Protein AF-A0A8H5QGG9-F1 (afdb_monomer_lite)

Secondary structure (DSSP, 8-state):
-------BPEE-SS--S-TTS-EEEPTT-SEEEE-TTSSEEEEEEE-TTTTTTS-EEEEEEESS-PPPPPEE-SS-EEEEEEEES-EEEEETTEEEEE-TT-EEEE-TT--EEEE--SSS-EEEEEEEESTTTTHHHHHHSEE---SS--S-----HHHHHHHHHHHHHTTSS-EE-TTPPP-PPPPP-SGGGS--SS--TT-EEE-TT-S-EEEETTEEEEEEE-HHHHTTSEEEEEEEE-GGGGGTS--PEEEESS--EEEEEEESEEEEEETTEEEEEETT-EEEE-TT-EEEEEE-SSSEEEEEEEESSHHHHHHHHHSEEE--SSPPPHHHHTTGGGTHHHHHTTTS-S-TTSS--STTS-TTSEEEE---------TT---EEE--S-STTSHHHHHHHHHHHHHT----SHHHHHHHHHSTTHHHHHHHHHHHH----BS--S-SB-TTS-GGG---BSTT-EE-HHHHHH-EEETTEEEEEE-TTS-TTSEEEEEEEPPPTT---SS-----PEEEEHHHHHHHHHHHHHHHHHHT--TT-EEEEE--SSHHHHHHHHHHHHTTPEEEEE-TTS-HHHHHHHHHHH--SEEEEESEEEETTEEEE-HHHHHHHHHHHTTSTT---EEEEPSSSS--PPPHHHHHHHHH--SSS-SEEEHHHHHHGGG-HHHHSPPP-PEETT-EEEEEEE--SSSSPEEEEEEHHHHHHHHIIIIIIIS---TT-EEEE------------TT-----------TTSHHHHHHHGGGGGT-EEEEEES-TTSS-HHHHHHHHHHTT-SEEEE-HHHHHHHHHTT--HHHHS--TT--EEEE-SSPPPHHHHHHIIIIIS------SS-------EEEE-EEETTTTEEEEB--SSS-EESSSBSBPPTT--EEEE--------SS-PPPBP--BPPTTSEEEEEE-S--TTS-S-EET-TTSHHHHHHHTSSBTT-EEEEEEEEE-TTT--EEEEEESS--B-GGG--B-HHHHHHHHHHH-TTTEEEEEEEEE-SSTT-SS-EEEEEEEEPTT----HHHHHHHHHHHHHHS-TTTS-SEEEE-S---BBTTS-B-HHHHHHHHTTPPPS--TTBS-GGGHHHHHHHHHHHHS---SSS---

pLDDT: mean 80.74, std 18.73, range [22.52, 98.62]

Sequence (1141 aa):
MTTESEPTIQRLSAPPGNPNEPYVVPCFEGELWTIPASNSVMRMLVTGHETNKTFAVVGTGGLEDEPVPFHYHDVAHDIFLCLKGRVRVWAEDQARELGPGDFASVPPGTVHRYHMPYRYHTEVVGLIIPGDWEEYFRFISERYAGSLFPTNDRRDRAKILFPKLMAASDQFDMTIVPEKQAFEPQPWDGSENKLPGAMAKGGYFLRDGEGDRWELCGTVVRPMATLKETGDKFTVYDISSSIHFNKTSFKWAVQFKDTHHAVYALMGKWALIVGNKTSELAAGETGFVPAGCAFRLEPSAAYARAYVFANGGGYGQVLTSLGTLYDDILVPQLDQVKKWTQDIAGIQSLEKETDPSNLISTKTLNRASIRIMSPQLVIETDFSSSEELWRPSSMEATSMWRFMQNVNQKRHKAMKTYQDLYNWSVGPDSTQFWADLWDEARLIHEGTYTQVVDETERMDKIPRWFQGIKLNFAENILYSADPKDASRSITLGKEDDKIALIAAREPTVSEKTSQPIISGSIEVTWGHLRRRVALTAGALRARGCRRGDRVAAVASNSIDTLVLLLATTAIGSIFSSMSTDLGAPAILDRLGQIQPRLIFVDDIAIYNGKTMDLSQLSIQLLDGLTAQTEFEGVIIQSVSGDTSPLSQEMQAMNQRSTAKWSPFEVLRDFLSRGSNSETNSAPFERLDFCEPFLIVYSSGTTGKPKCITHSTGGVLLNAIKEGHLHQNYGPDTICLNFSSVGLKKKTLSSRIKIQVTNGVPKTSWIVYILTVVVLLHGSRIVLYDGSPLFPDCQSFIRLLERQRVTDFGTSPRWLASCQKQNVSPRAIADLSSLRTVTSTGMVLTDDQFKWFYNDAFPPHVQLCNVSVPPHVQLCNVSGGTDMAGALAMNNPLTPVFLGGFQCRPLGMAVNAYELSQGSNSEDLEAPEKRVPIVEGEPGELVVTKPFPNMPPFFWGDADGREYFRAYFNVFDSVWRHGDVIKINKATGRVFILSRSDGILNPDGIRFGPSDIYSVVESKFTSQIQDSVCVGARLSRESQSEIVILFVVTKPGHKLTHYLDAQLRKEILKAYSKRHVPGTIVEVPEIPITRNGKKAEVIVKQIVSGQTITSASGLANPESLEAFKKFAAQMTSGAQRKESKL

Structure (mmCIF, N/CA/C/O backbone):
data_AF-A0A8H5QGG9-F1
#
_entry.id   AF-A0A8H5QGG9-F1
#
loop_
_atom_site.group_PDB
_atom_site.id
_atom_site.type_symbol
_atom_site.label_atom_id
_atom_site.label_alt_id
_atom_site.label_comp_id
_atom_site.label_asym_id
_atom_site.label_entity_id
_atom_site.label_seq_id
_atom_site.pdbx_PDB_ins_code
_atom_site.Cartn_x
_atom_site.Cartn_y
_atom_site.Cartn_z
_atom_site.occupancy
_atom_site.B_iso_or_equiv
_atom_site.auth_seq_id
_atom_site.auth_comp_id
_atom_site.auth_asym_id
_atom_site.auth_atom_id
_atom_site.pdbx_PDB_model_num
ATOM 1 N N . MET A 1 1 ? 15.948 -26.191 16.187 1.00 30.28 1 MET A N 1
ATOM 2 C CA . MET A 1 1 ? 16.452 -25.238 17.193 1.00 30.28 1 MET A CA 1
ATOM 3 C C . MET A 1 1 ? 15.294 -24.342 17.563 1.00 30.28 1 MET A C 1
ATOM 5 O O . MET A 1 1 ? 14.645 -23.802 16.679 1.00 30.28 1 MET A O 1
ATOM 9 N N . THR A 1 2 ? 14.954 -24.352 18.841 1.00 22.88 2 THR A N 1
ATOM 10 C CA . THR A 1 2 ? 13.856 -23.630 19.483 1.00 22.88 2 THR A CA 1
ATOM 11 C C . THR A 1 2 ? 13.978 -22.133 19.213 1.00 22.88 2 THR A C 1
ATOM 13 O O . THR A 1 2 ? 14.965 -21.522 19.602 1.00 22.88 2 THR A O 1
ATOM 16 N N . THR A 1 3 ? 13.003 -21.563 18.504 1.00 33.25 3 THR A N 1
ATOM 17 C CA . THR A 1 3 ? 12.848 -20.116 18.337 1.00 33.25 3 THR A CA 1
ATOM 18 C C . THR A 1 3 ? 12.598 -19.509 19.710 1.00 33.25 3 THR A C 1
ATOM 20 O O . THR A 1 3 ? 11.536 -19.737 20.294 1.00 33.25 3 THR A O 1
ATOM 23 N N . GLU A 1 4 ? 13.575 -18.790 20.249 1.00 30.12 4 GLU A N 1
ATOM 24 C CA . GLU A 1 4 ? 13.361 -17.971 21.435 1.00 30.12 4 GLU A CA 1
ATOM 25 C C . GLU A 1 4 ? 12.426 -16.827 21.034 1.00 30.12 4 GLU A C 1
ATOM 27 O O . GLU A 1 4 ? 12.779 -15.951 20.248 1.00 30.12 4 GLU A O 1
ATOM 32 N N . SER A 1 5 ? 11.186 -16.898 21.519 1.00 34.94 5 SER A N 1
ATOM 33 C CA . SER A 1 5 ? 10.261 -15.769 21.561 1.00 34.94 5 SER A CA 1
ATOM 34 C C . SER A 1 5 ? 10.994 -14.544 22.096 1.00 34.94 5 SER A C 1
ATOM 36 O O . SER A 1 5 ? 11.713 -14.684 23.091 1.00 34.94 5 SER A O 1
ATOM 38 N N . GLU A 1 6 ? 10.768 -13.358 21.517 1.00 45.41 6 GLU A N 1
ATOM 39 C CA . GLU A 1 6 ? 11.120 -12.124 22.222 1.00 45.41 6 GLU A CA 1
ATOM 40 C C . GLU A 1 6 ? 10.589 -12.244 23.651 1.00 45.41 6 GLU A C 1
ATOM 42 O O . GLU A 1 6 ? 9.420 -12.603 23.845 1.00 45.41 6 GLU A O 1
ATOM 47 N N . PRO A 1 7 ? 11.450 -12.087 24.661 1.00 60.25 7 PRO A N 1
ATOM 48 C CA . PRO A 1 7 ? 11.071 -12.461 26.003 1.00 60.25 7 PRO A CA 1
ATOM 49 C C . PRO A 1 7 ? 9.989 -11.471 26.442 1.00 60.25 7 PRO A C 1
ATOM 51 O O . PRO A 1 7 ? 10.220 -10.277 26.501 1.00 60.25 7 PRO A O 1
ATOM 54 N N . THR A 1 8 ? 8.768 -11.934 26.688 1.00 78.75 8 THR A N 1
ATOM 55 C CA . THR A 1 8 ? 7.667 -11.083 27.167 1.00 78.75 8 THR A CA 1
ATOM 56 C C . THR A 1 8 ? 7.555 -11.186 28.681 1.00 78.75 8 THR A C 1
ATOM 58 O O . THR A 1 8 ? 7.876 -12.225 29.266 1.00 78.75 8 THR A O 1
ATOM 61 N N . ILE A 1 9 ? 7.066 -10.132 29.337 1.00 89.69 9 ILE A N 1
ATOM 62 C CA . ILE A 1 9 ? 6.646 -10.244 30.740 1.00 89.69 9 ILE A CA 1
ATOM 63 C C . ILE A 1 9 ? 5.441 -11.193 30.775 1.00 89.69 9 ILE A C 1
ATOM 65 O O . ILE A 1 9 ? 4.521 -11.047 29.966 1.00 89.69 9 ILE A O 1
ATOM 69 N N . GLN A 1 10 ? 5.456 -12.196 31.656 1.00 92.12 10 GLN A N 1
ATOM 70 C CA . GLN A 1 10 ? 4.378 -13.184 31.700 1.00 92.12 10 GLN A CA 1
ATOM 71 C C . GLN A 1 10 ? 3.059 -12.522 32.106 1.00 92.12 10 GLN A C 1
ATOM 73 O O . GLN A 1 10 ? 3.022 -11.704 33.023 1.00 92.12 10 GLN A O 1
ATOM 78 N N . ARG A 1 11 ? 1.969 -12.895 31.432 1.00 94.94 11 ARG A N 1
ATOM 79 C CA . ARG A 1 11 ? 0.613 -12.463 31.784 1.00 94.94 11 ARG A CA 1
ATOM 80 C C . ARG A 1 11 ? -0.091 -13.612 32.488 1.00 94.94 11 ARG A C 1
ATOM 82 O O . ARG A 1 11 ? -0.312 -14.651 31.870 1.00 94.94 11 ARG A O 1
ATOM 89 N N . LEU A 1 12 ? -0.407 -13.434 33.763 1.00 93.06 12 LEU A N 1
ATOM 90 C CA . LEU A 1 12 ? -0.884 -14.496 34.642 1.00 93.06 12 LEU A CA 1
ATOM 91 C C . LEU A 1 12 ? -2.275 -14.157 35.172 1.00 93.06 12 LEU A C 1
ATOM 93 O O . LEU A 1 12 ? -2.556 -13.009 35.507 1.00 93.06 12 LEU A O 1
ATOM 97 N N . SER A 1 13 ? -3.149 -15.160 35.268 1.00 90.06 13 SER A N 1
ATOM 98 C CA . SER A 1 13 ? -4.498 -14.988 35.822 1.00 90.06 13 SER A CA 1
ATOM 99 C C . SER A 1 13 ? -4.504 -14.797 37.343 1.00 90.06 13 SER A C 1
ATOM 101 O O . SER A 1 13 ? -5.531 -14.445 37.903 1.00 90.06 13 SER A O 1
ATOM 103 N N . ALA A 1 14 ? -3.382 -15.036 38.025 1.00 90.50 14 ALA A N 1
ATOM 104 C CA . ALA A 1 14 ? -3.185 -14.776 39.448 1.00 90.50 14 ALA A CA 1
ATOM 105 C C . ALA A 1 14 ? -1.689 -14.525 39.737 1.00 90.50 14 ALA A C 1
ATOM 107 O O . ALA A 1 14 ? -0.851 -14.948 38.932 1.00 90.50 14 ALA A O 1
ATOM 108 N N . PRO A 1 15 ? -1.343 -13.863 40.857 1.00 92.38 15 PRO A N 1
ATOM 109 C CA . PRO A 1 15 ? 0.044 -13.709 41.293 1.00 92.38 15 PRO A CA 1
ATOM 110 C C . PRO A 1 15 ? 0.765 -15.071 41.422 1.00 92.38 15 PRO A C 1
ATOM 112 O O . PRO A 1 15 ? 0.156 -16.036 41.892 1.00 92.38 15 PRO A O 1
ATOM 115 N N . PRO A 1 16 ? 2.028 -15.191 40.968 1.00 92.06 16 PRO A N 1
ATOM 116 C CA . PRO A 1 16 ? 2.726 -16.478 40.862 1.00 92.06 16 PRO A CA 1
ATOM 117 C C . PRO A 1 16 ? 3.272 -17.041 42.185 1.00 92.06 16 PRO A C 1
ATOM 119 O O . PRO A 1 16 ? 3.721 -18.185 42.211 1.00 92.06 16 PRO A O 1
ATOM 122 N N . GLY A 1 17 ? 3.305 -16.255 43.258 1.00 85.81 17 GLY A N 1
ATOM 123 C CA . GLY A 1 17 ? 3.934 -16.595 44.534 1.00 85.81 17 GLY A CA 1
ATOM 124 C C . GLY A 1 17 ? 5.465 -16.500 44.537 1.00 85.81 17 GLY A C 1
ATOM 125 O O . GLY A 1 17 ? 6.096 -17.054 45.434 1.00 85.81 17 GLY A O 1
ATOM 126 N N . ASN A 1 18 ? 6.085 -15.864 43.532 1.00 82.19 18 ASN A N 1
ATOM 127 C CA . ASN A 1 18 ? 7.546 -15.802 43.369 1.00 82.19 18 ASN A CA 1
ATOM 128 C C . ASN A 1 18 ? 8.059 -14.349 43.371 1.00 82.19 18 ASN A C 1
ATOM 130 O O . ASN A 1 18 ? 7.625 -13.562 42.527 1.00 82.19 18 ASN A O 1
ATOM 134 N N . PRO A 1 19 ? 9.031 -13.995 44.233 1.00 79.62 19 PRO A N 1
ATOM 135 C CA . PRO A 1 19 ? 9.512 -12.622 44.360 1.00 79.62 19 PRO A CA 1
ATOM 136 C C . PRO A 1 19 ? 10.469 -12.137 43.271 1.00 79.62 19 PRO A C 1
ATOM 138 O O . PRO A 1 19 ? 10.807 -10.956 43.254 1.00 79.62 19 PRO A O 1
ATOM 141 N N . ASN A 1 20 ? 10.927 -13.010 42.370 1.00 80.44 20 ASN A N 1
ATOM 142 C CA . ASN A 1 20 ? 12.048 -12.698 41.475 1.00 80.44 20 ASN A CA 1
ATOM 143 C C . ASN A 1 20 ? 11.659 -12.414 40.019 1.00 80.44 20 ASN A C 1
ATOM 145 O O . ASN A 1 20 ? 12.529 -12.055 39.225 1.00 80.44 20 ASN A O 1
ATOM 149 N N . GLU A 1 21 ? 10.390 -12.571 39.637 1.00 86.62 21 GLU A N 1
ATOM 150 C CA . GLU A 1 21 ? 9.973 -12.440 38.238 1.00 86.62 21 GLU A CA 1
ATOM 151 C C . GLU A 1 21 ? 8.910 -11.353 38.038 1.00 86.62 21 GLU A C 1
ATOM 153 O O . GLU A 1 21 ? 7.927 -11.309 38.780 1.00 86.62 21 GLU A O 1
ATOM 158 N N . PRO A 1 22 ? 9.066 -10.474 37.028 1.00 94.62 22 PRO A N 1
ATOM 159 C CA . PRO A 1 22 ? 8.015 -9.538 36.667 1.00 94.62 22 PRO A CA 1
ATOM 160 C C . PRO A 1 22 ? 6.848 -10.275 36.001 1.00 94.62 22 PRO A C 1
ATOM 162 O O . PRO A 1 22 ? 7.050 -11.188 35.194 1.00 94.62 22 PRO A O 1
ATOM 165 N N . TYR A 1 23 ? 5.627 -9.824 36.277 1.00 97.00 23 TYR A N 1
ATOM 166 C CA . TYR A 1 23 ? 4.402 -10.353 35.674 1.00 97.00 23 TYR A CA 1
ATOM 167 C C . TYR A 1 23 ? 3.352 -9.255 35.485 1.00 97.00 23 TYR A C 1
ATOM 169 O O . TYR A 1 23 ? 3.468 -8.150 36.016 1.00 97.00 23 TYR A O 1
ATOM 177 N N . VAL A 1 24 ? 2.314 -9.568 34.713 1.00 97.00 24 VAL A N 1
ATOM 178 C CA . VAL A 1 24 ? 1.132 -8.727 34.522 1.00 97.00 24 VAL A CA 1
ATOM 179 C C . VAL A 1 24 ? -0.122 -9.521 34.860 1.00 97.00 24 VAL A C 1
ATOM 181 O O . VAL A 1 24 ? -0.315 -10.616 34.335 1.00 97.00 24 VAL A O 1
ATOM 184 N N . VAL A 1 25 ? -0.997 -8.948 35.683 1.00 96.31 25 VAL A N 1
ATOM 185 C CA . VAL A 1 25 ? -2.343 -9.464 35.956 1.00 96.31 25 VAL A CA 1
ATOM 186 C C . VAL A 1 25 ? -3.342 -8.726 35.060 1.00 96.31 25 VAL A C 1
ATOM 188 O O . VAL A 1 25 ? -3.478 -7.502 35.188 1.00 96.31 25 VAL A O 1
ATOM 191 N N . PRO A 1 26 ? -4.031 -9.423 34.136 1.00 94.75 26 PRO A N 1
ATOM 192 C CA . PRO A 1 26 ? -5.028 -8.804 33.271 1.00 94.75 26 PRO A CA 1
ATOM 193 C C . PRO A 1 26 ? -6.233 -8.239 34.034 1.00 94.75 26 PRO A C 1
ATOM 195 O O . PRO A 1 26 ? -6.488 -8.533 35.204 1.00 94.75 26 PRO A O 1
ATOM 198 N N . CYS A 1 27 ? -7.019 -7.423 33.338 1.00 90.25 27 CYS A N 1
ATOM 199 C CA . CYS A 1 27 ? -8.224 -6.833 33.901 1.00 90.25 27 CYS A CA 1
ATOM 200 C C . CYS A 1 27 ? -9.230 -7.934 34.269 1.00 90.25 27 CYS A C 1
ATOM 202 O O . CYS A 1 27 ? -9.397 -8.893 33.522 1.00 90.25 27 CYS A O 1
ATOM 204 N N . PHE A 1 28 ? -9.898 -7.781 35.413 1.00 86.44 28 PHE A N 1
ATOM 205 C CA . PHE A 1 28 ? -10.809 -8.763 36.026 1.00 86.44 28 PHE A CA 1
ATOM 206 C C . PHE A 1 28 ? -10.181 -10.093 36.478 1.00 86.44 28 PHE A C 1
ATOM 208 O O . PHE A 1 28 ? -10.857 -10.854 37.162 1.00 86.44 28 PHE A O 1
ATOM 215 N N . GLU A 1 29 ? -8.901 -10.334 36.197 1.00 91.50 29 GLU A N 1
ATOM 216 C CA . GLU A 1 29 ? -8.141 -11.477 36.717 1.00 91.50 29 GLU A CA 1
ATOM 217 C C . GLU A 1 29 ? -7.521 -11.156 38.093 1.00 91.50 29 GLU A C 1
ATOM 219 O O . GLU A 1 29 ? -7.708 -10.071 38.651 1.00 91.50 29 GLU A O 1
ATOM 224 N N . GLY A 1 30 ? -6.765 -12.086 38.657 1.00 90.38 30 GLY A N 1
ATOM 225 C CA . GLY A 1 30 ? -6.177 -12.014 39.990 1.00 90.38 30 GLY A CA 1
ATOM 226 C C . GLY A 1 30 ? -6.672 -13.166 40.852 1.00 90.38 30 GLY A C 1
ATOM 227 O O . GLY A 1 30 ? -7.553 -13.934 40.463 1.00 90.38 30 GLY A O 1
ATOM 228 N N . GLU A 1 31 ? -6.126 -13.295 42.054 1.00 92.69 31 GLU A N 1
ATOM 229 C CA . GLU A 1 31 ? -6.652 -14.289 42.985 1.00 92.69 31 GLU A CA 1
ATOM 230 C C . GLU A 1 31 ? -7.984 -13.795 43.570 1.00 92.69 31 GLU A C 1
ATOM 232 O O . GLU A 1 31 ? -8.013 -12.800 44.296 1.00 92.69 31 GLU A O 1
ATOM 237 N N . LEU A 1 32 ? -9.085 -14.462 43.210 1.00 92.69 32 LEU A N 1
ATOM 238 C CA . LEU A 1 32 ? -10.446 -14.015 43.508 1.00 92.69 32 LEU A CA 1
ATOM 239 C C . LEU A 1 32 ? -10.996 -14.633 44.799 1.00 92.69 32 LEU A C 1
ATOM 241 O O . LEU A 1 32 ? -11.144 -15.855 44.915 1.00 92.69 32 LEU A O 1
ATOM 245 N N . TRP A 1 33 ? -11.400 -13.771 45.727 1.00 92.31 33 TRP A N 1
ATOM 246 C CA . TRP A 1 33 ? -11.995 -14.138 47.009 1.00 92.31 33 TRP A CA 1
ATOM 247 C C . TRP A 1 33 ? -13.264 -13.330 47.260 1.00 92.31 33 TRP A C 1
ATOM 249 O O . TRP A 1 33 ? -13.329 -12.150 46.932 1.00 92.31 33 TRP A O 1
ATOM 259 N N . THR A 1 34 ? -14.288 -13.943 47.841 1.00 90.25 34 THR A N 1
ATOM 260 C CA . THR A 1 34 ? -15.500 -13.238 48.271 1.00 90.25 34 THR A CA 1
ATOM 261 C C . THR A 1 34 ? -15.715 -13.451 49.758 1.00 90.25 34 THR A C 1
ATOM 263 O O . THR A 1 34 ? -15.638 -14.579 50.253 1.00 90.25 34 THR A O 1
ATOM 266 N N . ILE A 1 35 ? -15.979 -12.366 50.480 1.00 87.56 35 ILE A N 1
ATOM 267 C CA . ILE A 1 35 ? -16.405 -12.456 51.871 1.00 87.56 35 ILE A CA 1
ATOM 268 C C . ILE A 1 35 ? -17.897 -12.826 51.849 1.00 87.56 35 ILE A C 1
ATOM 270 O O . ILE A 1 35 ? -18.691 -12.128 51.215 1.00 87.56 35 ILE A O 1
ATOM 274 N N . PRO A 1 36 ? -18.324 -13.918 52.508 1.00 85.00 36 PRO A N 1
ATOM 275 C CA . PRO A 1 36 ? -19.732 -14.294 52.521 1.00 85.00 36 PRO A CA 1
ATOM 276 C C . PRO A 1 36 ? -20.639 -13.141 52.969 1.00 85.00 36 PRO A C 1
ATOM 278 O O . PRO A 1 36 ? -20.385 -12.509 53.994 1.00 85.00 36 PRO A O 1
ATOM 281 N N . ALA A 1 37 ? -21.704 -12.897 52.202 1.00 81.56 37 ALA A N 1
ATOM 282 C CA . ALA A 1 37 ? -22.679 -11.821 52.400 1.00 81.56 37 ALA A CA 1
ATOM 283 C C . ALA A 1 37 ? -22.155 -10.375 52.235 1.00 81.56 37 ALA A C 1
ATOM 285 O O . ALA A 1 37 ? -22.879 -9.435 52.562 1.00 81.56 37 ALA A O 1
ATOM 286 N N . SER A 1 38 ? -20.947 -10.161 51.696 1.00 83.00 38 SER A N 1
ATOM 287 C CA . SER A 1 38 ? -20.431 -8.805 51.435 1.00 83.00 38 SER A CA 1
ATOM 288 C C . SER A 1 38 ? -20.872 -8.210 50.094 1.00 83.00 38 SER A C 1
ATOM 290 O O . SER A 1 38 ? -20.657 -7.030 49.863 1.00 83.00 38 SER A O 1
ATOM 292 N N . ASN A 1 39 ? -21.449 -9.003 49.178 1.00 88.88 39 ASN A N 1
ATOM 293 C CA . ASN A 1 39 ? -21.718 -8.594 47.784 1.00 88.88 39 ASN A CA 1
ATOM 294 C C . ASN A 1 39 ? -20.495 -7.981 47.070 1.00 88.88 39 ASN A C 1
ATOM 296 O O . ASN A 1 39 ? -20.629 -7.145 46.172 1.00 88.88 39 ASN A O 1
ATOM 300 N N . SER A 1 40 ? -19.294 -8.401 47.473 1.00 90.44 40 SER A N 1
ATOM 301 C CA . SER A 1 40 ? -18.029 -7.901 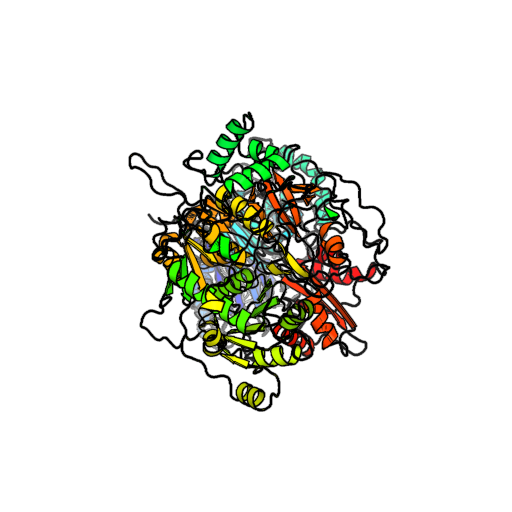46.949 1.00 90.44 40 SER A CA 1
ATOM 302 C C . SER A 1 40 ? -17.047 -9.039 46.676 1.00 90.44 40 SER A C 1
ATOM 304 O O . SER A 1 40 ? -17.137 -10.138 47.234 1.00 90.44 40 SER A O 1
ATOM 306 N N . VAL A 1 41 ? -16.125 -8.779 45.754 1.00 91.75 41 VAL A N 1
ATOM 307 C CA . VAL A 1 41 ? -15.013 -9.660 45.405 1.00 91.75 41 VAL A CA 1
ATOM 308 C C . VAL A 1 41 ? -13.722 -8.892 45.563 1.00 91.75 41 VAL A C 1
ATOM 310 O O . VAL A 1 41 ? -13.561 -7.791 45.037 1.00 91.75 41 VAL A O 1
ATOM 313 N N . MET A 1 42 ? -12.801 -9.524 46.265 1.00 91.31 42 MET A N 1
ATOM 314 C CA . MET A 1 42 ? -11.423 -9.117 46.412 1.00 91.31 42 MET A CA 1
ATOM 315 C C . MET A 1 42 ? -10.562 -9.827 45.374 1.00 91.31 42 MET A C 1
ATOM 317 O O . MET A 1 42 ? -10.738 -11.013 45.100 1.00 91.31 42 MET A O 1
ATOM 321 N N . ARG A 1 43 ? -9.629 -9.077 44.800 1.00 92.69 43 ARG A N 1
ATOM 322 C CA . ARG A 1 43 ? -8.680 -9.481 43.770 1.00 92.69 43 ARG A CA 1
ATOM 323 C C . ARG A 1 43 ? -7.286 -9.233 44.314 1.00 92.69 43 ARG A C 1
ATOM 325 O O . ARG A 1 43 ? -6.888 -8.075 44.442 1.00 92.69 43 ARG A O 1
ATOM 332 N N . MET A 1 44 ? -6.539 -10.292 44.601 1.00 94.19 44 MET A N 1
ATOM 333 C CA . MET A 1 44 ? -5.115 -10.142 44.901 1.00 94.19 44 MET A CA 1
ATOM 334 C C . MET A 1 44 ? -4.374 -9.898 43.586 1.00 94.19 44 MET A C 1
ATOM 336 O O . MET A 1 44 ? -4.418 -10.737 42.681 1.00 94.19 44 MET A O 1
ATOM 340 N N . LEU A 1 45 ? -3.756 -8.722 43.463 1.00 95.19 45 LEU A N 1
ATOM 341 C CA . LEU A 1 45 ? -3.039 -8.281 42.262 1.00 95.19 45 LEU A CA 1
ATOM 342 C C . LEU A 1 45 ? -1.522 -8.408 42.444 1.00 95.19 45 LEU A C 1
ATOM 344 O O . LEU A 1 45 ? -0.828 -8.706 41.479 1.00 95.19 45 LEU A O 1
ATOM 348 N N . VAL A 1 46 ? -1.045 -8.196 43.676 1.00 96.12 46 VAL A N 1
ATOM 349 C CA . VAL A 1 46 ? 0.318 -8.464 44.166 1.00 96.12 46 VAL A CA 1
ATOM 350 C C . VAL A 1 46 ? 0.200 -8.900 45.629 1.00 96.12 46 VAL A C 1
ATOM 352 O O . VAL A 1 46 ? -0.602 -8.321 46.357 1.00 96.12 46 VAL A O 1
ATOM 355 N N . THR A 1 47 ? 0.966 -9.892 46.070 1.00 94.94 47 THR A N 1
ATOM 356 C CA . THR A 1 47 ? 0.918 -10.459 47.429 1.00 94.94 47 THR A CA 1
ATOM 357 C C . THR A 1 47 ? 2.264 -10.310 48.145 1.00 94.94 47 THR A C 1
ATOM 359 O O . THR A 1 47 ? 3.290 -10.002 47.528 1.00 94.94 47 THR A O 1
ATOM 362 N N . GLY A 1 48 ? 2.285 -10.576 49.451 1.00 91.50 48 GLY A N 1
ATOM 363 C CA . GLY A 1 48 ? 3.497 -10.661 50.261 1.00 91.50 48 GLY A CA 1
ATOM 364 C C . GLY A 1 48 ? 4.489 -11.703 49.744 1.00 91.50 48 GLY A C 1
ATOM 365 O O . GLY A 1 48 ? 5.698 -11.523 49.894 1.00 91.50 48 GLY A O 1
ATOM 366 N N . HIS A 1 49 ? 4.028 -12.740 49.038 1.00 91.56 49 HIS A N 1
ATOM 367 C CA . HIS A 1 49 ? 4.925 -13.721 48.427 1.00 91.56 49 HIS A CA 1
ATOM 368 C C . HIS A 1 49 ? 5.820 -13.115 47.339 1.00 91.56 49 HIS A C 1
ATOM 370 O O . HIS A 1 49 ? 6.987 -13.491 47.240 1.00 91.56 49 HIS A O 1
ATOM 376 N N . GLU A 1 50 ? 5.325 -12.158 46.543 1.00 92.56 50 GLU A N 1
ATOM 377 C CA . GLU A 1 50 ? 6.138 -11.535 45.490 1.00 92.56 50 GLU A CA 1
ATOM 378 C C . GLU A 1 50 ? 6.993 -10.371 45.995 1.00 92.56 50 GLU A C 1
ATOM 380 O O . GLU A 1 50 ? 8.039 -10.051 45.433 1.00 92.56 50 GLU A O 1
ATOM 385 N N . THR A 1 51 ? 6.572 -9.725 47.073 1.00 92.31 51 THR A N 1
ATOM 386 C CA . THR A 1 51 ? 7.252 -8.537 47.602 1.00 92.31 51 THR A CA 1
ATOM 387 C C . THR A 1 51 ? 8.155 -8.848 48.790 1.00 92.31 51 THR A C 1
ATOM 389 O O . THR A 1 51 ? 8.609 -7.925 49.465 1.00 92.31 51 THR A O 1
ATOM 392 N N . ASN A 1 52 ? 8.395 -10.129 49.096 1.00 90.19 52 ASN A N 1
ATOM 393 C CA . ASN A 1 52 ? 9.094 -10.564 50.309 1.00 90.19 52 ASN A CA 1
ATOM 394 C C . ASN A 1 52 ? 8.485 -9.949 51.584 1.00 90.19 52 ASN A C 1
ATOM 396 O O . ASN A 1 52 ? 9.199 -9.444 52.452 1.00 90.19 52 ASN A O 1
ATOM 400 N N . LYS A 1 53 ? 7.153 -9.991 51.682 1.00 90.88 53 LYS A N 1
ATOM 401 C CA . LYS A 1 53 ? 6.337 -9.477 52.791 1.00 90.88 53 LYS A CA 1
ATOM 402 C C . LYS A 1 53 ? 6.398 -7.958 52.968 1.00 90.88 53 LYS A C 1
ATOM 404 O O . LYS A 1 53 ? 6.018 -7.444 54.015 1.00 90.88 53 LYS A O 1
ATOM 409 N N . THR A 1 54 ? 6.871 -7.206 51.972 1.00 90.38 54 THR A N 1
ATOM 410 C CA . THR A 1 54 ? 6.985 -5.743 52.109 1.00 90.38 54 THR A CA 1
ATOM 411 C C . THR A 1 54 ? 5.670 -5.017 51.822 1.00 90.38 54 THR A C 1
ATOM 413 O O . THR A 1 54 ? 5.372 -4.054 52.523 1.00 90.38 54 THR A O 1
ATOM 416 N N . PHE A 1 55 ? 4.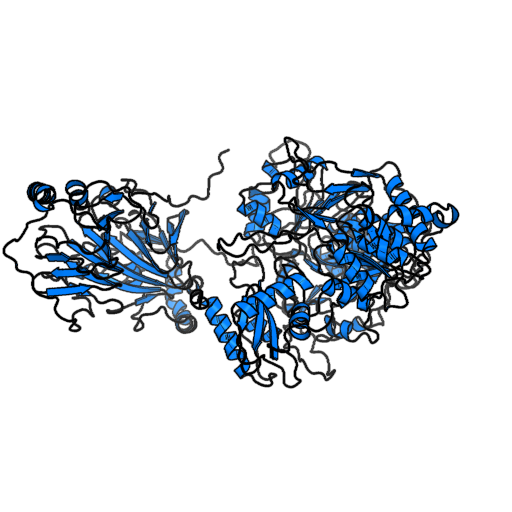859 -5.486 50.865 1.00 94.06 55 PHE A N 1
ATOM 417 C CA . PHE A 1 55 ? 3.489 -4.999 50.633 1.00 94.06 55 PHE A CA 1
ATOM 418 C C . PHE A 1 55 ? 2.619 -5.986 49.834 1.00 94.06 55 PHE A C 1
ATOM 420 O O . PHE A 1 55 ? 3.132 -6.868 49.149 1.00 94.06 55 PHE A O 1
ATOM 427 N N . ALA A 1 56 ? 1.304 -5.791 49.838 1.00 93.88 56 ALA A N 1
ATOM 428 C CA . ALA A 1 56 ? 0.373 -6.417 48.896 1.00 93.88 56 ALA A CA 1
ATOM 429 C C . ALA A 1 56 ? -0.545 -5.366 48.251 1.00 93.88 56 ALA A C 1
ATOM 431 O O . ALA A 1 56 ? -0.835 -4.335 48.852 1.00 93.88 56 ALA A O 1
ATOM 432 N N . VAL A 1 57 ? -0.995 -5.611 47.017 1.00 95.81 57 VAL A N 1
ATOM 433 C CA . VAL A 1 57 ? -1.949 -4.756 46.289 1.00 95.81 57 VAL A CA 1
ATOM 434 C C . VAL A 1 57 ? -3.226 -5.541 46.047 1.00 95.81 57 VAL A C 1
ATOM 436 O O . VAL A 1 57 ? -3.215 -6.573 45.366 1.00 95.81 57 VAL A O 1
ATOM 439 N N . VAL A 1 58 ? -4.335 -5.025 46.569 1.00 93.56 58 VAL A N 1
ATOM 440 C CA . VAL A 1 58 ? -5.626 -5.716 46.570 1.00 93.56 58 VAL A CA 1
ATOM 441 C C . VAL A 1 58 ? -6.703 -4.813 45.992 1.00 93.56 58 VAL A C 1
ATOM 443 O O . VAL A 1 58 ? -6.869 -3.676 46.417 1.00 93.56 58 VAL A O 1
ATOM 446 N N . GLY A 1 59 ? -7.435 -5.307 44.997 1.00 92.94 59 GLY A N 1
ATOM 447 C CA . GLY A 1 59 ? -8.603 -4.625 44.442 1.00 92.94 59 GLY A CA 1
ATOM 448 C C . GLY A 1 59 ? -9.898 -5.214 44.989 1.00 92.94 59 GLY A C 1
ATOM 449 O O . GLY A 1 59 ? -10.078 -6.422 44.920 1.00 92.94 59 GLY A O 1
ATOM 450 N N . THR A 1 60 ? -10.830 -4.392 45.452 1.00 91.69 60 THR A N 1
ATOM 451 C CA . THR A 1 60 ? -12.160 -4.819 45.908 1.00 91.69 60 THR A CA 1
ATOM 452 C C . THR A 1 60 ? -13.228 -4.200 45.015 1.00 91.69 60 THR A C 1
ATOM 454 O O . THR A 1 60 ? -13.284 -2.981 44.878 1.00 91.69 60 THR A O 1
ATOM 457 N N . GLY A 1 61 ? -14.077 -5.028 44.405 1.00 91.62 61 GLY A N 1
ATOM 458 C CA . GLY A 1 61 ? -15.218 -4.599 43.591 1.00 91.62 61 GLY A CA 1
ATOM 459 C C . GLY A 1 61 ? -16.524 -5.174 44.128 1.00 91.62 61 GLY A C 1
ATOM 460 O O . GLY A 1 61 ? -16.596 -6.375 44.383 1.00 91.62 61 GLY A O 1
ATOM 461 N N . GLY A 1 62 ? -17.551 -4.348 44.307 1.00 91.31 62 GLY A N 1
ATOM 462 C CA . GLY A 1 62 ? -18.806 -4.780 44.923 1.00 91.31 62 GLY A CA 1
ATOM 463 C C . GLY A 1 62 ? -19.974 -3.816 44.744 1.00 91.31 62 GLY A C 1
ATOM 464 O O . GLY A 1 62 ? -19.864 -2.783 44.077 1.00 91.31 62 GLY A O 1
ATOM 465 N N . LEU A 1 63 ? -21.109 -4.197 45.330 1.00 89.56 63 LEU A N 1
ATOM 466 C CA . LEU A 1 63 ? -22.289 -3.344 45.513 1.00 89.56 63 LEU A CA 1
ATOM 467 C C . LEU A 1 63 ? -22.418 -2.921 46.983 1.00 89.56 63 LEU A C 1
ATOM 469 O O . LEU A 1 63 ? -21.469 -3.024 47.751 1.00 89.56 63 LEU A O 1
ATOM 473 N N . GLU A 1 64 ? -23.619 -2.475 47.352 1.00 88.50 64 GLU A N 1
ATOM 474 C CA . GLU A 1 64 ? -24.032 -2.201 48.724 1.00 88.50 64 GLU A CA 1
ATOM 475 C C . GLU A 1 64 ? -23.678 -3.371 49.652 1.00 88.50 64 GLU A C 1
ATOM 477 O O . GLU A 1 64 ? -24.164 -4.499 49.462 1.00 88.50 64 GLU A O 1
ATOM 482 N N . ASP A 1 65 ? -22.845 -3.079 50.649 1.00 80.75 65 ASP A N 1
ATOM 483 C CA . ASP A 1 65 ? -22.385 -4.024 51.659 1.00 80.75 65 ASP A CA 1
ATOM 484 C C . ASP A 1 65 ? -22.775 -3.578 53.071 1.00 80.75 65 ASP A C 1
ATOM 486 O O . ASP A 1 65 ? -23.177 -2.444 53.310 1.00 80.75 65 ASP A O 1
ATOM 490 N N . GLU A 1 66 ? -22.717 -4.506 54.025 1.00 81.00 66 GLU A N 1
ATOM 491 C CA . GLU A 1 66 ? -22.751 -4.119 55.431 1.00 81.00 66 GLU A CA 1
ATOM 492 C C . GLU A 1 66 ? -21.343 -3.696 55.857 1.00 81.00 66 GLU A C 1
ATOM 494 O O . GLU A 1 66 ? -20.374 -4.405 55.561 1.00 81.00 66 GLU A O 1
ATOM 499 N N . PRO A 1 67 ? -21.201 -2.610 56.626 1.00 82.69 67 PRO A N 1
ATOM 500 C CA . PRO A 1 67 ? -19.892 -2.101 56.988 1.00 82.69 67 PRO A CA 1
ATOM 501 C C . PRO A 1 67 ? -19.076 -3.099 57.808 1.00 82.69 67 PRO A C 1
ATOM 503 O O . PRO A 1 67 ? -19.612 -3.884 58.602 1.00 82.69 67 PRO A O 1
ATOM 506 N N . VAL A 1 68 ? -17.755 -3.032 57.665 1.00 83.12 68 VAL A N 1
ATOM 507 C CA . VAL A 1 68 ? -16.853 -3.739 58.579 1.00 83.12 68 VAL A CA 1
ATOM 508 C C . VAL A 1 68 ? -16.893 -3.080 59.968 1.00 83.12 68 VAL A C 1
ATOM 510 O O . VAL A 1 68 ? -17.100 -1.862 60.064 1.00 83.12 68 VAL A O 1
ATOM 513 N N . PRO A 1 69 ? -16.743 -3.855 61.061 1.00 86.06 69 PRO A N 1
ATOM 514 C CA . PRO A 1 69 ? -16.601 -3.288 62.399 1.00 86.06 69 PRO A CA 1
ATOM 515 C C . PRO A 1 69 ? -15.453 -2.278 62.449 1.00 86.06 69 PRO A C 1
ATOM 517 O O . PRO A 1 69 ? -14.488 -2.394 61.692 1.00 86.06 69 PRO A O 1
ATOM 520 N N . PHE A 1 70 ? -15.539 -1.303 63.353 1.00 92.44 70 PHE A N 1
ATOM 521 C CA . PHE A 1 70 ? -14.380 -0.463 63.642 1.00 92.44 70 PHE A CA 1
ATOM 522 C C . PHE A 1 70 ? -13.245 -1.326 64.172 1.00 92.44 70 PHE A C 1
ATOM 524 O O . PHE A 1 70 ? -13.474 -2.202 65.006 1.00 92.44 70 PHE A O 1
ATOM 531 N N . HIS A 1 71 ? -12.041 -1.078 63.681 1.00 92.44 71 HIS A N 1
ATOM 532 C CA . HIS A 1 71 ? -10.852 -1.807 64.082 1.00 92.44 71 HIS A CA 1
ATOM 533 C C . HIS A 1 71 ? -9.606 -0.946 63.910 1.00 92.44 71 HIS A C 1
ATOM 535 O O . HIS A 1 71 ? -9.657 0.119 63.297 1.00 92.44 71 HIS A O 1
ATOM 541 N N . TYR A 1 72 ? -8.493 -1.405 64.463 1.00 92.50 72 TYR A N 1
ATOM 542 C CA . TYR A 1 72 ? -7.169 -0.868 64.177 1.00 92.50 72 TYR A CA 1
ATOM 543 C C . TYR A 1 72 ? -6.163 -2.012 64.015 1.00 92.50 72 TYR A C 1
ATOM 545 O O . TYR A 1 72 ? -6.428 -3.151 64.412 1.00 92.50 72 TYR A O 1
ATOM 553 N N . HIS A 1 73 ? -5.008 -1.675 63.452 1.00 91.19 73 HIS A N 1
ATOM 554 C CA . HIS A 1 73 ? -3.857 -2.560 63.294 1.00 91.19 73 HIS A CA 1
ATOM 555 C C . HIS A 1 73 ? -2.689 -2.004 64.105 1.00 91.19 73 HIS A C 1
ATOM 557 O O . HIS A 1 73 ? -2.450 -0.800 64.067 1.00 91.19 73 HIS A O 1
ATOM 563 N N . ASP A 1 74 ? -1.955 -2.839 64.830 1.00 87.00 74 ASP A N 1
ATOM 564 C CA . ASP A 1 74 ? -0.755 -2.429 65.563 1.00 87.00 74 ASP A CA 1
ATOM 565 C C . ASP A 1 74 ? 0.415 -2.130 64.613 1.00 87.00 74 ASP A C 1
ATOM 567 O O . ASP A 1 74 ? 1.265 -1.280 64.900 1.00 87.00 74 ASP A O 1
ATOM 571 N N . VAL A 1 75 ? 0.468 -2.820 63.469 1.00 86.75 75 VAL A N 1
ATOM 572 C CA . VAL A 1 75 ? 1.586 -2.767 62.519 1.00 86.75 75 VAL A CA 1
ATOM 573 C C . VAL A 1 75 ? 1.136 -2.375 61.117 1.00 86.75 75 VAL A C 1
ATOM 575 O O . VAL A 1 75 ? 1.889 -1.660 60.436 1.00 86.75 75 VAL A O 1
ATOM 578 N N . ALA A 1 76 ? -0.041 -2.840 60.686 1.00 88.56 76 ALA A N 1
ATOM 579 C CA . ALA A 1 76 ? -0.498 -2.646 59.319 1.00 88.56 76 ALA A CA 1
ATOM 580 C C . ALA A 1 76 ? -0.894 -1.188 59.018 1.00 88.56 76 ALA A C 1
ATOM 582 O O . ALA A 1 76 ? -1.506 -0.500 59.833 1.00 88.56 76 ALA A O 1
ATOM 583 N N . HIS A 1 77 ? -0.510 -0.710 57.835 1.00 92.56 77 HIS A N 1
ATOM 584 C CA . HIS A 1 77 ? -0.899 0.588 57.287 1.00 92.56 77 HIS A CA 1
ATOM 585 C C . HIS A 1 77 ? -1.777 0.341 56.067 1.00 92.56 77 HIS A C 1
ATOM 587 O O . HIS A 1 77 ? -1.298 -0.203 55.069 1.00 92.56 77 HIS A O 1
ATOM 593 N N . ASP A 1 78 ? -3.025 0.791 56.141 1.00 90.56 78 ASP A N 1
ATOM 594 C CA . ASP A 1 78 ? -4.008 0.611 55.083 1.00 90.56 78 ASP A CA 1
ATOM 595 C C . ASP A 1 78 ? -4.155 1.851 54.207 1.00 90.56 78 ASP A C 1
ATOM 597 O O . ASP A 1 78 ? -4.154 2.999 54.661 1.00 90.56 78 ASP A O 1
ATOM 601 N N . ILE A 1 79 ? -4.318 1.603 52.913 1.00 94.12 79 ILE A N 1
ATOM 602 C CA . ILE A 1 79 ? -4.602 2.621 51.911 1.00 94.12 79 ILE A CA 1
ATOM 603 C C . ILE A 1 79 ? -5.902 2.267 51.197 1.00 94.12 79 ILE A C 1
ATOM 605 O O . ILE A 1 79 ? -6.080 1.132 50.759 1.00 94.12 79 ILE A O 1
ATOM 609 N N . PHE A 1 80 ? -6.762 3.261 50.986 1.00 94.75 80 PHE A N 1
ATOM 610 C CA . PHE A 1 80 ? -7.975 3.127 50.184 1.00 94.75 80 PHE A CA 1
ATOM 611 C C . PHE A 1 80 ? -7.945 4.129 49.034 1.00 94.75 80 PHE A C 1
ATOM 613 O O . PHE A 1 80 ? -7.929 5.336 49.263 1.00 94.75 80 PHE A O 1
ATOM 620 N N . LEU A 1 81 ? -7.970 3.635 47.797 1.00 95.69 81 LEU A N 1
ATOM 621 C CA . LEU A 1 81 ? -8.027 4.451 46.588 1.00 95.69 81 LEU A CA 1
ATOM 622 C C . LEU A 1 81 ? -9.254 4.065 45.767 1.00 95.69 81 LEU A C 1
ATOM 624 O O . LEU A 1 81 ? -9.343 2.960 45.229 1.00 95.69 81 LEU A O 1
ATOM 628 N N . CYS A 1 82 ? -10.227 4.966 45.692 1.00 96.19 82 CYS A N 1
ATOM 629 C CA . CYS A 1 82 ? -11.478 4.696 44.997 1.00 96.19 82 CYS A CA 1
ATOM 630 C C . CYS A 1 82 ? -11.262 4.790 43.479 1.00 96.19 82 CYS A C 1
ATOM 632 O O . CYS A 1 82 ? -10.793 5.799 42.964 1.00 96.19 82 CYS A O 1
ATOM 634 N N . LEU A 1 83 ? -11.588 3.730 42.742 1.00 95.00 83 LEU A N 1
ATOM 635 C CA . LEU A 1 83 ? -11.418 3.646 41.287 1.00 95.00 83 LEU A CA 1
ATOM 636 C C . LEU A 1 83 ? -12.730 3.900 40.540 1.00 95.00 83 LEU A C 1
ATOM 638 O O . LEU A 1 83 ? -12.735 4.494 39.461 1.00 95.00 83 LEU A O 1
ATOM 642 N N . LYS A 1 84 ? -13.848 3.427 41.102 1.00 93.31 84 LYS A N 1
ATOM 643 C CA . LYS A 1 84 ? -15.208 3.597 40.573 1.00 93.31 84 LYS A CA 1
ATOM 644 C C . LYS A 1 84 ? -16.211 3.652 41.719 1.00 93.31 84 LYS A C 1
ATOM 646 O O . LYS A 1 84 ? -15.992 3.052 42.764 1.00 93.31 84 LYS A O 1
ATOM 651 N N . GLY A 1 85 ? -17.355 4.290 41.487 1.00 94.81 85 GLY A N 1
ATOM 652 C CA . GLY A 1 85 ? -18.429 4.354 42.477 1.00 94.81 85 GLY A CA 1
ATOM 653 C C . GLY A 1 85 ? -18.059 5.247 43.658 1.00 94.81 85 GLY A C 1
ATOM 654 O O . GLY A 1 85 ? -17.522 6.334 43.449 1.00 94.81 85 GLY A O 1
ATOM 655 N N . ARG A 1 86 ? -18.422 4.830 44.876 1.00 94.81 86 ARG A N 1
ATOM 656 C CA . ARG A 1 86 ? -18.155 5.572 46.115 1.00 94.81 86 ARG A CA 1
ATOM 657 C C . ARG A 1 86 ? -17.955 4.631 47.297 1.00 94.81 86 ARG A C 1
ATOM 659 O O . ARG A 1 86 ? -18.718 3.675 47.447 1.00 94.81 86 ARG A O 1
ATOM 666 N N . VAL A 1 87 ? -16.994 4.956 48.156 1.00 95.19 87 VAL A N 1
ATOM 667 C CA . VAL A 1 87 ? -16.724 4.257 49.420 1.00 95.19 87 VAL A CA 1
ATOM 668 C C . VAL A 1 87 ? -16.616 5.279 50.546 1.00 95.19 87 VAL A C 1
ATOM 670 O O . VAL A 1 87 ? -16.017 6.336 50.378 1.00 95.19 87 VAL A O 1
ATOM 673 N N . ARG A 1 88 ? -17.215 4.996 51.699 1.00 95.81 88 ARG A N 1
ATOM 674 C CA . ARG A 1 88 ? -17.028 5.805 52.907 1.00 95.81 88 ARG A CA 1
ATOM 675 C C . ARG A 1 88 ? -15.901 5.207 53.724 1.00 95.81 88 ARG A C 1
ATOM 677 O O . ARG A 1 88 ? -15.912 4.000 53.947 1.00 95.81 88 ARG A O 1
ATOM 684 N N . VAL A 1 89 ? -14.973 6.040 54.175 1.00 96.12 89 VAL A N 1
ATOM 685 C CA . VAL A 1 89 ? -13.852 5.637 55.029 1.00 96.12 89 VAL A CA 1
ATOM 686 C C . VAL A 1 89 ? -13.844 6.529 56.263 1.00 96.12 89 VAL A C 1
ATOM 688 O O . VAL A 1 89 ? -13.917 7.752 56.142 1.00 96.12 89 VAL A O 1
ATOM 691 N N . TRP A 1 90 ? -13.780 5.904 57.435 1.00 96.25 90 TRP A N 1
ATOM 692 C CA . TRP A 1 90 ? -13.602 6.557 58.731 1.00 96.25 90 TRP A CA 1
ATOM 693 C C . TRP A 1 90 ? -12.176 6.318 59.195 1.00 96.25 90 TRP A C 1
ATOM 695 O O . TRP A 1 90 ? -11.725 5.183 59.104 1.00 96.25 90 TRP A O 1
ATOM 705 N N . ALA A 1 91 ? -11.513 7.340 59.721 1.00 95.00 91 ALA A N 1
ATOM 706 C CA . ALA A 1 91 ? -10.195 7.263 60.337 1.00 95.00 91 ALA A CA 1
ATOM 707 C C . ALA A 1 91 ? -10.188 8.190 61.564 1.00 95.00 91 ALA A C 1
ATOM 709 O O . ALA A 1 91 ? -10.390 9.397 61.445 1.00 95.00 91 ALA A O 1
ATOM 710 N N . GLU A 1 92 ? -10.064 7.602 62.752 1.00 93.62 92 GLU A N 1
ATOM 711 C CA . GLU A 1 92 ? -10.262 8.245 64.053 1.00 93.62 92 GLU A CA 1
ATOM 712 C C . GLU A 1 92 ? -11.573 9.039 64.199 1.00 93.62 92 GLU A C 1
ATOM 714 O O . GLU A 1 92 ? -12.644 8.476 64.457 1.00 93.62 92 GLU A O 1
ATOM 719 N N . ASP A 1 93 ? -11.478 10.362 64.149 1.00 91.88 93 ASP A N 1
ATOM 720 C CA . ASP A 1 93 ? -12.536 11.352 64.317 1.00 91.88 93 ASP A CA 1
ATOM 721 C C . ASP A 1 93 ? -12.958 11.977 62.977 1.00 91.88 93 ASP A C 1
ATOM 723 O O . ASP A 1 93 ? -13.862 12.815 62.922 1.00 91.88 93 ASP A O 1
ATOM 727 N N . GLN A 1 94 ? -12.368 11.510 61.877 1.00 93.81 94 GLN A N 1
ATOM 728 C CA . GLN A 1 94 ? -12.653 11.953 60.523 1.00 93.81 94 GLN A CA 1
ATOM 729 C C . GLN A 1 94 ? -13.331 10.860 59.697 1.00 93.81 94 GLN A C 1
ATOM 731 O O . GLN A 1 94 ? -13.112 9.663 59.881 1.00 93.81 94 GLN A O 1
ATOM 736 N N . ALA A 1 95 ? -14.164 11.280 58.751 1.00 95.19 95 ALA A N 1
ATOM 737 C CA . ALA A 1 95 ? -14.767 10.413 57.759 1.00 95.19 95 ALA A CA 1
ATOM 738 C C . ALA A 1 95 ? -15.027 11.164 56.455 1.00 95.19 95 ALA A C 1
ATOM 740 O O . ALA A 1 95 ? -15.503 12.303 56.462 1.00 95.19 95 ALA A O 1
ATOM 741 N N . ARG A 1 96 ? -14.741 10.514 55.326 1.00 95.88 96 ARG A N 1
ATOM 742 C CA . ARG A 1 96 ? -14.993 11.047 53.981 1.00 95.88 96 ARG A CA 1
ATOM 743 C C . ARG A 1 96 ? -15.700 10.012 53.120 1.00 95.88 96 ARG A C 1
ATOM 745 O O . ARG A 1 96 ? -15.482 8.808 53.249 1.00 95.88 96 ARG A O 1
ATOM 752 N N . GLU A 1 97 ? -16.560 10.496 52.231 1.00 96.00 97 GLU A N 1
ATOM 753 C CA . GLU A 1 97 ? -17.081 9.702 51.122 1.00 96.00 97 GLU A CA 1
ATOM 754 C C . GLU A 1 97 ? -16.175 9.924 49.908 1.00 96.00 97 GLU A C 1
ATOM 756 O O . GLU A 1 97 ? -16.181 11.003 49.317 1.00 96.00 97 GLU A O 1
ATOM 761 N N . LEU A 1 98 ? -15.386 8.905 49.573 1.00 96.88 98 LEU A N 1
ATOM 762 C CA . LEU A 1 98 ? -14.400 8.913 48.499 1.00 96.88 98 LEU A CA 1
ATOM 763 C C . LEU A 1 98 ? -15.071 8.578 47.164 1.00 96.88 98 LEU A C 1
ATOM 765 O O . LEU A 1 98 ? -15.699 7.521 47.023 1.00 96.88 98 LEU A O 1
ATOM 769 N N . GLY A 1 99 ? -14.929 9.463 46.182 1.00 96.19 99 GLY A N 1
ATOM 770 C CA . GLY A 1 99 ? -15.242 9.225 44.775 1.00 96.19 99 GLY A CA 1
ATOM 771 C C . GLY A 1 99 ? -14.012 8.790 43.966 1.00 96.19 99 GLY A C 1
ATOM 772 O O . GLY A 1 99 ? -12.919 8.681 44.515 1.00 96.19 99 GLY A O 1
ATOM 773 N N . PRO A 1 100 ? -14.163 8.519 42.656 1.00 95.69 100 PRO A N 1
ATOM 774 C CA . PRO A 1 100 ? -13.060 8.054 41.818 1.00 95.69 100 PRO A CA 1
ATOM 775 C C . PRO A 1 100 ? -11.853 9.004 41.855 1.00 95.69 100 PRO A C 1
ATOM 777 O O . PRO A 1 100 ? -11.993 10.181 41.543 1.00 95.69 100 PRO A O 1
ATOM 780 N N . GLY A 1 101 ? -10.685 8.469 42.213 1.00 92.81 101 GLY A N 1
ATOM 781 C CA . GLY A 1 101 ? -9.414 9.178 42.365 1.00 92.81 101 GLY A CA 1
ATOM 782 C C . GLY A 1 101 ? -9.128 9.724 43.771 1.00 92.81 101 GLY A C 1
ATOM 783 O O . GLY A 1 101 ? -7.978 10.084 44.042 1.00 92.81 101 GLY A O 1
ATOM 784 N N . ASP A 1 102 ? -10.126 9.749 44.663 1.00 96.62 102 ASP A N 1
ATOM 785 C CA . ASP A 1 102 ? -9.948 10.132 46.066 1.00 96.62 102 ASP A CA 1
ATOM 786 C C . ASP A 1 102 ? -9.243 9.014 46.851 1.00 96.62 102 ASP A C 1
ATOM 788 O O . ASP A 1 102 ? -9.432 7.816 46.599 1.00 96.62 102 ASP A O 1
ATOM 792 N N . PHE A 1 103 ? -8.447 9.421 47.835 1.00 96.25 103 PHE A N 1
ATOM 793 C CA . PHE A 1 103 ? -7.517 8.570 48.566 1.00 96.25 103 PHE A CA 1
ATOM 794 C C . PHE A 1 103 ? -7.636 8.766 50.073 1.00 96.25 103 PHE A C 1
ATOM 796 O O . PHE A 1 103 ? -7.807 9.886 50.552 1.00 96.25 103 PHE A O 1
ATOM 803 N N . ALA A 1 104 ? -7.497 7.677 50.821 1.00 96.69 104 ALA A N 1
ATOM 804 C CA . ALA A 1 104 ? -7.324 7.692 52.263 1.00 96.69 104 ALA A CA 1
ATOM 805 C C . ALA A 1 104 ? -6.096 6.872 52.649 1.00 96.69 104 ALA A C 1
ATOM 807 O O . ALA A 1 104 ? -5.870 5.784 52.117 1.00 96.69 104 ALA A O 1
ATOM 808 N N . SER A 1 105 ? -5.340 7.386 53.611 1.00 95.38 105 SER A N 1
ATOM 809 C CA . SER A 1 105 ? -4.221 6.693 54.236 1.00 95.38 105 SER A CA 1
ATOM 810 C C . SER A 1 105 ? -4.494 6.543 55.722 1.00 95.38 105 SER A C 1
ATOM 812 O O . SER A 1 105 ? -4.716 7.538 56.411 1.00 95.38 105 SER A O 1
ATOM 814 N N . VAL A 1 106 ? -4.403 5.311 56.211 1.00 95.12 106 VAL A N 1
ATOM 815 C CA . VAL A 1 106 ? -4.720 4.902 57.577 1.00 95.12 106 VAL A CA 1
ATOM 816 C C . VAL A 1 106 ? -3.486 4.239 58.201 1.00 95.12 106 VAL A C 1
ATOM 818 O O . VAL A 1 106 ? -3.229 3.058 57.965 1.00 95.12 106 VAL A O 1
ATOM 821 N N . PRO A 1 107 ? -2.670 4.995 58.953 1.00 93.44 107 PRO A N 1
ATOM 822 C CA . PRO A 1 107 ? -1.480 4.462 59.602 1.00 93.44 107 PRO A CA 1
ATOM 823 C C . PRO A 1 107 ? -1.788 3.465 60.730 1.00 93.44 107 PRO A C 1
ATOM 825 O O . PRO A 1 107 ? -2.922 3.380 61.206 1.00 93.44 107 PRO A O 1
ATOM 828 N N . PRO A 1 108 ? -0.762 2.748 61.218 1.00 92.62 108 PRO A N 1
ATOM 829 C CA . PRO A 1 108 ? -0.921 1.836 62.344 1.00 92.62 108 PRO A CA 1
ATOM 830 C C . PRO A 1 108 ? -1.418 2.562 63.601 1.00 92.62 108 PRO A C 1
ATOM 832 O O . PRO A 1 108 ? -1.001 3.684 63.904 1.00 92.62 108 PRO A O 1
ATOM 835 N N . GLY A 1 109 ? -2.298 1.900 64.343 1.00 92.56 109 GLY A N 1
ATOM 836 C CA . GLY A 1 109 ? -2.957 2.398 65.548 1.00 92.56 109 GLY A CA 1
ATOM 837 C C . GLY A 1 109 ? -4.192 3.262 65.285 1.00 92.56 109 GLY A C 1
ATOM 838 O O . GLY A 1 109 ? -4.859 3.637 66.243 1.00 92.56 109 GLY A O 1
ATOM 839 N N . THR A 1 110 ? -4.514 3.571 64.024 1.00 94.56 110 THR A N 1
ATOM 840 C CA . THR A 1 110 ? -5.699 4.357 63.661 1.00 94.56 110 THR A CA 1
ATOM 841 C C . THR A 1 110 ? -6.962 3.489 63.672 1.00 94.56 110 THR A C 1
ATOM 843 O O . THR A 1 110 ? -7.086 2.532 62.901 1.00 94.56 110 THR A O 1
ATOM 846 N N . VAL A 1 111 ? -7.941 3.849 64.506 1.00 95.50 111 VAL A N 1
ATOM 847 C CA . VAL A 1 111 ? -9.272 3.230 64.510 1.00 95.50 111 VAL A CA 1
ATOM 848 C C . VAL A 1 111 ? -10.026 3.648 63.255 1.00 95.50 111 VAL A C 1
ATOM 850 O O . VAL A 1 111 ? -10.330 4.825 63.059 1.00 95.50 111 VAL A O 1
ATOM 853 N N . HIS A 1 112 ? -10.368 2.687 62.408 1.00 95.25 112 HIS A N 1
ATOM 854 C CA . HIS A 1 112 ? -10.945 2.947 61.099 1.00 95.25 112 HIS A CA 1
ATOM 855 C C . HIS A 1 112 ? -11.960 1.875 60.683 1.00 95.25 112 HIS A C 1
ATOM 857 O O . HIS A 1 112 ? -12.169 0.866 61.361 1.00 95.25 112 HIS A O 1
ATOM 863 N N . ARG A 1 113 ? -12.653 2.148 59.574 1.00 92.88 113 ARG A N 1
ATOM 864 C CA . ARG A 1 113 ? -13.496 1.200 58.825 1.00 92.88 113 ARG A CA 1
ATOM 865 C C . ARG A 1 113 ? -13.827 1.772 57.454 1.00 92.88 113 ARG A C 1
ATOM 867 O O . ARG A 1 113 ? -13.762 2.986 57.256 1.00 92.88 113 ARG A O 1
ATOM 874 N N . TYR A 1 114 ? -14.313 0.920 56.559 1.00 92.81 114 TYR A N 1
ATOM 875 C CA . TYR A 1 114 ? -14.915 1.348 55.301 1.00 92.81 114 TYR A CA 1
ATOM 876 C C . TYR A 1 114 ? -16.313 0.753 55.089 1.00 92.81 114 TYR A C 1
ATOM 878 O O . TYR A 1 114 ? -16.745 -0.156 55.802 1.00 92.81 114 TYR A O 1
ATOM 886 N N . HIS A 1 115 ? -17.053 1.327 54.144 1.00 92.00 115 HIS A N 1
ATOM 887 C CA . HIS A 1 115 ? -18.411 0.918 53.791 1.00 92.00 115 HIS A CA 1
ATOM 888 C C . HIS A 1 115 ? -18.724 1.318 52.347 1.00 92.00 115 HIS A C 1
ATOM 890 O O . HIS A 1 115 ? -18.410 2.444 51.950 1.00 92.00 115 HIS A O 1
ATOM 896 N N . MET A 1 116 ? -19.370 0.442 51.579 1.00 92.19 116 MET A N 1
ATOM 897 C CA . MET A 1 116 ? -19.920 0.728 50.253 1.00 92.19 116 MET A CA 1
ATOM 898 C C . MET A 1 116 ? -21.434 0.962 50.392 1.00 92.19 116 MET A C 1
ATOM 900 O O . MET A 1 116 ? -22.213 0.019 50.342 1.00 92.19 116 MET A O 1
ATOM 904 N N . PRO A 1 117 ? -21.902 2.210 50.570 1.00 87.69 117 PRO A N 1
ATOM 905 C CA . PRO A 1 117 ? -23.271 2.473 51.027 1.00 87.69 117 PRO A CA 1
ATOM 906 C C . PRO A 1 117 ? -24.330 2.456 49.910 1.00 87.69 117 PRO A C 1
ATOM 908 O O . PRO A 1 117 ? -25.480 2.812 50.158 1.00 87.69 117 PRO A O 1
ATOM 911 N N . TYR A 1 118 ? -23.967 2.129 48.665 1.00 89.06 118 TYR A N 1
ATOM 912 C CA . TYR A 1 118 ? -24.848 2.303 47.506 1.00 89.06 118 TYR A CA 1
ATOM 913 C C . TYR A 1 118 ? -24.902 1.067 46.609 1.00 89.06 118 TYR A C 1
ATOM 915 O O . TYR A 1 118 ? -23.935 0.332 46.460 1.00 89.06 118 TYR A O 1
ATOM 923 N N . ARG A 1 119 ? -26.034 0.882 45.918 1.00 84.81 119 ARG A N 1
ATOM 924 C CA . ARG A 1 119 ? -26.296 -0.266 45.023 1.00 84.81 119 ARG A CA 1
ATOM 925 C C . ARG A 1 119 ? -25.664 -0.184 43.636 1.00 84.81 119 ARG A C 1
ATOM 927 O O . ARG A 1 119 ? -25.986 -1.003 42.775 1.00 84.81 119 ARG A O 1
ATOM 934 N N . TYR A 1 120 ? -24.820 0.805 43.381 1.00 87.25 120 TYR A N 1
ATOM 935 C CA . TYR A 1 120 ? -24.041 0.858 42.150 1.00 87.25 120 TYR A CA 1
ATOM 936 C C . TYR A 1 120 ? -22.654 0.267 42.378 1.00 87.25 120 TYR A C 1
ATOM 938 O O . TYR A 1 120 ? -22.179 0.169 43.501 1.00 87.25 120 TYR A O 1
ATOM 946 N N . HIS A 1 121 ? -22.016 -0.134 41.284 1.00 91.31 121 HIS A N 1
ATOM 947 C CA . HIS A 1 121 ? -20.700 -0.750 41.313 1.00 91.31 121 HIS A CA 1
ATOM 948 C C . HIS A 1 121 ? -19.645 0.214 41.872 1.00 91.31 121 HIS A C 1
ATOM 950 O O . HIS A 1 121 ? -19.376 1.258 41.268 1.00 91.31 121 HIS A O 1
ATOM 956 N N . THR A 1 122 ? -19.043 -0.176 42.993 1.00 93.25 122 THR A N 1
ATOM 957 C CA . THR A 1 122 ? -17.885 0.482 43.597 1.00 93.25 122 THR A CA 1
ATOM 958 C C . THR A 1 122 ? -16.653 -0.405 43.430 1.00 93.25 122 THR A C 1
ATOM 960 O O . THR A 1 122 ? -16.712 -1.605 43.687 1.00 93.25 122 THR A O 1
ATOM 963 N N . GLU A 1 123 ? -15.540 0.192 42.999 1.00 93.62 123 GLU A N 1
ATOM 964 C CA . GLU A 1 123 ? -14.221 -0.445 42.944 1.00 93.62 123 GLU A CA 1
ATOM 965 C C . GLU A 1 123 ? -13.236 0.388 43.763 1.00 93.62 123 GLU A C 1
ATOM 967 O O . GLU A 1 123 ? -13.154 1.603 43.583 1.00 93.62 123 GLU A O 1
ATOM 972 N N . VAL A 1 124 ? -12.461 -0.268 44.617 1.00 93.94 124 VAL A N 1
ATOM 973 C CA . VAL A 1 124 ? -11.390 0.328 45.421 1.00 93.94 124 VAL A CA 1
ATOM 974 C C . VAL A 1 124 ? -10.129 -0.500 45.203 1.00 93.94 124 VAL A C 1
ATOM 976 O O . VAL A 1 124 ? -10.211 -1.723 45.118 1.00 93.94 124 VAL A O 1
ATOM 979 N N . VAL A 1 125 ? -8.966 0.134 45.109 1.00 94.00 125 VAL A N 1
ATOM 980 C CA . VAL A 1 125 ? -7.674 -0.552 45.217 1.00 94.00 125 VAL A CA 1
ATOM 981 C C . VAL A 1 125 ? -6.981 -0.096 46.489 1.00 94.00 125 VAL A C 1
ATOM 983 O O . VAL A 1 125 ? -7.011 1.083 46.833 1.00 94.00 125 VAL A O 1
ATOM 986 N N . GLY A 1 126 ? -6.397 -1.042 47.206 1.00 87.38 126 GLY A N 1
ATOM 987 C CA . GLY A 1 126 ? -5.659 -0.798 48.428 1.00 87.38 126 GLY A CA 1
ATOM 988 C C . GLY A 1 126 ? -4.249 -1.354 48.354 1.00 87.38 126 GLY A C 1
ATOM 989 O O . GLY A 1 126 ? -3.951 -2.270 47.581 1.00 87.38 126 GLY A O 1
ATOM 990 N N . LEU A 1 127 ? -3.393 -0.760 49.174 1.00 90.06 127 LEU A N 1
ATOM 991 C CA . LEU A 1 127 ? -2.043 -1.215 49.454 1.00 90.06 127 LEU A CA 1
ATOM 992 C C . LEU A 1 127 ? -2.019 -1.645 50.920 1.00 90.06 127 LEU A C 1
ATOM 994 O O . LEU A 1 127 ? -2.422 -0.866 51.779 1.00 90.06 127 LEU A O 1
ATOM 998 N N . ILE A 1 128 ? -1.572 -2.869 51.172 1.00 85.75 128 ILE A N 1
ATOM 999 C CA . ILE A 1 128 ? -1.496 -3.485 52.498 1.00 85.75 128 ILE A CA 1
ATOM 1000 C C . ILE A 1 128 ? -0.025 -3.598 52.875 1.00 85.75 128 ILE A C 1
ATOM 1002 O O . ILE A 1 128 ? 0.765 -4.138 52.093 1.00 85.75 128 ILE A O 1
ATOM 1006 N N . ILE A 1 129 ? 0.360 -3.070 54.038 1.00 87.62 129 ILE A N 1
ATOM 1007 C CA . ILE A 1 129 ? 1.765 -3.009 54.467 1.00 87.62 129 ILE A CA 1
ATOM 1008 C C . ILE A 1 129 ? 1.880 -3.326 55.952 1.00 87.62 129 ILE A C 1
ATOM 1010 O O . ILE A 1 129 ? 1.328 -2.566 56.739 1.00 87.62 129 ILE A O 1
ATOM 1014 N N . PRO A 1 130 ? 2.682 -4.320 56.371 1.00 87.31 130 PRO A N 1
ATOM 1015 C CA . PRO A 1 130 ? 3.499 -5.202 55.534 1.00 87.31 130 PRO A CA 1
ATOM 1016 C C . PRO A 1 130 ? 2.644 -6.172 54.701 1.00 87.31 130 PRO A C 1
ATOM 1018 O O . PRO A 1 130 ? 1.461 -6.364 54.969 1.00 87.31 130 PRO A O 1
ATOM 1021 N N . GLY A 1 131 ? 3.250 -6.784 53.683 1.00 83.50 131 GLY A N 1
ATOM 1022 C CA . GLY A 1 131 ? 2.639 -7.926 52.995 1.00 83.50 131 GLY A CA 1
ATOM 1023 C C . GLY A 1 131 ? 2.482 -9.127 53.939 1.00 83.50 131 GLY A C 1
ATOM 1024 O O . GLY A 1 131 ? 3.033 -9.125 55.038 1.00 83.50 131 GLY A O 1
ATOM 1025 N N . ASP A 1 132 ? 1.750 -10.146 53.492 1.00 84.31 132 ASP A N 1
ATOM 1026 C CA . ASP A 1 132 ? 1.194 -11.287 54.245 1.00 84.31 132 ASP A CA 1
ATOM 1027 C C . ASP A 1 132 ? -0.096 -10.979 55.004 1.00 84.31 132 ASP A C 1
ATOM 1029 O O . ASP A 1 132 ? -0.858 -11.903 55.290 1.00 84.31 132 ASP A O 1
ATOM 1033 N N . TRP A 1 133 ? -0.399 -9.716 55.318 1.00 83.94 133 TRP A N 1
ATOM 1034 C CA . TRP A 1 133 ? -1.675 -9.410 55.968 1.00 83.94 133 TRP A CA 1
ATOM 1035 C C . TRP A 1 133 ? -2.867 -9.738 55.055 1.00 83.94 133 TRP A C 1
ATOM 1037 O O . TRP A 1 133 ? -3.943 -10.060 55.542 1.00 83.94 133 TRP A O 1
ATOM 1047 N N . GLU A 1 134 ? -2.680 -9.812 53.735 1.00 87.75 134 GLU A N 1
ATOM 1048 C CA . GLU A 1 134 ? -3.715 -10.295 52.822 1.00 87.75 134 GLU A CA 1
ATOM 1049 C C . GLU A 1 134 ? -4.134 -11.768 53.039 1.00 87.75 134 GLU A C 1
ATOM 1051 O O . GLU A 1 134 ? -5.213 -12.163 52.587 1.00 87.75 134 GLU A O 1
ATOM 1056 N N . GLU A 1 135 ? -3.354 -12.570 53.779 1.00 88.56 135 GLU A N 1
ATOM 1057 C CA . GLU A 1 135 ? -3.752 -13.915 54.236 1.00 88.56 135 GLU A CA 1
ATOM 1058 C C . GLU A 1 135 ? -4.989 -13.882 55.138 1.00 88.56 135 GLU A C 1
ATOM 1060 O O . GLU A 1 135 ? -5.806 -14.807 55.108 1.00 88.56 135 GLU A O 1
ATOM 1065 N N . TYR A 1 136 ? -5.186 -12.785 55.878 1.00 85.62 136 TYR A N 1
ATOM 1066 C CA . TYR A 1 136 ? -6.411 -12.544 56.636 1.00 85.62 136 TYR A CA 1
ATOM 1067 C C . TYR A 1 136 ? -7.640 -12.681 55.732 1.00 85.62 136 TYR A C 1
ATOM 1069 O O . TYR A 1 136 ? -8.605 -13.374 56.066 1.00 85.62 136 TYR A O 1
ATOM 1077 N N . PHE A 1 137 ? -7.589 -12.090 54.536 1.00 86.00 137 PHE A N 1
ATOM 1078 C CA . PHE A 1 137 ? -8.694 -12.169 53.592 1.00 86.00 137 PHE A CA 1
ATOM 1079 C C . PHE A 1 137 ? -8.894 -13.580 53.057 1.00 86.00 137 PHE A C 1
ATOM 1081 O O . PHE A 1 137 ? -10.045 -13.993 52.930 1.00 86.00 137 PHE A O 1
ATOM 1088 N N . ARG A 1 138 ? -7.826 -14.349 52.808 1.00 88.88 138 ARG A N 1
ATOM 1089 C CA . ARG A 1 138 ? -7.949 -15.771 52.435 1.00 88.88 138 ARG A CA 1
ATOM 1090 C C . ARG A 1 138 ? -8.610 -16.589 53.548 1.00 88.88 138 ARG A C 1
ATOM 1092 O O . ARG A 1 138 ? -9.415 -17.472 53.260 1.00 88.88 138 ARG A O 1
ATOM 1099 N N . PHE A 1 139 ? -8.320 -16.261 54.807 1.00 89.00 139 PHE A N 1
ATOM 1100 C CA . PHE A 1 139 ? -8.881 -16.932 55.977 1.00 89.00 139 PHE A CA 1
ATOM 1101 C C . PHE A 1 139 ? -10.385 -16.665 56.153 1.00 89.00 139 PHE A C 1
ATOM 1103 O O . PHE A 1 139 ? -11.174 -17.597 56.349 1.00 89.00 139 PHE A O 1
ATOM 1110 N N . ILE A 1 140 ? -10.813 -15.400 56.064 1.00 86.88 140 ILE A N 1
ATOM 1111 C CA . ILE A 1 140 ? -12.221 -15.040 56.302 1.00 86.88 140 ILE A CA 1
ATOM 1112 C C . ILE A 1 140 ? -13.127 -15.261 55.077 1.00 86.88 140 ILE A C 1
ATOM 1114 O O . ILE A 1 140 ? -14.343 -15.427 55.228 1.00 86.88 140 ILE A O 1
ATOM 1118 N N . SER A 1 141 ? -12.550 -15.318 53.876 1.00 90.12 141 SER A N 1
ATOM 1119 C CA . SER A 1 141 ? -13.284 -15.389 52.606 1.00 90.12 141 SER A CA 1
ATOM 1120 C C . SER A 1 141 ? -13.474 -16.819 52.090 1.00 90.12 141 SER A C 1
ATOM 1122 O O . SER A 1 141 ? -13.072 -17.809 52.700 1.00 90.12 141 SER A O 1
ATOM 1124 N N . GLU A 1 142 ? -14.140 -16.929 50.944 1.00 90.50 142 GLU A N 1
ATOM 1125 C CA . GLU A 1 142 ? -14.259 -18.139 50.133 1.00 90.50 142 GLU A CA 1
ATOM 1126 C C . GLU A 1 142 ? -13.705 -17.858 48.731 1.00 90.50 142 GLU A C 1
ATOM 1128 O O . GLU A 1 142 ? -13.844 -16.743 48.217 1.00 90.50 142 GLU A O 1
ATOM 1133 N N . ARG A 1 143 ? -13.088 -18.860 48.092 1.00 90.56 143 ARG A N 1
ATOM 1134 C CA . ARG A 1 143 ? -12.644 -18.723 46.699 1.00 90.56 143 ARG A CA 1
ATOM 1135 C C . ARG A 1 143 ? -13.829 -18.412 45.799 1.00 90.56 143 ARG A C 1
ATOM 1137 O O . ARG A 1 143 ? -14.864 -19.076 45.869 1.00 90.56 143 ARG A O 1
ATOM 1144 N N . TYR A 1 144 ? -13.647 -17.440 44.917 1.00 89.25 144 TYR A N 1
ATOM 1145 C CA . TYR A 1 144 ? -14.692 -16.981 44.021 1.00 89.25 144 TYR A CA 1
ATOM 1146 C C . TYR A 1 144 ? -14.347 -17.299 42.564 1.00 89.25 144 TYR A C 1
ATOM 1148 O O . TYR A 1 144 ? -13.240 -17.040 42.113 1.00 89.25 144 TYR A O 1
ATOM 1156 N N . ALA A 1 145 ? -15.293 -17.870 41.819 1.00 83.94 145 ALA A N 1
ATOM 1157 C CA . ALA A 1 145 ? -15.097 -18.263 40.416 1.00 83.94 145 ALA A CA 1
ATOM 1158 C C . ALA A 1 145 ? -16.087 -17.583 39.452 1.00 83.94 145 ALA A C 1
ATOM 1160 O O . ALA A 1 145 ? -16.176 -17.953 38.282 1.00 83.94 145 ALA A O 1
ATOM 1161 N N . GLY A 1 146 ? -16.880 -16.625 39.941 1.00 80.31 146 GLY A N 1
ATOM 1162 C CA . GLY A 1 146 ? -17.820 -15.882 39.107 1.00 80.31 146 GLY A CA 1
ATOM 1163 C C . GLY A 1 146 ? -17.131 -14.789 38.292 1.00 80.31 146 GLY A C 1
ATOM 1164 O O . GLY A 1 146 ? -16.079 -14.279 38.661 1.00 80.31 146 GLY A O 1
ATOM 1165 N N . SER A 1 147 ? -17.751 -14.403 37.178 1.00 70.00 147 SER A N 1
ATOM 1166 C CA . SER A 1 147 ? -17.206 -13.391 36.260 1.00 70.00 147 SER A CA 1
ATOM 1167 C C . SER A 1 147 ? -17.395 -11.935 36.728 1.00 70.00 147 SER A C 1
ATOM 1169 O O . SER A 1 147 ? -16.880 -11.024 36.090 1.00 70.00 147 SER A O 1
ATOM 1171 N N . LEU A 1 148 ? -18.167 -11.706 37.796 1.00 75.69 148 LEU A N 1
ATOM 1172 C CA . LEU A 1 148 ? -18.467 -10.412 38.438 1.00 75.69 148 LEU A CA 1
ATOM 1173 C C . LEU A 1 148 ? -18.645 -10.643 39.943 1.00 75.69 148 LEU A C 1
ATOM 1175 O O . LEU A 1 148 ? -18.779 -11.785 40.340 1.00 75.69 148 LEU A O 1
ATOM 1179 N N . PHE A 1 149 ? -18.722 -9.613 40.783 1.00 83.62 149 PHE A N 1
ATOM 1180 C CA . PHE A 1 149 ? -19.032 -9.786 42.212 1.00 83.62 149 PHE A CA 1
ATOM 1181 C C . PHE A 1 149 ? -20.468 -10.291 42.469 1.00 83.62 149 PHE A C 1
ATOM 1183 O O . PHE A 1 149 ? -21.364 -10.050 41.651 1.00 83.62 149 PHE A O 1
ATOM 1190 N N . PRO A 1 150 ? -20.724 -10.984 43.601 1.00 84.31 150 PRO A N 1
ATOM 1191 C CA . PRO A 1 150 ? -22.072 -11.377 43.992 1.00 84.31 150 PRO A CA 1
ATOM 1192 C C . PRO A 1 150 ? -22.980 -10.152 44.110 1.00 84.31 150 PRO A C 1
ATOM 1194 O O . PRO A 1 150 ? -22.633 -9.178 44.764 1.00 84.31 150 PRO A O 1
ATOM 1197 N N . THR A 1 151 ? -24.164 -10.202 43.502 1.00 83.31 151 THR A N 1
ATOM 1198 C CA . THR A 1 151 ? -25.117 -9.078 43.527 1.00 83.31 151 THR A CA 1
ATOM 1199 C C . THR A 1 151 ? -26.260 -9.268 44.524 1.00 83.31 151 THR A C 1
ATOM 1201 O O . THR A 1 151 ? -27.069 -8.360 44.718 1.00 83.31 151 THR A O 1
ATOM 1204 N N . ASN A 1 152 ? -26.374 -10.455 45.127 1.00 81.38 152 ASN A N 1
ATOM 1205 C CA . ASN A 1 152 ? -27.469 -10.805 46.029 1.00 81.38 152 ASN A CA 1
ATOM 1206 C C . ASN A 1 152 ? -27.109 -11.976 46.963 1.00 81.38 152 ASN A C 1
ATOM 1208 O O . ASN A 1 152 ? -27.912 -12.892 47.146 1.00 81.38 152 ASN A O 1
ATOM 1212 N N . ASP A 1 153 ? -25.899 -11.986 47.526 1.00 84.44 153 ASP A N 1
ATOM 1213 C CA . ASP A 1 153 ? -25.545 -12.946 48.572 1.00 84.44 153 ASP A CA 1
ATOM 1214 C C . ASP A 1 153 ? -26.239 -12.539 49.882 1.00 84.44 153 ASP A C 1
ATOM 1216 O O . ASP A 1 153 ? -25.898 -11.539 50.509 1.00 84.44 153 ASP A O 1
ATOM 1220 N N . ARG A 1 154 ? -27.279 -13.292 50.255 1.00 81.94 154 ARG A N 1
ATOM 1221 C CA . ARG A 1 154 ? -28.134 -13.036 51.431 1.00 81.94 154 ARG A CA 1
ATOM 1222 C C . ARG A 1 154 ? -27.911 -14.043 52.553 1.00 81.94 154 ARG A C 1
ATOM 1224 O O . ARG A 1 154 ? -28.795 -14.238 53.386 1.00 81.94 154 ARG A O 1
ATOM 1231 N N . ARG A 1 155 ? -26.775 -14.741 52.548 1.00 86.69 155 ARG A N 1
ATOM 1232 C CA . ARG A 1 155 ? -26.432 -15.659 53.633 1.00 86.69 155 ARG A CA 1
ATOM 1233 C C . ARG A 1 155 ? -26.351 -14.898 54.963 1.00 86.69 155 ARG A C 1
ATOM 1235 O O . ARG A 1 155 ? -26.002 -13.724 55.001 1.00 86.69 155 ARG A O 1
ATOM 1242 N N . ASP A 1 156 ? -26.695 -15.576 56.055 1.00 82.31 156 ASP A N 1
ATOM 1243 C CA . ASP A 1 156 ? -26.696 -14.997 57.402 1.00 82.31 156 ASP A CA 1
ATOM 1244 C C . ASP A 1 156 ? -25.255 -14.688 57.844 1.00 82.31 156 ASP A C 1
ATOM 1246 O O . ASP A 1 156 ? -24.513 -15.570 58.293 1.00 82.31 156 ASP A O 1
ATOM 1250 N N . ARG A 1 157 ? -24.855 -13.420 57.682 1.00 76.75 157 ARG A N 1
ATOM 1251 C CA . ARG A 1 157 ? -23.511 -12.923 58.001 1.00 76.75 157 ARG A CA 1
ATOM 1252 C C . ARG A 1 157 ? -23.141 -13.203 59.454 1.00 76.75 157 ARG A C 1
ATOM 1254 O O . ARG A 1 157 ? -21.988 -13.531 59.728 1.00 76.75 157 ARG A O 1
ATOM 1261 N N . ALA A 1 158 ? -24.105 -13.150 60.375 1.00 75.00 158 ALA A N 1
ATOM 1262 C CA . ALA A 1 158 ? -23.825 -13.361 61.785 1.00 75.00 158 ALA A CA 1
ATOM 1263 C C . ALA A 1 158 ? -23.418 -14.809 62.095 1.00 75.00 158 ALA A C 1
ATOM 1265 O O . ALA A 1 158 ? -22.580 -15.046 62.960 1.00 75.00 158 ALA A O 1
ATOM 1266 N N . LYS A 1 159 ? -23.962 -15.781 61.354 1.00 81.25 159 LYS A N 1
ATOM 1267 C CA . LYS A 1 159 ? -23.613 -17.201 61.517 1.00 81.25 159 LYS A CA 1
ATOM 1268 C C . LYS A 1 159 ? -22.327 -17.604 60.808 1.00 81.25 159 LYS A C 1
ATOM 1270 O O . LYS A 1 159 ? -21.664 -18.529 61.263 1.00 81.25 159 LYS A O 1
ATOM 1275 N N . ILE A 1 160 ? -22.002 -16.960 59.687 1.00 82.25 160 ILE A N 1
ATOM 1276 C CA . ILE A 1 160 ? -20.885 -17.379 58.827 1.00 82.25 160 ILE A CA 1
ATOM 1277 C C . ILE A 1 160 ? -19.631 -16.541 59.079 1.00 82.25 160 ILE A C 1
ATOM 1279 O O . ILE A 1 160 ? -18.539 -17.096 59.184 1.00 82.25 160 ILE A O 1
ATOM 1283 N N . LEU A 1 161 ? -19.772 -15.217 59.172 1.00 79.12 161 LEU A N 1
ATOM 1284 C CA . LEU A 1 161 ? -18.639 -14.297 59.196 1.00 79.12 161 LEU A CA 1
ATOM 1285 C C . LEU A 1 161 ? -1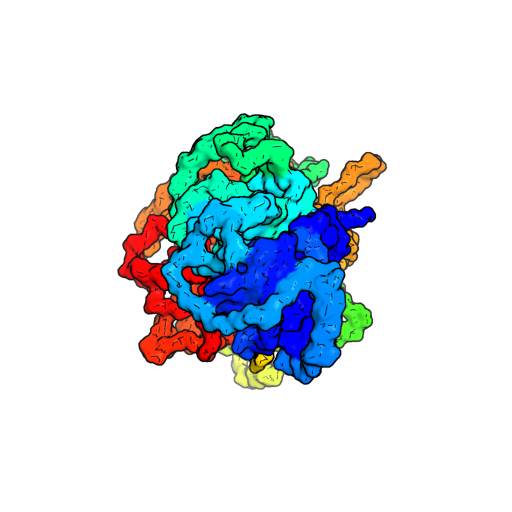8.154 -13.991 60.618 1.00 79.12 161 LEU A C 1
ATOM 1287 O O . LEU A 1 161 ? -16.947 -13.988 60.832 1.00 79.12 161 LEU A O 1
ATOM 1291 N N . PHE A 1 162 ? -19.044 -13.795 61.604 1.00 77.19 162 PHE A N 1
ATOM 1292 C CA . PHE A 1 162 ? -18.602 -13.484 62.978 1.00 77.19 162 PHE A CA 1
ATOM 1293 C C . PHE A 1 162 ? -17.675 -14.545 63.596 1.00 77.19 162 PHE A C 1
ATOM 1295 O O . PHE A 1 162 ? -16.658 -14.142 64.159 1.00 77.19 162 PHE A O 1
ATOM 1302 N N . PRO A 1 163 ? -17.925 -15.867 63.466 1.00 81.25 163 PRO A N 1
ATOM 1303 C CA . PRO A 1 163 ? -16.995 -16.870 63.991 1.00 81.25 163 PRO A CA 1
ATOM 1304 C C . PRO A 1 163 ? -15.608 -16.788 63.345 1.00 81.25 163 PRO A C 1
ATOM 1306 O O . PRO A 1 163 ? -14.600 -16.932 64.032 1.00 81.25 163 PRO A O 1
ATOM 1309 N N . LYS A 1 164 ? -15.549 -16.512 62.033 1.00 82.25 164 LYS A N 1
ATOM 1310 C CA . LYS A 1 164 ? -14.284 -16.335 61.310 1.00 82.25 164 LYS A CA 1
ATOM 1311 C C . LYS A 1 164 ? -13.561 -15.054 61.726 1.00 82.25 164 LYS A C 1
ATOM 1313 O O . LYS A 1 164 ? -12.354 -15.097 61.902 1.00 82.25 164 LYS A O 1
ATOM 1318 N N . LEU A 1 165 ? -14.284 -13.946 61.919 1.00 76.62 165 LEU A N 1
ATOM 1319 C CA . LEU A 1 165 ? -13.714 -12.676 62.387 1.00 76.62 165 LEU A CA 1
ATOM 1320 C C . LEU A 1 165 ? -13.119 -12.803 63.795 1.00 76.62 165 LEU A C 1
ATOM 1322 O O . LEU A 1 165 ? -12.021 -12.310 64.019 1.00 76.62 165 LEU A O 1
ATOM 1326 N N . MET A 1 166 ? -13.800 -13.500 64.713 1.00 75.56 166 MET A N 1
ATOM 1327 C CA . MET A 1 166 ? -13.272 -13.752 66.062 1.00 75.56 166 MET A CA 1
ATOM 1328 C C . MET A 1 166 ? -12.045 -14.669 66.045 1.00 75.56 166 MET A C 1
ATOM 1330 O O . MET A 1 166 ? -11.065 -14.398 66.724 1.00 75.56 166 MET A O 1
ATOM 1334 N N . ALA A 1 167 ? -12.059 -15.734 65.236 1.00 80.44 167 ALA A N 1
ATOM 1335 C CA . ALA A 1 167 ? -10.888 -16.600 65.092 1.00 80.44 167 ALA A CA 1
ATOM 1336 C C . ALA A 1 167 ? -9.700 -15.876 64.431 1.00 80.44 167 ALA A C 1
ATOM 1338 O O . ALA A 1 167 ? -8.547 -16.190 64.717 1.00 80.44 167 ALA A O 1
ATOM 1339 N N . ALA A 1 168 ? -9.983 -14.918 63.544 1.00 78.62 168 ALA A N 1
ATOM 1340 C CA . ALA A 1 168 ? -8.970 -14.133 62.860 1.00 78.62 168 ALA A CA 1
ATOM 1341 C C . ALA A 1 168 ? -8.361 -13.038 63.750 1.00 78.62 168 ALA A C 1
ATOM 1343 O O . ALA A 1 168 ? -7.164 -12.803 63.637 1.00 78.62 168 ALA A O 1
ATOM 1344 N N . SER A 1 169 ? -9.126 -12.416 64.659 1.00 71.06 169 SER A N 1
ATOM 1345 C CA . SER A 1 169 ? -8.582 -11.420 65.602 1.00 71.06 169 SER A CA 1
ATOM 1346 C C . SER A 1 169 ? -7.538 -11.996 66.567 1.00 71.06 169 SER A C 1
ATOM 1348 O O . SER A 1 169 ? -6.721 -11.249 67.087 1.00 71.06 169 SER A O 1
ATOM 1350 N N . ASP A 1 170 ? -7.530 -13.318 66.775 1.00 75.56 170 ASP A N 1
ATOM 1351 C CA . ASP A 1 170 ? -6.506 -14.006 67.577 1.00 75.56 170 ASP A CA 1
ATOM 1352 C C . ASP A 1 170 ? -5.232 -14.347 66.771 1.00 75.56 170 ASP A C 1
ATOM 1354 O O . ASP A 1 170 ? -4.203 -14.689 67.354 1.00 75.56 170 ASP A O 1
ATOM 1358 N N . GLN A 1 171 ? -5.296 -14.312 65.433 1.00 80.94 171 GLN A N 1
ATOM 1359 C CA . GLN A 1 171 ? -4.238 -14.806 64.532 1.00 80.94 171 GLN A CA 1
ATOM 1360 C C . GLN A 1 171 ? -3.604 -13.719 63.660 1.00 80.94 171 GLN A C 1
ATOM 1362 O O . GLN A 1 171 ? -2.465 -13.877 63.220 1.00 80.94 171 GLN A O 1
ATOM 1367 N N . PHE A 1 172 ? -4.331 -12.638 63.393 1.00 84.19 172 PHE A N 1
ATOM 1368 C CA . PHE A 1 172 ? -3.931 -11.565 62.492 1.00 84.19 172 PHE A CA 1
ATOM 1369 C C . PHE A 1 172 ? -3.938 -10.226 63.226 1.00 84.19 172 PHE A C 1
ATOM 1371 O O . PHE A 1 172 ? -4.678 -10.034 64.187 1.00 84.19 172 PHE A O 1
ATOM 1378 N N . ASP A 1 173 ? -3.115 -9.293 62.749 1.00 82.88 173 ASP A N 1
ATOM 1379 C CA . ASP A 1 173 ? -3.011 -7.933 63.278 1.00 82.88 173 ASP A CA 1
ATOM 1380 C C . ASP A 1 173 ? -4.312 -7.165 63.010 1.00 82.88 173 ASP A C 1
ATOM 1382 O O . ASP A 1 173 ? -4.428 -6.516 61.978 1.00 82.88 173 ASP A O 1
ATOM 1386 N N . MET A 1 174 ? -5.337 -7.322 63.851 1.00 85.50 174 MET A N 1
ATOM 1387 C CA . MET A 1 174 ? -6.605 -6.592 63.770 1.00 85.50 174 MET A CA 1
ATOM 1388 C C . MET A 1 174 ? -7.345 -6.655 65.110 1.00 85.50 174 MET A C 1
ATOM 1390 O O . MET A 1 174 ? -7.873 -7.699 65.497 1.00 85.50 174 MET A O 1
ATOM 1394 N N . THR A 1 175 ? -7.478 -5.508 65.771 1.00 87.38 175 THR A N 1
ATOM 1395 C CA . THR A 1 175 ? -8.246 -5.386 67.016 1.00 87.38 175 THR A CA 1
ATOM 1396 C C . THR A 1 175 ? -9.563 -4.665 66.757 1.00 87.38 175 THR A C 1
ATOM 1398 O O . THR A 1 175 ? -9.572 -3.513 66.329 1.00 87.38 175 THR A O 1
ATOM 1401 N N . ILE A 1 176 ? -10.688 -5.335 67.019 1.00 87.62 176 ILE A N 1
ATOM 1402 C CA . ILE A 1 176 ? -12.035 -4.768 66.851 1.00 87.62 176 ILE A CA 1
ATOM 1403 C C . ILE A 1 176 ? -12.353 -3.821 68.018 1.00 87.62 176 ILE A C 1
ATOM 1405 O O . ILE A 1 176 ? -12.127 -4.160 69.175 1.00 87.62 176 ILE A O 1
ATOM 1409 N N . VAL A 1 177 ? -12.941 -2.660 67.714 1.00 90.44 177 VAL A N 1
ATOM 1410 C CA . VAL A 1 177 ? -13.339 -1.618 68.676 1.00 90.44 177 VAL A CA 1
ATOM 1411 C C . VAL A 1 177 ? -14.865 -1.441 68.642 1.00 90.44 177 VAL A C 1
ATOM 1413 O O . VAL A 1 177 ? -15.377 -0.531 67.982 1.00 90.44 177 VAL A O 1
ATOM 1416 N N . PRO A 1 178 ? -15.633 -2.319 69.311 1.00 82.06 178 PRO A N 1
ATOM 1417 C CA . PRO A 1 178 ? -17.093 -2.344 69.200 1.00 82.06 178 PRO A CA 1
ATOM 1418 C C . PRO A 1 178 ? -17.776 -1.106 69.805 1.00 82.06 178 PRO A C 1
ATOM 1420 O O . PRO A 1 178 ? -18.870 -0.742 69.379 1.00 82.06 178 PRO A O 1
ATOM 1423 N N . GLU A 1 179 ? -17.126 -0.429 70.755 1.00 88.31 179 GLU A N 1
ATOM 1424 C CA . GLU A 1 179 ? -17.638 0.791 71.399 1.00 88.31 179 GLU A CA 1
ATOM 1425 C C . GLU A 1 179 ? -17.597 2.039 70.498 1.00 88.31 179 GLU A C 1
ATOM 1427 O O . GLU A 1 179 ? -18.295 3.020 70.776 1.00 88.31 179 GLU A O 1
ATOM 1432 N N . LYS A 1 180 ? -16.801 2.041 69.419 1.00 88.88 180 LYS A N 1
ATOM 1433 C CA . LYS A 1 180 ? -16.692 3.200 68.522 1.00 88.88 180 LYS A CA 1
ATOM 1434 C C . LYS A 1 180 ? -17.961 3.315 67.671 1.00 88.88 180 LYS A C 1
ATOM 1436 O O . LYS A 1 180 ? -18.268 2.449 66.855 1.00 88.88 180 LYS A O 1
ATOM 1441 N N . GLN A 1 181 ? -18.698 4.413 67.837 1.00 87.81 181 GLN A N 1
ATOM 1442 C CA . GLN A 1 181 ? -19.888 4.698 67.032 1.00 87.81 181 GLN A CA 1
ATOM 1443 C C . GLN A 1 181 ? -19.522 5.383 65.713 1.00 87.81 181 GLN A C 1
ATOM 1445 O O . GLN A 1 181 ? -18.639 6.240 65.662 1.00 87.81 181 GLN A O 1
ATOM 1450 N N . ALA A 1 182 ? -20.227 5.014 64.641 1.00 84.19 182 ALA A N 1
ATOM 1451 C CA . ALA A 1 182 ? -20.093 5.687 63.356 1.00 84.19 182 ALA A CA 1
ATOM 1452 C C . ALA A 1 182 ? -20.787 7.053 63.393 1.00 84.19 182 ALA A C 1
ATOM 1454 O O . ALA A 1 182 ? -21.836 7.214 64.014 1.00 84.19 182 ALA A O 1
ATOM 1455 N N . PHE A 1 183 ? -20.212 8.014 62.682 1.00 94.00 183 PHE A N 1
ATOM 1456 C CA . PHE A 1 183 ? -20.775 9.341 62.439 1.00 94.00 183 PHE A CA 1
ATOM 1457 C C . PHE A 1 183 ? -20.846 9.592 60.928 1.00 94.00 183 PHE A C 1
ATOM 1459 O O . PHE A 1 183 ? -20.171 8.910 60.157 1.00 94.00 183 PHE A O 1
ATOM 1466 N N . GLU A 1 184 ? -21.677 10.529 60.474 1.00 94.19 184 GLU A N 1
ATOM 1467 C CA . GLU A 1 184 ? -21.757 10.827 59.038 1.00 94.19 184 GLU A CA 1
ATOM 1468 C C . GLU A 1 184 ? -20.445 11.444 58.520 1.00 94.19 184 GLU A C 1
ATOM 1470 O O . GLU A 1 184 ? -19.829 12.235 59.242 1.00 94.19 184 GLU A O 1
ATOM 1475 N N . PRO A 1 185 ? -20.018 11.119 57.282 1.00 94.19 185 PRO A N 1
ATOM 1476 C CA . PRO A 1 185 ? -18.858 11.750 56.663 1.00 94.19 185 PRO A CA 1
ATOM 1477 C C . PRO A 1 185 ? -18.956 13.274 56.699 1.00 94.19 185 PRO A C 1
ATOM 1479 O O . PRO A 1 185 ? -19.953 13.847 56.250 1.00 94.19 185 PRO A O 1
ATOM 1482 N N . GLN A 1 186 ? -17.924 13.935 57.224 1.00 94.75 186 GLN A N 1
ATOM 1483 C CA . GLN A 1 186 ? -17.874 15.393 57.210 1.00 94.75 186 GLN A CA 1
ATOM 1484 C C . GLN A 1 186 ? -17.635 15.898 55.774 1.00 94.75 186 GLN A C 1
ATOM 1486 O O . GLN A 1 186 ? -17.046 15.182 54.955 1.00 94.75 186 GLN A O 1
ATOM 1491 N N . PRO A 1 187 ? -18.097 17.116 55.433 1.00 91.50 187 PRO A N 1
ATOM 1492 C CA . PRO A 1 187 ? -17.795 17.716 54.140 1.00 91.50 187 PRO A CA 1
ATOM 1493 C C . PRO A 1 187 ? -16.287 17.944 53.972 1.00 91.50 187 PRO A C 1
ATOM 1495 O O . PRO A 1 187 ? -15.570 18.156 54.946 1.00 91.50 187 PRO A O 1
ATOM 1498 N N . TRP A 1 188 ? -15.835 17.944 52.719 1.00 92.75 188 TRP A N 1
ATOM 1499 C CA . TRP A 1 188 ? -14.475 18.334 52.345 1.00 92.75 188 TRP A CA 1
ATOM 1500 C C . TRP A 1 188 ? -14.248 19.811 52.691 1.00 92.75 188 TRP A C 1
ATOM 1502 O O . TRP A 1 188 ? -15.011 20.665 52.228 1.00 92.75 188 TRP A O 1
ATOM 1512 N N . ASP A 1 189 ? -13.229 20.107 53.497 1.00 89.69 189 ASP A N 1
ATOM 1513 C CA . ASP A 1 189 ? -12.962 21.452 54.035 1.00 89.69 189 ASP A CA 1
ATOM 1514 C C . ASP A 1 189 ? -11.684 22.102 53.471 1.00 89.69 189 ASP A C 1
ATOM 1516 O O . ASP A 1 189 ? -11.380 23.256 53.780 1.00 89.69 189 ASP A O 1
ATOM 1520 N N . GLY A 1 190 ? -10.973 21.389 52.591 1.00 87.19 190 GLY A N 1
ATOM 1521 C CA . GLY A 1 190 ? -9.769 21.857 51.909 1.00 87.19 190 GLY A CA 1
ATOM 1522 C C . GLY A 1 190 ? -8.474 21.423 52.593 1.00 87.19 190 GLY A C 1
ATOM 1523 O O . GLY A 1 190 ? -7.406 21.563 51.992 1.00 87.19 190 GLY A O 1
ATOM 1524 N N . SER A 1 191 ? -8.543 20.844 53.799 1.00 86.19 191 SER A N 1
ATOM 1525 C CA . SER A 1 191 ? -7.392 20.174 54.420 1.00 86.19 191 SER A CA 1
ATOM 1526 C C . SER A 1 191 ? -6.892 18.989 53.583 1.00 86.19 191 SER A C 1
ATOM 1528 O O . SER A 1 191 ? -5.711 18.654 53.626 1.00 86.19 191 SER A O 1
ATOM 1530 N N . GLU A 1 192 ? -7.759 18.420 52.745 1.00 92.06 192 GLU A N 1
ATOM 1531 C CA . GLU A 1 192 ? -7.503 17.256 51.895 1.00 92.06 192 GLU A CA 1
ATOM 1532 C C . GLU A 1 192 ? -6.912 17.613 50.524 1.00 92.06 192 GLU A C 1
ATOM 1534 O O . GLU A 1 192 ? -6.791 16.750 49.652 1.00 92.06 192 GLU A O 1
ATOM 1539 N N . ASN A 1 193 ? -6.560 18.883 50.303 1.00 92.00 193 ASN A N 1
ATOM 1540 C CA . ASN A 1 193 ? -5.951 19.333 49.053 1.00 92.00 193 ASN A CA 1
ATOM 1541 C C . ASN A 1 193 ? -4.416 19.327 49.100 1.00 92.00 193 ASN A C 1
ATOM 1543 O O . ASN A 1 193 ? -3.773 19.730 48.132 1.00 92.00 193 ASN A O 1
ATOM 1547 N N . LYS A 1 194 ? -3.808 18.924 50.223 1.00 89.94 194 LYS A N 1
ATOM 1548 C CA . LYS A 1 194 ? -2.351 18.868 50.410 1.00 89.94 194 LYS A CA 1
ATOM 1549 C C . LYS A 1 194 ? -1.963 17.684 51.286 1.00 89.94 194 LYS A C 1
ATOM 1551 O O . LYS A 1 194 ? -2.724 17.261 52.147 1.00 89.94 194 LYS A O 1
ATOM 1556 N N . LEU A 1 195 ? -0.746 17.183 51.092 1.00 92.62 195 LEU A N 1
ATOM 1557 C CA . LEU A 1 195 ? -0.181 16.165 51.975 1.00 92.62 195 LEU A CA 1
ATOM 1558 C C . LEU A 1 195 ? 0.158 16.760 53.352 1.00 92.62 195 LEU A C 1
ATOM 1560 O O . LEU A 1 195 ? 0.607 17.907 53.421 1.00 92.62 195 LEU A O 1
ATOM 1564 N N . PRO A 1 196 ? 0.015 15.985 54.444 1.00 91.25 196 PRO A N 1
ATOM 1565 C CA . PRO A 1 196 ? 0.288 16.472 55.796 1.00 91.25 196 PRO A CA 1
ATOM 1566 C C . PRO A 1 196 ? 1.777 16.747 56.068 1.00 91.25 196 PRO A C 1
ATOM 1568 O O . PRO A 1 196 ? 2.104 17.407 57.053 1.00 91.25 196 PRO A O 1
ATOM 1571 N N . GLY A 1 197 ? 2.699 16.261 55.228 1.00 87.75 197 GLY A N 1
ATOM 1572 C CA . GLY A 1 197 ? 4.140 16.496 55.365 1.00 87.75 197 GLY A CA 1
ATOM 1573 C C . GLY A 1 197 ? 4.823 15.649 56.446 1.00 87.75 197 GLY A C 1
ATOM 1574 O O . GLY A 1 197 ? 6.031 15.788 56.653 1.00 87.75 197 GLY A O 1
ATOM 1575 N N . ALA A 1 198 ? 4.061 14.799 57.137 1.00 90.44 198 ALA A N 1
ATOM 1576 C CA . ALA A 1 198 ? 4.485 13.867 58.175 1.00 90.44 198 ALA A CA 1
ATOM 1577 C C . ALA A 1 198 ? 3.432 12.755 58.337 1.00 90.44 198 ALA A C 1
ATOM 1579 O O . ALA A 1 198 ? 2.288 12.905 57.908 1.00 90.44 198 ALA A O 1
ATOM 1580 N N . MET A 1 199 ? 3.794 11.649 58.990 1.00 88.62 199 MET A N 1
ATOM 1581 C CA . MET A 1 199 ? 2.865 10.553 59.279 1.00 88.62 199 MET A CA 1
ATOM 1582 C C . MET A 1 199 ? 1.778 11.000 60.270 1.00 88.62 199 MET A C 1
ATOM 1584 O O . MET A 1 199 ? 2.031 11.179 61.465 1.00 88.62 199 MET A O 1
ATOM 1588 N N . ALA A 1 200 ? 0.559 11.195 59.767 1.00 86.88 200 ALA A N 1
ATOM 1589 C CA . ALA A 1 200 ? -0.583 11.667 60.545 1.00 86.88 200 ALA A CA 1
ATOM 1590 C C . ALA A 1 200 ? -1.216 10.522 61.352 1.00 86.88 200 ALA A C 1
ATOM 1592 O O . ALA A 1 200 ? -1.819 9.624 60.780 1.00 86.88 200 ALA A O 1
ATOM 1593 N N . LYS A 1 201 ? -1.128 10.563 62.688 1.00 77.44 201 LYS A N 1
ATOM 1594 C CA . LYS A 1 201 ? -1.617 9.479 63.571 1.00 77.44 201 LYS A CA 1
ATOM 1595 C C . LYS A 1 201 ? -3.106 9.125 63.424 1.00 77.44 201 LYS A C 1
ATOM 1597 O O . LYS A 1 201 ? -3.479 8.017 63.781 1.00 77.44 201 LYS A O 1
ATOM 1602 N N . GLY A 1 202 ? -3.941 10.051 62.950 1.00 84.94 202 GLY A N 1
ATOM 1603 C CA . GLY A 1 202 ? -5.371 9.822 62.703 1.00 84.94 202 GLY A CA 1
ATOM 1604 C C . GLY A 1 202 ? -5.707 9.433 61.262 1.00 84.94 202 GLY A C 1
ATOM 1605 O O . GLY A 1 202 ? -6.877 9.380 60.903 1.00 84.94 202 GLY A O 1
ATOM 1606 N N . GLY A 1 203 ? -4.692 9.207 60.427 1.00 91.88 203 GLY A N 1
ATOM 1607 C CA . GLY A 1 203 ? -4.851 9.118 58.984 1.00 91.88 203 GLY A CA 1
ATOM 1608 C C . GLY A 1 203 ? -5.046 10.473 58.314 1.00 91.88 203 GLY A C 1
ATOM 1609 O O . GLY A 1 203 ? -5.029 11.526 58.952 1.00 91.88 203 GLY A O 1
ATOM 1610 N N . TYR A 1 204 ? -5.154 10.443 56.990 1.00 95.38 204 TYR A N 1
ATOM 1611 C CA . TYR A 1 204 ? -5.487 11.613 56.184 1.00 95.38 204 TYR A CA 1
ATOM 1612 C C . TYR A 1 204 ? -6.214 11.202 54.908 1.00 95.38 204 TYR A C 1
ATOM 1614 O O . TYR A 1 204 ? -6.152 10.050 54.468 1.00 95.38 204 TYR A O 1
ATOM 1622 N N . PHE A 1 205 ? -6.868 12.186 54.300 1.00 96.38 205 PHE A N 1
ATOM 1623 C CA . PHE A 1 205 ? -7.575 12.061 53.037 1.00 96.38 205 PHE A CA 1
ATOM 1624 C C . PHE A 1 205 ? -6.939 12.985 52.003 1.00 96.38 205 PHE A C 1
ATOM 1626 O O . PHE A 1 205 ? -6.434 14.053 52.350 1.00 96.38 205 PHE A O 1
ATOM 1633 N N . LEU A 1 206 ? -6.962 12.577 50.739 1.00 95.19 206 LEU A N 1
ATOM 1634 C CA . LEU A 1 206 ? -6.490 13.378 49.618 1.00 95.19 206 LEU A CA 1
ATOM 1635 C C . LEU A 1 206 ? -7.516 13.311 48.489 1.00 95.19 206 LEU A C 1
ATOM 1637 O O . LEU A 1 206 ? -7.901 12.224 48.052 1.00 95.19 206 LEU A O 1
ATOM 1641 N N . ARG A 1 207 ? -7.954 14.476 48.020 1.00 93.88 207 ARG A N 1
ATOM 1642 C CA . ARG A 1 207 ? -8.950 14.579 46.951 1.00 93.88 207 ARG A CA 1
ATOM 1643 C C . ARG A 1 207 ? -8.328 14.325 45.570 1.00 93.88 207 ARG A C 1
ATOM 1645 O O . ARG A 1 207 ? -7.153 14.637 45.337 1.00 93.88 207 ARG A O 1
ATOM 1652 N N . ASP A 1 208 ? -9.093 13.747 44.642 1.00 92.12 208 ASP A N 1
ATOM 1653 C CA . ASP A 1 208 ? -8.645 13.583 43.255 1.00 92.12 208 ASP A CA 1
ATOM 1654 C C . ASP A 1 208 ? -8.313 14.939 42.635 1.00 92.12 208 ASP A C 1
ATOM 1656 O O . ASP A 1 208 ? -9.029 15.921 42.825 1.00 92.12 208 ASP A O 1
ATOM 1660 N N . GLY A 1 209 ? -7.223 14.986 41.873 1.00 85.31 209 GLY A N 1
ATOM 1661 C CA . GLY A 1 209 ? -6.820 16.216 41.199 1.00 85.31 209 GLY A CA 1
ATOM 1662 C C . GLY A 1 209 ? -6.435 17.361 42.143 1.00 85.31 209 GLY A C 1
ATOM 1663 O O . GLY A 1 209 ? -6.349 18.493 41.682 1.00 85.31 209 GLY A O 1
ATOM 1664 N N . GLU A 1 210 ? -6.137 17.090 43.416 1.00 88.56 210 GLU A N 1
ATOM 1665 C CA . GLU A 1 210 ? -5.625 18.068 44.389 1.00 88.56 210 GLU A CA 1
ATOM 1666 C C . GLU A 1 210 ? -4.257 17.628 44.942 1.00 88.56 210 GLU A C 1
ATOM 1668 O O . GLU A 1 210 ? -3.910 16.443 44.894 1.00 88.56 210 GLU A O 1
ATOM 1673 N N . GLY A 1 211 ? -3.461 18.578 45.435 1.00 87.69 211 GLY A N 1
ATOM 1674 C CA . GLY A 1 211 ? -2.078 18.366 45.885 1.00 87.69 211 GLY A CA 1
ATOM 1675 C C . GLY A 1 211 ? -1.022 18.809 44.873 1.00 87.69 211 GLY A C 1
ATOM 1676 O O . GLY A 1 211 ? -1.306 18.974 43.685 1.00 87.69 211 GLY A O 1
ATOM 1677 N N . ASP A 1 212 ? 0.204 18.994 45.367 1.00 91.06 212 ASP A N 1
ATOM 1678 C CA . ASP A 1 212 ? 1.346 19.421 44.556 1.00 91.06 212 ASP A CA 1
ATOM 1679 C C . ASP A 1 212 ? 1.663 18.383 43.467 1.00 91.06 212 ASP A C 1
ATOM 1681 O O . ASP A 1 212 ? 1.572 17.169 43.687 1.00 91.06 212 ASP A O 1
ATOM 1685 N N . ARG A 1 213 ? 2.057 18.857 42.283 1.00 93.31 213 ARG A N 1
ATOM 1686 C CA . ARG A 1 213 ? 2.470 18.008 41.160 1.00 93.31 213 ARG A CA 1
ATOM 1687 C C . ARG A 1 213 ? 3.809 18.453 40.628 1.00 93.31 213 ARG A C 1
ATOM 1689 O O . ARG A 1 213 ? 4.173 19.622 40.715 1.00 93.31 213 ARG A O 1
ATOM 1696 N N . TRP A 1 214 ? 4.506 17.501 40.035 1.00 92.56 214 TRP A N 1
ATOM 1697 C CA . TRP A 1 214 ? 5.740 17.734 39.316 1.00 92.56 214 TRP A CA 1
ATOM 1698 C C . TRP A 1 214 ? 5.561 17.318 37.870 1.00 92.56 214 TRP A C 1
ATOM 1700 O O . TRP A 1 214 ? 4.920 16.308 37.589 1.00 92.56 214 TRP A O 1
ATOM 1710 N N . GLU A 1 215 ? 6.144 18.076 36.961 1.00 87.94 215 GLU A N 1
ATOM 1711 C CA . GLU A 1 215 ? 6.214 17.741 35.550 1.00 87.94 215 GLU A CA 1
ATOM 1712 C C . GLU A 1 215 ? 7.659 17.416 35.186 1.00 87.94 215 GLU A C 1
ATOM 1714 O O . GLU A 1 215 ? 8.607 18.085 35.605 1.00 87.94 215 GLU A O 1
ATOM 1719 N N . LEU A 1 216 ? 7.820 16.318 34.455 1.00 79.12 216 LEU A N 1
ATOM 1720 C CA . LEU A 1 216 ? 9.107 15.845 33.990 1.00 79.12 216 LEU A CA 1
ATOM 1721 C C . LEU A 1 216 ? 8.958 15.218 32.590 1.00 79.12 216 LEU A C 1
ATOM 1723 O O . LEU A 1 216 ? 8.469 14.096 32.431 1.00 79.12 216 LEU A O 1
ATOM 1727 N N . CYS A 1 217 ? 9.386 15.958 31.563 1.00 73.44 217 CYS A N 1
ATOM 1728 C CA . CYS A 1 217 ? 9.286 15.631 30.131 1.00 73.44 217 CYS A CA 1
ATOM 1729 C C . CYS A 1 217 ? 7.932 15.064 29.672 1.00 73.44 217 CYS A C 1
ATOM 1731 O O . CYS A 1 217 ? 7.842 13.997 29.055 1.00 73.44 217 CYS A O 1
ATOM 1733 N N . GLY A 1 218 ? 6.876 15.808 29.951 1.00 81.88 218 GLY A N 1
ATOM 1734 C CA . GLY A 1 218 ? 5.493 15.506 29.630 1.00 81.88 218 GLY A CA 1
ATOM 1735 C C . GLY A 1 218 ? 4.824 14.510 30.575 1.00 81.88 218 GLY A C 1
ATOM 1736 O O . GLY A 1 218 ? 3.651 14.191 30.387 1.00 81.88 218 GLY A O 1
ATOM 1737 N N . THR A 1 219 ? 5.538 14.014 31.589 1.00 88.94 219 THR A N 1
ATOM 1738 C CA . THR A 1 219 ? 4.957 13.158 32.626 1.00 88.94 219 THR A CA 1
ATOM 1739 C C . THR A 1 219 ? 4.649 13.996 33.853 1.00 88.94 219 THR A C 1
ATOM 1741 O O . THR A 1 219 ? 5.557 14.530 34.483 1.00 88.94 219 THR A O 1
ATOM 1744 N N . VAL A 1 220 ? 3.368 14.098 34.193 1.00 92.44 220 VAL A N 1
ATOM 1745 C CA . VAL A 1 220 ? 2.894 14.753 35.412 1.00 92.44 220 VAL A CA 1
ATOM 1746 C C . VAL A 1 220 ? 2.777 13.708 36.510 1.00 92.44 220 VAL A C 1
ATOM 1748 O O . VAL A 1 220 ? 2.162 12.658 36.321 1.00 92.44 220 VAL A O 1
ATOM 1751 N N . VAL A 1 221 ? 3.376 13.998 37.658 1.00 93.69 221 VAL A N 1
ATOM 1752 C CA . VAL A 1 221 ? 3.482 13.101 38.804 1.00 93.69 221 VAL A CA 1
ATOM 1753 C C . VAL A 1 221 ? 2.946 13.801 40.036 1.00 93.69 221 VAL A C 1
ATOM 1755 O O . VAL A 1 221 ? 3.432 14.861 40.426 1.00 93.69 221 VAL A O 1
ATOM 1758 N N . ARG A 1 222 ? 1.957 13.179 40.670 1.00 95.06 222 ARG A N 1
ATOM 1759 C CA . ARG A 1 222 ? 1.332 13.651 41.901 1.00 95.06 222 ARG A CA 1
ATOM 1760 C C . ARG A 1 222 ? 1.599 12.649 43.027 1.00 95.06 222 ARG A C 1
ATOM 1762 O O . ARG A 1 222 ? 1.154 11.502 42.928 1.00 95.06 222 ARG A O 1
ATOM 1769 N N . PRO A 1 223 ? 2.330 13.030 44.085 1.00 95.31 223 PRO A N 1
ATOM 1770 C CA . PRO A 1 223 ? 2.480 12.184 45.256 1.00 95.31 223 PRO A CA 1
ATOM 1771 C C . PRO A 1 223 ? 1.150 12.076 46.005 1.00 95.31 223 PRO A C 1
ATOM 1773 O O . PRO A 1 223 ? 0.499 13.080 46.285 1.00 95.31 223 PRO A O 1
ATOM 1776 N N . MET A 1 224 ? 0.765 10.848 46.338 1.00 95.06 224 MET A N 1
ATOM 1777 C CA . MET A 1 224 ? -0.401 10.553 47.176 1.00 95.06 224 MET A CA 1
ATOM 1778 C C . MET A 1 224 ? 0.013 10.119 48.581 1.00 95.06 224 MET A C 1
ATOM 1780 O O . MET A 1 224 ? -0.702 10.390 49.534 1.00 95.06 224 MET A O 1
ATOM 1784 N N . ALA A 1 225 ? 1.186 9.490 48.700 1.00 94.31 225 ALA A N 1
ATOM 1785 C CA . ALA A 1 225 ? 1.877 9.222 49.954 1.00 94.31 225 ALA A CA 1
ATOM 1786 C C . ALA A 1 225 ? 3.390 9.197 49.695 1.00 94.31 225 ALA A C 1
ATOM 1788 O O . ALA A 1 225 ? 3.855 8.437 48.838 1.00 94.31 225 ALA A O 1
ATOM 1789 N N . THR A 1 226 ? 4.165 10.013 50.414 1.00 94.44 226 THR A N 1
ATOM 1790 C CA . THR A 1 226 ? 5.634 9.967 50.367 1.00 94.44 226 THR A CA 1
ATOM 1791 C C . THR A 1 226 ? 6.194 9.271 51.605 1.00 94.44 226 THR A C 1
ATOM 1793 O O . THR A 1 226 ? 5.467 8.977 52.551 1.00 94.44 226 THR A O 1
ATOM 1796 N N . LEU A 1 227 ? 7.511 9.062 51.646 1.00 90.56 227 LEU A N 1
ATOM 1797 C CA . LEU A 1 227 ? 8.193 8.517 52.825 1.00 90.56 227 LEU A CA 1
ATOM 1798 C C . LEU A 1 227 ? 7.933 9.325 54.107 1.00 90.56 227 LEU A C 1
ATOM 1800 O O . LEU A 1 227 ? 7.913 8.757 55.196 1.00 90.56 227 LEU A O 1
ATOM 1804 N N . LYS A 1 228 ? 7.650 10.630 53.992 1.00 90.69 228 LYS A N 1
ATOM 1805 C CA . LYS A 1 228 ? 7.293 11.463 55.147 1.00 90.69 228 LYS A CA 1
ATOM 1806 C C . LYS A 1 228 ? 5.957 11.052 55.761 1.00 90.69 228 LYS A C 1
ATOM 1808 O O . LYS A 1 228 ? 5.846 10.982 56.982 1.00 90.69 228 LYS A O 1
ATOM 1813 N N . GLU A 1 229 ? 4.955 10.783 54.926 1.00 93.69 229 GLU A N 1
ATOM 1814 C CA . GLU A 1 229 ? 3.607 10.404 55.360 1.00 93.69 229 GLU A CA 1
ATOM 1815 C C . GLU A 1 229 ? 3.507 8.938 55.788 1.00 93.69 229 GLU A C 1
ATOM 1817 O O . GLU A 1 229 ? 2.589 8.583 56.524 1.00 93.69 229 GLU A O 1
ATOM 1822 N N . THR A 1 230 ? 4.438 8.089 55.349 1.00 91.88 230 THR A N 1
ATOM 1823 C CA . THR A 1 230 ? 4.396 6.637 55.590 1.00 91.88 230 THR A CA 1
ATOM 1824 C C . THR A 1 230 ? 5.413 6.148 56.620 1.00 91.88 230 THR A C 1
ATOM 1826 O O . THR A 1 230 ? 5.500 4.946 56.871 1.00 91.88 230 THR A O 1
ATOM 1829 N N . GLY A 1 231 ? 6.199 7.053 57.215 1.00 87.81 231 GLY A N 1
ATOM 1830 C CA . GLY A 1 231 ? 7.259 6.686 58.158 1.00 87.81 231 GLY A CA 1
ATOM 1831 C C . GLY A 1 231 ? 8.362 5.859 57.493 1.00 87.81 231 GLY A C 1
ATOM 1832 O O . GLY A 1 231 ? 8.759 4.824 58.021 1.00 87.81 231 GLY A O 1
ATOM 1833 N N . ASP A 1 232 ? 8.797 6.290 56.308 1.00 85.62 232 ASP A N 1
ATOM 1834 C CA . ASP A 1 232 ? 9.827 5.667 55.468 1.00 85.62 232 ASP A CA 1
ATOM 1835 C C . ASP A 1 232 ? 9.497 4.254 54.940 1.00 85.62 232 ASP A C 1
ATOM 1837 O O . ASP A 1 232 ? 10.372 3.566 54.410 1.00 85.62 232 ASP A O 1
ATOM 1841 N N . LYS A 1 233 ? 8.234 3.811 55.024 1.00 87.44 233 LYS A N 1
ATOM 1842 C CA . LYS A 1 233 ? 7.835 2.447 54.630 1.00 87.44 233 LYS A CA 1
ATOM 1843 C C . LYS A 1 233 ? 7.544 2.288 53.134 1.00 87.44 233 LYS A C 1
ATOM 1845 O O . LYS A 1 233 ? 7.969 1.307 52.525 1.00 87.44 233 LYS A O 1
ATOM 1850 N N . PHE A 1 234 ? 6.803 3.213 52.524 1.00 94.25 234 PHE A N 1
ATOM 1851 C CA . PHE A 1 234 ? 6.309 3.062 51.146 1.00 94.25 234 PHE A CA 1
ATOM 1852 C C . PHE A 1 234 ? 5.954 4.383 50.477 1.00 94.25 234 PHE A C 1
ATOM 1854 O O . PHE A 1 234 ? 5.908 5.434 51.119 1.00 94.25 234 PHE A O 1
ATOM 1861 N N . THR A 1 235 ? 5.667 4.316 49.181 1.00 95.31 235 THR A N 1
ATOM 1862 C CA . THR A 1 235 ? 5.148 5.446 48.416 1.00 95.31 235 THR A CA 1
ATOM 1863 C C . THR A 1 235 ? 4.000 5.053 47.494 1.00 95.31 235 THR A C 1
ATOM 1865 O O . THR A 1 235 ? 3.919 3.920 47.013 1.00 95.31 235 THR A O 1
ATOM 1868 N N . VAL A 1 236 ? 3.118 6.022 47.241 1.00 96.50 236 VAL A N 1
ATOM 1869 C CA . VAL A 1 236 ? 2.032 5.927 46.259 1.00 96.50 236 VAL A CA 1
ATOM 1870 C C . VAL A 1 236 ? 2.044 7.189 45.411 1.00 96.50 236 VAL A C 1
ATOM 1872 O O . VAL A 1 236 ? 1.970 8.300 45.941 1.00 96.50 236 VAL A O 1
ATOM 1875 N N . TYR A 1 237 ? 2.137 7.014 44.097 1.00 95.88 237 TYR A N 1
ATOM 1876 C CA . TYR A 1 237 ? 2.141 8.108 43.133 1.00 95.88 237 TYR A CA 1
ATOM 1877 C C . TYR A 1 237 ? 1.086 7.902 42.056 1.00 95.88 237 TYR A C 1
ATOM 1879 O O . TYR A 1 237 ? 0.885 6.795 41.564 1.00 95.88 237 TYR A O 1
ATOM 1887 N N . ASP A 1 238 ? 0.470 9.001 41.654 1.00 95.44 238 ASP A N 1
ATOM 1888 C CA . ASP A 1 238 ? -0.409 9.117 40.501 1.00 95.44 238 ASP A CA 1
ATOM 1889 C C . ASP A 1 238 ? 0.391 9.742 39.358 1.00 95.44 238 ASP A C 1
ATOM 1891 O O . ASP A 1 238 ? 0.839 10.887 39.452 1.00 95.44 238 ASP A O 1
ATOM 1895 N N . ILE A 1 239 ? 0.642 8.957 38.312 1.00 94.75 239 ILE A N 1
ATOM 1896 C CA . ILE A 1 239 ? 1.414 9.385 37.148 1.00 94.75 239 ILE A CA 1
ATOM 1897 C C . ILE A 1 239 ? 0.501 9.488 35.937 1.00 94.75 239 ILE A C 1
ATOM 1899 O O . ILE A 1 239 ? -0.306 8.597 35.668 1.00 94.75 239 ILE A O 1
ATOM 1903 N N . SER A 1 240 ? 0.659 10.553 35.162 1.00 94.44 240 SER A N 1
ATOM 1904 C CA . SER A 1 240 ? -0.011 10.706 33.879 1.00 94.44 240 SER A CA 1
ATOM 1905 C C . SER A 1 240 ? 0.949 11.210 32.816 1.00 94.44 240 SER A C 1
ATOM 1907 O O . SER A 1 240 ? 1.833 12.017 33.082 1.00 94.44 240 SER A O 1
ATOM 1909 N N . SER A 1 241 ? 0.821 10.678 31.608 1.00 91.88 241 SER A N 1
ATOM 1910 C CA . SER A 1 241 ? 1.674 11.027 30.478 1.00 91.88 241 SER A CA 1
ATOM 1911 C C . SER A 1 241 ? 0.924 10.814 29.163 1.00 91.88 241 SER A C 1
ATOM 1913 O O . SER A 1 241 ? -0.244 10.420 29.134 1.00 91.88 241 SER A O 1
ATOM 1915 N N . SER A 1 242 ? 1.588 11.084 28.049 1.00 86.00 242 SER A N 1
ATOM 1916 C CA . SER A 1 242 ? 1.052 10.911 26.703 1.00 86.00 242 SER A CA 1
ATOM 1917 C C . SER A 1 242 ? 2.105 10.287 25.807 1.00 86.00 242 SER A C 1
ATOM 1919 O O . SER A 1 242 ? 3.262 10.699 25.840 1.00 86.00 242 SER A O 1
ATOM 1921 N N . ILE A 1 243 ? 1.692 9.379 24.919 1.00 82.38 243 ILE A N 1
ATOM 1922 C CA . ILE A 1 243 ? 2.544 8.854 23.840 1.00 82.38 243 ILE A CA 1
ATOM 1923 C C . ILE A 1 243 ? 3.137 9.985 22.988 1.00 82.38 243 ILE A C 1
ATOM 1925 O O . ILE A 1 243 ? 4.184 9.829 22.362 1.00 82.38 243 ILE A O 1
ATOM 1929 N N . HIS A 1 244 ? 2.489 11.153 22.968 1.00 74.44 244 HIS A N 1
ATOM 1930 C CA . HIS A 1 244 ? 2.987 12.338 22.286 1.00 74.44 244 HIS A CA 1
ATOM 1931 C C . HIS A 1 244 ? 4.295 12.860 22.881 1.00 74.44 244 HIS A C 1
ATOM 1933 O O . HIS A 1 244 ? 5.107 13.423 22.142 1.00 74.44 244 HIS A O 1
ATOM 1939 N N . PHE A 1 245 ? 4.545 12.600 24.163 1.00 70.62 245 PHE A N 1
ATOM 1940 C CA . PHE A 1 245 ? 5.816 12.901 24.793 1.00 70.62 245 PHE A CA 1
ATOM 1941 C C . PHE A 1 245 ? 6.859 11.817 24.563 1.00 70.62 245 PHE A C 1
ATOM 1943 O O . PHE A 1 245 ? 7.994 12.105 24.869 1.00 70.62 245 PHE A O 1
ATOM 1950 N N . ASN A 1 246 ? 6.596 10.663 23.923 1.00 65.25 246 ASN A N 1
ATOM 1951 C CA . ASN A 1 246 ? 7.619 9.607 23.721 1.00 65.25 246 ASN A CA 1
ATOM 1952 C C . ASN A 1 246 ? 8.907 10.066 23.002 1.00 65.25 246 ASN A C 1
ATOM 1954 O O . ASN A 1 246 ? 9.919 9.360 22.985 1.00 65.25 246 ASN A O 1
ATOM 1958 N N . LYS A 1 247 ? 8.871 11.241 22.362 1.00 52.94 247 LYS A N 1
ATOM 1959 C CA . LYS A 1 247 ? 10.025 11.888 21.720 1.00 52.94 247 LYS A CA 1
ATOM 1960 C C . LYS A 1 247 ? 10.791 12.852 22.626 1.00 52.94 247 LYS A C 1
ATOM 1962 O O . LYS A 1 247 ? 11.953 13.115 22.352 1.00 52.94 247 LYS A O 1
ATOM 1967 N N . THR A 1 248 ? 10.138 13.399 23.644 1.00 47.75 248 THR A N 1
ATOM 1968 C CA . THR A 1 248 ? 10.707 14.318 24.641 1.00 47.75 248 THR A CA 1
ATOM 1969 C C . THR A 1 248 ? 10.893 13.640 25.999 1.00 47.75 248 THR A C 1
ATOM 1971 O O . THR A 1 248 ? 11.644 14.136 26.826 1.00 47.75 248 THR A O 1
ATOM 1974 N N . SER A 1 249 ? 10.223 12.510 26.225 1.00 47.28 249 SER A N 1
ATOM 1975 C CA . SER A 1 249 ? 10.152 11.757 27.466 1.00 47.28 249 SER A CA 1
ATOM 1976 C C . SER A 1 249 ? 11.454 11.031 27.735 1.00 47.28 249 SER A C 1
ATOM 1978 O O . SER A 1 249 ? 12.086 10.453 26.849 1.00 47.28 249 SER A O 1
ATOM 1980 N N . PHE A 1 250 ? 11.788 11.002 29.009 1.00 54.88 250 PHE A N 1
ATOM 1981 C CA . PHE A 1 250 ? 12.876 10.246 29.588 1.00 54.88 250 PHE A CA 1
ATOM 1982 C C . PHE A 1 250 ? 12.846 8.759 29.197 1.00 54.88 250 PHE A C 1
ATOM 1984 O O . PHE A 1 250 ? 11.915 8.039 29.544 1.00 54.88 250 PHE A O 1
ATOM 1991 N N . LYS A 1 251 ? 13.884 8.285 28.489 1.00 58.09 251 LYS A N 1
ATOM 1992 C CA . LYS A 1 251 ? 14.015 6.881 28.044 1.00 58.09 251 LYS A CA 1
ATOM 1993 C C . LYS A 1 251 ? 14.974 6.021 28.883 1.00 58.09 251 LYS A C 1
ATOM 1995 O O . LYS A 1 251 ? 15.234 4.883 28.498 1.00 58.09 251 LYS A O 1
ATOM 2000 N N . TRP A 1 252 ? 15.498 6.523 30.003 1.00 60.47 252 TRP A N 1
ATOM 2001 C CA . TRP A 1 252 ? 16.375 5.748 30.893 1.00 60.47 252 TRP A CA 1
ATOM 2002 C C . TRP A 1 252 ? 15.600 4.639 31.612 1.00 60.47 252 TRP A C 1
ATOM 2004 O O . TRP A 1 252 ? 14.431 4.804 31.962 1.00 60.47 252 TRP A O 1
ATOM 2014 N N . ALA A 1 253 ? 16.265 3.503 31.827 1.00 68.44 253 ALA A N 1
ATOM 2015 C CA . ALA A 1 253 ? 15.779 2.471 32.734 1.00 68.44 253 ALA A CA 1
ATOM 2016 C C . ALA A 1 253 ? 16.282 2.762 34.152 1.00 68.44 253 ALA A C 1
ATOM 2018 O O . ALA A 1 253 ? 17.439 3.153 34.348 1.00 68.44 253 ALA A O 1
ATOM 2019 N N . VAL A 1 254 ? 15.408 2.551 35.131 1.00 74.56 254 VAL A N 1
ATOM 2020 C CA . VAL A 1 254 ? 15.711 2.626 36.559 1.00 74.56 254 VAL A CA 1
ATOM 2021 C C . VAL A 1 254 ? 15.860 1.246 37.144 1.00 74.56 254 VAL A C 1
ATOM 2023 O O . VAL A 1 254 ? 15.015 0.384 36.927 1.00 74.56 254 VAL A O 1
ATOM 2026 N N . GLN A 1 255 ? 16.891 1.056 37.952 1.00 82.69 255 GLN A N 1
ATOM 2027 C CA . GLN A 1 255 ? 17.030 -0.128 38.784 1.00 82.69 255 GLN A CA 1
ATOM 2028 C C . GLN A 1 255 ? 17.083 0.298 40.247 1.00 82.69 255 GLN A C 1
ATOM 2030 O O . GLN A 1 255 ? 17.921 1.123 40.617 1.00 82.69 255 GLN A O 1
ATOM 2035 N N . PHE A 1 256 ? 16.212 -0.282 41.072 1.00 83.69 256 PHE A N 1
ATOM 2036 C CA . PHE A 1 256 ? 16.216 -0.099 42.522 1.00 83.69 256 PHE A CA 1
ATOM 2037 C C . PHE A 1 256 ? 16.651 -1.395 43.179 1.00 83.69 256 PHE A C 1
ATOM 2039 O O . PHE A 1 256 ? 16.049 -2.430 42.922 1.00 83.69 256 PHE A O 1
ATOM 2046 N N . LYS A 1 257 ? 17.682 -1.353 44.020 1.00 77.88 257 LYS A N 1
ATOM 2047 C CA . LYS A 1 257 ? 18.261 -2.560 44.619 1.00 77.88 257 LYS A CA 1
ATOM 2048 C C . LYS A 1 257 ? 17.269 -3.330 45.500 1.00 77.88 257 LYS A C 1
ATOM 2050 O O . LYS A 1 257 ? 17.168 -4.541 45.361 1.00 77.88 257 LYS A O 1
ATOM 2055 N N . ASP A 1 258 ? 16.528 -2.611 46.343 1.00 84.12 258 ASP A N 1
ATOM 2056 C CA . ASP A 1 258 ? 15.730 -3.188 47.437 1.00 84.12 258 ASP A CA 1
ATOM 2057 C C . ASP A 1 258 ? 14.239 -2.765 47.386 1.00 84.12 258 ASP A C 1
ATOM 2059 O O . ASP A 1 258 ? 13.490 -2.963 48.342 1.00 84.12 258 ASP A O 1
ATOM 2063 N N . THR A 1 259 ? 13.791 -2.168 46.274 1.00 89.94 259 THR A N 1
ATOM 2064 C CA . THR A 1 259 ? 12.417 -1.660 46.103 1.00 89.94 259 THR A CA 1
ATOM 2065 C C . THR A 1 259 ? 11.703 -2.380 44.965 1.00 89.94 259 THR A C 1
ATOM 2067 O O . THR A 1 259 ? 12.127 -2.285 43.816 1.00 89.94 259 THR A O 1
ATOM 2070 N N . HIS A 1 260 ? 10.612 -3.061 45.300 1.00 94.56 260 HIS A N 1
ATOM 2071 C CA . HIS A 1 260 ? 9.621 -3.616 44.388 1.00 94.56 260 HIS A CA 1
ATOM 2072 C C . HIS A 1 260 ? 8.607 -2.537 43.979 1.00 94.56 260 HIS A C 1
ATOM 2074 O O . HIS A 1 260 ? 8.328 -1.608 44.745 1.00 94.56 260 HIS A O 1
ATOM 2080 N N . HIS A 1 261 ? 8.005 -2.692 42.799 1.00 97.00 261 HIS A N 1
ATOM 2081 C CA . HIS A 1 261 ? 6.980 -1.785 42.283 1.00 97.00 261 HIS A CA 1
ATOM 2082 C C . HIS A 1 261 ? 5.757 -2.551 41.795 1.00 97.00 261 HIS A C 1
ATOM 2084 O O . HIS A 1 261 ? 5.870 -3.615 41.188 1.00 97.00 261 HIS A O 1
ATOM 2090 N N . ALA A 1 262 ? 4.584 -1.957 41.987 1.00 97.06 262 ALA A N 1
ATOM 2091 C CA . ALA A 1 262 ? 3.356 -2.364 41.320 1.00 97.06 262 ALA A CA 1
ATOM 2092 C C . ALA A 1 262 ? 2.768 -1.170 40.563 1.00 97.06 262 ALA A C 1
ATOM 2094 O O . ALA A 1 262 ? 2.700 -0.061 41.091 1.00 97.06 262 ALA A O 1
ATOM 2095 N N . VAL A 1 263 ? 2.355 -1.393 39.320 1.00 97.50 263 VAL A N 1
ATOM 2096 C CA . VAL A 1 263 ? 1.846 -0.361 38.413 1.00 97.50 263 VAL A CA 1
ATOM 2097 C C . VAL A 1 263 ? 0.429 -0.736 38.017 1.00 97.50 263 VAL A C 1
ATOM 2099 O O . VAL A 1 263 ? 0.230 -1.674 37.248 1.00 97.50 263 VAL A O 1
ATOM 2102 N N . TYR A 1 264 ? -0.551 -0.006 38.539 1.00 97.00 264 TYR A N 1
ATOM 2103 C CA . TYR A 1 264 ? -1.957 -0.168 38.190 1.00 97.00 264 TYR A CA 1
ATOM 2104 C C . TYR A 1 264 ? -2.327 0.837 37.099 1.00 97.00 264 TYR A C 1
ATOM 2106 O O . TYR A 1 264 ? -2.391 2.043 37.350 1.00 97.00 264 TYR A O 1
ATOM 2114 N N . ALA A 1 265 ? -2.566 0.365 35.877 1.00 96.31 265 ALA A N 1
ATOM 2115 C CA . ALA A 1 265 ? -2.967 1.238 34.779 1.00 96.31 265 ALA A CA 1
ATOM 2116 C C . ALA A 1 265 ? -4.429 1.676 34.966 1.00 96.31 265 ALA A C 1
ATOM 2118 O O . ALA A 1 265 ? -5.345 0.857 34.948 1.00 96.31 265 ALA A O 1
ATOM 2119 N N . LEU A 1 266 ? -4.662 2.978 35.133 1.00 92.50 266 LEU A N 1
ATOM 2120 C CA . LEU A 1 266 ? -5.990 3.545 35.381 1.00 92.50 266 LEU A CA 1
ATOM 2121 C C . LEU A 1 266 ? -6.699 3.927 34.077 1.00 92.50 266 LEU A C 1
ATOM 2123 O O . LEU A 1 266 ? -7.873 3.622 33.879 1.00 92.50 266 LEU A O 1
ATOM 2127 N N . MET A 1 267 ? -5.982 4.602 33.176 1.00 90.81 267 MET A N 1
ATOM 2128 C CA . MET A 1 267 ? -6.498 5.074 31.889 1.00 90.81 267 MET A CA 1
ATOM 2129 C C . MET A 1 267 ? -5.443 4.915 30.801 1.00 90.81 267 MET A C 1
ATOM 2131 O O . MET A 1 267 ? -4.246 5.021 31.060 1.00 90.81 267 MET A O 1
ATOM 2135 N N . GLY A 1 268 ? -5.899 4.709 29.566 1.00 92.12 268 GLY A N 1
ATOM 2136 C CA . GLY A 1 268 ? -5.010 4.537 28.423 1.00 92.12 268 GLY A CA 1
ATOM 2137 C C . GLY A 1 268 ? -4.222 3.235 28.492 1.00 92.12 268 GLY A C 1
ATOM 2138 O O . GLY A 1 268 ? -4.754 2.193 28.885 1.00 92.12 268 GLY A O 1
ATOM 2139 N N . LYS A 1 269 ? -2.967 3.305 28.052 1.00 91.56 269 LYS A N 1
ATOM 2140 C CA . LYS A 1 269 ? -2.035 2.186 28.047 1.00 91.56 269 LYS A CA 1
ATOM 2141 C C . LYS A 1 269 ? -0.630 2.647 28.407 1.00 91.56 269 LYS A C 1
ATOM 2143 O O . LYS A 1 269 ? -0.196 3.707 27.950 1.00 91.56 269 LYS A O 1
ATOM 2148 N N . TRP A 1 270 ? 0.066 1.816 29.167 1.00 93.75 270 TRP A N 1
ATOM 2149 C CA . TRP A 1 270 ? 1.483 1.960 29.481 1.00 93.75 270 TRP A CA 1
ATOM 2150 C C . TRP A 1 270 ? 2.241 0.748 28.948 1.00 93.75 270 TRP A C 1
ATOM 2152 O O . TRP A 1 270 ? 1.827 -0.380 29.183 1.00 93.75 270 TRP A O 1
ATOM 2162 N N . ALA A 1 271 ? 3.359 0.938 28.264 1.00 92.06 271 ALA A N 1
ATOM 2163 C CA . ALA A 1 271 ? 4.325 -0.122 28.037 1.00 92.06 271 ALA A CA 1
ATOM 2164 C C . ALA A 1 271 ? 5.209 -0.249 29.287 1.00 92.06 271 ALA A C 1
ATOM 2166 O O . ALA A 1 271 ? 5.962 0.670 29.618 1.00 92.06 271 ALA A O 1
ATOM 2167 N N . LEU A 1 272 ? 5.102 -1.382 29.985 1.00 94.00 272 LEU A N 1
ATOM 2168 C CA . LEU A 1 272 ? 6.026 -1.767 31.046 1.00 94.00 272 LEU A CA 1
ATOM 2169 C C . LEU A 1 272 ? 7.166 -2.572 30.427 1.00 94.00 272 LEU A C 1
ATOM 2171 O O . LEU A 1 272 ? 6.946 -3.631 29.834 1.00 94.00 272 LEU A O 1
ATOM 2175 N N . ILE A 1 273 ? 8.381 -2.055 30.573 1.00 90.75 273 ILE A N 1
ATOM 2176 C CA . ILE A 1 273 ? 9.587 -2.631 29.982 1.00 90.75 273 ILE A CA 1
ATOM 2177 C C . ILE A 1 273 ? 10.537 -2.965 31.124 1.00 90.75 273 ILE A C 1
ATOM 2179 O O . ILE A 1 273 ? 10.964 -2.058 31.830 1.00 90.75 273 ILE A O 1
ATOM 2183 N N . VAL A 1 274 ? 10.856 -4.246 31.308 1.00 87.12 274 VAL A N 1
ATOM 2184 C CA . VAL A 1 274 ? 11.749 -4.767 32.353 1.00 87.12 274 VAL A CA 1
ATOM 2185 C C . VAL A 1 274 ? 12.885 -5.538 31.679 1.00 87.12 274 VAL A C 1
ATOM 2187 O O . VAL A 1 274 ? 12.673 -6.614 31.118 1.00 87.12 274 VAL A O 1
ATOM 2190 N N . GLY A 1 275 ? 14.102 -4.993 31.697 1.00 78.94 275 GLY A N 1
ATOM 2191 C CA . GLY A 1 275 ? 15.217 -5.518 30.902 1.00 78.94 275 GLY A CA 1
ATOM 2192 C C . GLY A 1 275 ? 14.901 -5.498 29.400 1.00 78.94 275 GLY A C 1
ATOM 2193 O O . GLY A 1 275 ? 14.605 -4.445 28.844 1.00 78.94 275 GLY A O 1
ATOM 2194 N N . ASN A 1 276 ? 14.946 -6.663 28.748 1.00 74.31 276 ASN A N 1
ATOM 2195 C CA . ASN A 1 276 ? 14.518 -6.849 27.354 1.00 74.31 276 ASN A CA 1
ATOM 2196 C C . ASN A 1 276 ? 13.055 -7.306 27.222 1.00 74.31 276 ASN A C 1
ATOM 2198 O O . ASN A 1 276 ? 12.591 -7.529 26.105 1.00 74.31 276 ASN A O 1
ATOM 2202 N N . LYS A 1 277 ? 12.333 -7.451 28.344 1.00 83.81 277 LYS A N 1
ATOM 2203 C CA . LYS A 1 277 ? 10.944 -7.896 28.360 1.00 83.81 277 LYS A CA 1
ATOM 2204 C C . LYS A 1 277 ? 9.977 -6.737 28.315 1.00 83.81 277 LYS A C 1
ATOM 2206 O O . LYS A 1 277 ? 10.074 -5.827 29.129 1.00 83.81 277 LYS A O 1
ATOM 2211 N N . THR A 1 278 ? 8.997 -6.808 27.421 1.00 88.06 278 THR A N 1
ATOM 2212 C CA . THR A 1 278 ? 7.961 -5.775 27.290 1.00 88.06 278 THR A CA 1
ATOM 2213 C C . THR A 1 278 ? 6.571 -6.379 27.446 1.00 88.06 278 THR A C 1
ATOM 2215 O O . THR A 1 278 ? 6.305 -7.484 26.970 1.00 88.06 278 THR A O 1
ATOM 2218 N N . SER A 1 279 ? 5.673 -5.652 28.110 1.00 93.00 279 SER A N 1
ATOM 2219 C CA . SER A 1 279 ? 4.234 -5.916 28.086 1.00 93.00 279 SER A CA 1
ATOM 2220 C C . SER A 1 279 ? 3.453 -4.606 28.168 1.00 93.00 279 SER A C 1
ATOM 2222 O O . SER A 1 279 ? 3.786 -3.722 28.953 1.00 93.00 279 SER A O 1
ATOM 2224 N N . GLU A 1 280 ? 2.375 -4.490 27.395 1.00 93.06 280 GLU A N 1
ATOM 2225 C CA . GLU A 1 280 ? 1.416 -3.398 27.575 1.00 93.06 280 GLU A CA 1
ATOM 2226 C C . GLU A 1 280 ? 0.539 -3.653 28.811 1.00 93.06 280 GLU A C 1
ATOM 2228 O O . GLU A 1 280 ? 0.046 -4.765 29.015 1.00 93.06 280 GLU A O 1
ATOM 2233 N N . LEU A 1 281 ? 0.326 -2.612 29.607 1.00 94.12 281 LEU A N 1
ATOM 2234 C CA . LEU A 1 281 ? -0.651 -2.516 30.684 1.00 94.12 281 LEU A CA 1
ATOM 2235 C C . LEU A 1 281 ? -1.808 -1.646 30.186 1.00 94.12 281 LEU A C 1
ATOM 2237 O O . LEU A 1 281 ? -1.632 -0.446 29.957 1.00 94.12 281 LEU A O 1
ATOM 2241 N N . ALA A 1 282 ? -2.980 -2.241 29.982 1.00 93.44 282 ALA A N 1
ATOM 2242 C CA . ALA A 1 282 ? -4.212 -1.512 29.687 1.00 93.44 282 ALA A CA 1
ATOM 2243 C C . ALA A 1 282 ? -4.959 -1.130 30.976 1.00 93.44 282 ALA A C 1
ATOM 2245 O O . ALA A 1 282 ? -4.670 -1.644 32.052 1.00 93.44 282 ALA A O 1
ATOM 2246 N N . ALA A 1 283 ? -5.947 -0.239 30.872 1.00 92.25 283 ALA A N 1
ATOM 2247 C CA . ALA A 1 283 ? -6.772 0.158 32.014 1.00 92.25 283 ALA A CA 1
ATOM 2248 C C . ALA A 1 283 ? -7.357 -1.054 32.776 1.00 92.25 283 ALA A C 1
ATOM 2250 O O . ALA A 1 283 ? -8.011 -1.916 32.185 1.00 92.25 283 ALA A O 1
ATOM 2251 N N . GLY A 1 284 ? -7.148 -1.088 34.093 1.00 90.38 284 GLY A N 1
ATOM 2252 C CA . GLY A 1 284 ? -7.572 -2.156 34.996 1.00 90.38 284 GLY A CA 1
ATOM 2253 C C . GLY A 1 284 ? -6.595 -3.330 35.130 1.00 90.38 284 GLY A C 1
ATOM 2254 O O . GLY A 1 284 ? -6.929 -4.294 35.824 1.00 90.38 284 GLY A O 1
ATOM 2255 N N . GLU A 1 285 ? -5.433 -3.265 34.474 1.00 96.56 285 GLU A N 1
ATOM 2256 C CA . GLU A 1 285 ? -4.349 -4.249 34.572 1.00 96.56 285 GLU A CA 1
ATOM 2257 C C . GLU A 1 285 ? -3.252 -3.784 35.536 1.00 96.56 285 GLU A C 1
ATOM 2259 O O . GLU A 1 285 ? -2.968 -2.586 35.643 1.00 96.56 285 GLU A O 1
ATOM 2264 N N . THR A 1 286 ? -2.603 -4.748 36.192 1.00 97.31 286 THR A N 1
ATOM 2265 C CA . THR A 1 286 ? -1.512 -4.494 37.143 1.00 97.31 286 THR A CA 1
ATOM 2266 C C . THR A 1 286 ? -0.229 -5.146 36.655 1.00 97.31 286 THR A C 1
ATOM 2268 O O . THR A 1 286 ? -0.211 -6.349 36.412 1.00 97.31 286 THR A O 1
ATOM 2271 N N . GLY A 1 287 ? 0.850 -4.377 36.530 1.00 97.31 287 GLY A N 1
ATOM 2272 C CA . GLY A 1 287 ? 2.198 -4.902 36.310 1.00 97.31 287 GLY A CA 1
ATOM 2273 C C . GLY A 1 287 ? 3.007 -4.915 37.604 1.00 97.31 287 GLY A C 1
ATOM 2274 O O . GLY A 1 287 ? 3.001 -3.923 38.328 1.00 97.31 287 GLY A O 1
ATOM 2275 N N . PHE A 1 288 ? 3.722 -6.002 37.880 1.00 97.69 288 PHE A N 1
ATOM 2276 C CA . PHE A 1 288 ? 4.649 -6.118 39.006 1.00 97.69 288 PHE A CA 1
ATOM 2277 C C . PHE A 1 288 ? 6.102 -6.106 38.525 1.00 97.69 288 PHE A C 1
ATOM 2279 O O . PHE A 1 288 ? 6.448 -6.787 37.554 1.00 97.69 288 PHE A O 1
ATOM 2286 N N . VAL A 1 289 ? 6.956 -5.357 39.224 1.00 96.19 289 VAL A N 1
ATOM 2287 C CA . VAL A 1 289 ? 8.401 -5.301 38.991 1.00 96.19 289 VAL A CA 1
ATOM 2288 C C . VAL A 1 289 ? 9.145 -5.628 40.291 1.00 96.19 289 VAL A C 1
ATOM 2290 O O . VAL A 1 289 ? 9.028 -4.880 41.263 1.00 96.19 289 VAL A O 1
ATOM 2293 N N . PRO A 1 290 ? 9.934 -6.714 40.326 1.00 94.25 290 PRO A N 1
ATOM 2294 C CA . PRO A 1 290 ? 10.766 -7.046 41.475 1.00 94.25 290 PRO A CA 1
ATOM 2295 C C . PRO A 1 290 ? 11.860 -6.015 41.769 1.00 94.25 290 PRO A C 1
ATOM 2297 O O . PRO A 1 290 ? 12.426 -5.413 40.852 1.00 94.25 290 PRO A O 1
ATOM 2300 N N . ALA A 1 291 ? 12.249 -5.912 43.042 1.00 88.75 291 ALA A N 1
ATOM 2301 C CA . ALA A 1 291 ? 13.502 -5.282 43.432 1.00 88.75 291 ALA A CA 1
ATOM 2302 C C . ALA A 1 291 ? 14.686 -5.897 42.662 1.00 88.75 291 ALA A C 1
ATOM 2304 O O . ALA A 1 291 ? 14.710 -7.083 42.335 1.00 88.75 291 ALA A O 1
ATOM 2305 N N . GLY A 1 292 ? 15.662 -5.066 42.319 1.00 79.88 292 GLY A N 1
ATOM 2306 C CA . GLY A 1 292 ? 16.822 -5.438 41.518 1.00 79.88 292 GLY A CA 1
ATOM 2307 C C . GLY A 1 292 ? 16.563 -5.501 40.010 1.00 79.88 292 GLY A C 1
ATOM 2308 O O . GLY A 1 292 ? 17.525 -5.651 39.259 1.00 79.88 292 GLY A O 1
ATOM 2309 N N . CYS A 1 293 ? 15.330 -5.337 39.521 1.00 83.81 293 CYS A N 1
ATOM 2310 C CA . CYS A 1 293 ? 15.056 -5.282 38.083 1.00 83.81 293 CYS A CA 1
ATOM 2311 C C . CYS A 1 293 ? 15.192 -3.858 37.525 1.00 83.81 293 CYS A C 1
ATOM 2313 O O . CYS A 1 293 ? 14.697 -2.895 38.108 1.00 83.81 293 CYS A O 1
ATOM 2315 N N . ALA A 1 294 ? 15.849 -3.725 36.368 1.00 83.00 294 ALA A N 1
ATOM 2316 C CA . ALA A 1 294 ? 15.864 -2.473 35.619 1.00 83.00 294 ALA A CA 1
ATOM 2317 C C . ALA A 1 294 ? 14.575 -2.355 34.797 1.00 83.00 294 ALA A C 1
ATOM 2319 O O . ALA A 1 294 ? 14.292 -3.242 33.987 1.00 83.00 294 ALA A O 1
ATOM 2320 N N . PHE A 1 295 ? 13.808 -1.281 34.975 1.00 90.19 295 PHE A N 1
ATOM 2321 C CA . PHE A 1 295 ? 12.562 -1.074 34.242 1.00 90.19 295 PHE A CA 1
ATOM 2322 C C . PHE A 1 295 ? 12.323 0.379 33.838 1.00 90.19 295 PHE A C 1
ATOM 2324 O O . PHE A 1 295 ? 12.976 1.300 34.324 1.00 90.19 295 PHE A O 1
ATOM 2331 N N . ARG A 1 296 ? 11.371 0.585 32.931 1.00 87.25 296 ARG A N 1
ATOM 2332 C CA . ARG A 1 296 ? 10.827 1.900 32.578 1.00 87.25 296 ARG A CA 1
ATOM 2333 C C . ARG A 1 296 ? 9.355 1.780 32.193 1.00 87.25 296 ARG A C 1
ATOM 2335 O O . ARG A 1 296 ? 8.909 0.718 31.754 1.00 87.25 296 ARG A O 1
ATOM 2342 N N . LEU A 1 297 ? 8.620 2.875 32.370 1.00 89.06 297 LEU A N 1
ATOM 2343 C CA . LEU A 1 297 ? 7.211 3.006 32.013 1.00 89.06 297 LEU A CA 1
ATOM 2344 C C . LEU A 1 297 ? 7.073 4.037 30.900 1.00 89.06 297 LEU A C 1
ATOM 2346 O O . LEU A 1 297 ? 7.412 5.201 31.093 1.00 89.06 297 LEU A O 1
ATOM 2350 N N . GLU A 1 298 ? 6.562 3.618 29.747 1.00 88.81 298 GLU A N 1
ATOM 2351 C CA . GLU A 1 298 ? 6.296 4.524 28.628 1.00 88.81 298 GLU A CA 1
ATOM 2352 C C . GLU A 1 298 ? 4.795 4.590 28.349 1.00 88.81 298 GLU A C 1
ATOM 2354 O O . GLU A 1 298 ? 4.142 3.548 28.296 1.00 88.81 298 GLU A O 1
ATOM 2359 N N . PRO A 1 299 ? 4.203 5.770 28.132 1.00 87.44 299 PRO A N 1
ATOM 2360 C CA . PRO A 1 299 ? 2.826 5.830 27.665 1.00 87.44 299 PRO A CA 1
ATOM 2361 C C . PRO A 1 299 ? 2.740 5.277 26.229 1.00 87.44 299 PRO A C 1
ATOM 2363 O O . PRO A 1 299 ? 3.472 5.705 25.337 1.00 87.44 299 PRO A O 1
ATOM 2366 N N . SER A 1 300 ? 1.818 4.342 25.976 1.00 84.81 300 SER A N 1
ATOM 2367 C CA . SER A 1 300 ? 1.501 3.826 24.626 1.00 84.81 300 SER A CA 1
ATOM 2368 C C . SER A 1 300 ? 0.116 4.269 24.130 1.00 84.81 300 SER A C 1
ATOM 2370 O O . SER A 1 300 ? -0.402 3.778 23.127 1.00 84.81 300 SER A O 1
ATOM 2372 N N . ALA A 1 301 ? -0.487 5.250 24.811 1.00 81.00 301 ALA A N 1
ATOM 2373 C CA . ALA A 1 301 ? -1.743 5.896 24.436 1.00 81.00 301 ALA A CA 1
ATOM 2374 C C . ALA A 1 301 ? -1.631 7.431 24.468 1.00 81.00 301 ALA A C 1
ATOM 2376 O O . ALA A 1 301 ? -0.780 7.988 25.159 1.00 81.00 301 ALA A O 1
ATOM 2377 N N . ALA A 1 302 ? -2.524 8.126 23.753 1.00 82.44 302 ALA A N 1
ATOM 2378 C CA . ALA A 1 302 ? -2.588 9.597 23.696 1.00 82.44 302 ALA A CA 1
ATOM 2379 C C . ALA A 1 302 ? -2.749 10.269 25.071 1.00 82.44 302 ALA A C 1
ATOM 2381 O O . ALA A 1 302 ? -2.320 11.400 25.265 1.00 82.44 302 ALA A O 1
ATOM 2382 N N . TYR A 1 303 ? -3.321 9.560 26.034 1.00 90.12 303 TYR A N 1
ATOM 2383 C CA . TYR A 1 303 ? -3.257 9.888 27.447 1.00 90.12 303 TYR A CA 1
ATOM 2384 C C . TYR A 1 303 ? -3.207 8.570 28.203 1.00 90.12 303 TYR A C 1
ATOM 2386 O O . TYR A 1 303 ? -3.999 7.665 27.919 1.00 90.12 303 TYR A O 1
ATOM 2394 N N . ALA A 1 304 ? -2.265 8.452 29.124 1.00 92.06 304 ALA A N 1
ATOM 2395 C CA . ALA A 1 304 ? -2.104 7.302 29.985 1.00 92.06 304 ALA A CA 1
ATOM 2396 C C . ALA A 1 304 ? -1.992 7.800 31.426 1.00 92.06 304 ALA A C 1
ATOM 2398 O O . ALA A 1 304 ? -1.251 8.741 31.689 1.00 92.06 304 ALA A O 1
ATOM 2399 N N . ARG A 1 305 ? -2.733 7.187 32.351 1.00 94.62 305 ARG A N 1
ATOM 2400 C CA . ARG A 1 305 ? -2.678 7.477 33.793 1.00 94.62 305 ARG A CA 1
ATOM 2401 C C . ARG A 1 305 ? -2.531 6.166 34.551 1.00 94.62 305 ARG A C 1
ATOM 2403 O O . ARG A 1 305 ? -3.169 5.185 34.167 1.00 94.62 305 ARG A O 1
ATOM 2410 N N . ALA A 1 306 ? -1.666 6.111 35.551 1.00 96.25 306 ALA A N 1
ATOM 2411 C CA . ALA A 1 306 ? -1.427 4.925 36.364 1.00 96.25 306 ALA A CA 1
ATOM 2412 C C . ALA A 1 306 ? -1.123 5.303 37.813 1.00 96.25 306 ALA A C 1
ATOM 2414 O O . ALA A 1 306 ? -0.567 6.366 38.079 1.00 96.25 306 ALA A O 1
ATOM 2415 N N . TYR A 1 307 ? -1.438 4.393 38.728 1.00 96.88 307 TYR A N 1
ATOM 2416 C CA . TYR A 1 307 ? -0.941 4.446 40.096 1.00 96.88 307 TYR A CA 1
ATOM 2417 C C . TYR A 1 307 ? 0.295 3.562 40.222 1.00 96.88 307 TYR A C 1
ATOM 2419 O O . TYR A 1 307 ? 0.298 2.421 39.754 1.00 96.88 307 TYR A O 1
ATOM 2427 N N . VAL A 1 308 ? 1.345 4.093 40.840 1.00 96.62 308 VAL A N 1
ATOM 2428 C CA . VAL A 1 308 ? 2.598 3.382 41.096 1.00 96.62 308 VAL A CA 1
ATOM 2429 C C . VAL A 1 308 ? 2.784 3.243 42.600 1.00 96.62 308 VAL A C 1
ATOM 2431 O O . VAL A 1 308 ? 2.896 4.243 43.310 1.00 96.62 308 VAL A O 1
ATOM 2434 N N . PHE A 1 309 ? 2.836 1.997 43.061 1.00 96.75 309 PHE A N 1
ATOM 2435 C CA . PHE A 1 309 ? 3.086 1.607 44.445 1.00 96.75 309 PHE A CA 1
ATOM 2436 C C . PHE A 1 309 ? 4.517 1.083 44.575 1.00 96.75 309 PHE A C 1
ATOM 2438 O O . PHE A 1 309 ? 4.987 0.383 43.674 1.00 96.75 309 PHE A O 1
ATOM 2445 N N . ALA A 1 310 ? 5.205 1.393 45.674 1.00 95.19 310 ALA A N 1
ATOM 2446 C CA . ALA A 1 310 ? 6.550 0.880 45.936 1.00 95.19 310 ALA A CA 1
ATOM 2447 C C . ALA A 1 310 ? 6.864 0.775 47.438 1.00 95.19 310 ALA A C 1
ATOM 2449 O O . ALA A 1 310 ? 6.452 1.646 48.205 1.00 95.19 310 ALA A O 1
ATOM 2450 N N . ASN A 1 311 ? 7.646 -0.231 47.858 1.00 91.88 311 ASN A N 1
ATOM 2451 C CA . ASN A 1 311 ? 8.224 -0.269 49.210 1.00 91.88 311 ASN A CA 1
ATOM 2452 C C . ASN A 1 311 ? 9.470 0.631 49.274 1.00 91.88 311 ASN A C 1
ATOM 2454 O O . ASN A 1 311 ? 10.492 0.389 48.629 1.00 91.88 311 ASN A O 1
ATOM 2458 N N . GLY A 1 312 ? 9.386 1.708 50.043 1.00 86.94 312 GLY A N 1
ATOM 2459 C CA . GLY A 1 312 ? 10.325 2.821 49.979 1.00 86.94 312 GLY A CA 1
ATOM 2460 C C . GLY A 1 312 ? 10.017 3.816 48.848 1.00 86.94 312 GLY A C 1
ATOM 2461 O O . GLY A 1 312 ? 8.875 3.986 48.424 1.00 86.94 312 GLY A O 1
ATOM 2462 N N . GLY A 1 313 ? 11.050 4.536 48.406 1.00 78.44 313 GLY A N 1
ATOM 2463 C CA . GLY A 1 313 ? 10.937 5.738 47.571 1.00 78.44 313 GLY A CA 1
ATOM 2464 C C . GLY A 1 313 ? 10.437 5.535 46.138 1.00 78.44 313 GLY A C 1
ATOM 2465 O O . GLY A 1 313 ? 9.602 6.289 45.641 1.00 78.44 313 GLY A O 1
ATOM 2466 N N . GLY A 1 314 ? 10.935 4.493 45.475 1.00 87.94 314 GLY A N 1
ATOM 2467 C CA . GLY A 1 314 ? 10.448 4.033 44.176 1.00 87.94 314 GLY A CA 1
ATOM 2468 C C . GLY A 1 314 ? 10.500 5.039 43.013 1.00 87.94 314 GLY A C 1
ATOM 2469 O O . GLY A 1 314 ? 11.166 6.071 43.054 1.00 87.94 314 GLY A O 1
ATOM 2470 N N . TYR A 1 315 ? 9.805 4.693 41.922 1.00 88.00 315 TYR A N 1
ATOM 2471 C CA . TYR A 1 315 ? 9.866 5.409 40.638 1.00 88.00 315 TYR A CA 1
ATOM 2472 C C . TYR A 1 315 ? 9.338 6.845 40.727 1.00 88.00 315 TYR A C 1
ATOM 2474 O O . TYR A 1 315 ? 9.978 7.769 40.229 1.00 88.00 315 TYR A O 1
ATOM 2482 N N . GLY A 1 316 ? 8.213 7.053 41.417 1.00 87.00 316 GLY A N 1
ATOM 2483 C CA . GLY A 1 316 ? 7.604 8.377 41.550 1.00 87.00 316 GLY A CA 1
ATOM 2484 C C . GLY A 1 316 ? 8.454 9.376 42.342 1.00 87.00 316 GLY A C 1
ATOM 2485 O O . GLY A 1 316 ? 8.453 10.562 42.010 1.00 87.00 316 GLY A O 1
ATOM 2486 N N . GLN A 1 317 ? 9.257 8.923 43.317 1.00 86.00 317 GLN A N 1
ATOM 2487 C CA . GLN A 1 317 ? 10.187 9.812 44.025 1.00 86.00 317 GLN A CA 1
ATOM 2488 C C . GLN A 1 317 ? 11.304 10.311 43.107 1.00 86.00 317 GLN A C 1
ATOM 2490 O O . GLN A 1 317 ? 11.734 11.457 43.230 1.00 86.00 317 GLN A O 1
ATOM 2495 N N . VAL A 1 318 ? 11.768 9.484 42.165 1.00 81.44 318 VAL A N 1
ATOM 2496 C CA . VAL A 1 318 ? 12.782 9.932 41.205 1.00 81.44 318 VAL A CA 1
ATOM 2497 C C . VAL A 1 318 ? 12.191 10.981 40.266 1.00 81.44 318 VAL A C 1
ATOM 2499 O O . VAL A 1 318 ? 12.808 12.021 40.054 1.00 81.44 318 VAL A O 1
ATOM 2502 N N . LEU A 1 319 ? 10.968 10.760 39.772 1.00 84.88 319 LEU A N 1
ATOM 2503 C CA . LEU A 1 319 ? 10.302 11.729 38.902 1.00 84.88 319 LEU A CA 1
ATOM 2504 C C . LEU A 1 319 ? 10.037 13.069 39.609 1.00 84.88 319 LEU A C 1
ATOM 2506 O O . LEU A 1 319 ? 10.239 14.117 39.011 1.00 84.88 319 LEU A O 1
ATOM 2510 N N . THR A 1 320 ? 9.653 13.061 40.887 1.00 86.12 320 THR A N 1
ATOM 2511 C CA . THR A 1 320 ? 9.445 14.306 41.654 1.00 86.12 320 THR A CA 1
ATOM 2512 C C . THR A 1 320 ? 10.745 14.988 42.071 1.00 86.12 320 THR A C 1
ATOM 2514 O O . THR A 1 320 ? 10.784 16.208 42.179 1.00 86.12 320 THR A O 1
ATOM 2517 N N . SER A 1 321 ? 11.830 14.232 42.261 1.00 76.81 321 SER A N 1
ATOM 2518 C CA . SER A 1 321 ? 13.149 14.799 42.586 1.00 76.81 321 SER A CA 1
ATOM 2519 C C . SER A 1 321 ? 13.816 15.483 41.391 1.00 76.81 321 SER A C 1
ATOM 2521 O O . SER A 1 321 ? 14.617 16.394 41.584 1.00 76.81 321 SER A O 1
ATOM 2523 N N . LEU A 1 322 ? 13.521 15.015 40.175 1.00 75.12 322 LEU A N 1
ATOM 2524 C CA . LEU A 1 322 ? 14.066 15.558 38.928 1.00 75.12 322 LEU A CA 1
ATOM 2525 C C . LEU A 1 322 ? 13.117 16.552 38.241 1.00 75.12 322 LEU A C 1
ATOM 2527 O O . LEU A 1 322 ? 13.573 17.375 37.451 1.00 75.12 322 LEU A O 1
ATOM 2531 N N . GLY A 1 323 ? 11.814 16.444 38.500 1.00 75.62 323 GLY A N 1
ATOM 2532 C CA . GLY A 1 323 ? 10.776 17.288 37.915 1.00 75.62 323 GLY A CA 1
ATOM 2533 C C . GLY A 1 323 ? 10.685 18.670 38.544 1.00 75.62 323 GLY A C 1
ATOM 2534 O O . GLY A 1 323 ? 11.269 18.958 39.590 1.00 75.62 323 GLY A O 1
ATOM 2535 N N . THR A 1 324 ? 9.898 19.530 37.912 1.00 82.62 324 THR A N 1
ATOM 2536 C CA . THR A 1 324 ? 9.608 20.883 38.394 1.00 82.62 324 THR A CA 1
ATOM 2537 C C . THR A 1 324 ? 8.153 21.000 38.809 1.00 82.62 324 THR A C 1
ATOM 2539 O O . THR A 1 324 ? 7.303 20.282 38.292 1.00 82.62 324 THR A O 1
ATOM 2542 N N . LEU A 1 325 ? 7.866 21.870 39.782 1.00 87.62 325 LEU A N 1
ATOM 2543 C CA . LEU A 1 325 ? 6.497 22.092 40.249 1.00 87.62 325 LEU A CA 1
ATOM 2544 C C . LEU A 1 325 ? 5.589 22.495 39.083 1.00 87.62 325 LEU A C 1
ATOM 2546 O O . LEU A 1 325 ? 5.967 23.314 38.244 1.00 87.62 325 LEU A O 1
ATOM 2550 N N . TYR A 1 326 ? 4.400 21.904 39.055 1.00 88.06 326 TYR A N 1
ATOM 2551 C CA . TYR A 1 326 ? 3.464 22.003 37.950 1.00 88.06 326 TYR A CA 1
ATOM 2552 C C . TYR A 1 326 ? 2.044 22.259 38.452 1.00 88.06 326 TYR A C 1
ATOM 2554 O O . TYR A 1 326 ? 1.509 21.495 39.255 1.00 88.06 326 TYR A O 1
ATOM 2562 N N . ASP A 1 327 ? 1.436 23.336 37.956 1.00 81.75 327 ASP A N 1
ATOM 2563 C CA . ASP A 1 327 ? 0.183 23.868 38.503 1.00 81.75 327 ASP A CA 1
ATOM 2564 C C . ASP A 1 327 ? -1.083 23.307 37.829 1.00 81.75 327 ASP A C 1
ATOM 2566 O O . ASP A 1 327 ? -2.179 23.436 38.374 1.00 81.75 327 ASP A O 1
ATOM 2570 N N . ASP A 1 328 ? -0.970 22.673 36.656 1.00 82.62 328 ASP A N 1
ATOM 2571 C CA . ASP A 1 328 ? -2.124 22.092 35.953 1.00 82.62 328 ASP A CA 1
ATOM 2572 C C . ASP A 1 328 ? -2.418 20.656 36.441 1.00 82.62 328 ASP A C 1
ATOM 2574 O O . ASP A 1 328 ? -1.600 19.997 37.087 1.00 82.62 328 ASP A O 1
ATOM 2578 N N . ILE A 1 329 ? -3.625 20.167 36.163 1.00 75.00 329 ILE A N 1
ATOM 2579 C CA . ILE A 1 329 ? -4.078 18.804 36.483 1.00 75.00 329 ILE A CA 1
ATOM 2580 C C . ILE A 1 329 ? -3.815 17.863 35.300 1.00 75.00 329 ILE A C 1
ATOM 2582 O O . ILE A 1 329 ? -3.583 16.666 35.487 1.00 75.00 329 ILE A O 1
ATOM 2586 N N . LEU A 1 330 ? -3.863 18.388 34.074 1.00 82.75 330 LEU A N 1
ATOM 2587 C CA . LEU A 1 330 ? -3.640 17.613 32.856 1.00 82.75 330 LEU A CA 1
ATOM 2588 C C . LEU A 1 330 ? -2.163 17.603 32.468 1.00 82.75 330 LEU A C 1
ATOM 2590 O O . LEU A 1 330 ? -1.400 18.480 32.843 1.00 82.75 330 LEU A O 1
ATOM 2594 N N . VAL A 1 331 ? -1.759 16.615 31.671 1.00 85.38 331 VAL A N 1
ATOM 2595 C CA . VAL A 1 331 ? -0.416 16.610 31.078 1.00 85.38 331 VAL A CA 1
ATOM 2596 C C . VAL A 1 331 ? -0.210 17.852 30.195 1.00 85.38 331 VAL A C 1
ATOM 2598 O O . VAL A 1 331 ? -1.158 18.263 29.515 1.00 85.38 331 VAL A O 1
ATOM 2601 N N . PRO A 1 332 ? 0.997 18.448 30.170 1.00 80.94 332 PRO A N 1
ATOM 2602 C CA . PRO A 1 332 ? 1.250 19.709 29.469 1.00 80.94 332 PRO A CA 1
ATOM 2603 C C . PRO A 1 332 ? 0.969 19.604 27.971 1.00 80.94 332 PRO A C 1
ATOM 2605 O O . PRO A 1 332 ? 1.132 18.552 27.367 1.00 80.94 332 PRO A O 1
ATOM 2608 N N . GLN A 1 333 ? 0.593 20.696 27.311 1.00 75.56 333 GLN A N 1
ATOM 2609 C CA . GLN A 1 333 ? 0.463 20.663 25.850 1.00 75.56 333 GLN A CA 1
ATOM 2610 C C . GLN A 1 333 ? 1.848 20.529 25.181 1.00 75.56 333 GLN A C 1
ATOM 2612 O O . GLN A 1 333 ? 2.867 20.971 25.711 1.00 75.56 333 GLN A O 1
ATOM 2617 N N . LEU A 1 334 ? 1.913 19.904 23.998 1.00 65.06 334 LEU A N 1
ATOM 2618 C CA . LEU A 1 334 ? 3.176 19.626 23.285 1.00 65.06 334 LEU A CA 1
ATOM 2619 C C . LEU A 1 334 ? 4.051 20.871 23.040 1.00 65.06 334 LEU A C 1
ATOM 2621 O O . LEU A 1 334 ? 5.271 20.769 22.938 1.00 65.06 334 LEU A O 1
ATOM 2625 N N . ASP A 1 335 ? 3.440 22.040 22.898 1.00 62.25 335 ASP A N 1
ATOM 2626 C CA . ASP A 1 335 ? 4.081 23.346 22.746 1.00 62.25 335 ASP A CA 1
ATOM 2627 C C . ASP A 1 335 ? 4.575 23.941 24.077 1.00 62.25 335 ASP A C 1
ATOM 2629 O O . ASP A 1 335 ? 5.604 24.617 24.086 1.00 62.25 335 ASP A O 1
ATOM 2633 N N . GLN A 1 336 ? 3.923 23.626 25.200 1.00 55.19 336 GLN A N 1
ATOM 2634 C CA . GLN A 1 336 ? 4.382 23.991 26.547 1.00 55.19 336 GLN A CA 1
ATOM 2635 C C . GLN A 1 336 ? 5.670 23.239 26.930 1.00 55.19 336 GLN A C 1
ATOM 2637 O O . GLN A 1 336 ? 6.564 23.825 27.540 1.00 55.19 336 GLN A O 1
ATOM 2642 N N . VAL A 1 337 ? 5.826 21.990 26.471 1.00 53.66 337 VAL A N 1
ATOM 2643 C CA . VAL A 1 337 ? 7.042 21.175 26.681 1.00 53.66 337 VAL A CA 1
ATOM 2644 C C . VAL A 1 337 ? 8.234 21.684 25.846 1.00 53.66 337 VAL A C 1
ATOM 2646 O O . VAL A 1 337 ? 9.383 21.591 26.274 1.00 53.66 337 VAL A O 1
ATOM 2649 N N . LYS A 1 338 ? 7.998 22.317 24.683 1.00 45.44 338 LYS A N 1
ATOM 2650 C CA . LYS A 1 338 ? 9.072 22.841 23.805 1.00 45.44 338 LYS A CA 1
ATOM 2651 C C . LYS A 1 338 ? 9.904 23.972 24.423 1.00 45.44 338 LYS A C 1
ATOM 2653 O O . LYS A 1 338 ? 11.041 24.174 23.992 1.00 45.44 338 LYS A O 1
ATOM 2658 N N . LYS A 1 339 ? 9.387 24.690 25.428 1.00 45.34 339 LYS A N 1
ATOM 2659 C CA . LYS A 1 339 ? 10.161 25.708 26.165 1.00 45.34 339 LYS A CA 1
ATOM 2660 C C . LYS A 1 339 ? 11.316 25.105 26.976 1.00 45.34 339 LYS A C 1
ATOM 2662 O O . LYS A 1 339 ? 12.334 25.763 27.139 1.00 45.34 339 LYS A O 1
ATOM 2667 N N . TRP A 1 340 ? 11.201 23.846 27.393 1.00 45.56 340 TRP A N 1
ATOM 2668 C CA . TRP A 1 340 ? 12.177 23.161 28.249 1.00 45.56 340 TRP A CA 1
ATOM 2669 C C . TRP A 1 340 ? 13.309 22.487 27.466 1.00 45.56 340 TRP A C 1
ATOM 2671 O O . TRP A 1 340 ? 14.380 22.237 28.009 1.00 45.56 340 TRP A O 1
ATOM 2681 N N . THR A 1 341 ? 13.130 22.284 26.154 1.00 44.03 341 THR A N 1
ATOM 2682 C CA . THR A 1 341 ? 14.183 21.794 25.243 1.00 44.03 341 THR A CA 1
ATOM 2683 C C . THR A 1 341 ? 15.429 22.697 25.205 1.00 44.03 341 THR A C 1
ATOM 2685 O O . THR A 1 341 ? 16.473 22.260 24.731 1.00 44.03 341 THR A O 1
ATOM 2688 N N . GLN A 1 342 ? 15.340 23.941 25.697 1.00 39.12 342 GLN A N 1
ATOM 2689 C CA . GLN A 1 342 ? 16.465 24.882 25.798 1.00 39.12 342 GLN A CA 1
ATOM 2690 C C . GLN A 1 342 ? 17.301 24.704 27.082 1.00 39.12 342 GLN A C 1
ATOM 2692 O O . GLN A 1 342 ? 18.501 24.964 27.043 1.00 39.12 342 GLN A O 1
ATOM 2697 N N . ASP A 1 343 ? 16.729 24.156 28.161 1.00 38.81 343 ASP A N 1
ATOM 2698 C CA . ASP A 1 343 ? 17.451 23.813 29.404 1.00 38.81 343 ASP A CA 1
ATOM 2699 C C . ASP A 1 343 ? 18.051 22.396 29.379 1.00 38.81 343 ASP A C 1
ATOM 2701 O O . ASP A 1 343 ? 18.738 21.966 30.309 1.00 38.81 343 ASP A O 1
ATOM 2705 N N . ILE A 1 344 ? 17.891 21.686 28.255 1.00 40.81 344 ILE A N 1
ATOM 2706 C CA . ILE A 1 344 ? 18.538 20.396 27.995 1.00 40.81 344 ILE A CA 1
ATOM 2707 C C . ILE A 1 344 ? 20.069 20.503 28.065 1.00 40.81 344 ILE A C 1
ATOM 2709 O O . ILE A 1 344 ? 20.706 19.494 28.318 1.00 40.81 344 ILE A O 1
ATOM 2713 N N . ALA A 1 345 ? 20.685 21.686 27.965 1.00 36.12 345 ALA A N 1
ATOM 2714 C CA . ALA A 1 345 ? 22.124 21.841 28.202 1.00 36.12 345 ALA A CA 1
ATOM 2715 C C . ALA A 1 345 ? 22.549 21.447 29.635 1.00 36.12 345 ALA A C 1
ATOM 2717 O O . ALA A 1 345 ? 23.629 20.884 29.812 1.00 36.12 345 ALA A O 1
ATOM 2718 N N . GLY A 1 346 ? 21.689 21.671 30.638 1.00 36.84 346 GLY A N 1
ATOM 2719 C CA . GLY A 1 346 ? 21.921 21.242 32.023 1.00 36.84 346 GLY A CA 1
ATOM 2720 C C . GLY A 1 346 ? 21.702 19.741 32.239 1.00 36.84 346 GLY A C 1
ATOM 2721 O O . GLY A 1 346 ? 22.323 19.151 33.116 1.00 36.84 346 GLY A O 1
ATOM 2722 N N . ILE A 1 347 ? 20.873 19.102 31.405 1.00 38.19 347 ILE A N 1
ATOM 2723 C CA . ILE A 1 347 ? 20.602 17.653 31.441 1.00 38.19 347 ILE A CA 1
ATOM 2724 C C . ILE A 1 347 ? 21.596 16.874 30.553 1.00 38.19 347 ILE A C 1
ATOM 2726 O O . ILE A 1 347 ? 22.038 15.792 30.916 1.00 38.19 347 ILE A O 1
ATOM 2730 N N . GLN A 1 348 ? 22.062 17.454 29.447 1.00 37.34 348 GLN A N 1
ATOM 2731 C CA . GLN A 1 348 ? 23.138 16.938 28.591 1.00 37.34 348 GLN A CA 1
ATOM 2732 C C . GLN A 1 348 ? 24.519 17.072 29.243 1.00 37.34 348 GLN A C 1
ATOM 2734 O O . GLN A 1 348 ? 25.416 16.284 28.946 1.00 37.34 348 GLN A O 1
ATOM 2739 N N . SER A 1 349 ? 24.719 18.020 30.171 1.00 36.50 349 SER A N 1
ATOM 2740 C CA . SER A 1 349 ? 25.911 17.998 31.031 1.00 36.50 349 SER A CA 1
ATOM 2741 C C . SER A 1 349 ? 25.913 16.817 32.007 1.00 36.50 349 SER A C 1
ATOM 2743 O O . SER A 1 349 ? 26.993 16.368 32.382 1.00 36.50 349 SER A O 1
ATOM 2745 N N . LEU A 1 350 ? 24.740 16.267 32.351 1.00 37.16 350 LEU A N 1
ATOM 2746 C CA . LEU A 1 350 ? 24.596 15.066 33.188 1.00 37.16 350 LEU A CA 1
ATOM 2747 C C . LEU A 1 350 ? 24.841 13.762 32.399 1.00 37.16 350 LEU A C 1
ATOM 2749 O O . LEU A 1 350 ? 25.154 12.740 32.998 1.00 37.16 350 LEU A O 1
ATOM 2753 N N . GLU A 1 351 ? 24.765 13.789 31.060 1.00 36.06 351 GLU A N 1
ATOM 2754 C CA . GLU A 1 351 ? 25.081 12.647 30.175 1.00 36.06 351 GLU A CA 1
ATOM 2755 C C . GLU A 1 351 ? 26.593 12.400 30.000 1.00 36.06 351 GLU A C 1
ATOM 2757 O O . GLU A 1 351 ? 26.992 11.335 29.526 1.00 36.06 351 GLU A O 1
ATOM 2762 N N . LYS A 1 352 ? 27.447 13.369 30.366 1.00 34.81 352 LYS A N 1
ATOM 2763 C CA . LYS A 1 352 ? 28.913 13.278 30.222 1.00 34.81 352 LYS A CA 1
ATOM 2764 C C . LYS A 1 352 ? 29.652 12.830 31.485 1.00 34.81 352 LYS A C 1
ATOM 2766 O O . LYS A 1 352 ? 30.851 12.567 31.398 1.00 34.81 352 LYS A O 1
ATOM 2771 N N . GLU A 1 353 ? 28.987 12.722 32.635 1.00 35.34 353 GLU A N 1
ATOM 2772 C CA . GLU A 1 353 ? 29.608 12.151 33.833 1.00 35.34 353 GLU A CA 1
ATOM 2773 C C . GLU A 1 353 ? 29.577 10.619 33.773 1.00 35.34 353 GLU A C 1
ATOM 2775 O O . GLU A 1 353 ? 28.530 9.979 33.800 1.00 35.34 353 GLU A O 1
ATOM 2780 N N . THR A 1 354 ? 30.762 10.016 33.699 1.00 32.28 354 THR A N 1
ATOM 2781 C CA . THR A 1 354 ? 30.987 8.565 33.621 1.00 32.28 354 THR A CA 1
ATOM 2782 C C . THR A 1 354 ? 30.790 7.829 34.955 1.00 32.28 354 THR A C 1
ATOM 2784 O O . THR A 1 354 ? 31.056 6.629 35.029 1.00 32.28 354 THR A O 1
ATOM 2787 N N . ASP A 1 355 ? 30.310 8.516 35.996 1.00 36.12 355 ASP A N 1
ATOM 2788 C CA . ASP A 1 355 ? 30.030 7.959 37.320 1.00 36.12 355 ASP A CA 1
ATOM 2789 C C . ASP A 1 355 ? 28.564 8.235 37.732 1.00 36.12 355 ASP A C 1
ATOM 2791 O O . ASP A 1 355 ? 28.211 9.378 38.038 1.00 36.12 355 ASP A O 1
ATOM 2795 N N . PRO A 1 356 ? 27.694 7.205 37.784 1.00 36.34 356 PRO A N 1
ATOM 2796 C CA . PRO A 1 356 ? 26.291 7.344 38.182 1.00 36.34 356 PRO A CA 1
ATOM 2797 C C . PRO A 1 356 ? 26.072 7.901 39.601 1.00 36.34 356 PRO A C 1
ATOM 2799 O O . PRO A 1 356 ? 24.944 8.250 39.947 1.00 36.34 356 PRO A O 1
ATOM 2802 N N . SER A 1 357 ? 27.117 7.966 40.438 1.00 34.62 357 SER A N 1
ATOM 2803 C CA . SER A 1 357 ? 27.033 8.413 41.834 1.00 34.62 357 SER A CA 1
ATOM 2804 C C . SER A 1 357 ? 26.970 9.940 42.025 1.00 34.62 357 SER A C 1
ATOM 2806 O O . SER A 1 357 ? 26.580 10.395 43.107 1.00 34.62 357 SER A O 1
ATOM 2808 N N . ASN A 1 358 ? 27.269 10.733 40.985 1.00 35.53 358 ASN A N 1
ATOM 2809 C CA . ASN A 1 358 ? 27.229 12.204 41.030 1.00 35.53 358 ASN A CA 1
ATOM 2810 C C . ASN A 1 358 ? 25.865 12.820 40.657 1.00 35.53 358 ASN A C 1
ATOM 2812 O O . ASN A 1 358 ? 25.598 13.965 41.019 1.00 35.53 358 ASN A O 1
ATOM 2816 N N . LEU A 1 359 ? 24.959 12.048 40.043 1.00 40.66 359 LEU A N 1
ATOM 2817 C CA . LEU A 1 359 ? 23.645 12.496 39.540 1.00 40.66 359 LEU A CA 1
ATOM 2818 C C . LEU A 1 359 ? 22.645 12.960 40.627 1.00 40.66 359 LEU A C 1
ATOM 2820 O O . LEU A 1 359 ? 21.567 13.449 40.300 1.00 40.66 359 LEU A O 1
ATOM 2824 N N . ILE A 1 360 ? 22.965 12.804 41.920 1.00 40.91 360 ILE A N 1
ATOM 2825 C CA . ILE A 1 360 ? 22.059 13.088 43.045 1.00 40.91 360 ILE A CA 1
ATOM 2826 C C . ILE A 1 360 ? 22.795 13.922 44.113 1.00 40.91 360 ILE A C 1
ATOM 2828 O O . ILE A 1 360 ? 23.517 13.399 44.976 1.00 40.91 360 ILE A O 1
ATOM 2832 N N . SER A 1 361 ? 22.611 15.246 44.072 1.00 32.34 361 SER A N 1
ATOM 2833 C CA . SER A 1 361 ? 23.176 16.204 45.041 1.00 32.34 361 SER A CA 1
ATOM 2834 C C . SER A 1 361 ? 22.158 16.750 46.054 1.00 32.34 361 SER A C 1
ATOM 2836 O O . SER A 1 361 ? 22.362 17.829 46.613 1.00 32.34 361 SER A O 1
ATOM 2838 N N . THR A 1 362 ? 21.072 16.032 46.335 1.00 32.03 362 THR A N 1
ATOM 2839 C CA . THR A 1 362 ? 20.125 16.389 47.402 1.00 32.03 362 THR A CA 1
ATOM 2840 C C . THR A 1 362 ? 20.088 15.288 48.463 1.00 32.03 362 THR A C 1
ATOM 2842 O O . THR A 1 362 ? 20.104 14.098 48.163 1.00 32.03 362 THR A O 1
ATOM 2845 N N . LYS A 1 363 ? 20.119 15.705 49.735 1.00 30.20 363 LYS A N 1
ATOM 2846 C CA . LYS A 1 363 ? 20.363 14.924 50.969 1.00 30.20 363 LYS A CA 1
ATOM 2847 C C . LYS A 1 363 ? 19.373 13.773 51.274 1.00 30.20 363 LYS A C 1
ATOM 2849 O O . LYS A 1 363 ? 19.308 13.340 52.419 1.00 30.20 363 LYS A O 1
ATOM 2854 N N . THR A 1 364 ? 18.591 13.283 50.316 1.00 36.09 364 THR A N 1
ATOM 2855 C CA . THR A 1 364 ? 17.377 12.493 50.606 1.00 36.09 364 THR A CA 1
ATOM 2856 C C . THR A 1 364 ? 17.312 11.139 49.890 1.00 36.09 364 THR A C 1
ATOM 2858 O O . THR A 1 364 ? 16.463 10.322 50.222 1.00 36.09 364 THR A O 1
ATOM 2861 N N . LEU A 1 365 ? 18.223 10.849 48.957 1.00 38.88 365 LEU A N 1
ATOM 2862 C CA . LEU A 1 365 ? 18.275 9.571 48.237 1.00 38.88 365 LEU A CA 1
ATOM 2863 C C . LEU A 1 365 ? 19.594 8.858 48.564 1.00 38.88 365 LEU A C 1
ATOM 2865 O O . LEU A 1 365 ? 20.680 9.395 48.341 1.00 38.88 365 LEU A O 1
ATOM 2869 N N . ASN A 1 366 ? 19.509 7.657 49.139 1.00 37.00 366 ASN A N 1
ATOM 2870 C CA . ASN A 1 366 ? 20.678 6.873 49.528 1.00 37.00 366 ASN A CA 1
ATOM 2871 C C . ASN A 1 366 ? 21.459 6.455 48.264 1.00 37.00 366 ASN A C 1
ATOM 2873 O O . ASN A 1 366 ? 20.969 5.674 47.449 1.00 37.00 366 ASN A O 1
ATOM 2877 N N . ARG A 1 367 ? 22.668 7.005 48.078 1.00 34.75 367 ARG A N 1
ATOM 2878 C CA . ARG A 1 367 ? 23.467 6.909 46.836 1.00 34.75 367 ARG A CA 1
ATOM 2879 C C . ARG A 1 367 ? 23.841 5.479 46.412 1.00 34.75 367 ARG A C 1
ATOM 2881 O O . ARG A 1 367 ? 24.258 5.279 45.280 1.00 34.75 367 ARG A O 1
ATOM 2888 N N . ALA A 1 368 ? 23.701 4.490 47.295 1.00 33.53 368 ALA A N 1
ATOM 2889 C CA . ALA A 1 368 ? 24.114 3.105 47.054 1.00 33.53 368 ALA A CA 1
ATOM 2890 C C . ALA A 1 368 ? 23.038 2.207 46.399 1.00 33.53 368 ALA A C 1
ATOM 2892 O O . ALA A 1 368 ? 23.329 1.047 46.099 1.00 33.53 368 ALA A O 1
ATOM 2893 N N . SER A 1 369 ? 21.808 2.698 46.195 1.00 38.84 369 SER A N 1
ATOM 2894 C CA . SER A 1 369 ? 20.640 1.833 45.932 1.00 38.84 369 SER A CA 1
ATOM 2895 C C . SER A 1 369 ? 20.002 1.975 44.543 1.00 38.84 369 SER A C 1
ATOM 2897 O O . SER A 1 369 ? 19.107 1.191 44.223 1.00 38.84 369 SER A O 1
ATOM 2899 N N . ILE A 1 370 ? 20.407 2.964 43.732 1.00 39.91 370 ILE A N 1
ATOM 2900 C CA . ILE A 1 370 ? 19.738 3.327 42.468 1.00 39.91 370 ILE A CA 1
ATOM 2901 C C . ILE A 1 370 ? 20.762 3.419 41.334 1.00 39.91 370 ILE A C 1
ATOM 2903 O O . ILE A 1 370 ? 21.765 4.118 41.461 1.00 39.91 370 ILE A O 1
ATOM 2907 N N . ARG A 1 371 ? 20.494 2.747 40.206 1.00 40.62 371 ARG A N 1
ATOM 2908 C CA . ARG A 1 371 ? 21.305 2.835 38.979 1.00 40.62 371 ARG A CA 1
ATOM 2909 C C . ARG A 1 371 ? 20.460 3.403 37.836 1.00 40.62 371 ARG A C 1
ATOM 2911 O O . ARG A 1 371 ? 19.440 2.817 37.480 1.00 40.62 371 ARG A O 1
ATOM 2918 N N . ILE A 1 372 ? 20.894 4.531 37.269 1.00 42.72 372 ILE A N 1
ATOM 2919 C CA . ILE A 1 372 ? 20.311 5.147 36.066 1.00 42.72 372 ILE A CA 1
ATOM 2920 C C . ILE A 1 372 ? 21.113 4.656 34.862 1.00 42.72 372 ILE A C 1
ATOM 2922 O O . ILE A 1 372 ? 22.332 4.822 34.816 1.00 42.72 372 ILE A O 1
ATOM 2926 N N . MET A 1 373 ? 20.444 4.009 33.911 1.00 35.44 373 MET A N 1
ATOM 2927 C CA . MET A 1 373 ? 21.079 3.467 32.709 1.00 35.44 373 MET A CA 1
ATOM 2928 C C . MET A 1 373 ? 20.681 4.305 31.493 1.00 35.44 373 MET A C 1
ATOM 2930 O O . MET A 1 373 ? 19.490 4.494 31.234 1.00 35.44 373 MET A O 1
ATOM 2934 N N . SER A 1 374 ? 21.668 4.814 30.751 1.00 31.83 374 SER A N 1
ATOM 2935 C CA . SER A 1 374 ? 21.427 5.563 29.518 1.00 31.83 374 SER A CA 1
ATOM 2936 C C . SER A 1 374 ? 20.850 4.649 28.424 1.00 31.83 374 SER A C 1
ATOM 2938 O O . SER A 1 374 ? 21.217 3.473 28.330 1.00 31.83 374 SER A O 1
ATOM 2940 N N . PRO A 1 375 ? 19.915 5.153 27.603 1.00 30.45 375 PRO A N 1
ATOM 2941 C CA . PRO A 1 375 ? 19.248 4.343 26.597 1.00 30.45 375 PRO A CA 1
ATOM 2942 C C . PRO A 1 375 ? 20.188 4.012 25.433 1.00 30.45 375 PRO A C 1
ATOM 2944 O O . PRO A 1 375 ? 20.413 4.824 24.541 1.00 30.45 375 PRO A O 1
ATOM 2947 N N . GLN A 1 376 ? 20.647 2.763 25.373 1.00 26.16 376 GLN A N 1
ATOM 2948 C CA . GLN A 1 376 ? 20.902 2.100 24.095 1.00 26.16 376 GLN A CA 1
ATOM 2949 C C . GLN A 1 376 ? 19.564 1.604 23.534 1.00 26.16 376 GLN A C 1
ATOM 2951 O O . GLN A 1 376 ? 19.230 0.434 23.669 1.00 26.16 376 GLN A O 1
ATOM 2956 N N . LEU A 1 377 ? 18.768 2.505 22.950 1.00 25.50 377 LEU A N 1
ATOM 2957 C CA . LEU A 1 377 ? 17.756 2.149 21.947 1.00 25.50 377 LEU A CA 1
ATOM 2958 C C . LEU A 1 377 ? 17.295 3.405 21.197 1.00 25.50 377 LEU A C 1
ATOM 2960 O O . LEU A 1 377 ? 16.259 4.020 21.460 1.00 25.50 377 LEU A O 1
ATOM 2964 N N . VAL A 1 378 ? 18.138 3.782 20.242 1.00 22.52 378 VAL A N 1
ATOM 2965 C CA . VAL A 1 378 ? 17.800 4.638 19.111 1.00 22.52 378 VAL A CA 1
ATOM 2966 C C . VAL A 1 378 ? 16.966 3.792 18.143 1.00 22.52 378 VAL A C 1
ATOM 2968 O O . VAL A 1 378 ? 17.463 2.822 17.585 1.00 22.52 378 VAL A O 1
ATOM 2971 N N . ILE A 1 379 ? 15.702 4.159 17.927 1.00 24.47 379 ILE A N 1
ATOM 2972 C CA . ILE A 1 379 ? 15.121 4.080 16.581 1.00 24.47 379 ILE A CA 1
ATOM 2973 C C . ILE A 1 379 ? 14.753 5.515 16.205 1.00 24.47 379 ILE A C 1
ATOM 2975 O O . ILE A 1 379 ? 13.594 5.926 16.154 1.00 24.47 379 ILE A O 1
ATOM 2979 N N . GLU A 1 380 ? 15.792 6.317 15.979 1.00 23.56 380 GLU A N 1
ATOM 2980 C CA . GLU A 1 380 ? 15.812 7.077 14.738 1.00 23.56 380 GLU A CA 1
ATOM 2981 C C . GLU A 1 380 ? 15.551 6.050 13.624 1.00 23.56 380 GLU A C 1
ATOM 2983 O O . GLU A 1 380 ? 16.169 4.984 13.622 1.00 23.56 380 GLU A O 1
ATOM 2988 N N . THR A 1 381 ? 14.679 6.329 12.650 1.00 29.64 381 THR A N 1
ATOM 2989 C CA . THR A 1 381 ? 15.025 5.840 11.311 1.00 29.64 381 THR A CA 1
ATOM 2990 C C . THR A 1 381 ? 16.299 6.581 10.991 1.00 29.64 381 THR A C 1
ATOM 2992 O O . THR A 1 381 ? 16.270 7.722 10.519 1.00 29.64 381 THR A O 1
ATOM 2995 N N . ASP A 1 382 ? 17.403 5.972 11.390 1.00 32.00 382 ASP A N 1
ATOM 2996 C CA . ASP A 1 382 ? 18.704 6.391 10.994 1.00 32.00 382 ASP A CA 1
ATOM 2997 C C . ASP A 1 382 ? 18.680 6.234 9.477 1.00 32.00 382 ASP A C 1
ATOM 2999 O O . ASP A 1 382 ? 18.823 5.142 8.928 1.00 32.00 382 ASP A O 1
ATOM 3003 N N . PHE A 1 383 ? 18.402 7.325 8.761 1.00 40.19 383 PHE A N 1
ATOM 3004 C CA . PHE A 1 383 ? 18.543 7.336 7.310 1.00 40.19 383 PHE A CA 1
ATOM 3005 C C . PHE A 1 383 ? 20.014 7.093 6.930 1.00 40.19 383 PHE A C 1
ATOM 3007 O O . PHE A 1 383 ? 20.299 6.969 5.740 1.00 40.19 383 PHE A O 1
ATOM 3014 N N . SER A 1 384 ? 20.929 7.030 7.914 1.00 35.41 384 SER A N 1
ATOM 3015 C CA . SER A 1 384 ? 22.312 6.578 7.808 1.00 35.41 384 SER A CA 1
ATOM 3016 C C . SER A 1 384 ? 22.542 5.115 8.220 1.00 35.41 384 SER A C 1
ATOM 3018 O O . SER A 1 384 ? 23.683 4.666 8.110 1.00 35.41 384 SER A O 1
ATOM 3020 N N . SER A 1 385 ? 21.493 4.342 8.562 1.00 46.56 385 SER A N 1
ATOM 3021 C CA . SER A 1 385 ? 21.627 2.908 8.843 1.00 46.56 385 SER A CA 1
ATOM 3022 C C . SER A 1 385 ? 22.360 2.241 7.686 1.00 46.56 385 SER A C 1
ATOM 3024 O O . SER A 1 385 ? 21.889 2.202 6.542 1.00 46.56 385 SER A O 1
ATOM 3026 N N . SER A 1 386 ? 23.559 1.777 8.010 1.00 59.47 386 SER A N 1
ATOM 3027 C CA . SER A 1 386 ? 24.466 1.037 7.142 1.00 59.47 386 SER A CA 1
ATOM 3028 C C . SER A 1 386 ? 24.296 -0.469 7.338 1.00 59.47 386 SER A C 1
ATOM 3030 O O . SER A 1 386 ? 25.143 -1.238 6.891 1.00 59.47 386 SER A O 1
ATOM 3032 N N . GLU A 1 387 ? 23.195 -0.892 7.979 1.00 76.81 387 GLU A N 1
ATOM 3033 C CA . GLU A 1 387 ? 22.845 -2.298 8.156 1.00 76.81 387 GLU A CA 1
ATOM 3034 C C . GLU A 1 387 ? 22.595 -2.929 6.781 1.00 76.81 387 GLU A C 1
ATOM 3036 O O . GLU A 1 387 ? 21.553 -2.737 6.147 1.00 76.81 387 GLU A O 1
ATOM 3041 N N . GLU A 1 388 ? 23.612 -3.631 6.290 1.00 84.81 388 GLU A N 1
ATOM 3042 C CA . GLU A 1 388 ? 23.556 -4.441 5.083 1.00 84.81 388 GLU A CA 1
ATOM 3043 C C . GLU A 1 388 ? 22.774 -5.720 5.385 1.00 84.81 388 GLU A C 1
ATOM 3045 O O . GLU A 1 388 ? 23.157 -6.499 6.253 1.00 84.81 388 GLU A O 1
ATOM 3050 N N . LEU A 1 389 ? 21.677 -5.933 4.661 1.00 82.56 389 LEU A N 1
ATOM 3051 C CA . LEU A 1 389 ? 20.815 -7.104 4.823 1.00 82.56 389 LEU A CA 1
ATOM 3052 C C . LEU A 1 389 ? 21.149 -8.209 3.819 1.00 82.56 389 LEU A C 1
ATOM 3054 O O . LEU A 1 389 ? 20.910 -9.384 4.081 1.00 82.56 389 LEU A O 1
ATOM 3058 N N . TRP A 1 390 ? 21.660 -7.833 2.645 1.00 86.62 390 TRP A N 1
ATOM 3059 C CA . TRP A 1 390 ? 21.964 -8.761 1.561 1.00 86.62 390 TRP A CA 1
ATOM 3060 C C . TRP A 1 390 ? 22.973 -8.155 0.584 1.00 86.62 390 TRP A C 1
ATOM 3062 O O . TRP A 1 390 ? 22.987 -6.942 0.375 1.00 86.62 390 TRP A O 1
ATOM 3072 N N . ARG A 1 391 ? 23.770 -8.997 -0.079 1.00 84.94 391 ARG A N 1
ATOM 3073 C CA . ARG A 1 391 ? 24.718 -8.602 -1.131 1.00 84.94 391 ARG A CA 1
ATOM 3074 C C . ARG A 1 391 ? 24.701 -9.606 -2.287 1.00 84.94 391 ARG A C 1
ATOM 3076 O O . ARG A 1 391 ? 24.560 -10.802 -2.024 1.00 84.94 391 ARG A O 1
ATOM 3083 N N . PRO A 1 392 ? 24.890 -9.162 -3.546 1.00 81.81 392 PRO A N 1
ATOM 3084 C CA . PRO A 1 392 ? 25.023 -10.073 -4.678 1.00 81.81 392 PRO A CA 1
ATOM 3085 C C . PRO A 1 392 ? 26.231 -11.004 -4.517 1.00 81.81 392 PRO A C 1
ATOM 3087 O O . PRO A 1 392 ? 27.314 -10.572 -4.122 1.00 81.81 392 PRO A O 1
ATOM 3090 N N . SER A 1 393 ? 26.057 -12.280 -4.868 1.00 74.31 393 SER A N 1
ATOM 3091 C CA . SER A 1 393 ? 27.115 -13.299 -4.802 1.00 74.31 393 SER A CA 1
ATOM 3092 C C . SER A 1 393 ? 28.110 -13.230 -5.967 1.00 74.31 393 SER A C 1
ATOM 3094 O O . SER A 1 393 ? 29.276 -13.571 -5.794 1.00 74.31 393 SER A O 1
ATOM 3096 N N . SER A 1 394 ? 27.680 -12.759 -7.142 1.00 81.56 394 SER A N 1
ATOM 3097 C CA . SER A 1 394 ? 28.555 -12.400 -8.265 1.00 81.56 394 SER A CA 1
ATOM 3098 C C . SER A 1 394 ? 27.911 -11.291 -9.088 1.00 81.56 394 SER A C 1
ATOM 3100 O O . SER A 1 394 ? 26.840 -11.470 -9.666 1.00 81.56 394 SER A O 1
ATOM 3102 N N . MET A 1 395 ? 28.584 -10.144 -9.158 1.00 85.25 395 MET A N 1
ATOM 3103 C CA . MET A 1 395 ? 28.135 -9.012 -9.970 1.00 85.25 395 MET A CA 1
ATOM 3104 C C . MET A 1 395 ? 28.389 -9.283 -11.457 1.00 85.25 395 MET A C 1
ATOM 3106 O O . MET A 1 395 ? 27.575 -8.928 -12.306 1.00 85.25 395 MET A O 1
ATOM 3110 N N . GLU A 1 396 ? 29.486 -9.975 -11.770 1.00 88.69 396 GLU A N 1
ATOM 3111 C CA . GLU A 1 396 ? 29.967 -10.269 -13.120 1.00 88.69 396 GLU A CA 1
ATOM 3112 C C . GLU A 1 396 ? 29.026 -11.186 -13.905 1.00 88.69 396 GLU A C 1
ATOM 3114 O O . GLU A 1 396 ? 28.970 -11.135 -15.137 1.00 88.69 396 GLU A O 1
ATOM 3119 N N . ALA A 1 397 ? 28.259 -12.008 -13.188 1.00 86.12 397 ALA A N 1
ATOM 3120 C CA . ALA A 1 397 ? 27.262 -12.896 -13.763 1.00 86.12 397 ALA A CA 1
ATOM 3121 C C . ALA A 1 397 ? 25.992 -12.164 -14.236 1.00 86.12 397 ALA A C 1
ATOM 3123 O O . ALA A 1 397 ? 25.177 -12.779 -14.923 1.00 86.12 397 ALA A O 1
ATOM 3124 N N . THR A 1 398 ? 25.811 -10.883 -13.906 1.00 91.38 398 THR A N 1
ATOM 3125 C CA . THR A 1 398 ? 24.575 -10.134 -14.184 1.00 91.38 398 THR A CA 1
ATOM 3126 C C . THR A 1 398 ? 24.583 -9.501 -15.577 1.00 91.38 398 THR A C 1
ATOM 3128 O O . THR A 1 398 ? 25.623 -9.077 -16.091 1.00 91.38 398 THR A O 1
ATOM 3131 N N . SER A 1 399 ? 23.408 -9.380 -16.194 1.00 93.88 399 SER A N 1
ATOM 3132 C CA . SER A 1 399 ? 23.236 -8.687 -17.475 1.00 93.88 399 SER A CA 1
ATOM 3133 C C . SER A 1 399 ? 23.643 -7.212 -17.395 1.00 93.88 399 SER A C 1
ATOM 3135 O O . SER A 1 399 ? 24.295 -6.715 -18.311 1.00 93.88 399 SER A O 1
ATOM 3137 N N . MET A 1 400 ? 23.364 -6.527 -16.277 1.00 96.50 400 MET A N 1
ATOM 3138 C CA . MET A 1 400 ? 23.787 -5.135 -16.073 1.00 96.50 400 MET A CA 1
ATOM 3139 C C . MET A 1 400 ? 25.309 -4.971 -16.087 1.00 96.50 400 MET A C 1
ATOM 3141 O O . MET A 1 400 ? 25.817 -4.023 -16.687 1.00 96.50 400 MET A O 1
ATOM 3145 N N . TRP A 1 401 ? 26.049 -5.893 -15.463 1.00 96.44 401 TRP A N 1
ATOM 3146 C CA . TRP A 1 401 ? 27.508 -5.856 -15.503 1.00 96.44 401 TRP A CA 1
ATOM 3147 C C . TRP A 1 401 ? 28.035 -6.038 -16.924 1.00 96.44 401 TRP A C 1
ATOM 3149 O O . TRP A 1 401 ? 28.865 -5.248 -17.374 1.00 96.44 401 TRP A O 1
ATOM 3159 N N . ARG A 1 402 ? 27.531 -7.040 -17.658 1.00 96.75 402 ARG A N 1
ATOM 3160 C CA . ARG A 1 402 ? 27.937 -7.275 -19.054 1.00 96.75 402 ARG A CA 1
ATOM 3161 C C . ARG A 1 402 ? 27.638 -6.066 -19.936 1.00 96.75 402 ARG A C 1
ATOM 3163 O O . ARG A 1 402 ? 28.510 -5.650 -20.692 1.00 96.75 402 ARG A O 1
ATOM 3170 N N . PHE A 1 403 ? 26.462 -5.456 -19.779 1.00 97.62 403 PHE A N 1
ATOM 3171 C CA . PHE A 1 403 ? 26.104 -4.216 -20.466 1.00 97.62 403 PHE A CA 1
ATOM 3172 C C . PHE A 1 403 ? 27.105 -3.091 -20.162 1.00 97.62 403 PHE A C 1
ATOM 3174 O O . PHE A 1 403 ? 27.641 -2.481 -21.085 1.00 97.62 403 PHE A O 1
ATOM 3181 N N . MET A 1 404 ? 27.442 -2.867 -18.886 1.00 97.62 404 MET A N 1
ATOM 3182 C CA . MET A 1 404 ? 28.434 -1.862 -18.485 1.00 97.62 404 MET A CA 1
ATOM 3183 C C . MET A 1 404 ? 29.809 -2.110 -19.125 1.00 97.62 404 MET A C 1
ATOM 3185 O O . MET A 1 404 ? 30.434 -1.166 -19.608 1.00 97.62 404 MET A O 1
ATOM 3189 N N . GLN A 1 405 ? 30.276 -3.364 -19.172 1.00 97.56 405 GLN A N 1
ATOM 3190 C CA . GLN A 1 405 ? 31.559 -3.707 -19.799 1.00 97.56 405 GLN A CA 1
ATOM 3191 C C . GLN A 1 405 ? 31.534 -3.517 -21.321 1.00 97.56 405 GLN A C 1
ATOM 3193 O O . GLN A 1 405 ? 32.476 -2.954 -21.882 1.00 97.56 405 GLN A O 1
ATOM 3198 N N . ASN A 1 406 ? 30.442 -3.908 -21.982 1.00 97.12 406 ASN A N 1
ATOM 3199 C CA . ASN A 1 406 ? 30.260 -3.692 -23.417 1.00 97.12 406 ASN A CA 1
ATOM 3200 C C . ASN A 1 406 ? 30.272 -2.196 -23.756 1.00 97.12 406 ASN A C 1
ATOM 3202 O O . ASN A 1 406 ? 30.938 -1.785 -24.705 1.00 97.12 406 ASN A O 1
ATOM 3206 N N . VAL A 1 407 ? 29.595 -1.368 -22.954 1.00 97.25 407 VAL A N 1
ATOM 3207 C CA . VAL A 1 407 ? 29.616 0.093 -23.109 1.00 97.25 407 VAL A CA 1
ATOM 3208 C C . VAL A 1 407 ? 31.016 0.651 -22.859 1.00 97.25 407 VAL A C 1
ATOM 3210 O O . VAL A 1 407 ? 31.488 1.457 -23.657 1.00 97.25 407 VAL A O 1
ATOM 3213 N N . ASN A 1 408 ? 31.717 0.212 -21.807 1.00 97.56 408 ASN A N 1
ATOM 3214 C CA . ASN A 1 408 ? 33.101 0.626 -21.550 1.00 97.56 408 ASN A CA 1
ATOM 3215 C C . ASN A 1 408 ? 34.001 0.365 -22.763 1.00 97.56 408 ASN A C 1
ATOM 3217 O O . ASN A 1 408 ? 34.742 1.256 -23.182 1.00 97.56 408 ASN A O 1
ATOM 3221 N N . GLN A 1 409 ? 33.881 -0.819 -23.367 1.00 97.12 409 GLN A N 1
ATOM 3222 C CA . GLN A 1 409 ? 34.629 -1.188 -24.563 1.00 97.12 409 GLN A CA 1
ATOM 3223 C C . GLN A 1 409 ? 34.212 -0.360 -25.790 1.00 97.12 409 GLN A C 1
ATOM 3225 O O . GLN A 1 409 ? 35.073 0.206 -26.460 1.00 97.12 409 GLN A O 1
ATOM 3230 N N . LYS A 1 410 ? 32.906 -0.266 -26.078 1.00 96.81 410 LYS A N 1
ATOM 3231 C CA . LYS A 1 410 ? 32.348 0.406 -27.269 1.00 96.81 410 LYS A CA 1
ATOM 3232 C C . LYS A 1 410 ? 32.555 1.921 -27.247 1.00 96.81 410 LYS A C 1
ATOM 3234 O O . LYS A 1 410 ? 32.785 2.528 -28.288 1.00 96.81 410 LYS A O 1
ATOM 3239 N N . ARG A 1 411 ? 32.437 2.542 -26.072 1.00 95.44 411 ARG A N 1
ATOM 3240 C CA . ARG A 1 411 ? 32.434 4.003 -25.879 1.00 95.44 411 ARG A CA 1
ATOM 3241 C C . ARG A 1 411 ? 33.728 4.532 -25.252 1.00 95.44 411 ARG A C 1
ATOM 3243 O O . ARG A 1 411 ? 33.783 5.713 -24.916 1.00 95.44 411 ARG A O 1
ATOM 3250 N N . HIS A 1 412 ? 34.741 3.681 -25.063 1.00 94.81 412 HIS A N 1
ATOM 3251 C CA . HIS A 1 412 ? 35.998 4.012 -24.377 1.00 94.81 412 HIS A CA 1
ATOM 3252 C C . HIS A 1 412 ? 35.781 4.667 -22.996 1.00 94.81 412 HIS A C 1
ATOM 3254 O O . HIS A 1 412 ? 36.453 5.632 -22.629 1.00 94.81 412 HIS A O 1
ATOM 3260 N N . LYS A 1 413 ? 34.809 4.154 -22.231 1.00 94.38 413 LYS A N 1
ATOM 3261 C CA . LYS A 1 413 ? 34.529 4.575 -20.848 1.00 94.38 413 LYS A CA 1
ATOM 3262 C C . LYS A 1 413 ? 35.237 3.638 -19.857 1.00 94.38 413 LYS A C 1
ATOM 3264 O O . LYS A 1 413 ? 35.681 2.552 -20.217 1.00 94.38 413 LYS A O 1
ATOM 3269 N N . ALA A 1 414 ? 35.343 4.063 -18.599 1.00 95.12 414 ALA A N 1
ATOM 3270 C CA . ALA A 1 414 ? 35.979 3.300 -17.519 1.00 95.12 414 ALA A CA 1
ATOM 3271 C C . ALA A 1 414 ? 35.076 3.203 -16.275 1.00 95.12 414 ALA A C 1
ATOM 3273 O O . ALA A 1 414 ? 35.534 3.387 -15.148 1.00 95.12 414 ALA A O 1
ATOM 3274 N N . MET A 1 415 ? 33.779 2.964 -16.487 1.00 96.94 415 MET A N 1
ATOM 3275 C CA . MET A 1 415 ? 32.782 2.832 -15.421 1.00 96.94 415 MET A CA 1
ATOM 3276 C C . MET A 1 415 ? 33.031 1.553 -14.617 1.00 96.94 415 MET A C 1
ATOM 3278 O O . MET A 1 415 ? 33.262 0.492 -15.202 1.00 96.94 415 MET A O 1
ATOM 3282 N N . LYS A 1 416 ? 32.987 1.643 -13.284 1.00 94.75 416 LYS A N 1
ATOM 3283 C CA . LYS A 1 416 ? 33.264 0.510 -12.381 1.00 94.75 416 LYS A CA 1
ATOM 3284 C C . LYS A 1 416 ? 32.100 0.184 -11.457 1.00 94.75 416 LYS A C 1
ATOM 3286 O O . LYS A 1 416 ? 32.008 -0.937 -10.968 1.00 94.75 416 LYS A O 1
ATOM 3291 N N . THR A 1 417 ? 31.240 1.160 -11.193 1.00 93.69 417 THR A N 1
ATOM 3292 C CA . THR A 1 417 ? 30.158 1.057 -10.216 1.00 93.69 417 THR A CA 1
ATOM 3293 C C . THR A 1 417 ? 28.800 1.307 -10.860 1.00 93.69 417 THR A C 1
ATOM 3295 O O . THR A 1 417 ? 28.698 1.952 -11.906 1.00 93.69 417 THR A O 1
ATOM 3298 N N . TYR A 1 418 ? 27.731 0.869 -10.185 1.00 95.06 418 TYR A N 1
ATOM 3299 C CA . TYR A 1 418 ? 26.368 1.254 -10.556 1.00 95.06 418 TYR A CA 1
ATOM 3300 C C . TYR A 1 418 ? 26.213 2.779 -10.652 1.00 95.06 418 TYR A C 1
ATOM 3302 O O . TYR A 1 418 ? 25.547 3.274 -11.555 1.00 95.06 418 TYR A O 1
ATOM 3310 N N . GLN A 1 419 ? 26.852 3.532 -9.750 1.00 94.19 419 GLN A N 1
ATOM 3311 C CA . GLN A 1 419 ? 26.760 4.989 -9.739 1.00 94.19 419 GLN A CA 1
ATOM 3312 C C . GLN A 1 419 ? 27.411 5.617 -10.979 1.00 94.19 419 GLN A C 1
ATOM 3314 O O . GLN A 1 419 ? 26.853 6.569 -11.523 1.00 94.19 419 GLN A O 1
ATOM 3319 N N . ASP A 1 420 ? 28.533 5.072 -11.461 1.00 96.19 420 ASP A N 1
ATOM 3320 C CA . ASP A 1 420 ? 29.159 5.516 -12.714 1.00 96.19 420 ASP A CA 1
ATOM 3321 C C . ASP A 1 420 ? 28.215 5.290 -13.902 1.00 96.19 420 ASP A C 1
ATOM 3323 O O . ASP A 1 420 ? 27.988 6.202 -14.700 1.00 96.19 420 ASP A O 1
ATOM 3327 N N . LEU A 1 421 ? 27.618 4.093 -13.978 1.00 97.44 421 LEU A N 1
ATOM 3328 C CA . LEU A 1 421 ? 26.669 3.726 -15.029 1.00 97.44 421 LEU A CA 1
ATOM 3329 C C . LEU A 1 421 ? 25.401 4.590 -14.981 1.00 97.44 421 LEU A C 1
ATOM 3331 O O . LEU A 1 421 ? 24.956 5.089 -16.014 1.00 97.44 421 LEU A O 1
ATOM 3335 N N . TYR A 1 422 ? 24.844 4.815 -13.789 1.00 97.06 422 TYR A N 1
ATOM 3336 C CA . TYR A 1 422 ? 23.695 5.693 -13.588 1.00 97.06 422 TYR A CA 1
ATOM 3337 C C . TYR A 1 422 ? 24.017 7.123 -14.028 1.00 97.06 422 TYR A C 1
ATOM 3339 O O . TYR A 1 422 ? 23.293 7.674 -14.857 1.00 97.06 422 TYR A O 1
ATOM 3347 N N . ASN A 1 423 ? 25.126 7.695 -13.545 1.00 95.88 423 ASN A N 1
ATOM 3348 C CA . ASN A 1 423 ? 25.555 9.052 -13.890 1.00 95.88 423 ASN A CA 1
ATOM 3349 C C . ASN A 1 423 ? 25.761 9.224 -15.396 1.00 95.88 423 ASN A C 1
ATOM 3351 O O . ASN A 1 423 ? 25.398 10.263 -15.939 1.00 95.88 423 ASN A O 1
ATOM 3355 N N . TRP A 1 424 ? 26.305 8.214 -16.077 1.00 97.62 424 TRP A N 1
ATOM 3356 C CA . TRP A 1 424 ? 26.403 8.222 -17.533 1.00 97.62 424 TRP A CA 1
ATOM 3357 C C . TRP A 1 424 ? 25.020 8.163 -18.196 1.00 97.62 424 TRP A C 1
ATOM 3359 O O . TRP A 1 424 ? 24.727 8.987 -19.061 1.00 97.62 424 TRP A O 1
ATOM 3369 N N . SER A 1 425 ? 24.138 7.269 -17.733 1.00 97.75 425 SER A N 1
ATOM 3370 C CA . SER A 1 425 ? 22.799 7.074 -18.310 1.00 97.75 425 SER A CA 1
ATOM 3371 C C . SER A 1 425 ? 21.885 8.302 -18.224 1.00 97.75 425 SER A C 1
ATOM 3373 O O . SER A 1 425 ? 20.983 8.452 -19.044 1.00 97.75 425 SER A O 1
ATOM 3375 N N . VAL A 1 426 ? 22.121 9.198 -17.258 1.00 96.25 426 VAL A N 1
ATOM 3376 C CA . VAL A 1 426 ? 21.354 10.446 -17.075 1.00 96.25 426 VAL A CA 1
ATOM 3377 C C . VAL A 1 426 ? 22.186 11.705 -17.334 1.00 96.25 426 VAL A C 1
ATOM 3379 O O . VAL A 1 426 ? 21.667 12.820 -17.270 1.00 96.25 426 VAL A O 1
ATOM 3382 N N . GLY A 1 427 ? 23.478 11.555 -17.624 1.00 94.12 427 GLY A N 1
ATOM 3383 C CA . GLY A 1 427 ? 24.432 12.640 -17.847 1.00 94.12 427 GLY A CA 1
ATOM 3384 C C . GLY A 1 427 ? 24.308 13.269 -19.237 1.00 94.12 427 GLY A C 1
ATOM 3385 O O . GLY A 1 427 ? 23.341 13.003 -19.948 1.00 94.12 427 GLY A O 1
ATOM 3386 N N . PRO A 1 428 ? 25.252 14.134 -19.646 1.00 92.19 428 PRO A N 1
ATOM 3387 C CA . PRO A 1 428 ? 25.248 14.757 -20.975 1.00 92.19 428 PRO A CA 1
ATOM 3388 C C . PRO A 1 428 ? 25.188 13.749 -22.135 1.00 92.19 428 PRO A C 1
ATOM 3390 O O . PRO A 1 428 ? 24.596 14.042 -23.162 1.00 92.19 428 PRO A O 1
ATOM 3393 N N . ASP A 1 429 ? 25.724 12.541 -21.934 1.00 92.56 429 ASP A N 1
ATOM 3394 C CA . ASP A 1 429 ? 25.736 11.457 -22.923 1.00 92.56 429 ASP A CA 1
ATOM 3395 C C . ASP A 1 429 ? 24.488 10.541 -22.853 1.00 92.56 429 ASP A C 1
ATOM 3397 O O . ASP A 1 429 ? 24.508 9.441 -23.405 1.00 92.56 429 ASP A O 1
ATOM 3401 N N . SER A 1 430 ? 23.395 10.938 -22.182 1.00 94.62 430 SER A N 1
ATOM 3402 C CA . SER A 1 430 ? 22.219 10.071 -21.943 1.00 94.62 430 SER A CA 1
ATOM 3403 C C . SER A 1 430 ? 21.596 9.494 -23.220 1.00 94.62 430 SER A C 1
ATOM 3405 O O . SER A 1 430 ? 21.070 8.383 -23.224 1.00 94.62 430 SER A O 1
ATOM 3407 N N . THR A 1 431 ? 21.690 10.210 -24.336 1.00 95.62 431 THR A N 1
ATOM 3408 C CA . THR A 1 431 ? 21.209 9.746 -25.645 1.00 95.62 431 THR A CA 1
ATOM 3409 C C . THR A 1 431 ? 22.012 8.548 -26.162 1.00 95.62 431 THR A C 1
ATOM 3411 O O . THR A 1 431 ? 21.454 7.645 -26.786 1.00 95.62 431 THR A O 1
ATOM 3414 N N . GLN A 1 432 ? 23.307 8.470 -25.833 1.00 96.06 432 GLN A N 1
ATOM 3415 C CA . GLN A 1 432 ? 24.142 7.306 -26.145 1.00 96.06 432 GLN A CA 1
ATOM 3416 C C . GLN A 1 432 ? 23.741 6.082 -25.316 1.00 96.06 432 GLN A C 1
ATOM 3418 O O . GLN A 1 432 ? 23.761 4.975 -25.846 1.00 96.06 432 GLN A O 1
ATOM 3423 N N . PHE A 1 433 ? 23.327 6.274 -24.057 1.00 97.62 433 PHE A N 1
ATOM 3424 C CA . PHE A 1 433 ? 22.787 5.188 -23.233 1.00 97.62 433 PHE A CA 1
ATOM 3425 C C . PHE A 1 433 ? 21.558 4.553 -23.879 1.00 97.62 433 PHE A C 1
ATOM 3427 O O . PHE A 1 433 ? 21.507 3.334 -24.014 1.00 97.62 433 PHE A O 1
ATOM 3434 N N . TRP A 1 434 ? 20.603 5.364 -24.335 1.00 97.75 434 TRP A N 1
ATOM 3435 C CA . TRP A 1 434 ? 19.409 4.848 -25.004 1.00 97.75 434 TRP A CA 1
ATOM 3436 C C . TRP A 1 434 ? 19.725 4.182 -26.350 1.00 97.75 434 TRP A C 1
ATOM 3438 O O . TRP A 1 434 ? 19.101 3.175 -26.670 1.00 97.75 434 TRP A O 1
ATOM 3448 N N . ALA A 1 435 ? 20.723 4.674 -27.097 1.00 97.38 435 ALA A N 1
ATOM 3449 C CA . ALA A 1 435 ? 21.223 3.998 -28.298 1.00 97.38 435 ALA A CA 1
ATOM 3450 C C . ALA A 1 435 ? 21.805 2.609 -27.979 1.00 97.38 435 ALA A C 1
ATOM 3452 O O . ALA A 1 435 ? 21.475 1.626 -28.633 1.00 97.38 435 ALA A O 1
ATOM 3453 N N . ASP A 1 436 ? 22.662 2.521 -26.959 1.00 97.44 436 ASP A N 1
ATOM 3454 C CA . ASP A 1 436 ? 23.306 1.260 -26.584 1.00 97.44 436 ASP A CA 1
ATOM 3455 C C . ASP A 1 436 ? 22.303 0.272 -25.971 1.00 97.44 436 ASP A C 1
ATOM 3457 O O . ASP A 1 436 ? 22.406 -0.932 -26.200 1.00 97.44 436 ASP A O 1
ATOM 3461 N N . LEU A 1 437 ? 21.298 0.766 -25.241 1.00 97.69 437 LEU A N 1
ATOM 3462 C CA . LEU A 1 437 ? 20.195 -0.057 -24.751 1.00 97.69 437 LEU A CA 1
ATOM 3463 C C . LEU A 1 437 ? 19.307 -0.566 -25.895 1.00 97.69 437 LEU A C 1
ATOM 3465 O O . LEU A 1 437 ? 18.852 -1.703 -25.833 1.00 97.69 437 LEU A O 1
ATOM 3469 N N . TRP A 1 438 ? 19.058 0.247 -26.926 1.00 96.88 438 TRP A N 1
ATOM 3470 C CA . TRP A 1 438 ? 18.325 -0.181 -28.120 1.00 96.88 438 TRP A CA 1
ATOM 3471 C C . TRP A 1 438 ? 19.036 -1.340 -28.834 1.00 96.88 438 TRP A C 1
ATOM 3473 O O . TRP A 1 438 ? 18.400 -2.345 -29.155 1.00 96.88 438 TRP A O 1
ATOM 3483 N N . ASP A 1 439 ? 20.359 -1.246 -28.995 1.00 94.50 439 ASP A N 1
ATOM 3484 C CA . ASP A 1 439 ? 21.175 -2.323 -29.569 1.00 94.50 439 ASP A CA 1
ATOM 3485 C C . ASP A 1 439 ? 21.119 -3.610 -28.714 1.00 94.50 439 ASP A C 1
ATOM 3487 O O . ASP A 1 439 ? 21.036 -4.720 -29.247 1.00 94.50 439 ASP A O 1
ATOM 3491 N N . GLU A 1 440 ? 21.138 -3.473 -27.382 1.00 93.44 440 GLU A N 1
ATOM 3492 C CA . GLU A 1 440 ? 21.013 -4.593 -26.434 1.00 93.44 440 GLU A CA 1
ATOM 3493 C C . GLU A 1 440 ? 19.607 -5.221 -26.459 1.00 93.44 440 GLU A C 1
ATOM 3495 O O . GLU A 1 440 ? 19.471 -6.434 -26.311 1.00 93.44 440 GLU A O 1
ATOM 3500 N N . ALA A 1 441 ? 18.564 -4.413 -26.677 1.00 92.56 441 ALA A N 1
ATOM 3501 C CA . ALA A 1 441 ? 17.165 -4.827 -26.618 1.00 92.56 441 ALA A CA 1
ATOM 3502 C C . ALA A 1 441 ? 16.778 -5.850 -27.692 1.00 92.56 441 ALA A C 1
ATOM 3504 O O . ALA A 1 441 ? 15.884 -6.662 -27.451 1.00 92.56 441 ALA A O 1
ATOM 3505 N N . ARG A 1 442 ? 17.440 -5.812 -28.860 1.00 91.25 442 ARG A N 1
ATOM 3506 C CA . ARG A 1 442 ? 17.221 -6.738 -29.991 1.00 91.25 442 ARG A CA 1
ATOM 3507 C C . ARG A 1 442 ? 15.735 -6.976 -30.293 1.00 91.25 442 ARG A C 1
ATOM 3509 O O . ARG A 1 442 ? 15.291 -8.113 -30.464 1.00 91.25 442 ARG A O 1
ATOM 3516 N N . LEU A 1 443 ? 14.965 -5.891 -30.322 1.00 96.44 443 LEU A N 1
ATOM 3517 C CA . LEU A 1 443 ? 13.534 -5.932 -30.609 1.00 96.44 443 LEU A CA 1
ATOM 3518 C C . LEU A 1 443 ? 13.291 -6.245 -32.090 1.00 96.44 443 LEU A C 1
ATOM 3520 O O . LEU A 1 443 ? 14.082 -5.879 -32.955 1.00 96.44 443 LEU A O 1
ATOM 3524 N N . ILE A 1 444 ? 12.172 -6.899 -32.385 1.00 98.00 444 ILE A N 1
ATOM 3525 C CA . ILE A 1 444 ? 11.650 -7.044 -33.742 1.00 98.00 444 ILE A CA 1
ATOM 3526 C C . ILE A 1 444 ? 11.118 -5.685 -34.181 1.00 98.00 444 ILE A C 1
ATOM 3528 O O . ILE A 1 444 ? 10.208 -5.132 -33.549 1.00 98.00 444 ILE A O 1
ATOM 3532 N N . HIS A 1 445 ? 11.680 -5.151 -35.258 1.00 97.38 445 HIS A N 1
ATOM 3533 C CA . HIS A 1 445 ? 11.306 -3.849 -35.786 1.00 97.38 445 HIS A CA 1
ATOM 3534 C C . HIS A 1 445 ? 11.582 -3.746 -37.288 1.00 97.38 445 HIS A C 1
ATOM 3536 O O . HIS A 1 445 ? 12.372 -4.493 -37.858 1.00 97.38 445 HIS A O 1
ATOM 3542 N N . GLU A 1 446 ? 10.957 -2.767 -37.929 1.00 96.44 446 GLU A N 1
ATOM 3543 C CA . GLU A 1 446 ? 11.294 -2.332 -39.283 1.00 96.44 446 GLU A CA 1
ATOM 3544 C C . GLU A 1 446 ? 11.786 -0.884 -39.284 1.00 96.44 446 GLU A C 1
ATOM 3546 O O . GLU A 1 446 ? 11.530 -0.113 -38.354 1.00 96.44 446 GLU A O 1
ATOM 3551 N N . GLY A 1 447 ? 12.499 -0.526 -40.350 1.00 95.69 447 GLY A N 1
ATOM 3552 C CA . GLY A 1 447 ? 13.076 0.800 -40.516 1.00 95.69 447 GLY A CA 1
ATOM 3553 C C . GLY A 1 447 ? 14.355 1.021 -39.709 1.00 95.69 447 GLY A C 1
ATOM 3554 O O . GLY A 1 447 ? 14.912 0.116 -39.085 1.00 95.69 447 GLY A O 1
ATOM 3555 N N . THR A 1 448 ? 14.829 2.260 -39.760 1.00 95.00 448 THR A N 1
ATOM 3556 C CA . THR A 1 448 ? 16.037 2.751 -39.090 1.00 95.00 448 THR A CA 1
ATOM 3557 C C . THR A 1 448 ? 15.759 4.147 -38.552 1.00 95.00 448 THR A C 1
ATOM 3559 O O . THR A 1 448 ? 14.967 4.878 -39.148 1.00 95.00 448 THR A O 1
ATOM 3562 N N . TYR A 1 449 ? 16.450 4.554 -37.491 1.00 95.00 449 TYR A N 1
ATOM 3563 C CA . TYR A 1 449 ? 16.392 5.924 -36.984 1.00 95.00 449 TYR A CA 1
ATOM 3564 C C . TYR A 1 449 ? 17.676 6.692 -37.308 1.00 95.00 449 TYR A C 1
ATOM 3566 O O . TYR A 1 449 ? 18.764 6.122 -37.353 1.00 95.00 449 TYR A O 1
ATOM 3574 N N . THR A 1 450 ? 17.549 8.003 -37.507 1.00 87.88 450 THR A N 1
ATOM 3575 C CA . THR A 1 450 ? 18.691 8.928 -37.629 1.00 87.88 450 THR A CA 1
ATOM 3576 C C . THR A 1 450 ? 19.039 9.597 -36.300 1.00 87.88 450 THR A C 1
ATOM 3578 O O . THR A 1 450 ? 20.184 9.984 -36.090 1.00 87.88 450 THR A O 1
ATOM 3581 N N . GLN A 1 451 ? 18.065 9.699 -35.392 1.00 92.19 451 GLN A N 1
ATOM 3582 C CA . GLN A 1 451 ? 18.208 10.260 -34.052 1.00 92.19 451 GLN A CA 1
ATOM 3583 C C . GLN A 1 451 ? 17.456 9.403 -33.030 1.00 92.19 451 GLN A C 1
ATOM 3585 O O . GLN A 1 451 ? 16.373 8.888 -33.312 1.00 92.19 451 GLN A O 1
ATOM 3590 N N . VAL A 1 452 ? 18.044 9.242 -31.845 1.00 96.75 452 VAL A N 1
ATOM 3591 C CA . VAL A 1 452 ? 17.439 8.486 -30.736 1.00 96.75 452 VAL A CA 1
ATOM 3592 C C . VAL A 1 452 ? 16.319 9.285 -30.080 1.00 96.75 452 VAL A C 1
ATOM 3594 O O . VAL A 1 452 ? 15.267 8.728 -29.792 1.00 96.75 452 VAL A O 1
ATOM 3597 N N . VAL A 1 453 ? 16.535 10.582 -29.874 1.00 96.06 453 VAL A N 1
ATOM 3598 C CA . VAL A 1 453 ? 15.550 11.536 -29.365 1.00 96.06 453 VAL A CA 1
ATOM 3599 C C . VAL A 1 453 ? 15.786 12.886 -30.033 1.00 96.06 453 VAL A C 1
ATOM 3601 O O . VAL A 1 453 ? 16.929 13.216 -30.349 1.00 96.06 453 VAL A O 1
ATOM 3604 N N . ASP A 1 454 ? 14.725 13.655 -30.256 1.00 92.94 454 ASP A N 1
ATOM 3605 C CA . ASP A 1 454 ? 14.854 15.065 -30.623 1.00 92.94 454 ASP A CA 1
ATOM 3606 C C . ASP A 1 454 ? 15.290 15.888 -29.399 1.00 92.94 454 ASP A C 1
ATOM 3608 O O . ASP A 1 454 ? 14.481 16.222 -28.534 1.00 92.94 454 ASP A O 1
ATOM 3612 N N . GLU A 1 455 ? 16.587 16.183 -29.303 1.00 88.88 455 GLU A N 1
ATOM 3613 C CA . GLU A 1 455 ? 17.166 16.960 -28.196 1.00 88.88 455 GLU A CA 1
ATOM 3614 C C . GLU A 1 455 ? 16.851 18.464 -28.275 1.00 88.88 455 GLU A C 1
ATOM 3616 O O . GLU A 1 455 ? 17.118 19.193 -27.318 1.00 88.88 455 GLU A O 1
ATOM 3621 N N . THR A 1 456 ? 16.303 18.942 -29.400 1.00 90.00 456 THR A N 1
ATOM 3622 C CA . THR A 1 456 ? 15.899 20.348 -29.557 1.00 90.00 456 THR A CA 1
ATOM 3623 C C . THR A 1 456 ? 14.517 20.623 -28.970 1.00 90.00 456 THR A C 1
ATOM 3625 O O . THR A 1 456 ? 14.197 21.767 -28.641 1.00 90.00 456 THR A O 1
ATOM 3628 N N . GLU A 1 457 ? 13.718 19.570 -28.797 1.00 92.94 457 GLU A N 1
ATOM 3629 C CA . GLU A 1 457 ? 12.359 19.636 -28.284 1.00 92.94 457 GLU A CA 1
ATOM 3630 C C . GLU A 1 457 ? 12.338 19.600 -26.748 1.00 92.94 457 GLU A C 1
ATOM 3632 O O . GLU A 1 457 ? 13.120 18.912 -26.083 1.00 92.94 457 GLU A O 1
ATOM 3637 N N . ARG A 1 458 ? 11.413 20.357 -26.153 1.00 92.75 458 ARG A N 1
ATOM 3638 C CA . ARG A 1 458 ? 11.278 20.406 -24.693 1.00 92.75 458 ARG A CA 1
ATOM 3639 C C . ARG A 1 458 ? 10.556 19.171 -24.155 1.00 92.75 458 ARG A C 1
ATOM 3641 O O . ARG A 1 458 ? 9.710 18.576 -24.817 1.00 92.75 458 ARG A O 1
ATOM 3648 N N . MET A 1 459 ? 10.818 18.819 -22.894 1.00 93.12 459 MET A N 1
ATOM 3649 C CA . MET A 1 459 ? 10.196 17.648 -22.258 1.00 93.12 459 MET A CA 1
ATOM 3650 C C . MET A 1 459 ? 8.669 17.790 -22.140 1.00 93.12 459 MET A C 1
ATOM 3652 O O . MET A 1 459 ? 7.950 16.814 -22.335 1.00 93.12 459 MET A O 1
ATOM 3656 N N . ASP A 1 460 ? 8.167 19.000 -21.884 1.00 91.62 460 ASP A N 1
ATOM 3657 C CA . ASP A 1 460 ? 6.730 19.312 -21.816 1.00 91.62 460 ASP A CA 1
ATOM 3658 C C . ASP A 1 460 ? 6.027 19.296 -23.188 1.00 91.62 460 ASP A C 1
ATOM 3660 O O . ASP A 1 460 ? 4.800 19.386 -23.256 1.00 91.62 460 ASP A O 1
ATOM 3664 N N . LYS A 1 461 ? 6.792 19.146 -24.278 1.00 93.31 461 LYS A N 1
ATOM 3665 C CA . LYS A 1 461 ? 6.307 18.903 -25.644 1.00 93.31 461 LYS A CA 1
ATOM 3666 C C . LYS A 1 461 ? 6.458 17.454 -26.099 1.00 93.31 461 LYS A C 1
ATOM 3668 O O . LYS A 1 461 ? 6.019 17.134 -27.196 1.00 93.31 461 LYS A O 1
ATOM 3673 N N . ILE A 1 462 ? 6.976 16.584 -25.225 1.00 92.56 462 ILE A N 1
ATOM 3674 C CA . ILE A 1 462 ? 7.104 15.138 -25.437 1.00 92.56 462 ILE A CA 1
ATOM 3675 C C . ILE A 1 462 ? 7.980 14.855 -26.675 1.00 92.56 462 ILE A C 1
ATOM 3677 O O . ILE A 1 462 ? 7.461 14.601 -27.764 1.00 92.56 462 ILE A O 1
ATOM 3681 N N . PRO A 1 463 ? 9.319 14.906 -26.536 1.00 94.56 463 PRO A N 1
ATOM 3682 C CA . PRO A 1 463 ? 10.224 14.743 -27.669 1.00 94.56 463 PRO A CA 1
ATOM 3683 C C . PRO A 1 463 ? 10.041 13.376 -28.333 1.00 94.56 463 PRO A C 1
ATOM 3685 O O . PRO A 1 463 ? 9.777 12.369 -27.668 1.00 94.56 463 PRO A O 1
ATOM 3688 N N . ARG A 1 464 ? 10.195 13.328 -29.659 1.00 93.06 464 ARG A N 1
ATOM 3689 C CA . ARG A 1 464 ? 10.052 12.084 -30.427 1.00 93.06 464 ARG A CA 1
ATOM 3690 C C . ARG A 1 464 ? 11.254 11.180 -30.209 1.00 93.06 464 ARG A C 1
ATOM 3692 O O . ARG A 1 464 ? 12.389 11.631 -30.331 1.00 93.06 464 ARG A O 1
ATOM 3699 N N . TRP A 1 465 ? 10.988 9.899 -29.974 1.00 96.88 465 TRP A N 1
ATOM 3700 C CA . TRP A 1 465 ? 12.007 8.870 -29.786 1.00 96.88 465 TRP A CA 1
ATOM 3701 C C . TRP A 1 465 ? 12.066 7.928 -30.991 1.00 96.88 465 TRP A C 1
ATOM 3703 O O . TRP A 1 465 ? 11.027 7.544 -31.525 1.00 96.88 465 TRP A O 1
ATOM 3713 N N . PHE A 1 466 ? 13.282 7.564 -31.407 1.00 97.19 466 PHE A N 1
ATOM 3714 C CA . PHE A 1 466 ? 13.586 6.591 -32.465 1.00 97.19 466 PHE A CA 1
ATOM 3715 C C . PHE A 1 466 ? 12.746 6.777 -33.740 1.00 97.19 466 PHE A C 1
ATOM 3717 O O . PHE A 1 466 ? 12.174 5.832 -34.288 1.00 97.19 466 PHE A O 1
ATOM 3724 N N . GLN A 1 467 ? 12.649 8.019 -34.220 1.00 95.31 467 GLN A N 1
ATOM 3725 C CA . GLN A 1 467 ? 11.844 8.348 -35.395 1.00 95.31 467 GLN A CA 1
ATOM 3726 C C . GLN A 1 467 ? 12.300 7.542 -36.622 1.00 95.31 467 GLN A C 1
ATOM 3728 O O . GLN A 1 467 ? 13.475 7.566 -36.982 1.00 95.31 467 GLN A O 1
ATOM 3733 N N . GLY A 1 468 ? 11.352 6.868 -37.280 1.00 95.44 468 GLY A N 1
ATOM 3734 C CA . GLY A 1 468 ? 11.610 5.974 -38.416 1.00 95.44 468 GLY A CA 1
ATOM 3735 C C . GLY A 1 468 ? 11.579 4.486 -38.059 1.00 95.44 468 GLY A C 1
ATOM 3736 O O . GLY A 1 468 ? 11.555 3.654 -38.963 1.00 95.44 468 GLY A O 1
ATOM 3737 N N . ILE A 1 469 ? 11.523 4.149 -36.767 1.00 97.75 469 ILE A N 1
ATOM 3738 C CA . ILE A 1 469 ? 11.316 2.782 -36.290 1.00 97.75 469 ILE A CA 1
ATOM 3739 C C . ILE A 1 469 ? 9.831 2.479 -36.138 1.00 97.75 469 ILE A C 1
ATOM 3741 O O . ILE A 1 469 ? 9.088 3.243 -35.512 1.00 97.75 469 ILE A O 1
ATOM 3745 N N . LYS A 1 470 ? 9.438 1.303 -36.635 1.00 97.88 470 LYS A N 1
ATOM 3746 C CA . LYS A 1 470 ? 8.122 0.716 -36.387 1.00 97.88 470 LYS A CA 1
ATOM 3747 C C . LYS A 1 470 ? 8.234 -0.673 -35.786 1.00 97.88 470 LYS A C 1
ATOM 3749 O O . LYS A 1 470 ? 9.100 -1.458 -36.166 1.00 97.88 470 LYS A O 1
ATOM 3754 N N . LEU A 1 471 ? 7.339 -0.988 -34.861 1.00 97.50 471 LEU A N 1
ATOM 3755 C CA . LEU A 1 471 ? 7.339 -2.242 -34.119 1.00 97.50 471 LEU A CA 1
ATOM 3756 C C . LEU A 1 471 ? 5.927 -2.636 -33.678 1.00 97.50 471 LEU A C 1
ATOM 3758 O O . LEU A 1 471 ? 5.008 -1.822 -33.675 1.00 97.50 471 LEU A O 1
ATOM 3762 N N . ASN A 1 472 ? 5.751 -3.892 -33.278 1.00 98.38 472 ASN A N 1
ATOM 3763 C CA . ASN A 1 472 ? 4.492 -4.386 -32.731 1.00 98.38 472 ASN A CA 1
ATOM 3764 C C . ASN A 1 472 ? 4.706 -4.997 -31.336 1.00 98.38 472 ASN A C 1
ATOM 3766 O O . ASN A 1 472 ? 5.652 -5.761 -31.125 1.00 98.38 472 ASN A O 1
ATOM 3770 N N . PHE A 1 473 ? 3.823 -4.663 -30.385 1.00 98.50 473 PHE A N 1
ATOM 3771 C CA . PHE A 1 473 ? 3.897 -5.167 -29.010 1.00 98.50 473 PHE A CA 1
ATOM 3772 C C . PHE A 1 473 ? 3.770 -6.693 -28.962 1.00 98.50 473 PHE A C 1
ATOM 3774 O O . PHE A 1 473 ? 4.661 -7.374 -28.460 1.00 98.50 473 PHE A O 1
ATOM 3781 N N . ALA A 1 474 ? 2.689 -7.243 -29.522 1.00 98.38 474 ALA A N 1
ATOM 3782 C CA . ALA A 1 474 ? 2.425 -8.677 -29.497 1.00 98.38 474 ALA A CA 1
ATOM 3783 C C . ALA A 1 474 ? 3.492 -9.483 -30.237 1.00 98.38 474 ALA A C 1
ATOM 3785 O O . ALA A 1 474 ? 3.878 -10.547 -29.761 1.00 98.38 474 ALA A O 1
ATOM 3786 N N . GLU A 1 475 ? 3.993 -8.972 -31.363 1.00 98.25 475 GLU A N 1
ATOM 3787 C CA . GLU A 1 475 ? 5.072 -9.601 -32.124 1.00 98.25 475 GLU A CA 1
ATOM 3788 C C . GLU A 1 475 ? 6.320 -9.793 -31.254 1.00 98.25 475 GLU A C 1
ATOM 3790 O O . GLU A 1 475 ? 6.833 -10.905 -31.149 1.00 98.25 475 GLU A O 1
ATOM 3795 N N . ASN A 1 476 ? 6.750 -8.738 -30.555 1.00 98.12 476 ASN A N 1
ATOM 3796 C CA . ASN A 1 476 ? 7.908 -8.777 -29.661 1.00 98.12 476 ASN A CA 1
ATOM 3797 C C . ASN A 1 476 ? 7.683 -9.640 -28.414 1.00 98.12 476 ASN A C 1
ATOM 3799 O O . ASN A 1 476 ? 8.623 -10.235 -27.889 1.00 98.12 476 ASN A O 1
ATOM 3803 N N . ILE A 1 477 ? 6.442 -9.764 -27.939 1.00 98.12 477 ILE A N 1
ATOM 3804 C CA . ILE A 1 477 ? 6.120 -10.703 -26.863 1.00 98.12 477 ILE A CA 1
ATOM 3805 C C . ILE A 1 477 ? 6.174 -12.152 -27.367 1.00 98.12 477 ILE A C 1
ATOM 3807 O O . ILE A 1 477 ? 6.799 -12.988 -26.720 1.00 98.12 477 ILE A O 1
ATOM 3811 N N . LEU A 1 478 ? 5.577 -12.453 -28.523 1.00 97.88 478 LEU A N 1
ATOM 3812 C CA . LEU A 1 478 ? 5.374 -13.815 -29.040 1.00 97.88 478 LEU A CA 1
ATOM 3813 C C . LEU A 1 478 ? 6.574 -14.413 -29.781 1.00 97.88 478 LEU A C 1
ATOM 3815 O O . LEU A 1 478 ? 6.658 -15.639 -29.897 1.00 97.88 478 LEU A O 1
ATOM 3819 N N . TYR A 1 479 ? 7.467 -13.572 -30.293 1.00 97.75 479 TYR A N 1
ATOM 3820 C CA . TYR A 1 479 ? 8.610 -13.953 -31.119 1.00 97.75 479 TYR A CA 1
ATOM 3821 C C . TYR A 1 479 ? 9.882 -13.238 -30.649 1.00 97.75 479 TYR A C 1
ATOM 3823 O O . TYR A 1 479 ? 9.855 -12.409 -29.739 1.00 97.75 479 TYR A O 1
ATOM 3831 N N . SER A 1 480 ? 11.003 -13.593 -31.265 1.00 96.31 480 SER A N 1
ATOM 3832 C CA . SER A 1 480 ? 12.317 -12.974 -31.083 1.00 96.31 480 SER A CA 1
ATOM 3833 C C . SER A 1 480 ? 12.833 -12.479 -32.436 1.00 96.31 480 SER A C 1
ATOM 3835 O O . SER A 1 480 ? 12.470 -13.042 -33.470 1.00 96.31 480 SER A O 1
ATOM 3837 N N . ALA A 1 481 ? 13.671 -11.443 -32.450 1.00 95.88 481 ALA A N 1
ATOM 3838 C CA . ALA A 1 481 ? 14.284 -10.949 -33.682 1.00 95.88 481 ALA A CA 1
ATOM 3839 C C . ALA A 1 481 ? 15.286 -11.957 -34.260 1.00 95.88 481 ALA A C 1
ATOM 3841 O O . ALA A 1 481 ? 16.034 -12.597 -33.513 1.00 95.88 481 ALA A O 1
ATOM 3842 N N . ASP A 1 482 ? 15.323 -12.091 -35.589 1.00 94.81 482 ASP A N 1
ATOM 3843 C CA . ASP A 1 482 ? 16.414 -12.794 -36.263 1.00 94.81 482 ASP A CA 1
ATOM 3844 C C . ASP A 1 482 ? 17.720 -12.010 -36.034 1.00 94.81 482 ASP A C 1
ATOM 3846 O O . ASP A 1 482 ? 17.788 -10.826 -36.375 1.00 94.81 482 ASP A O 1
ATOM 3850 N N . PRO A 1 483 ? 18.784 -12.634 -35.490 1.00 90.50 483 PRO A N 1
ATOM 3851 C CA . PRO A 1 483 ? 20.064 -11.962 -35.266 1.00 90.50 483 PRO A CA 1
ATOM 3852 C C . PRO A 1 483 ? 20.692 -11.340 -36.521 1.00 90.50 483 PRO A C 1
ATOM 3854 O O . PRO A 1 483 ? 21.605 -10.526 -36.396 1.00 90.50 483 PRO A O 1
ATOM 3857 N N . LYS A 1 484 ? 20.261 -11.753 -37.720 1.00 93.50 484 LYS A N 1
ATOM 3858 C CA . LYS A 1 484 ? 20.741 -11.226 -39.003 1.00 93.50 484 LYS A CA 1
ATOM 3859 C C . LYS A 1 484 ? 19.821 -10.167 -39.610 1.00 93.50 484 LYS A C 1
ATOM 3861 O O . LYS A 1 484 ? 20.272 -9.433 -40.483 1.00 93.50 484 LYS A O 1
ATOM 3866 N N . ASP A 1 485 ? 18.558 -10.112 -39.195 1.00 93.94 485 ASP A N 1
ATOM 3867 C CA . ASP A 1 485 ? 17.543 -9.222 -39.761 1.00 93.94 485 ASP A CA 1
ATOM 3868 C C . ASP A 1 485 ? 16.416 -8.978 -38.746 1.00 93.94 485 ASP A C 1
ATOM 3870 O O . ASP A 1 485 ? 15.489 -9.777 -38.610 1.00 93.94 485 ASP A O 1
ATOM 3874 N N . ALA A 1 486 ? 16.468 -7.838 -38.055 1.00 92.19 486 ALA A N 1
ATOM 3875 C CA . ALA A 1 486 ? 15.497 -7.489 -37.019 1.00 92.19 486 ALA A CA 1
ATOM 3876 C C . ALA A 1 486 ? 14.050 -7.350 -37.534 1.00 92.19 486 ALA A C 1
ATOM 3878 O O . ALA A 1 486 ? 13.119 -7.360 -36.729 1.00 92.19 486 ALA A O 1
ATOM 3879 N N . SER A 1 487 ? 13.835 -7.279 -38.856 1.00 93.31 487 SER A N 1
ATOM 3880 C CA . SER A 1 487 ? 12.494 -7.257 -39.451 1.00 93.31 487 SER A CA 1
ATOM 3881 C C . SER A 1 487 ? 11.833 -8.635 -39.515 1.00 93.31 487 SER A C 1
ATOM 3883 O O . SER A 1 487 ? 10.628 -8.726 -39.777 1.00 93.31 487 SER A O 1
ATOM 3885 N N . ARG A 1 488 ? 12.592 -9.708 -39.260 1.00 94.38 488 ARG A N 1
ATOM 3886 C CA . ARG A 1 488 ? 12.120 -11.092 -39.306 1.00 94.38 488 ARG A CA 1
ATOM 3887 C C . ARG A 1 488 ? 11.913 -11.652 -37.905 1.00 94.38 488 ARG A C 1
ATOM 3889 O O . ARG A 1 488 ? 12.807 -11.635 -37.063 1.00 94.38 488 ARG A O 1
ATOM 3896 N N . SER A 1 489 ? 10.733 -12.217 -37.690 1.00 94.88 489 SER A N 1
ATOM 3897 C CA . SER A 1 489 ? 10.336 -12.865 -36.441 1.00 94.88 489 SER A CA 1
ATOM 3898 C C . SER A 1 489 ? 10.734 -14.349 -36.466 1.00 94.88 489 SER A C 1
ATOM 3900 O O . SER A 1 489 ? 10.390 -15.088 -37.391 1.00 94.88 489 SER A O 1
ATOM 3902 N N . ILE A 1 490 ? 11.441 -14.801 -35.431 1.00 95.88 490 ILE A N 1
ATOM 3903 C CA . ILE A 1 490 ? 11.806 -16.205 -35.185 1.00 95.88 490 ILE A CA 1
ATOM 3904 C C . ILE A 1 490 ? 11.358 -16.636 -33.782 1.00 95.88 490 ILE A C 1
ATOM 3906 O O . ILE A 1 490 ? 10.880 -15.829 -32.990 1.00 95.88 490 ILE A O 1
ATOM 3910 N N . THR A 1 491 ? 11.508 -17.914 -33.438 1.00 96.06 491 THR A N 1
ATOM 3911 C CA . THR A 1 491 ? 11.076 -18.462 -32.137 1.00 96.06 491 THR A CA 1
ATOM 3912 C C . THR A 1 491 ? 12.233 -18.753 -31.180 1.00 96.06 491 THR A C 1
ATOM 3914 O O . THR A 1 491 ? 12.061 -19.535 -30.251 1.00 96.06 491 THR A O 1
ATOM 3917 N N . LEU A 1 492 ? 13.419 -18.175 -31.396 1.00 93.69 492 LEU A N 1
ATOM 3918 C CA . LEU A 1 492 ? 14.585 -18.421 -30.539 1.00 93.69 492 LEU A CA 1
ATOM 3919 C C . LEU A 1 492 ? 14.284 -18.020 -29.086 1.00 93.69 492 LEU A C 1
ATOM 3921 O O . LEU A 1 492 ? 13.939 -16.868 -28.826 1.00 93.69 492 LEU A O 1
ATOM 3925 N N . GLY A 1 493 ? 14.402 -18.968 -28.152 1.00 90.75 493 GLY A N 1
ATOM 3926 C CA . GLY A 1 493 ? 14.052 -18.769 -26.740 1.00 90.75 493 GLY A CA 1
ATOM 3927 C C . GLY A 1 493 ? 12.546 -18.811 -26.440 1.00 90.75 493 GLY A C 1
ATOM 3928 O O . GLY A 1 493 ? 12.165 -18.740 -25.276 1.00 90.75 493 GLY A O 1
ATOM 3929 N N . LYS A 1 494 ? 11.699 -18.947 -27.469 1.00 96.19 494 LYS A N 1
ATOM 3930 C CA . LYS A 1 494 ? 10.225 -18.978 -27.416 1.00 96.19 494 LYS A CA 1
ATOM 3931 C C . LYS A 1 494 ? 9.670 -20.109 -28.293 1.00 96.19 494 LYS A C 1
ATOM 3933 O O . LYS A 1 494 ? 8.678 -19.929 -29.008 1.00 96.19 494 LYS A O 1
ATOM 3938 N N . GLU A 1 495 ? 10.359 -21.247 -28.314 1.00 96.81 495 GLU A N 1
ATOM 3939 C CA . GLU A 1 495 ? 10.049 -22.412 -29.147 1.00 96.81 495 GLU A CA 1
ATOM 3940 C C . GLU A 1 495 ? 8.651 -22.979 -28.834 1.00 96.81 495 GLU A C 1
ATOM 3942 O O . GLU A 1 495 ? 8.153 -22.846 -27.719 1.00 96.81 495 GLU A O 1
ATOM 3947 N N . ASP A 1 496 ? 7.985 -23.570 -29.834 1.00 96.75 496 ASP A N 1
ATOM 3948 C CA . ASP A 1 496 ? 6.556 -23.938 -29.779 1.00 96.75 496 ASP A CA 1
ATOM 3949 C C . ASP A 1 496 ? 6.169 -24.878 -28.626 1.00 96.75 496 ASP A C 1
ATOM 3951 O O . ASP A 1 496 ? 5.028 -24.824 -28.151 1.00 96.75 496 ASP A O 1
ATOM 3955 N N . ASP A 1 497 ? 7.095 -25.737 -28.207 1.00 96.38 497 ASP A N 1
ATOM 3956 C CA . ASP A 1 497 ? 6.944 -26.760 -27.174 1.00 96.38 497 ASP A CA 1
ATOM 3957 C C . ASP A 1 497 ? 7.229 -26.242 -25.756 1.00 96.38 497 ASP A C 1
ATOM 3959 O O . ASP A 1 497 ? 6.777 -26.841 -24.780 1.00 96.38 497 ASP A O 1
ATOM 3963 N N . LYS A 1 498 ? 7.912 -25.100 -25.619 1.00 95.81 498 LYS A N 1
ATOM 3964 C CA . LYS A 1 498 ? 8.190 -24.494 -24.313 1.00 95.81 498 LYS A CA 1
ATOM 3965 C C . LYS A 1 498 ? 6.942 -23.865 -23.702 1.00 95.81 498 LYS A C 1
ATOM 3967 O O . LYS A 1 498 ? 6.111 -23.280 -24.399 1.00 95.81 498 LYS A O 1
ATOM 3972 N N . ILE A 1 499 ? 6.841 -23.929 -22.376 1.00 95.94 499 ILE A N 1
ATOM 3973 C CA . ILE A 1 499 ? 5.753 -23.303 -21.616 1.00 95.94 499 ILE A CA 1
ATOM 3974 C C . ILE A 1 499 ? 5.939 -21.783 -21.594 1.00 95.94 499 ILE A C 1
ATOM 3976 O O . ILE A 1 499 ? 6.949 -21.292 -21.097 1.00 95.94 499 ILE A O 1
ATOM 3980 N N . ALA A 1 500 ? 4.941 -21.052 -22.088 1.00 95.06 500 ALA A N 1
ATOM 3981 C CA . ALA A 1 500 ? 4.893 -19.593 -22.035 1.00 95.06 500 ALA A CA 1
ATOM 3982 C C . ALA A 1 500 ? 4.235 -19.108 -20.740 1.00 95.06 500 ALA A C 1
ATOM 3984 O O . ALA A 1 500 ? 4.741 -18.215 -20.061 1.00 95.06 500 ALA A O 1
ATOM 3985 N N . LEU A 1 501 ? 3.105 -19.716 -20.367 1.00 94.44 501 LEU A N 1
ATOM 3986 C CA . LEU A 1 501 ? 2.408 -19.351 -19.142 1.00 94.44 501 LEU A CA 1
ATOM 3987 C C . LEU A 1 501 ? 1.715 -20.524 -18.462 1.00 94.44 501 LEU A C 1
ATOM 3989 O O . LEU A 1 501 ? 1.412 -21.548 -19.075 1.00 94.44 501 LEU A O 1
ATOM 3993 N N . ILE A 1 502 ? 1.429 -20.311 -17.185 1.00 91.56 502 ILE A N 1
ATOM 3994 C CA . ILE A 1 502 ? 0.658 -21.208 -16.336 1.00 91.56 502 ILE A CA 1
ATOM 3995 C C . ILE A 1 502 ? -0.471 -20.395 -15.720 1.00 91.56 502 ILE A C 1
ATOM 3997 O O . ILE A 1 502 ? -0.213 -19.368 -15.101 1.00 91.56 502 ILE A O 1
ATOM 4001 N N . ALA A 1 503 ? -1.713 -20.835 -15.884 1.00 88.62 503 ALA A N 1
ATOM 4002 C CA . ALA A 1 503 ? -2.859 -20.212 -15.235 1.00 88.62 503 ALA A CA 1
ATOM 4003 C C . ALA A 1 503 ? -3.310 -21.054 -14.044 1.00 88.62 503 ALA A C 1
ATOM 4005 O O . ALA A 1 503 ? -3.540 -22.252 -14.186 1.00 88.62 503 ALA A O 1
ATOM 4006 N N . ALA A 1 504 ? -3.443 -20.424 -12.883 1.00 87.06 504 ALA A N 1
ATOM 4007 C CA . ALA A 1 504 ? -3.929 -21.025 -11.651 1.00 87.06 504 ALA A CA 1
ATOM 4008 C C . ALA A 1 504 ? -5.070 -20.177 -11.079 1.00 87.06 504 ALA A C 1
ATOM 4010 O O . ALA A 1 504 ? -5.037 -18.949 -11.154 1.00 87.06 504 ALA A O 1
ATOM 4011 N N . ARG A 1 505 ? -6.061 -20.824 -10.466 1.00 83.50 505 ARG A N 1
ATOM 4012 C CA . ARG A 1 505 ? -7.207 -20.154 -9.844 1.00 83.50 505 ARG A CA 1
ATOM 4013 C C . ARG A 1 505 ? -7.438 -20.672 -8.429 1.00 83.50 505 ARG A C 1
ATOM 4015 O O . ARG A 1 505 ? -7.128 -21.823 -8.131 1.00 83.50 505 ARG A O 1
ATOM 4022 N N . GLU A 1 506 ? -7.960 -19.829 -7.543 1.00 79.00 506 GLU A N 1
ATOM 4023 C CA . GLU A 1 506 ? -8.446 -20.300 -6.242 1.00 79.00 506 GLU A CA 1
ATOM 4024 C C . GLU A 1 506 ? -9.586 -21.338 -6.381 1.00 79.00 506 GLU A C 1
ATOM 4026 O O . GLU A 1 506 ? -10.374 -21.258 -7.327 1.00 79.00 506 GLU A O 1
ATOM 4031 N N . PRO A 1 507 ? -9.713 -22.297 -5.443 1.00 72.06 507 PRO A N 1
ATOM 4032 C CA . PRO A 1 507 ? -10.819 -23.253 -5.461 1.00 72.06 507 PRO A CA 1
ATOM 4033 C C . PRO A 1 507 ? -12.156 -22.580 -5.110 1.00 72.06 507 PRO A C 1
ATOM 4035 O O . PRO A 1 507 ? -12.201 -21.607 -4.350 1.00 72.06 507 PRO A O 1
ATOM 4038 N N . THR A 1 508 ? -13.272 -23.127 -5.598 1.00 65.94 508 THR A N 1
ATOM 4039 C CA . THR A 1 508 ? -14.624 -22.689 -5.196 1.00 65.94 508 THR A CA 1
ATOM 4040 C C . THR A 1 508 ? -15.157 -23.496 -4.004 1.00 65.94 508 THR A C 1
ATOM 4042 O O . THR A 1 508 ? -14.789 -24.648 -3.797 1.00 65.94 508 THR A O 1
ATOM 4045 N N . VAL A 1 509 ? -16.075 -22.932 -3.201 1.00 59.69 509 VAL A N 1
ATOM 4046 C CA . VAL A 1 509 ? -16.686 -23.650 -2.051 1.00 59.69 509 VAL A CA 1
ATOM 4047 C C . VAL A 1 509 ? -17.466 -24.910 -2.479 1.00 59.69 509 VAL A C 1
ATOM 4049 O O . VAL A 1 509 ? -17.657 -25.827 -1.678 1.00 59.69 509 VAL A O 1
ATOM 4052 N N . SER A 1 510 ? -17.922 -24.969 -3.732 1.00 52.78 510 SER A N 1
ATOM 4053 C CA . SER A 1 510 ? -18.608 -26.123 -4.328 1.00 52.78 510 SER A CA 1
ATOM 4054 C C . SER A 1 510 ? -17.679 -27.290 -4.678 1.00 52.78 510 SER A C 1
ATOM 4056 O O . SER A 1 510 ? -18.148 -28.426 -4.731 1.00 52.78 510 SER A O 1
ATOM 4058 N N . GLU A 1 511 ? -16.379 -27.051 -4.857 1.00 56.91 511 GLU A N 1
ATOM 4059 C CA . GLU A 1 511 ? -15.365 -28.086 -5.092 1.00 56.91 511 GLU A CA 1
ATOM 4060 C C . GLU A 1 511 ? -14.995 -28.767 -3.762 1.00 56.91 511 GLU A C 1
ATOM 4062 O O . GLU A 1 511 ? -13.938 -28.549 -3.173 1.00 56.91 511 GLU A O 1
ATOM 4067 N N . LYS A 1 512 ? -15.910 -29.584 -3.227 1.00 42.66 512 LYS A N 1
ATOM 4068 C CA . LYS A 1 512 ? -15.666 -30.400 -2.028 1.00 42.66 512 LYS A CA 1
ATOM 4069 C C . LYS A 1 512 ? -14.753 -31.588 -2.353 1.00 42.66 512 LYS A C 1
ATOM 4071 O O . LYS A 1 512 ? -15.224 -32.716 -2.475 1.00 42.66 512 LYS A O 1
ATOM 4076 N N . THR A 1 513 ? -13.448 -31.360 -2.439 1.00 46.62 513 THR A N 1
ATOM 4077 C CA . THR A 1 513 ? -12.442 -32.422 -2.277 1.00 46.62 513 THR A CA 1
ATOM 4078 C C . THR A 1 513 ? -11.828 -32.358 -0.882 1.00 46.62 513 THR A C 1
ATOM 4080 O O . THR A 1 513 ? -11.758 -31.298 -0.265 1.00 46.62 513 THR A O 1
ATOM 4083 N N . SER A 1 514 ? -11.367 -33.501 -0.366 1.00 41.88 514 SER A N 1
ATOM 4084 C CA . SER A 1 514 ? -10.852 -33.678 1.008 1.00 41.88 514 SER A CA 1
ATOM 4085 C C . SER A 1 514 ? -9.602 -32.846 1.351 1.00 41.88 514 SER A C 1
ATOM 4087 O O . SER A 1 514 ? -9.125 -32.885 2.482 1.00 41.88 514 SER A O 1
ATOM 4089 N N . GLN A 1 515 ? -9.082 -32.098 0.377 1.00 42.69 515 GLN A N 1
ATOM 4090 C CA . GLN A 1 515 ? -8.067 -31.055 0.483 1.00 42.69 515 GLN A CA 1
ATOM 4091 C C . GLN A 1 515 ? -8.456 -29.971 -0.548 1.00 42.69 515 GLN A C 1
ATOM 4093 O O . GLN A 1 515 ? -8.417 -30.273 -1.746 1.00 42.69 515 GLN A O 1
ATOM 4098 N N . PRO A 1 516 ? -8.875 -28.752 -0.156 1.00 47.16 516 PRO A N 1
ATOM 4099 C CA . PRO A 1 516 ? -9.046 -27.651 -1.099 1.00 47.16 516 PRO A CA 1
ATOM 4100 C C . PRO A 1 516 ? -7.649 -27.186 -1.514 1.00 47.16 516 PRO A C 1
ATOM 4102 O O . PRO A 1 516 ? -6.991 -26.410 -0.831 1.00 47.16 516 PRO A O 1
ATOM 4105 N N . ILE A 1 517 ? -7.142 -27.744 -2.602 1.00 52.62 517 ILE A N 1
ATOM 4106 C CA . ILE A 1 517 ? -5.887 -27.319 -3.209 1.00 52.62 517 ILE A CA 1
ATOM 4107 C C . ILE A 1 517 ? -6.241 -26.230 -4.237 1.00 52.62 517 ILE A C 1
ATOM 4109 O O . ILE A 1 517 ? -7.365 -26.193 -4.718 1.00 52.62 517 ILE A O 1
ATOM 4113 N N . ILE A 1 518 ? -5.320 -25.328 -4.586 1.00 57.03 518 ILE A N 1
ATOM 4114 C CA . ILE A 1 518 ? -5.411 -24.567 -5.848 1.00 57.03 518 ILE A CA 1
ATOM 4115 C C . ILE A 1 518 ? -5.441 -25.616 -6.982 1.00 57.03 518 ILE A C 1
ATOM 4117 O O . ILE A 1 518 ? -4.391 -26.127 -7.381 1.00 57.03 518 ILE A O 1
ATOM 4121 N N . SER A 1 519 ? -6.642 -26.063 -7.361 1.00 44.34 519 SER A N 1
ATOM 4122 C CA . SER A 1 519 ? -6.903 -27.191 -8.261 1.00 44.34 519 SER A CA 1
ATOM 4123 C C . SER A 1 519 ? -6.643 -26.778 -9.712 1.00 44.34 519 SER A C 1
ATOM 4125 O O . SER A 1 519 ? -7.199 -25.786 -10.163 1.00 44.34 519 SER A O 1
ATOM 4127 N N . GLY A 1 520 ? -5.846 -27.554 -10.456 1.00 56.97 520 GLY A N 1
ATOM 4128 C CA . GLY A 1 520 ? -5.751 -27.474 -11.922 1.00 56.97 520 GLY A CA 1
ATOM 4129 C C . GLY A 1 520 ? -5.029 -26.241 -12.471 1.00 56.97 520 GLY A C 1
ATOM 4130 O O . GLY A 1 520 ? -5.663 -25.289 -12.915 1.00 56.97 520 GLY A O 1
ATOM 4131 N N . SER A 1 521 ? -3.694 -26.269 -12.505 1.00 66.25 521 SER A N 1
ATOM 4132 C CA . SER A 1 521 ? -2.942 -25.297 -13.300 1.00 66.25 521 SER A CA 1
ATOM 4133 C C . SER A 1 521 ? -2.997 -25.671 -14.782 1.00 66.25 521 SER A C 1
ATOM 4135 O O . SER A 1 521 ? -2.636 -26.791 -15.142 1.00 66.25 521 SER A O 1
ATOM 4137 N N . ILE A 1 522 ? -3.425 -24.746 -15.640 1.00 84.19 522 ILE A N 1
ATOM 4138 C CA . ILE A 1 522 ? -3.409 -24.935 -17.094 1.00 84.19 522 ILE A CA 1
ATOM 4139 C C . ILE A 1 522 ? -2.074 -24.423 -17.620 1.00 84.19 522 ILE A C 1
ATOM 4141 O O . ILE A 1 522 ? -1.780 -23.232 -17.514 1.00 84.19 522 ILE A O 1
ATOM 4145 N N . GLU A 1 523 ? -1.279 -25.316 -18.198 1.00 90.81 523 GLU A N 1
ATOM 4146 C CA . GLU A 1 523 ? -0.045 -24.951 -18.887 1.00 90.81 523 GLU A CA 1
ATOM 4147 C C . GLU A 1 523 ? -0.330 -24.620 -20.352 1.00 90.81 523 GLU A C 1
ATOM 4149 O O . GLU A 1 523 ? -1.029 -25.350 -21.058 1.00 90.81 523 GLU A O 1
ATOM 4154 N N . VAL A 1 524 ? 0.224 -23.506 -20.823 1.00 93.88 524 VAL A N 1
ATOM 4155 C CA . VAL A 1 524 ? 0.102 -23.058 -22.208 1.00 93.88 524 VAL A CA 1
ATOM 4156 C C . VAL A 1 524 ? 1.491 -22.922 -22.805 1.00 93.88 524 VAL A C 1
ATOM 4158 O O . VAL A 1 524 ? 2.306 -22.117 -22.346 1.00 93.88 524 VAL A O 1
ATOM 4161 N N . THR A 1 525 ? 1.751 -23.689 -23.864 1.00 97.25 525 THR A N 1
ATOM 4162 C CA . THR A 1 525 ? 2.985 -23.555 -24.640 1.00 97.25 525 THR A CA 1
ATOM 4163 C C . THR A 1 525 ? 2.972 -22.288 -25.493 1.00 97.25 525 THR A C 1
ATOM 4165 O O . THR A 1 525 ? 1.905 -21.769 -25.838 1.00 97.25 525 THR A O 1
ATOM 4168 N N . TRP A 1 526 ? 4.147 -21.813 -25.901 1.00 97.56 526 TRP A N 1
ATOM 4169 C CA . TRP A 1 526 ? 4.274 -20.694 -26.836 1.00 97.56 526 TRP A CA 1
ATOM 4170 C C . TRP A 1 526 ? 3.527 -20.939 -28.151 1.00 97.56 526 TRP A C 1
ATOM 4172 O O . TRP A 1 526 ? 2.825 -20.049 -28.634 1.00 97.56 526 TRP A O 1
ATOM 4182 N N . GLY A 1 527 ? 3.600 -22.156 -28.701 1.00 96.81 527 GLY A N 1
ATOM 4183 C CA . GLY A 1 527 ? 2.876 -22.513 -29.921 1.00 96.81 527 GLY A CA 1
ATOM 4184 C C . GLY A 1 527 ? 1.356 -22.466 -29.738 1.00 96.81 527 GLY A C 1
ATOM 4185 O O . GLY A 1 527 ? 0.634 -21.993 -30.618 1.00 96.81 527 GLY A O 1
ATOM 4186 N N . HIS A 1 528 ? 0.846 -22.906 -28.582 1.00 95.25 528 HIS A N 1
ATOM 4187 C CA . HIS A 1 528 ? -0.582 -22.799 -28.270 1.00 95.25 528 HIS A CA 1
ATOM 4188 C C . HIS A 1 528 ? -1.018 -21.341 -28.063 1.00 95.25 528 HIS A C 1
ATOM 4190 O O . HIS A 1 528 ? -2.056 -20.941 -28.594 1.00 95.25 528 HIS A O 1
ATOM 4196 N N . LEU A 1 529 ? -0.208 -20.535 -27.368 1.00 96.75 529 LEU A N 1
ATOM 4197 C CA . LEU A 1 529 ? -0.456 -19.105 -27.184 1.00 96.75 529 LEU A CA 1
ATOM 4198 C C . LEU A 1 529 ? -0.538 -18.380 -28.534 1.00 96.75 529 LEU A C 1
ATOM 4200 O O . LEU A 1 529 ? -1.528 -17.699 -28.793 1.00 96.75 529 LEU A O 1
ATOM 4204 N N . ARG A 1 530 ? 0.438 -18.595 -29.429 1.00 97.12 530 ARG A N 1
ATOM 4205 C CA . ARG A 1 530 ? 0.447 -18.023 -30.787 1.00 97.12 530 ARG A CA 1
ATOM 4206 C C . ARG A 1 530 ? -0.815 -18.373 -31.572 1.00 97.12 530 ARG A C 1
ATOM 4208 O O . ARG A 1 530 ? -1.425 -17.485 -32.159 1.00 97.12 530 ARG A O 1
ATOM 4215 N N . ARG A 1 531 ? -1.254 -19.638 -31.539 1.00 94.38 531 ARG A N 1
ATOM 4216 C CA . ARG A 1 531 ? -2.494 -20.069 -32.215 1.00 94.38 531 ARG A CA 1
ATOM 4217 C C . ARG A 1 531 ? -3.737 -19.380 -31.656 1.00 94.38 531 ARG A C 1
ATOM 4219 O O . ARG A 1 531 ? -4.587 -18.953 -32.432 1.00 94.38 531 ARG A O 1
ATOM 4226 N N . ARG A 1 532 ? -3.845 -19.243 -30.329 1.00 93.88 532 ARG A N 1
ATOM 4227 C CA . ARG A 1 532 ? -4.972 -18.539 -29.690 1.00 93.88 532 ARG A CA 1
ATOM 4228 C C . ARG A 1 532 ? -4.984 -17.051 -30.026 1.00 93.88 532 ARG A C 1
ATOM 4230 O O . ARG A 1 532 ? -6.048 -16.512 -30.326 1.00 93.88 532 ARG A O 1
ATOM 4237 N N . VAL A 1 533 ? -3.816 -16.407 -30.014 1.00 96.75 533 VAL A N 1
ATOM 4238 C CA . VAL A 1 533 ? -3.671 -15.001 -30.414 1.00 96.75 533 VAL A CA 1
ATOM 4239 C C . VAL A 1 533 ? -4.039 -14.812 -31.882 1.00 96.75 533 VAL A C 1
ATOM 4241 O O . VAL A 1 533 ? -4.846 -13.936 -32.172 1.00 96.75 533 VAL A O 1
ATOM 4244 N N . ALA A 1 534 ? -3.534 -15.656 -32.787 1.00 95.25 534 ALA A N 1
ATOM 4245 C CA . ALA A 1 534 ? -3.873 -15.597 -34.209 1.00 95.25 534 ALA A CA 1
ATOM 4246 C C . ALA A 1 534 ? -5.386 -15.738 -34.436 1.00 95.25 534 ALA A C 1
ATOM 4248 O O . ALA A 1 534 ? -5.980 -14.876 -35.078 1.00 95.25 534 ALA A O 1
ATOM 4249 N N . LEU A 1 535 ? -6.019 -16.743 -33.817 1.00 95.00 535 LEU A N 1
ATOM 4250 C CA . LEU A 1 535 ? -7.468 -16.962 -33.897 1.00 95.00 535 LEU A CA 1
ATOM 4251 C C . LEU A 1 535 ? -8.265 -15.743 -33.406 1.00 95.00 535 LEU A C 1
ATOM 4253 O O . LEU A 1 535 ? -9.236 -15.324 -34.035 1.00 95.00 535 LEU A O 1
ATOM 4257 N N . THR A 1 536 ? -7.848 -15.158 -32.284 1.00 96.19 536 THR A N 1
ATOM 4258 C CA . THR A 1 536 ? -8.543 -14.015 -31.674 1.00 96.19 536 THR A CA 1
ATOM 4259 C C . THR A 1 536 ? -8.335 -12.741 -32.494 1.00 96.19 536 THR A C 1
ATOM 4261 O O . THR A 1 536 ? -9.282 -11.987 -32.703 1.00 96.19 536 THR A O 1
ATOM 4264 N N . ALA A 1 537 ? -7.134 -12.527 -33.036 1.00 96.81 537 ALA A N 1
ATOM 4265 C CA . ALA A 1 537 ? -6.829 -11.428 -33.950 1.00 96.81 537 ALA A CA 1
ATOM 4266 C C . ALA A 1 537 ? -7.633 -11.550 -35.255 1.00 96.81 537 ALA A C 1
ATOM 4268 O O . ALA A 1 537 ? -8.203 -10.566 -35.728 1.00 96.81 537 ALA A O 1
ATOM 4269 N N . GLY A 1 538 ? -7.753 -12.766 -35.802 1.00 95.62 538 GLY A N 1
ATOM 4270 C CA . GLY A 1 538 ? -8.611 -13.068 -36.946 1.00 95.62 538 GLY A CA 1
ATOM 4271 C C . GLY A 1 538 ? -10.082 -12.752 -36.669 1.00 95.62 538 GLY A C 1
ATOM 4272 O O . GLY A 1 538 ? -10.744 -12.136 -37.506 1.00 95.62 538 GLY A O 1
ATOM 4273 N N . ALA A 1 539 ? -10.583 -13.097 -35.479 1.00 95.19 539 ALA A N 1
ATOM 4274 C CA . ALA A 1 539 ? -11.949 -12.783 -35.060 1.00 95.19 539 ALA A CA 1
ATOM 4275 C C . ALA A 1 539 ? -12.184 -11.269 -34.885 1.00 95.19 539 ALA A C 1
ATOM 4277 O O . ALA A 1 539 ? -13.196 -10.757 -35.362 1.00 95.19 539 ALA A O 1
ATOM 4278 N N . LEU A 1 540 ? -11.238 -10.533 -34.286 1.00 95.94 540 LEU A N 1
ATOM 4279 C CA . LEU A 1 540 ? -11.296 -9.068 -34.175 1.00 95.94 540 LEU A CA 1
ATOM 4280 C C . LEU A 1 540 ? -11.338 -8.399 -35.560 1.00 95.94 540 LEU A C 1
ATOM 4282 O O . LEU A 1 540 ? -12.203 -7.559 -35.813 1.00 95.94 540 LEU A O 1
ATOM 4286 N N . ARG A 1 541 ? -10.475 -8.823 -36.496 1.00 94.50 541 ARG A N 1
ATOM 4287 C CA . ARG A 1 541 ? -10.493 -8.337 -37.891 1.00 94.50 541 ARG A CA 1
ATOM 4288 C C . ARG A 1 541 ? -11.821 -8.643 -38.581 1.00 94.50 541 ARG A C 1
ATOM 4290 O O . ARG A 1 541 ? -12.385 -7.766 -39.230 1.00 94.50 541 ARG A O 1
ATOM 4297 N N . ALA A 1 542 ? -12.348 -9.857 -38.411 1.00 92.31 542 ALA A N 1
ATOM 4298 C CA . ALA A 1 542 ? -13.636 -10.261 -38.978 1.00 92.31 542 ALA A CA 1
ATOM 4299 C C . ALA A 1 542 ? -14.817 -9.471 -38.386 1.00 92.31 542 ALA A C 1
ATOM 4301 O O . ALA A 1 542 ? -15.788 -9.188 -39.091 1.00 92.31 542 ALA A O 1
ATOM 4302 N N . ARG A 1 543 ? -14.724 -9.073 -37.109 1.00 91.75 543 ARG A N 1
ATOM 4303 C CA . ARG A 1 543 ? -15.686 -8.168 -36.465 1.00 91.75 543 ARG A CA 1
ATOM 4304 C C . ARG A 1 543 ? -15.573 -6.733 -36.983 1.00 91.75 543 ARG A C 1
ATOM 4306 O O . ARG A 1 543 ? -16.550 -5.997 -36.941 1.00 91.75 543 ARG A O 1
ATOM 4313 N N . GLY A 1 544 ? -14.432 -6.387 -37.576 1.00 91.00 544 GLY A N 1
ATOM 4314 C CA . GLY A 1 544 ? -14.183 -5.119 -38.248 1.00 91.00 544 GLY A CA 1
ATOM 4315 C C . GLY A 1 544 ? -13.182 -4.223 -37.531 1.00 91.00 544 GLY A C 1
ATOM 4316 O O . GLY A 1 544 ? -12.973 -3.111 -38.015 1.00 91.00 544 GLY A O 1
ATOM 4317 N N . CYS A 1 545 ? -12.572 -4.680 -36.428 1.00 95.12 545 CYS A N 1
ATOM 4318 C CA . CYS A 1 545 ? -11.556 -3.932 -35.690 1.00 95.12 545 CYS A CA 1
ATOM 4319 C C . CYS A 1 545 ? -10.349 -3.602 -36.576 1.00 95.12 545 CYS A C 1
ATOM 4321 O O . CYS A 1 545 ? -9.875 -4.441 -37.348 1.00 95.12 545 CYS A O 1
ATOM 4323 N N . ARG A 1 546 ? -9.854 -2.372 -36.448 1.00 93.56 546 ARG A N 1
ATOM 4324 C CA . ARG A 1 546 ? -8.726 -1.820 -37.207 1.00 93.56 546 ARG A CA 1
ATOM 4325 C C . ARG A 1 546 ? -7.717 -1.155 -36.273 1.00 93.56 546 ARG A C 1
ATOM 4327 O O . ARG A 1 546 ? -7.980 -0.953 -35.084 1.00 93.56 546 ARG A O 1
ATOM 4334 N N . ARG A 1 547 ? -6.562 -0.780 -36.827 1.00 96.06 547 ARG A N 1
ATOM 4335 C CA . ARG A 1 547 ? -5.574 0.053 -36.137 1.00 96.06 547 ARG A CA 1
ATOM 4336 C C . ARG A 1 547 ? -6.233 1.295 -35.531 1.00 96.06 547 ARG A C 1
ATOM 4338 O O . ARG A 1 547 ? -7.017 1.959 -36.203 1.00 96.06 547 ARG A O 1
ATOM 4345 N N . GLY A 1 548 ? -5.922 1.585 -34.270 1.00 95.44 548 GLY A N 1
ATOM 4346 C CA . GLY A 1 548 ? -6.487 2.716 -33.523 1.00 95.44 548 GLY A CA 1
ATOM 4347 C C . GLY A 1 548 ? -7.865 2.479 -32.885 1.00 95.44 548 GLY A C 1
ATOM 4348 O O . GLY A 1 548 ? -8.263 3.264 -32.020 1.00 95.44 548 GLY A O 1
ATOM 4349 N N . ASP A 1 549 ? -8.580 1.400 -33.230 1.00 97.81 549 ASP A N 1
ATOM 4350 C CA . ASP A 1 549 ? -9.806 1.020 -32.515 1.00 97.81 549 ASP A CA 1
ATOM 4351 C C . ASP A 1 549 ? -9.465 0.592 -31.086 1.00 97.81 549 ASP A C 1
ATOM 4353 O O . ASP A 1 549 ? -8.454 -0.071 -30.853 1.00 97.81 549 ASP A O 1
ATOM 4357 N N . ARG A 1 550 ? -10.314 0.941 -30.115 1.00 97.94 550 ARG A N 1
ATOM 4358 C CA . ARG A 1 550 ? -10.126 0.531 -28.719 1.00 97.94 550 ARG A CA 1
ATOM 4359 C C . ARG A 1 550 ? -10.891 -0.758 -28.448 1.00 97.94 550 ARG A C 1
ATOM 4361 O O . ARG A 1 550 ? -12.087 -0.841 -28.730 1.00 97.94 550 ARG A O 1
ATOM 4368 N N . VAL A 1 551 ? -10.217 -1.740 -27.861 1.00 98.50 551 VAL A N 1
ATOM 4369 C CA . VAL A 1 551 ? -10.821 -2.994 -27.395 1.00 98.50 551 VAL A CA 1
ATOM 4370 C C . VAL A 1 551 ? -10.620 -3.081 -25.891 1.00 98.50 551 VAL A C 1
ATOM 4372 O O . VAL A 1 551 ? -9.487 -3.048 -25.404 1.00 98.50 551 VAL A O 1
ATOM 4375 N N . ALA A 1 552 ? -11.726 -3.159 -25.156 1.00 97.81 552 ALA A N 1
ATOM 4376 C CA . ALA A 1 552 ? -11.708 -3.138 -23.703 1.00 97.81 552 ALA A CA 1
ATOM 4377 C C . ALA A 1 552 ? -12.024 -4.509 -23.091 1.00 97.81 552 ALA A C 1
ATOM 4379 O O . ALA A 1 552 ? -12.755 -5.309 -23.673 1.00 97.81 552 ALA A O 1
ATOM 4380 N N . ALA A 1 553 ? -11.518 -4.757 -21.884 1.00 96.62 553 ALA A N 1
ATOM 4381 C CA . ALA A 1 553 ? -11.821 -5.947 -21.096 1.00 96.62 553 ALA A CA 1
ATOM 4382 C C . ALA A 1 553 ? -12.260 -5.582 -19.669 1.00 96.62 553 ALA A C 1
ATOM 4384 O O . ALA A 1 553 ? -11.623 -4.760 -19.017 1.00 96.62 553 ALA A O 1
ATOM 4385 N N . VAL A 1 554 ? -13.315 -6.222 -19.167 1.00 94.06 554 VAL A N 1
ATOM 4386 C CA . VAL A 1 554 ? -13.712 -6.266 -17.753 1.00 94.06 554 VAL A CA 1
ATOM 4387 C C . VAL A 1 554 ? -13.580 -7.721 -17.311 1.00 94.06 554 VAL A C 1
ATOM 4389 O O . VAL A 1 554 ? -14.548 -8.479 -17.328 1.00 94.06 554 VAL A O 1
ATOM 4392 N N . ALA A 1 555 ? -12.350 -8.129 -17.014 1.00 90.56 555 ALA A N 1
ATOM 4393 C CA . ALA A 1 555 ? -11.996 -9.542 -16.928 1.00 90.56 555 ALA A CA 1
ATOM 4394 C C . ALA A 1 555 ? -10.955 -9.822 -15.838 1.00 90.56 555 ALA A C 1
ATOM 4396 O O . ALA A 1 555 ? -10.222 -8.925 -15.398 1.00 90.56 555 ALA A O 1
ATOM 4397 N N . SER A 1 556 ? -10.904 -11.076 -15.398 1.00 86.94 556 SER A N 1
ATOM 4398 C CA . SER A 1 556 ? -9.976 -11.599 -14.405 1.00 86.94 556 SER A CA 1
ATOM 4399 C C . SER A 1 556 ? -8.577 -11.830 -14.990 1.00 86.94 556 SER A C 1
ATOM 4401 O O . SER A 1 556 ? -8.330 -11.683 -16.194 1.00 86.94 556 SER A O 1
ATOM 4403 N N . ASN A 1 557 ? -7.621 -12.158 -14.117 1.00 87.31 557 ASN A N 1
ATOM 4404 C CA . ASN A 1 557 ? -6.242 -12.450 -14.503 1.00 87.31 557 ASN A CA 1
ATOM 4405 C C . ASN A 1 557 ? -6.140 -13.845 -15.149 1.00 87.31 557 ASN A C 1
ATOM 4407 O O . ASN A 1 557 ? -5.729 -14.811 -14.507 1.00 87.31 557 ASN A O 1
ATOM 4411 N N . SER A 1 558 ? -6.564 -13.949 -16.409 1.00 87.44 558 SER A N 1
ATOM 4412 C CA . SER A 1 558 ? -6.785 -15.212 -17.114 1.00 87.44 558 SER A CA 1
ATOM 4413 C C . SER A 1 558 ? -5.993 -15.317 -18.422 1.00 87.44 558 SER A C 1
ATOM 4415 O O . SER A 1 558 ? -5.442 -14.340 -18.938 1.00 87.44 558 SER A O 1
ATOM 4417 N N . ILE A 1 559 ? -5.966 -16.528 -18.992 1.00 91.19 559 ILE A N 1
ATOM 4418 C CA . ILE A 1 559 ? -5.362 -16.767 -20.310 1.00 91.19 559 ILE A CA 1
ATOM 4419 C C . ILE A 1 559 ? -6.099 -15.964 -21.389 1.00 91.19 559 ILE A C 1
ATOM 4421 O O . ILE A 1 559 ? -5.457 -15.408 -22.275 1.00 91.19 559 ILE A O 1
ATOM 4425 N N . ASP A 1 560 ? -7.428 -15.886 -21.321 1.00 91.94 560 ASP A N 1
ATOM 4426 C CA . ASP A 1 560 ? -8.237 -15.181 -22.317 1.00 91.94 560 ASP A CA 1
ATOM 4427 C C . ASP A 1 560 ? -8.001 -13.669 -22.290 1.00 91.94 560 ASP A C 1
ATOM 4429 O O . ASP A 1 560 ? -7.887 -13.057 -23.352 1.00 91.94 560 ASP A O 1
ATOM 4433 N N . THR A 1 561 ? -7.802 -13.072 -21.110 1.00 94.06 561 THR A N 1
ATOM 4434 C CA . THR A 1 561 ? -7.417 -11.656 -20.986 1.00 94.06 561 THR A CA 1
ATOM 4435 C C . THR A 1 561 ? -6.042 -11.385 -21.604 1.00 94.06 561 THR A C 1
ATOM 4437 O O . THR A 1 561 ? -5.864 -10.387 -22.308 1.00 94.06 561 THR A O 1
ATOM 4440 N N . LEU A 1 562 ? -5.064 -12.277 -21.394 1.00 95.94 562 LEU A N 1
ATOM 4441 C CA . LEU A 1 562 ? -3.739 -12.170 -22.017 1.00 95.94 562 LEU A CA 1
ATOM 4442 C C . LEU A 1 562 ? -3.819 -12.318 -23.541 1.00 95.94 562 LEU A C 1
ATOM 4444 O O . LEU A 1 562 ? -3.243 -11.516 -24.276 1.00 95.94 562 LEU A O 1
ATOM 4448 N N . VAL A 1 563 ? -4.544 -13.329 -24.019 1.00 97.25 563 VAL A N 1
ATOM 4449 C CA . VAL A 1 563 ? -4.747 -13.571 -25.451 1.00 97.25 563 VAL A CA 1
ATOM 4450 C C . VAL A 1 563 ? -5.424 -12.371 -26.104 1.00 97.25 563 VAL A C 1
ATOM 4452 O O . VAL A 1 563 ? -4.997 -11.961 -27.179 1.00 97.25 563 VAL A O 1
ATOM 4455 N N . LEU A 1 564 ? -6.423 -11.772 -25.453 1.00 98.06 564 LEU A N 1
ATOM 4456 C CA . LEU A 1 564 ? -7.112 -10.589 -25.956 1.00 98.06 564 LEU A CA 1
ATOM 4457 C C . LEU A 1 564 ? -6.184 -9.371 -26.050 1.00 98.06 564 LEU A C 1
ATOM 4459 O O . LEU A 1 564 ? -6.200 -8.691 -27.075 1.00 98.06 564 LEU A O 1
ATOM 4463 N N . LEU A 1 565 ? -5.352 -9.114 -25.034 1.00 98.19 565 LEU A N 1
ATOM 4464 C CA . LEU A 1 565 ? -4.333 -8.056 -25.075 1.00 98.19 565 LEU A CA 1
ATOM 4465 C C . LEU A 1 565 ? -3.390 -8.246 -26.271 1.00 98.19 565 LEU A C 1
ATOM 4467 O O . LEU A 1 565 ? -3.182 -7.324 -27.064 1.00 98.19 565 LEU A O 1
ATOM 4471 N N . LEU A 1 566 ? -2.836 -9.449 -26.427 1.00 98.56 566 LEU A N 1
ATOM 4472 C CA . LEU A 1 566 ? -1.898 -9.745 -27.509 1.00 98.56 566 LEU A CA 1
ATOM 4473 C C . LEU A 1 566 ? -2.586 -9.704 -28.880 1.00 98.56 566 LEU A C 1
ATOM 4475 O O . LEU A 1 566 ? -2.028 -9.168 -29.826 1.00 98.56 566 LEU A O 1
ATOM 4479 N N . ALA A 1 567 ? -3.818 -10.191 -29.002 1.00 98.44 567 ALA A N 1
ATOM 4480 C CA . ALA A 1 567 ? -4.567 -10.151 -30.255 1.00 98.44 567 ALA A CA 1
ATOM 4481 C C . ALA A 1 567 ? -4.966 -8.727 -30.663 1.00 98.44 567 ALA A C 1
ATOM 4483 O O . ALA A 1 567 ? -4.849 -8.371 -31.832 1.00 98.44 567 ALA A O 1
ATOM 4484 N N . THR A 1 568 ? -5.388 -7.907 -29.699 1.00 98.62 568 THR A N 1
ATOM 4485 C CA . THR A 1 568 ? -5.722 -6.491 -29.914 1.00 98.62 568 THR A CA 1
ATOM 4486 C C . THR A 1 568 ? -4.502 -5.735 -30.428 1.00 98.62 568 THR A C 1
ATOM 4488 O O . THR A 1 568 ? -4.555 -5.061 -31.455 1.00 98.62 568 THR A O 1
ATOM 4491 N N . THR A 1 569 ? -3.370 -5.907 -29.752 1.00 98.31 569 THR A N 1
ATOM 4492 C CA . THR A 1 569 ? -2.135 -5.201 -30.103 1.00 98.31 569 THR A CA 1
ATOM 4493 C C . THR A 1 569 ? -1.484 -5.763 -31.368 1.00 98.31 569 THR A C 1
ATOM 4495 O O . THR A 1 569 ? -0.863 -5.008 -32.108 1.00 98.31 569 THR A O 1
ATOM 4498 N N . ALA A 1 570 ? -1.691 -7.043 -31.703 1.00 98.12 570 ALA A N 1
ATOM 4499 C CA . ALA A 1 570 ? -1.225 -7.641 -32.957 1.00 98.12 570 ALA A CA 1
ATOM 4500 C C . ALA A 1 570 ? -1.831 -6.985 -34.209 1.00 98.12 570 ALA A C 1
ATOM 4502 O O . ALA A 1 570 ? -1.190 -6.957 -35.258 1.00 98.12 570 ALA A O 1
ATOM 4503 N N . ILE A 1 571 ? -3.051 -6.450 -34.103 1.00 97.56 571 ILE A N 1
ATOM 4504 C CA . ILE A 1 571 ? -3.757 -5.792 -35.213 1.00 97.56 571 ILE A CA 1
ATOM 4505 C C . ILE A 1 571 ? -3.650 -4.260 -35.174 1.00 97.56 571 ILE A C 1
ATOM 4507 O O . ILE A 1 571 ? -4.340 -3.577 -35.928 1.00 97.56 571 ILE A O 1
ATOM 4511 N N . GLY A 1 572 ? -2.811 -3.716 -34.285 1.00 97.38 572 GLY A N 1
ATOM 4512 C CA . GLY A 1 572 ? -2.612 -2.274 -34.116 1.00 97.38 572 GLY A CA 1
ATOM 4513 C C . GLY A 1 572 ? -3.773 -1.563 -33.414 1.00 97.38 572 GLY A C 1
ATOM 4514 O O . GLY A 1 572 ? -3.808 -0.333 -33.365 1.00 97.38 572 GLY A O 1
ATOM 4515 N N . SER A 1 573 ? -4.751 -2.313 -32.902 1.00 98.06 573 SER A N 1
ATOM 4516 C CA . SER A 1 573 ? -5.790 -1.778 -32.024 1.00 98.06 573 SER A CA 1
ATOM 4517 C C . SER A 1 573 ? -5.211 -1.505 -30.631 1.00 98.06 573 SER A C 1
ATOM 4519 O O . SER A 1 573 ? -4.162 -2.026 -30.245 1.00 98.06 573 SER A O 1
ATOM 4521 N N . ILE A 1 574 ? -5.917 -0.685 -29.863 1.00 98.50 574 ILE A N 1
ATOM 4522 C CA . ILE A 1 574 ? -5.489 -0.195 -28.557 1.00 98.50 574 ILE A CA 1
ATOM 4523 C C . ILE A 1 574 ? -6.218 -0.979 -27.468 1.00 98.50 574 ILE A C 1
ATOM 4525 O O . ILE A 1 574 ? -7.449 -0.984 -27.406 1.00 98.50 574 ILE A O 1
ATOM 4529 N N . PHE A 1 575 ? -5.463 -1.641 -26.596 1.00 98.56 575 PHE A N 1
ATOM 4530 C CA . PHE A 1 575 ? -6.030 -2.422 -25.503 1.00 98.56 575 PHE A CA 1
ATOM 4531 C C . PHE A 1 575 ? -6.304 -1.561 -24.269 1.00 98.56 575 PHE A C 1
ATOM 4533 O O . PHE A 1 575 ? -5.535 -0.659 -23.934 1.00 98.56 575 PHE A O 1
ATOM 4540 N N . SER A 1 576 ? -7.371 -1.886 -23.543 1.00 97.31 576 SER A N 1
ATOM 4541 C CA . SER A 1 576 ? -7.625 -1.346 -22.210 1.00 97.31 576 SER A CA 1
ATOM 4542 C C . SER A 1 576 ? -8.306 -2.377 -21.311 1.00 97.31 576 SER A C 1
ATOM 4544 O O . SER A 1 576 ? -9.123 -3.167 -21.777 1.00 97.31 576 SER A O 1
ATOM 4546 N N . SER A 1 577 ? -7.997 -2.380 -20.015 1.00 94.06 577 SER A N 1
ATOM 4547 C CA . SER A 1 577 ? -8.571 -3.339 -19.064 1.00 94.06 577 SER A CA 1
ATOM 4548 C C . SER A 1 577 ? -9.051 -2.699 -17.766 1.00 94.06 577 SER A C 1
ATOM 4550 O O . SER A 1 577 ? -8.460 -1.761 -17.223 1.00 94.06 577 SER A O 1
ATOM 4552 N N . MET A 1 578 ? -10.119 -3.281 -17.230 1.00 89.44 578 MET A N 1
ATOM 4553 C CA . MET A 1 578 ? -10.707 -2.997 -15.933 1.00 89.44 578 MET A CA 1
ATOM 4554 C C . MET A 1 578 ? -10.910 -4.304 -15.165 1.00 89.44 578 MET A C 1
ATOM 4556 O O . MET A 1 578 ? -11.128 -5.367 -15.741 1.00 89.44 578 MET A O 1
ATOM 4560 N N . SER A 1 579 ? -10.865 -4.207 -13.842 1.00 81.25 579 SER A N 1
ATOM 4561 C CA . SER A 1 579 ? -11.039 -5.351 -12.951 1.00 81.25 579 SER A CA 1
ATOM 4562 C C . SER A 1 579 ? -12.529 -5.608 -12.707 1.00 81.25 579 SER A C 1
ATOM 4564 O O . SER A 1 579 ? -13.316 -4.663 -12.632 1.00 81.25 579 SER A O 1
ATOM 4566 N N . THR A 1 580 ? -12.909 -6.870 -12.509 1.00 81.50 580 THR A N 1
ATOM 4567 C CA . THR A 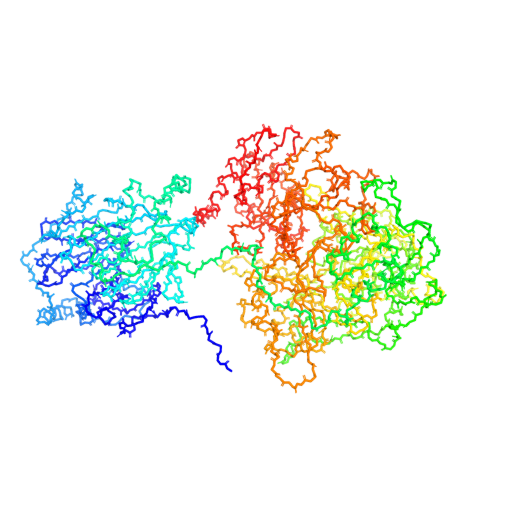1 580 ? -14.304 -7.296 -12.268 1.00 81.50 580 THR A CA 1
ATOM 4568 C C . THR A 1 580 ? -14.875 -6.843 -10.916 1.00 81.50 580 THR A C 1
ATOM 4570 O O . THR A 1 580 ? -16.055 -7.042 -10.640 1.00 81.50 580 THR A O 1
ATOM 4573 N N . ASP A 1 581 ? -14.064 -6.203 -10.061 1.00 72.38 581 ASP A N 1
ATOM 4574 C CA . ASP A 1 581 ? -14.492 -5.625 -8.783 1.00 72.38 581 ASP A CA 1
ATOM 4575 C C . ASP A 1 581 ? -15.029 -4.183 -8.887 1.00 72.38 581 ASP A C 1
ATOM 4577 O O . ASP A 1 581 ? -15.416 -3.613 -7.862 1.00 72.38 581 ASP A O 1
ATOM 4581 N N . LEU A 1 582 ? -15.035 -3.587 -10.087 1.00 76.75 582 LEU A N 1
ATOM 4582 C CA . LEU A 1 582 ? -15.582 -2.253 -10.349 1.00 76.75 582 LEU A CA 1
ATOM 4583 C C . LEU A 1 582 ? -17.069 -2.308 -10.733 1.00 76.75 582 LEU A C 1
ATOM 4585 O O . LEU A 1 582 ? -17.487 -3.133 -11.541 1.00 76.75 582 LEU A O 1
ATOM 4589 N N . GLY A 1 583 ? -17.863 -1.383 -10.187 1.00 79.19 583 GLY A N 1
ATOM 4590 C CA . GLY A 1 583 ? -19.252 -1.171 -10.600 1.00 79.19 583 GLY A CA 1
ATOM 4591 C C . GLY A 1 583 ? -19.390 -0.541 -11.993 1.00 79.19 583 GLY A C 1
ATOM 4592 O O . GLY A 1 583 ? -18.464 0.093 -12.506 1.00 79.19 583 GLY A O 1
ATOM 4593 N N . ALA A 1 584 ? -20.581 -0.671 -12.591 1.00 86.31 584 ALA A N 1
ATOM 4594 C CA . ALA A 1 584 ? -20.871 -0.156 -13.932 1.00 86.31 584 ALA A CA 1
ATOM 4595 C C . ALA A 1 584 ? -20.559 1.344 -14.112 1.00 86.31 584 ALA A C 1
ATOM 4597 O O . ALA A 1 584 ? -19.920 1.667 -15.108 1.00 86.31 584 ALA A O 1
ATOM 4598 N N . PRO A 1 585 ? -20.908 2.263 -13.181 1.00 81.25 585 PRO A N 1
ATOM 4599 C CA . PRO A 1 585 ? -20.592 3.686 -13.344 1.00 81.25 585 PRO A CA 1
ATOM 4600 C C . PRO A 1 585 ? -19.091 3.951 -13.484 1.00 81.25 585 PRO A C 1
ATOM 4602 O O . PRO A 1 585 ? -18.672 4.634 -14.411 1.00 81.25 585 PRO A O 1
ATOM 4605 N N . ALA A 1 586 ? -18.267 3.329 -12.633 1.00 78.75 586 ALA A N 1
ATOM 4606 C CA . ALA A 1 586 ? -16.814 3.472 -12.692 1.00 78.75 586 ALA A CA 1
ATOM 4607 C C . ALA A 1 586 ? -16.224 2.976 -14.020 1.00 78.75 586 ALA A C 1
ATOM 4609 O O . ALA A 1 586 ? -15.253 3.540 -14.532 1.00 78.75 586 ALA A O 1
ATOM 4610 N N . ILE A 1 587 ? -16.784 1.895 -14.564 1.00 87.75 587 ILE A N 1
ATOM 4611 C CA . ILE A 1 587 ? -16.378 1.351 -15.859 1.00 87.75 587 ILE A CA 1
ATOM 4612 C C . ILE A 1 587 ? -16.836 2.286 -16.987 1.00 87.75 587 ILE A C 1
ATOM 4614 O O . ILE A 1 587 ? -16.042 2.610 -17.865 1.00 87.75 587 ILE A O 1
ATOM 4618 N N . LEU A 1 588 ? -18.073 2.781 -16.942 1.00 89.69 588 LEU A N 1
ATOM 4619 C CA . LEU A 1 588 ? -18.626 3.696 -17.941 1.00 89.69 588 LEU A CA 1
ATOM 4620 C C . LEU A 1 588 ? -17.917 5.057 -17.961 1.00 89.69 588 LEU A C 1
ATOM 4622 O O . LEU A 1 588 ? -17.707 5.596 -19.041 1.00 89.69 588 LEU A O 1
ATOM 4626 N N . ASP A 1 589 ? -17.456 5.581 -16.824 1.00 85.00 589 ASP A N 1
ATOM 4627 C CA . ASP A 1 589 ? -16.646 6.812 -16.782 1.00 85.00 589 ASP A CA 1
ATOM 4628 C C . ASP A 1 589 ? -15.325 6.673 -17.551 1.00 85.00 589 ASP A C 1
ATOM 4630 O O . ASP A 1 589 ? -14.790 7.651 -18.073 1.00 85.00 589 ASP A O 1
ATOM 4634 N N . ARG A 1 590 ? -14.791 5.450 -17.634 1.00 89.12 590 ARG A N 1
ATOM 4635 C CA . ARG A 1 590 ? -13.560 5.115 -18.360 1.00 89.12 590 ARG A CA 1
ATOM 4636 C C . ARG A 1 590 ? -13.858 4.845 -19.833 1.00 89.12 590 ARG A C 1
ATOM 4638 O O . ARG A 1 590 ? -13.316 5.509 -20.715 1.00 89.12 590 ARG A O 1
ATOM 4645 N N . LEU A 1 591 ? -14.790 3.932 -20.100 1.00 92.94 591 LEU A N 1
ATOM 4646 C CA . LEU A 1 591 ? -15.173 3.539 -21.458 1.00 92.94 591 LEU A CA 1
ATOM 4647 C C . LEU A 1 591 ? -15.852 4.664 -22.235 1.00 92.94 591 LEU A C 1
ATOM 4649 O O . LEU A 1 591 ? -15.654 4.786 -23.438 1.00 92.94 591 LEU A O 1
ATOM 4653 N N . GLY A 1 592 ? -16.585 5.533 -21.548 1.00 91.75 592 GLY A N 1
ATOM 4654 C CA . GLY A 1 592 ? -17.192 6.729 -22.117 1.00 91.75 592 GLY A CA 1
ATOM 4655 C C . GLY A 1 592 ? -16.176 7.673 -22.762 1.00 91.75 592 GLY A C 1
ATOM 4656 O O . GLY A 1 592 ? -16.490 8.308 -23.765 1.00 91.75 592 GLY A O 1
ATOM 4657 N N . GLN A 1 593 ? -14.963 7.748 -22.205 1.00 92.38 593 GLN A N 1
ATOM 4658 C CA . GLN A 1 593 ? -13.887 8.608 -22.705 1.00 92.38 593 GLN A CA 1
ATOM 4659 C C . GLN A 1 593 ? -13.139 7.976 -23.878 1.00 92.38 593 GLN A C 1
ATOM 4661 O O . GLN A 1 593 ? -12.792 8.670 -24.831 1.00 92.38 593 GLN A O 1
ATOM 4666 N N . ILE A 1 594 ? -12.888 6.665 -23.812 1.00 94.56 594 ILE A N 1
ATOM 4667 C CA . ILE A 1 594 ? -12.096 5.971 -24.834 1.00 94.56 594 ILE A CA 1
ATOM 4668 C C . ILE A 1 594 ? -12.933 5.416 -25.984 1.00 94.56 594 ILE A C 1
ATOM 4670 O O . ILE A 1 594 ? -12.359 5.036 -26.996 1.00 94.56 594 ILE A O 1
ATOM 4674 N N . GLN A 1 595 ? -14.259 5.364 -25.837 1.00 95.12 595 GLN A N 1
ATOM 4675 C CA . GLN A 1 595 ? -15.221 4.909 -26.846 1.00 95.12 595 GLN A CA 1
ATOM 4676 C C . GLN A 1 595 ? -14.793 3.580 -27.494 1.00 95.12 595 GLN A C 1
ATOM 4678 O O . GLN A 1 595 ? -14.326 3.575 -28.634 1.00 95.12 595 GLN A O 1
ATOM 4683 N N . PRO A 1 596 ? -14.824 2.454 -26.756 1.00 96.81 596 PRO A N 1
ATOM 4684 C CA . PRO A 1 596 ? -14.364 1.179 -27.283 1.00 96.81 596 PRO A CA 1
ATOM 4685 C C . PRO A 1 596 ? -15.300 0.660 -28.374 1.00 96.81 596 PRO A C 1
ATOM 4687 O O . PRO A 1 596 ? -16.517 0.809 -28.296 1.00 96.81 596 PRO A O 1
ATOM 4690 N N . ARG A 1 597 ? -14.729 -0.048 -29.347 1.00 96.88 597 ARG A N 1
ATOM 4691 C CA . ARG A 1 597 ? -15.503 -0.764 -30.361 1.00 96.88 597 ARG A CA 1
ATOM 4692 C C . ARG A 1 597 ? -16.126 -2.039 -29.806 1.00 96.88 597 ARG A C 1
ATOM 4694 O O . ARG A 1 597 ? -17.259 -2.370 -30.131 1.00 96.88 597 ARG A O 1
ATOM 4701 N N . LEU A 1 598 ? -15.388 -2.752 -28.959 1.00 97.62 598 LEU A N 1
ATOM 4702 C CA . LEU A 1 598 ? -15.827 -3.991 -28.320 1.00 97.62 598 LEU A CA 1
ATOM 4703 C C . LEU A 1 598 ? -15.420 -4.005 -26.854 1.00 97.62 598 LEU A C 1
ATOM 4705 O O . LEU A 1 598 ? -14.368 -3.471 -26.485 1.00 97.62 598 LEU A O 1
ATOM 4709 N N . ILE A 1 599 ? -16.227 -4.685 -26.043 1.00 97.62 599 ILE A N 1
ATOM 4710 C CA . ILE A 1 599 ? -15.907 -4.971 -24.646 1.00 97.62 599 ILE A CA 1
ATOM 4711 C C . ILE A 1 599 ? -16.026 -6.466 -24.413 1.00 97.62 599 ILE A C 1
ATOM 4713 O O . ILE A 1 599 ? -17.039 -7.068 -24.754 1.00 97.62 599 ILE A O 1
ATOM 4717 N N . PHE A 1 600 ? -15.008 -7.050 -23.799 1.00 97.50 600 PHE A N 1
ATOM 4718 C CA . PHE A 1 600 ? -15.024 -8.424 -23.324 1.00 97.50 600 PHE A CA 1
ATOM 4719 C C . PHE A 1 600 ? -15.293 -8.427 -21.822 1.00 97.50 600 PHE A C 1
ATOM 4721 O O . PHE A 1 600 ? -14.635 -7.692 -21.090 1.00 97.50 600 PHE A O 1
ATOM 4728 N N . VAL A 1 601 ? -16.258 -9.214 -21.359 1.00 95.62 601 VAL A N 1
ATOM 4729 C CA . VAL A 1 601 ? -16.658 -9.267 -19.947 1.00 95.62 601 VAL A CA 1
ATOM 4730 C C . VAL A 1 601 ? -16.721 -10.720 -19.506 1.00 95.62 601 VAL A C 1
ATOM 4732 O O . VAL A 1 601 ? -17.317 -11.541 -20.202 1.00 95.62 601 VAL A O 1
ATOM 4735 N N . ASP A 1 602 ? -16.119 -11.042 -18.366 1.00 92.00 602 ASP A N 1
ATOM 4736 C CA . ASP A 1 602 ? -16.297 -12.361 -17.753 1.00 92.00 602 ASP A CA 1
ATOM 4737 C C . ASP A 1 602 ? -17.770 -12.596 -17.387 1.00 92.00 602 ASP A C 1
ATOM 4739 O O . ASP A 1 602 ? -18.471 -11.677 -16.967 1.00 92.00 602 ASP A O 1
ATOM 4743 N N . ASP A 1 603 ? -18.250 -13.831 -17.507 1.00 88.81 603 ASP A N 1
ATOM 4744 C CA . ASP A 1 603 ? -19.596 -14.217 -17.075 1.00 88.81 603 ASP A CA 1
ATOM 4745 C C . ASP A 1 603 ? -19.732 -14.225 -15.545 1.00 88.81 603 ASP A C 1
ATOM 4747 O O . ASP A 1 603 ? -20.754 -13.806 -14.990 1.00 88.81 603 ASP A O 1
ATOM 4751 N N . ILE A 1 604 ? -18.677 -14.664 -14.859 1.00 86.00 604 ILE A N 1
ATOM 4752 C CA . ILE A 1 604 ? -18.578 -14.703 -13.405 1.00 86.00 604 ILE A CA 1
ATOM 4753 C C . ILE A 1 604 ? -17.220 -14.195 -12.918 1.00 86.00 604 ILE A C 1
ATOM 4755 O O . ILE A 1 604 ? -16.202 -14.341 -13.579 1.00 86.00 604 ILE A O 1
ATOM 4759 N N . ALA A 1 605 ? -17.173 -13.683 -11.692 1.00 84.31 605 ALA A N 1
ATOM 4760 C CA . ALA A 1 605 ? -15.927 -13.455 -10.965 1.00 84.31 605 ALA A CA 1
ATOM 4761 C C . ALA A 1 605 ? -15.820 -14.406 -9.768 1.00 84.31 605 ALA A C 1
ATOM 4763 O O . ALA A 1 605 ? -16.786 -14.583 -9.021 1.00 84.31 605 ALA A O 1
ATOM 4764 N N . ILE A 1 606 ? -14.637 -14.988 -9.560 1.00 79.25 606 ILE A N 1
ATOM 4765 C CA . ILE A 1 606 ? -14.346 -15.893 -8.441 1.00 79.25 606 ILE A CA 1
ATOM 4766 C C . ILE A 1 606 ? -13.350 -15.212 -7.501 1.00 79.25 606 ILE A C 1
ATOM 4768 O O . ILE A 1 606 ? -12.268 -14.809 -7.921 1.00 79.25 606 ILE A O 1
ATOM 4772 N N . TYR A 1 607 ? -13.724 -15.041 -6.229 1.00 79.06 607 TYR A N 1
ATOM 4773 C CA . TYR A 1 607 ? -12.797 -14.535 -5.217 1.00 79.06 607 TYR A CA 1
ATOM 4774 C C . TYR A 1 607 ? -13.170 -14.890 -3.771 1.00 79.06 607 TYR A C 1
ATOM 4776 O O . TYR A 1 607 ? -14.290 -14.641 -3.295 1.00 79.06 607 TYR A O 1
ATOM 4784 N N . ASN A 1 608 ? -12.166 -15.330 -3.007 1.00 76.19 608 ASN A N 1
ATOM 4785 C CA . ASN A 1 608 ? -12.276 -15.810 -1.637 1.00 76.19 608 ASN A CA 1
ATOM 4786 C C . ASN A 1 608 ? -13.347 -16.907 -1.496 1.00 76.19 608 ASN A C 1
ATOM 4788 O O . ASN A 1 608 ? -14.221 -16.826 -0.620 1.00 76.19 608 ASN A O 1
ATOM 4792 N N . GLY A 1 609 ? -13.322 -17.858 -2.433 1.00 76.94 609 GLY A N 1
ATOM 4793 C CA . GLY A 1 609 ? -14.218 -19.007 -2.536 1.00 76.94 609 GLY A CA 1
ATOM 4794 C C . GLY A 1 609 ? -15.633 -18.676 -3.011 1.00 76.94 609 GLY A C 1
ATOM 4795 O O . GLY A 1 609 ? -16.496 -19.555 -3.007 1.00 76.94 609 GLY A O 1
ATOM 4796 N N . LYS A 1 610 ? -15.912 -17.415 -3.369 1.00 78.81 610 LYS A N 1
ATOM 4797 C CA . LYS A 1 610 ? -17.242 -16.963 -3.797 1.00 78.81 610 LYS A CA 1
ATOM 4798 C C . LYS A 1 610 ? -17.290 -16.709 -5.294 1.00 78.81 610 LYS A C 1
ATOM 4800 O O . LYS A 1 610 ? -16.401 -16.051 -5.819 1.00 78.81 610 LYS A O 1
ATOM 4805 N N . THR A 1 611 ? -18.406 -17.088 -5.901 1.00 83.00 611 THR A N 1
ATOM 4806 C CA . THR A 1 611 ? -18.753 -16.757 -7.286 1.00 83.00 611 THR A CA 1
ATOM 4807 C C . THR A 1 611 ? -19.710 -15.564 -7.328 1.00 83.00 611 THR A C 1
ATOM 4809 O O . THR A 1 611 ? -20.643 -15.486 -6.524 1.00 83.00 611 THR A O 1
ATOM 4812 N N . MET A 1 612 ? -19.475 -14.626 -8.244 1.00 83.50 612 MET A N 1
ATOM 4813 C CA . MET A 1 612 ? -20.291 -13.431 -8.482 1.00 83.50 612 MET A CA 1
ATOM 4814 C C . MET A 1 612 ? -20.730 -13.409 -9.946 1.00 83.50 612 MET A C 1
ATOM 4816 O O . MET A 1 612 ? -19.875 -13.483 -10.816 1.00 83.50 612 MET A O 1
ATOM 4820 N N . ASP A 1 613 ? -22.031 -13.301 -10.207 1.00 87.31 613 ASP A N 1
ATOM 4821 C CA . ASP A 1 613 ? -22.597 -13.181 -11.560 1.00 87.31 613 ASP A CA 1
ATOM 4822 C C . ASP A 1 613 ? -22.416 -11.751 -12.099 1.00 87.31 613 ASP A C 1
ATOM 4824 O O . ASP A 1 613 ? -22.752 -10.778 -11.414 1.00 87.31 613 ASP A O 1
ATOM 4828 N N . LEU A 1 614 ? -21.881 -11.628 -13.317 1.00 89.81 614 LEU A N 1
ATOM 4829 C CA . LEU A 1 614 ? -21.607 -10.360 -13.997 1.00 89.81 614 LEU A CA 1
ATOM 4830 C C . LEU A 1 614 ? -22.580 -10.070 -15.158 1.00 89.81 614 LEU A C 1
ATOM 4832 O O . LEU A 1 614 ? -22.410 -9.086 -15.883 1.00 89.81 614 LEU A O 1
ATOM 4836 N N . SER A 1 615 ? -23.648 -10.858 -15.312 1.00 91.19 615 SER A N 1
ATOM 4837 C CA . SER A 1 615 ? -24.663 -10.667 -16.360 1.00 91.19 615 SER A CA 1
ATOM 4838 C C . SER A 1 615 ? -25.314 -9.283 -16.280 1.00 91.19 615 SER A C 1
ATOM 4840 O O . SER A 1 615 ? -25.394 -8.566 -17.275 1.00 91.19 615 SER A O 1
ATOM 4842 N N . GLN A 1 616 ? -25.718 -8.860 -15.079 1.00 92.12 616 GLN A N 1
ATOM 4843 C CA . GLN A 1 616 ? -26.331 -7.541 -14.873 1.00 92.12 616 GLN A CA 1
ATOM 4844 C C . GLN A 1 616 ? -25.353 -6.387 -15.114 1.00 92.12 616 GLN A C 1
ATOM 4846 O O . GLN A 1 616 ? -25.747 -5.347 -15.638 1.00 92.12 616 GLN A O 1
ATOM 4851 N N . LEU A 1 617 ? -24.072 -6.571 -14.779 1.00 90.19 617 LEU A N 1
ATOM 4852 C CA . LEU A 1 617 ? -23.036 -5.595 -15.111 1.00 90.19 617 LEU A CA 1
ATOM 4853 C C . LEU A 1 617 ? -22.930 -5.439 -16.632 1.00 90.19 617 LEU A C 1
ATOM 4855 O O . LEU A 1 617 ? -22.986 -4.324 -17.137 1.00 90.19 617 LEU A O 1
ATOM 4859 N N . SER A 1 618 ? -22.856 -6.550 -17.362 1.00 94.75 618 SER A N 1
ATOM 4860 C CA . SER A 1 618 ? -22.759 -6.557 -18.826 1.00 94.75 618 SER A CA 1
ATOM 4861 C C . SER A 1 618 ? -23.937 -5.845 -19.506 1.00 94.75 618 SER A C 1
ATOM 4863 O O . SER A 1 618 ? -23.727 -5.097 -20.458 1.00 94.75 618 SER A O 1
ATOM 4865 N N . ILE A 1 619 ? -25.160 -6.024 -18.992 1.00 95.50 619 ILE A N 1
ATOM 4866 C CA . ILE A 1 619 ? -26.362 -5.322 -19.478 1.00 95.50 619 ILE A CA 1
ATOM 4867 C C . ILE A 1 619 ? -26.235 -3.810 -19.274 1.00 95.50 619 ILE A C 1
ATOM 4869 O O . ILE A 1 619 ? -26.398 -3.045 -20.221 1.00 95.50 619 ILE A O 1
ATOM 4873 N N . GLN A 1 620 ? -25.836 -3.379 -18.076 1.00 95.19 620 GLN A N 1
ATOM 4874 C CA . GLN A 1 620 ? -25.634 -1.958 -17.776 1.00 95.19 620 GLN A CA 1
ATOM 4875 C C . GLN A 1 620 ? -24.545 -1.314 -18.645 1.00 95.19 620 GLN A C 1
ATOM 4877 O O . GLN A 1 620 ? -24.666 -0.146 -19.015 1.00 95.19 620 GLN A O 1
ATOM 4882 N N . LEU A 1 621 ? -23.482 -2.057 -18.971 1.00 95.50 621 LEU A N 1
ATOM 4883 C CA . LEU A 1 621 ? -22.423 -1.572 -19.858 1.00 95.50 621 LEU A CA 1
ATOM 4884 C C . LEU A 1 621 ? -22.908 -1.418 -21.301 1.00 95.50 621 LEU A C 1
ATOM 4886 O O . LEU A 1 621 ? -22.586 -0.413 -21.933 1.00 95.50 621 LEU A O 1
ATOM 4890 N N . LEU A 1 622 ? -23.698 -2.372 -21.805 1.00 95.69 622 LEU A N 1
ATOM 4891 C CA . LEU A 1 622 ? -24.309 -2.262 -23.128 1.00 95.69 622 LEU A CA 1
ATOM 4892 C C . LEU A 1 622 ? -25.205 -1.017 -23.205 1.00 95.69 622 LEU A C 1
ATOM 4894 O O . LEU A 1 622 ? -25.044 -0.201 -24.115 1.00 95.69 622 LEU A O 1
ATOM 4898 N N . ASP A 1 623 ? -26.109 -0.845 -22.239 1.00 94.38 623 ASP A N 1
ATOM 4899 C CA . ASP A 1 623 ? -27.042 0.285 -22.207 1.00 94.38 623 ASP A CA 1
ATOM 4900 C C . ASP A 1 623 ? -26.300 1.629 -22.146 1.00 94.38 623 ASP A C 1
ATOM 4902 O O . ASP A 1 623 ? -26.627 2.562 -22.880 1.00 94.38 623 ASP A O 1
ATOM 4906 N N . GLY A 1 624 ? -25.258 1.718 -21.312 1.00 93.69 624 GLY A N 1
ATOM 4907 C CA . GLY A 1 624 ? -24.471 2.940 -21.131 1.00 93.69 624 GLY A CA 1
ATOM 4908 C C . GLY A 1 624 ? -23.624 3.349 -22.342 1.00 93.69 624 GLY A C 1
ATOM 4909 O O . GLY A 1 624 ? -23.200 4.502 -22.415 1.00 93.69 624 GLY A O 1
ATOM 4910 N N . LEU A 1 625 ? -23.377 2.437 -23.288 1.00 94.75 625 LEU A N 1
ATOM 4911 C CA . LEU A 1 625 ? -22.494 2.671 -24.438 1.00 94.75 625 LEU A CA 1
ATOM 4912 C C . LEU A 1 625 ? -23.195 2.562 -25.792 1.00 94.75 625 LEU A C 1
ATOM 4914 O O . LEU A 1 625 ? -22.629 2.993 -26.789 1.00 94.75 625 LEU A O 1
ATOM 4918 N N . THR A 1 626 ? -24.438 2.075 -25.847 1.00 90.62 626 THR A N 1
ATOM 4919 C CA . THR A 1 626 ? -25.215 1.929 -27.096 1.00 90.62 626 THR A CA 1
ATOM 4920 C C . THR A 1 626 ? -25.392 3.247 -27.863 1.00 90.62 626 THR A C 1
ATOM 4922 O O . THR A 1 626 ? -25.549 3.238 -29.080 1.00 90.62 626 THR A O 1
ATOM 4925 N N . ALA A 1 627 ? -25.338 4.396 -27.181 1.00 89.00 627 ALA A N 1
ATOM 4926 C CA . ALA A 1 627 ? -25.388 5.705 -27.835 1.00 89.00 627 ALA A CA 1
ATOM 4927 C C . ALA A 1 627 ? -24.100 6.063 -28.608 1.00 89.00 627 ALA A C 1
ATOM 4929 O O . ALA A 1 627 ? -24.096 7.025 -29.377 1.00 89.00 627 ALA A O 1
ATOM 4930 N N . GLN A 1 628 ? -23.003 5.331 -28.400 1.00 89.81 628 GLN A N 1
ATOM 4931 C CA . GLN A 1 628 ? -21.735 5.562 -29.084 1.00 89.81 628 GLN A CA 1
ATOM 4932 C C . GLN A 1 628 ? -21.747 4.911 -30.464 1.00 89.81 628 GLN A C 1
ATOM 4934 O O . GLN A 1 628 ? -22.036 3.728 -30.610 1.00 89.81 628 GLN A O 1
ATOM 4939 N N . THR A 1 629 ? -21.368 5.678 -31.483 1.00 86.25 629 THR A N 1
ATOM 4940 C CA . THR A 1 629 ? -21.422 5.240 -32.885 1.00 86.25 629 THR A CA 1
ATOM 4941 C C . THR A 1 629 ? -20.452 4.110 -33.215 1.00 86.25 629 THR A C 1
ATOM 4943 O O . THR A 1 629 ? -20.717 3.335 -34.127 1.00 86.25 629 THR A O 1
ATOM 4946 N N . GLU A 1 630 ? -19.322 4.029 -32.508 1.00 87.75 630 GLU A N 1
ATOM 4947 C CA . GLU A 1 630 ? -18.274 3.035 -32.770 1.00 87.75 630 GLU A CA 1
ATOM 4948 C C . GLU A 1 630 ? -18.492 1.713 -32.020 1.00 87.75 630 GLU A C 1
ATOM 4950 O O . GLU A 1 630 ? -17.817 0.733 -32.320 1.00 87.75 630 GLU A O 1
ATOM 4955 N N . PHE A 1 631 ? -19.418 1.660 -31.057 1.00 94.81 631 PHE A N 1
ATOM 4956 C CA . PHE A 1 631 ? -19.599 0.500 -30.188 1.00 94.81 631 PHE A CA 1
ATOM 4957 C C . PHE A 1 631 ? -20.435 -0.601 -30.865 1.00 94.81 631 PHE A C 1
ATOM 4959 O O . PHE A 1 631 ? -21.571 -0.386 -31.281 1.00 94.81 631 PHE A O 1
ATOM 4966 N N . GLU A 1 632 ? -19.878 -1.811 -30.957 1.00 93.50 632 GLU A N 1
ATOM 4967 C CA . GLU A 1 632 ? -20.445 -2.949 -31.698 1.00 93.50 632 GLU A CA 1
ATOM 4968 C C . GLU A 1 632 ? -20.881 -4.126 -30.805 1.00 93.50 632 GLU A C 1
ATOM 4970 O O . GLU A 1 632 ? -21.257 -5.186 -31.321 1.00 93.50 632 GLU A O 1
ATOM 4975 N N . GLY A 1 633 ? -20.839 -3.962 -29.480 1.00 94.81 633 GLY A N 1
ATOM 4976 C CA . GLY A 1 633 ? -21.417 -4.902 -28.517 1.00 94.81 633 GLY A CA 1
ATOM 4977 C C . GLY A 1 633 ? -20.437 -5.505 -27.508 1.00 94.81 633 GLY A C 1
ATOM 4978 O O . GLY A 1 633 ? -19.269 -5.119 -27.400 1.00 94.81 633 GLY A O 1
ATOM 4979 N N . VAL A 1 634 ? -20.960 -6.464 -26.741 1.00 96.94 634 VAL A N 1
ATOM 4980 C CA . VAL A 1 634 ? -20.312 -7.097 -25.588 1.00 96.94 634 VAL A CA 1
ATOM 4981 C C . VAL A 1 634 ? -20.069 -8.584 -25.856 1.00 96.94 634 VAL A C 1
ATOM 4983 O O . VAL A 1 634 ? -20.985 -9.324 -26.218 1.00 96.94 634 VAL A O 1
ATOM 4986 N N . ILE A 1 635 ? -18.835 -9.036 -25.634 1.00 96.44 635 ILE A N 1
ATOM 4987 C CA . ILE A 1 635 ? -18.430 -10.437 -25.753 1.00 96.44 635 ILE A CA 1
ATOM 4988 C C . ILE A 1 635 ? -18.282 -11.050 -24.358 1.00 96.44 635 ILE A C 1
ATOM 4990 O O . ILE A 1 635 ? -17.498 -10.564 -23.547 1.00 96.44 635 ILE A O 1
ATOM 4994 N N . ILE A 1 636 ? -19.007 -12.131 -24.079 1.00 94.56 636 ILE A N 1
ATOM 4995 C CA . ILE A 1 636 ? -19.010 -12.803 -22.774 1.00 94.56 636 ILE A CA 1
ATOM 4996 C C . ILE A 1 636 ? -17.958 -13.921 -22.743 1.00 94.56 636 ILE A C 1
ATOM 4998 O O . ILE A 1 636 ? -18.022 -14.863 -23.540 1.00 94.56 636 ILE A O 1
ATOM 5002 N N . GLN A 1 637 ? -16.994 -13.825 -21.826 1.00 90.38 637 GLN A N 1
ATOM 5003 C CA . GLN A 1 637 ? -15.947 -14.822 -21.583 1.00 90.38 637 GLN A CA 1
ATOM 5004 C C . GLN A 1 637 ? -16.406 -15.802 -20.494 1.00 90.38 637 GLN A C 1
ATOM 5006 O O . GLN A 1 637 ? -16.816 -15.375 -19.421 1.00 90.38 637 GLN A O 1
ATOM 5011 N N . SER A 1 638 ? -16.357 -17.114 -20.760 1.00 83.81 638 SER A N 1
ATOM 5012 C CA . SER A 1 638 ? -16.700 -18.113 -19.737 1.00 83.81 638 SER A CA 1
ATOM 5013 C C . SER A 1 638 ? -15.501 -18.398 -18.845 1.00 83.81 638 SER A C 1
ATOM 5015 O O . SER A 1 638 ? -14.498 -18.960 -19.290 1.00 83.81 638 SER A O 1
ATOM 5017 N N . VAL A 1 639 ? -15.637 -18.074 -17.565 1.00 75.44 639 VAL A N 1
ATOM 5018 C CA . VAL A 1 639 ? -14.637 -18.369 -16.538 1.00 75.44 639 VAL A CA 1
ATOM 5019 C C . VAL A 1 639 ? -14.723 -19.836 -16.100 1.00 75.44 639 VAL A C 1
ATOM 5021 O O . VAL A 1 639 ? -13.705 -20.413 -15.718 1.00 75.44 639 VAL A O 1
ATOM 5024 N N . SER A 1 640 ? -15.896 -20.471 -16.187 1.00 63.03 640 SER A N 1
ATOM 5025 C CA . SER A 1 640 ? -16.146 -21.847 -15.714 1.00 63.03 640 SER A CA 1
ATOM 5026 C C . SER A 1 640 ? -15.696 -22.961 -16.672 1.00 63.03 640 SER A C 1
ATOM 5028 O O . SER A 1 640 ? -15.715 -24.128 -16.293 1.00 63.03 640 SER A O 1
ATOM 5030 N N . GLY A 1 641 ? -15.264 -22.630 -17.893 1.00 55.06 641 GLY A N 1
ATOM 5031 C CA . GLY A 1 641 ? -14.797 -23.603 -18.893 1.00 55.06 641 GLY A CA 1
ATOM 5032 C C . GLY A 1 641 ? -15.918 -24.349 -19.629 1.00 55.06 641 GLY A C 1
ATOM 5033 O O . GLY A 1 641 ? -15.729 -24.730 -20.783 1.00 55.06 641 GLY A O 1
ATOM 5034 N N . ASP A 1 642 ? -17.103 -24.465 -19.026 1.00 53.84 642 ASP A N 1
ATOM 5035 C CA . ASP A 1 642 ? -18.335 -24.840 -19.717 1.00 53.84 642 ASP A CA 1
ATOM 5036 C C . ASP A 1 642 ? -18.911 -23.618 -20.444 1.00 53.84 642 ASP A C 1
ATOM 5038 O O . ASP A 1 642 ? -18.772 -22.478 -19.990 1.00 53.84 642 ASP A O 1
ATOM 5042 N N . THR A 1 643 ? -19.552 -23.803 -21.601 1.00 57.47 643 THR A N 1
ATOM 5043 C CA . THR A 1 643 ? -20.222 -22.679 -22.268 1.00 57.47 643 THR A CA 1
ATOM 5044 C C . THR A 1 643 ? -21.403 -22.224 -21.426 1.00 57.47 643 THR A C 1
ATOM 5046 O O . THR A 1 643 ? -22.481 -22.810 -21.518 1.00 57.47 643 THR A O 1
ATOM 5049 N N . SER A 1 644 ? -21.201 -21.186 -20.617 1.00 61.19 644 SER A N 1
ATOM 5050 C CA . SER A 1 644 ? -22.290 -20.515 -19.926 1.00 61.19 644 SER A CA 1
ATOM 5051 C C . SER A 1 644 ? -23.181 -19.871 -20.991 1.00 61.19 644 SER A C 1
ATOM 5053 O O . SER A 1 644 ? -22.702 -19.036 -21.770 1.00 61.19 644 SER A O 1
ATOM 5055 N N . PRO A 1 645 ? -24.442 -20.312 -21.139 1.00 72.19 645 PRO A N 1
ATOM 5056 C CA . PRO A 1 645 ? -25.344 -19.679 -22.081 1.00 72.19 645 PRO A CA 1
ATOM 5057 C C . PRO A 1 645 ? -25.583 -18.234 -21.640 1.00 72.19 645 PRO A C 1
ATOM 5059 O O . PRO A 1 645 ? -25.613 -17.934 -20.448 1.00 72.19 645 PRO A O 1
ATOM 5062 N N . LEU A 1 646 ? -25.804 -17.337 -22.604 1.00 85.50 646 LEU A N 1
ATOM 5063 C CA . LEU A 1 646 ? -26.247 -15.977 -22.298 1.00 85.50 646 LEU A CA 1
ATOM 5064 C C . LEU A 1 646 ? -27.472 -16.022 -21.376 1.00 85.50 646 LEU A C 1
ATOM 5066 O O . LEU A 1 646 ? -28.345 -16.879 -21.555 1.00 85.50 646 LEU A O 1
ATOM 5070 N N . SER A 1 647 ? -27.564 -15.081 -20.436 1.00 86.88 647 SER A N 1
ATOM 5071 C CA . SER A 1 647 ? -28.745 -14.957 -19.577 1.00 86.88 647 SER A CA 1
ATOM 5072 C C . SER A 1 647 ? -30.024 -14.789 -20.412 1.00 86.88 647 SER A C 1
ATOM 5074 O O . SER A 1 647 ? -29.987 -14.287 -21.539 1.00 86.88 647 SER A O 1
ATOM 5076 N N . GLN A 1 648 ? -31.177 -15.185 -19.864 1.00 88.62 648 GLN A N 1
ATOM 5077 C CA . GLN A 1 648 ? -32.466 -15.061 -20.565 1.00 88.62 648 GLN A CA 1
ATOM 5078 C C . GLN A 1 648 ? -32.734 -13.620 -21.030 1.00 88.62 648 GLN A C 1
ATOM 5080 O O . GLN A 1 648 ? -33.243 -13.400 -22.127 1.00 88.62 648 GLN A O 1
ATOM 5085 N N . GLU A 1 649 ? -32.337 -12.635 -20.223 1.00 90.88 649 GLU A N 1
ATOM 5086 C CA . GLU A 1 649 ? -32.469 -11.214 -20.541 1.00 90.88 649 GLU A CA 1
ATOM 5087 C C . GLU A 1 649 ? -31.591 -10.807 -21.735 1.00 90.88 649 GLU A C 1
ATOM 5089 O O . GLU A 1 649 ? -32.090 -10.200 -22.683 1.00 90.88 649 GLU A O 1
ATOM 5094 N N . MET A 1 650 ? -30.323 -11.231 -21.762 1.00 93.12 650 MET A N 1
ATOM 5095 C CA . MET A 1 650 ? -29.421 -11.004 -22.901 1.00 93.12 650 MET A CA 1
ATOM 5096 C C . MET A 1 650 ? -29.935 -11.661 -24.188 1.00 93.12 650 MET A C 1
ATOM 5098 O O . MET A 1 650 ? -29.875 -11.058 -25.259 1.00 93.12 650 MET A O 1
ATOM 5102 N N . GLN A 1 651 ? -30.484 -12.877 -24.098 1.00 92.38 651 GLN A N 1
ATOM 5103 C CA . GLN A 1 651 ? -31.091 -13.555 -25.249 1.00 92.38 651 GLN A CA 1
ATOM 5104 C C . GLN A 1 651 ? -32.300 -12.776 -25.784 1.00 92.38 651 GLN A C 1
ATOM 5106 O O . GLN A 1 651 ? -32.417 -12.574 -26.994 1.00 92.38 651 GLN A O 1
ATOM 5111 N N . ALA A 1 652 ? -33.165 -12.275 -24.897 1.00 91.94 652 ALA A N 1
ATOM 5112 C CA . ALA A 1 652 ? -34.304 -11.442 -25.276 1.00 91.94 652 ALA A CA 1
ATOM 5113 C C . ALA A 1 652 ? -33.877 -10.084 -25.869 1.00 91.94 652 ALA A C 1
ATOM 5115 O O . ALA A 1 652 ? -34.559 -9.546 -26.742 1.00 91.94 652 ALA A O 1
ATOM 5116 N N . MET A 1 653 ? -32.758 -9.502 -25.424 1.00 92.81 653 MET A N 1
ATOM 5117 C CA . MET A 1 653 ? -32.175 -8.303 -26.046 1.00 92.81 653 MET A CA 1
ATOM 5118 C C . MET A 1 653 ? -31.631 -8.602 -27.444 1.00 92.81 653 MET A C 1
ATOM 5120 O O . MET A 1 653 ? -31.931 -7.863 -28.380 1.00 92.81 653 MET A O 1
ATOM 5124 N N . ASN A 1 654 ? -30.918 -9.718 -27.616 1.00 94.25 654 ASN A N 1
ATOM 5125 C CA . ASN A 1 654 ? -30.431 -10.151 -28.924 1.00 94.25 654 ASN A CA 1
ATOM 5126 C C . ASN A 1 654 ? -31.573 -10.355 -29.928 1.00 94.25 654 ASN A C 1
ATOM 5128 O O . ASN A 1 654 ? -31.476 -9.878 -31.052 1.00 94.25 654 ASN A O 1
ATOM 5132 N N . GLN A 1 655 ? -32.673 -10.996 -29.519 1.00 92.12 655 GLN A N 1
ATOM 5133 C CA . GLN A 1 655 ? -33.843 -11.226 -30.382 1.00 92.12 655 GLN A CA 1
ATOM 5134 C C . GLN A 1 655 ? -34.550 -9.935 -30.821 1.00 92.12 655 GLN A C 1
ATOM 5136 O O . GLN A 1 655 ? -35.195 -9.917 -31.866 1.00 92.12 655 GLN A O 1
ATOM 5141 N N . ARG A 1 656 ? -34.452 -8.863 -30.025 1.00 91.44 656 ARG A N 1
ATOM 5142 C CA . ARG A 1 656 ? -35.053 -7.553 -30.330 1.00 91.44 656 ARG A CA 1
ATOM 5143 C C . ARG A 1 656 ? -34.126 -6.632 -31.125 1.00 91.44 656 ARG A C 1
ATOM 5145 O O . ARG A 1 656 ? -34.590 -5.614 -31.630 1.00 91.44 656 ARG A O 1
ATOM 5152 N N . SER A 1 657 ? -32.836 -6.953 -31.211 1.00 88.75 657 SER A N 1
ATOM 5153 C CA . SER A 1 657 ? -31.858 -6.116 -31.901 1.00 88.75 657 SER A CA 1
ATOM 5154 C C . SER A 1 657 ? -31.992 -6.232 -33.417 1.00 88.75 657 SER A C 1
ATOM 5156 O O . SER A 1 657 ? -32.067 -7.327 -33.966 1.00 88.75 657 SER A O 1
ATOM 5158 N N . THR A 1 658 ? -31.952 -5.091 -34.102 1.00 86.00 658 THR A N 1
ATOM 5159 C CA . THR A 1 658 ? -31.862 -5.003 -35.569 1.00 86.00 658 THR A CA 1
ATOM 5160 C C . THR A 1 658 ? -30.465 -4.595 -36.041 1.00 86.00 658 THR A C 1
ATOM 5162 O O . THR A 1 658 ? -30.274 -4.296 -37.220 1.00 86.00 658 THR A O 1
ATOM 5165 N N . ALA A 1 659 ? -29.494 -4.503 -35.127 1.00 86.25 659 ALA A N 1
ATOM 5166 C CA . ALA A 1 659 ? -28.127 -4.135 -35.465 1.00 86.25 659 ALA A CA 1
ATOM 5167 C C . ALA A 1 659 ? -27.463 -5.218 -36.329 1.00 86.25 659 ALA A C 1
ATOM 5169 O O . ALA A 1 659 ? -27.829 -6.392 -36.274 1.00 86.25 659 ALA A O 1
ATOM 5170 N N . LYS A 1 660 ? -26.437 -4.825 -37.098 1.00 87.12 660 LYS A N 1
ATOM 5171 C CA . LYS A 1 660 ? -25.626 -5.755 -37.908 1.00 87.12 660 LYS A CA 1
ATOM 5172 C C . LYS A 1 660 ? -25.110 -6.934 -37.079 1.00 87.12 660 LYS A C 1
ATOM 5174 O O . LYS A 1 660 ? -24.989 -8.045 -37.588 1.00 87.12 660 LYS A O 1
ATOM 5179 N N . TRP A 1 661 ? -24.777 -6.665 -35.823 1.00 89.62 661 TRP A N 1
ATOM 5180 C CA . TRP A 1 661 ? -24.257 -7.643 -34.893 1.00 89.62 661 TRP A CA 1
ATOM 5181 C C . TRP A 1 661 ? -25.158 -7.781 -33.667 1.00 89.62 661 TRP A C 1
ATOM 5183 O O . TRP A 1 661 ? -25.743 -6.800 -33.207 1.00 89.62 661 TRP A O 1
ATOM 5193 N N . SER A 1 662 ? -25.218 -8.989 -33.103 1.00 91.00 662 SER A N 1
ATOM 5194 C CA . SER A 1 662 ? -25.882 -9.217 -31.819 1.00 91.00 662 SER A CA 1
ATOM 5195 C C . SER A 1 662 ? -25.226 -8.370 -30.716 1.00 91.00 662 SER A C 1
ATOM 5197 O O . SER A 1 662 ? -23.993 -8.374 -30.629 1.00 91.00 662 SER A O 1
ATOM 5199 N N . PRO A 1 663 ? -26.016 -7.688 -29.861 1.00 92.44 663 PRO A N 1
ATOM 5200 C CA . PRO A 1 663 ? -25.502 -6.913 -28.732 1.00 92.44 663 PRO A CA 1
ATOM 5201 C C . PRO A 1 663 ? -24.648 -7.731 -27.760 1.00 92.44 663 PRO A C 1
ATOM 5203 O O . PRO A 1 663 ? -23.645 -7.223 -27.264 1.00 92.44 663 PRO A O 1
ATOM 5206 N N . PHE A 1 664 ? -25.023 -8.993 -27.520 1.00 95.56 664 PHE A N 1
ATOM 5207 C CA . PHE A 1 664 ? -24.253 -9.951 -26.729 1.00 95.56 664 PHE A CA 1
ATOM 5208 C C . PHE A 1 664 ? -23.856 -11.169 -27.559 1.00 95.56 664 PHE A C 1
ATOM 5210 O O . PHE A 1 664 ? -24.679 -11.737 -28.281 1.00 95.56 664 PHE A O 1
ATOM 5217 N N . GLU A 1 665 ? -22.621 -11.629 -27.397 1.00 93.25 665 GLU A N 1
ATOM 5218 C CA . GLU A 1 665 ? -22.107 -12.840 -28.040 1.00 93.25 665 GLU A CA 1
ATOM 5219 C C . GLU A 1 665 ? -21.184 -13.592 -27.075 1.00 93.25 665 GLU A C 1
ATOM 5221 O O . GLU A 1 665 ? -20.435 -12.975 -26.326 1.00 93.25 665 GLU A O 1
ATOM 5226 N N . VAL A 1 666 ? -21.227 -14.926 -27.052 1.00 92.62 666 VAL A N 1
ATOM 5227 C CA . VAL A 1 666 ? -20.290 -15.714 -26.231 1.00 92.62 666 VAL A CA 1
ATOM 5228 C C . VAL A 1 666 ? -18.943 -15.853 -26.941 1.00 92.62 666 VAL A C 1
ATOM 5230 O O . VAL A 1 666 ? -18.890 -15.970 -28.167 1.00 92.62 666 VAL A O 1
ATOM 5233 N N . LEU A 1 667 ? -17.845 -15.896 -26.179 1.00 91.69 667 LEU A N 1
ATOM 5234 C CA . LEU A 1 667 ? -16.477 -15.907 -26.712 1.00 91.69 667 LEU A CA 1
ATOM 5235 C C . LEU A 1 667 ? -16.248 -17.004 -27.762 1.00 91.69 667 LEU A C 1
ATOM 5237 O O . LEU A 1 667 ? -15.645 -16.741 -28.796 1.00 91.69 667 LEU A O 1
ATOM 5241 N N . ARG A 1 668 ? -16.755 -18.223 -27.539 1.00 89.31 668 ARG A N 1
ATOM 5242 C CA . ARG A 1 668 ? -16.617 -19.337 -28.494 1.00 89.31 668 ARG A CA 1
ATOM 5243 C C . ARG A 1 668 ? -17.173 -18.980 -29.875 1.00 89.31 668 ARG A C 1
ATOM 5245 O O . ARG A 1 668 ? -16.528 -19.237 -30.891 1.00 89.31 668 ARG A O 1
ATOM 5252 N N . ASP A 1 669 ? -18.364 -18.395 -29.903 1.00 90.31 669 ASP A N 1
ATOM 5253 C CA . ASP A 1 669 ? -19.056 -18.075 -31.147 1.00 90.31 669 ASP A CA 1
ATOM 5254 C C . ASP A 1 669 ? -18.360 -16.894 -31.836 1.00 90.31 669 ASP A C 1
ATOM 5256 O O . ASP A 1 669 ? -18.115 -16.960 -33.041 1.00 90.31 669 ASP A O 1
ATOM 5260 N N . PHE A 1 670 ? -17.902 -15.900 -31.069 1.00 92.88 670 PHE A N 1
ATOM 5261 C CA . PHE A 1 670 ? -17.042 -14.828 -31.573 1.00 92.88 670 PHE A CA 1
ATOM 5262 C C . PHE A 1 670 ? -15.763 -15.382 -32.236 1.00 92.88 670 PHE A C 1
ATOM 5264 O O . PHE A 1 670 ? -15.461 -15.057 -33.387 1.00 92.88 670 PHE A O 1
ATOM 5271 N N . LEU A 1 671 ? -15.048 -16.287 -31.555 1.00 92.62 671 LEU A N 1
ATOM 5272 C CA . LEU A 1 671 ? -13.795 -16.879 -32.039 1.00 92.62 671 LEU A CA 1
ATOM 5273 C C . LEU A 1 671 ? -13.968 -17.746 -33.292 1.00 92.62 671 LEU A C 1
ATOM 5275 O O . LEU A 1 671 ? -13.037 -17.834 -34.090 1.00 92.62 671 LEU A O 1
ATOM 5279 N N . SER A 1 672 ? -15.145 -18.342 -33.518 1.00 91.12 672 SER A N 1
ATOM 5280 C CA . SER A 1 672 ? -15.407 -19.160 -34.717 1.00 91.12 672 SER A CA 1
ATOM 5281 C C . SER A 1 672 ? -15.215 -18.396 -36.037 1.00 91.12 672 SER A C 1
ATOM 5283 O O . SER A 1 672 ? -14.881 -18.994 -37.058 1.00 91.12 672 SER A O 1
ATOM 5285 N N . ARG A 1 673 ? -15.351 -17.059 -36.025 1.00 88.81 673 ARG A N 1
ATOM 5286 C CA . ARG A 1 673 ? -15.076 -16.198 -37.197 1.00 88.81 673 ARG A CA 1
ATOM 5287 C C . ARG A 1 673 ? -13.592 -16.073 -37.502 1.00 88.81 673 ARG A C 1
ATOM 5289 O O . ARG A 1 673 ? -13.215 -15.809 -38.640 1.00 88.81 673 ARG A O 1
ATOM 5296 N N . GLY A 1 674 ? -12.757 -16.260 -36.488 1.00 84.81 674 GLY A N 1
ATOM 5297 C CA . GLY A 1 674 ? -11.315 -16.263 -36.636 1.00 84.81 674 GLY A CA 1
ATOM 5298 C C . GLY A 1 674 ? -10.800 -17.500 -37.357 1.00 84.81 674 GLY A C 1
ATOM 5299 O O . GLY A 1 674 ? -9.654 -17.504 -37.753 1.00 84.81 674 GLY A O 1
ATOM 5300 N N . SER A 1 675 ? -11.585 -18.562 -37.565 1.00 79.75 675 SER A N 1
ATOM 5301 C CA . SER A 1 675 ? -11.068 -19.818 -38.134 1.00 79.75 675 SER A CA 1
ATOM 5302 C C . SER A 1 675 ? -10.680 -19.750 -39.621 1.00 79.75 675 SER A C 1
ATOM 5304 O O . SER A 1 675 ? -10.119 -20.717 -40.135 1.00 79.75 675 SER A O 1
ATOM 5306 N N . ASN A 1 676 ? -10.931 -18.635 -40.316 1.00 74.44 676 ASN A N 1
ATOM 5307 C CA . ASN A 1 676 ? -10.479 -18.442 -41.694 1.00 74.44 676 ASN A CA 1
ATOM 5308 C C . ASN A 1 676 ? -8.941 -18.304 -41.749 1.00 74.44 676 ASN A C 1
ATOM 5310 O O . ASN A 1 676 ? -8.346 -17.486 -41.047 1.00 74.44 676 ASN A O 1
ATOM 5314 N N . SER A 1 677 ? -8.282 -19.108 -42.589 1.00 62.09 677 SER A N 1
ATOM 5315 C CA . SER A 1 677 ? -6.821 -19.127 -42.701 1.00 62.09 677 SER A CA 1
ATOM 5316 C C . SER A 1 677 ? -6.241 -17.794 -43.173 1.00 62.09 677 SER A C 1
ATOM 5318 O O . SER A 1 677 ? -5.190 -17.405 -42.673 1.00 62.09 677 SER A O 1
ATOM 5320 N N . GLU A 1 678 ? -6.925 -17.070 -44.067 1.00 61.97 678 GLU A N 1
ATOM 5321 C CA . GLU A 1 678 ? -6.426 -15.799 -44.619 1.00 61.97 678 GLU A CA 1
ATOM 5322 C C . GLU A 1 678 ? -6.359 -14.680 -43.565 1.00 61.97 678 GLU A C 1
ATOM 5324 O O . GLU A 1 678 ? -5.391 -13.919 -43.517 1.00 61.97 678 GLU A O 1
ATOM 5329 N N . THR A 1 679 ? -7.352 -14.594 -42.673 1.00 61.03 679 THR A N 1
ATOM 5330 C CA . THR A 1 679 ? -7.382 -13.588 -41.595 1.00 61.03 679 THR A CA 1
ATOM 5331 C C . THR A 1 679 ? -6.450 -13.941 -40.434 1.00 61.03 679 THR A C 1
ATOM 5333 O O . THR A 1 679 ? -5.962 -13.032 -39.755 1.00 61.03 679 THR A O 1
ATOM 5336 N N . ASN A 1 680 ? -6.163 -15.232 -40.234 1.00 63.78 680 ASN A N 1
ATOM 5337 C CA . ASN A 1 680 ? -5.193 -15.731 -39.253 1.00 63.78 680 ASN A CA 1
ATOM 5338 C C . ASN A 1 680 ? -3.737 -15.546 -39.684 1.00 63.78 680 ASN A C 1
ATOM 5340 O O . ASN A 1 680 ? -2.872 -15.397 -38.825 1.00 63.78 680 ASN A O 1
ATOM 5344 N N . SER A 1 681 ? -3.459 -15.556 -40.991 1.00 67.50 681 SER A N 1
ATOM 5345 C CA . SER A 1 681 ? -2.108 -15.369 -41.533 1.00 67.50 681 SER A CA 1
ATOM 5346 C C . SER A 1 681 ? -1.724 -13.906 -41.765 1.00 67.50 681 SER A C 1
ATOM 5348 O O . SER A 1 681 ? -0.606 -13.639 -42.200 1.00 67.50 681 SER A O 1
ATOM 5350 N N . ALA A 1 682 ? -2.634 -12.955 -41.531 1.00 73.25 682 ALA A N 1
ATOM 5351 C CA . ALA A 1 682 ? -2.348 -11.543 -41.761 1.00 73.25 682 ALA A CA 1
ATOM 5352 C C . ALA A 1 682 ? -1.229 -11.038 -40.825 1.00 73.25 682 ALA A C 1
ATOM 5354 O O . ALA A 1 682 ? -1.249 -11.361 -39.629 1.00 73.25 682 ALA A O 1
ATOM 5355 N N . PRO A 1 683 ? -0.278 -10.239 -41.351 1.00 83.44 683 PRO A N 1
ATOM 5356 C CA . PRO A 1 683 ? 0.907 -9.814 -40.615 1.00 83.44 683 PRO A CA 1
ATOM 5357 C C . PRO A 1 683 ? 0.553 -8.971 -39.386 1.00 83.44 683 PRO A C 1
ATOM 5359 O O . PRO A 1 683 ? -0.551 -8.428 -39.268 1.00 83.44 683 PRO A O 1
ATOM 5362 N N . PHE A 1 684 ? 1.509 -8.871 -38.464 1.00 95.44 684 PHE A N 1
ATOM 5363 C CA . PHE A 1 684 ? 1.432 -7.945 -37.339 1.00 95.44 684 PHE A CA 1
ATOM 5364 C C . PHE A 1 684 ? 1.424 -6.502 -37.850 1.00 95.44 684 PHE A C 1
ATOM 5366 O O . PHE A 1 684 ? 2.249 -6.130 -38.682 1.00 95.44 684 PHE A O 1
ATOM 5373 N N . GLU A 1 685 ? 0.508 -5.684 -37.339 1.00 96.69 685 GLU A N 1
ATOM 5374 C CA . GLU A 1 685 ? 0.452 -4.260 -37.673 1.00 96.69 685 GLU A CA 1
ATOM 5375 C C . GLU A 1 685 ? 1.532 -3.520 -36.871 1.00 96.69 685 GLU A C 1
ATOM 5377 O O . GLU A 1 685 ? 1.391 -3.313 -35.662 1.00 96.69 685 GLU A O 1
ATOM 5382 N N . ARG A 1 686 ? 2.643 -3.162 -37.518 1.00 96.88 686 ARG A N 1
ATOM 5383 C CA . ARG A 1 686 ? 3.748 -2.438 -36.875 1.00 96.88 686 ARG A CA 1
ATOM 5384 C C . ARG A 1 686 ? 3.438 -0.941 -36.807 1.00 96.88 686 ARG A C 1
ATOM 5386 O O . ARG A 1 686 ? 3.158 -0.300 -37.819 1.00 96.88 686 ARG A O 1
ATOM 5393 N N . LEU A 1 687 ? 3.494 -0.404 -35.595 1.00 96.56 687 LEU A N 1
ATOM 5394 C CA . LEU A 1 687 ? 3.179 0.978 -35.246 1.00 96.56 687 LEU A CA 1
ATOM 5395 C C . LEU A 1 687 ? 4.464 1.791 -35.088 1.00 96.56 687 LEU A C 1
ATOM 5397 O O . LEU A 1 687 ? 5.508 1.220 -34.765 1.00 96.56 687 LEU A O 1
ATOM 5401 N N . ASP A 1 688 ? 4.395 3.110 -35.270 1.00 97.00 688 ASP A N 1
ATOM 5402 C CA . ASP A 1 688 ? 5.552 3.977 -35.005 1.00 97.00 688 ASP A CA 1
ATOM 5403 C C . ASP A 1 688 ? 5.963 3.886 -33.522 1.00 97.00 688 ASP A C 1
ATOM 5405 O O . ASP A 1 688 ? 5.130 3.641 -32.646 1.00 97.00 688 ASP A O 1
ATOM 5409 N N . PHE A 1 689 ? 7.245 4.114 -33.208 1.00 97.06 689 PHE A N 1
ATOM 5410 C CA . PHE A 1 689 ? 7.788 3.936 -31.850 1.00 97.06 689 PHE A CA 1
ATOM 5411 C C . PHE A 1 689 ? 6.945 4.585 -30.735 1.00 97.06 689 PHE A C 1
ATOM 5413 O O . PHE A 1 689 ? 6.688 3.961 -29.701 1.00 97.06 689 PHE A O 1
ATOM 5420 N N . CYS A 1 690 ? 6.496 5.824 -30.954 1.00 95.06 690 CYS A N 1
ATOM 5421 C CA . CYS A 1 690 ? 5.715 6.608 -29.993 1.00 95.06 690 CYS A CA 1
ATOM 5422 C C . CYS A 1 690 ? 4.190 6.397 -30.090 1.00 95.06 690 CYS A C 1
ATOM 5424 O O . CYS A 1 690 ? 3.447 7.029 -29.342 1.00 95.06 690 CYS A O 1
ATOM 5426 N N . GLU A 1 691 ? 3.703 5.544 -30.990 1.00 95.81 691 GLU A N 1
ATOM 5427 C CA . GLU A 1 691 ? 2.269 5.359 -31.218 1.00 95.81 691 GLU A CA 1
ATOM 5428 C C . GLU A 1 691 ? 1.612 4.510 -30.111 1.00 95.81 691 GLU A C 1
ATOM 5430 O O . GLU A 1 691 ? 2.212 3.527 -29.646 1.00 95.81 691 GLU A O 1
ATOM 5435 N N . PRO A 1 692 ? 0.396 4.879 -29.654 1.00 96.31 692 PRO A N 1
ATOM 5436 C CA . PRO A 1 692 ? -0.255 4.218 -28.532 1.00 96.31 692 PRO A CA 1
ATOM 5437 C C . PRO A 1 692 ? -0.744 2.806 -28.869 1.00 96.31 692 PRO A C 1
ATOM 5439 O O . PRO A 1 692 ? -1.350 2.577 -29.911 1.00 96.31 692 PRO A O 1
ATOM 5442 N N . PHE A 1 693 ? -0.566 1.879 -27.926 1.00 97.19 693 PHE A N 1
ATOM 5443 C CA . PHE A 1 693 ? -1.117 0.512 -27.995 1.00 97.19 693 PHE A CA 1
ATOM 5444 C C . PHE A 1 693 ? -1.942 0.128 -26.759 1.00 97.19 693 PHE A C 1
ATOM 5446 O O . PHE A 1 693 ? -2.667 -0.868 -26.768 1.00 97.19 693 PHE A O 1
ATOM 5453 N N . LEU A 1 694 ? -1.817 0.904 -25.682 1.00 97.94 694 LEU A N 1
ATOM 5454 C CA . LEU A 1 694 ? -2.385 0.609 -24.375 1.00 97.94 694 LEU A CA 1
ATOM 5455 C C . LEU A 1 694 ? -2.967 1.882 -23.762 1.00 97.94 694 LEU A C 1
ATOM 5457 O O . LEU A 1 694 ? -2.315 2.927 -23.770 1.00 97.94 694 LEU A O 1
ATOM 5461 N N . ILE A 1 695 ? -4.163 1.764 -23.183 1.00 97.38 695 ILE A N 1
ATOM 5462 C CA . ILE A 1 695 ? -4.759 2.780 -22.315 1.00 97.38 695 ILE A CA 1
ATOM 5463 C C . ILE A 1 695 ? -4.998 2.180 -20.936 1.00 97.38 695 ILE A C 1
ATOM 5465 O O . ILE A 1 695 ? -5.741 1.205 -20.783 1.00 97.38 695 ILE A O 1
ATOM 5469 N N . VAL A 1 696 ? -4.407 2.806 -19.926 1.00 92.31 696 VAL A N 1
ATOM 5470 C CA . VAL A 1 696 ? -4.616 2.491 -18.511 1.00 92.31 696 VAL A CA 1
ATOM 5471 C C . VAL A 1 696 ? -5.122 3.721 -17.779 1.00 92.31 696 VAL A C 1
ATOM 5473 O O . VAL A 1 696 ? -4.947 4.855 -18.218 1.00 92.31 696 VAL A O 1
ATOM 5476 N N . TYR A 1 697 ? -5.766 3.500 -16.642 1.00 86.12 697 TYR A N 1
ATOM 5477 C CA . TYR A 1 697 ? -6.452 4.568 -15.931 1.00 86.12 697 TYR A CA 1
ATOM 5478 C C . TYR A 1 697 ? -5.729 4.897 -14.637 1.00 86.12 697 TYR A C 1
ATOM 5480 O O . TYR A 1 697 ? -5.490 4.013 -13.813 1.00 86.12 697 TYR A O 1
ATOM 5488 N N . SER A 1 698 ? -5.460 6.180 -14.420 1.00 75.19 698 SER A N 1
ATOM 5489 C CA . SER A 1 698 ? -5.239 6.712 -13.078 1.00 75.19 698 SER A CA 1
ATOM 5490 C C . SER A 1 698 ? -6.409 7.614 -12.716 1.00 75.19 698 SER A C 1
ATOM 5492 O O . SER A 1 698 ? -7.130 8.116 -13.577 1.00 75.19 698 SER A O 1
ATOM 5494 N N . SER A 1 699 ? -6.663 7.782 -11.430 1.00 62.84 699 SER A N 1
ATOM 5495 C CA . SER A 1 699 ? -7.781 8.619 -11.004 1.00 62.84 699 SER A CA 1
ATOM 5496 C C . SER A 1 699 ? -7.281 10.041 -10.760 1.00 62.84 699 SER A C 1
ATOM 5498 O O . SER A 1 699 ? -6.191 10.228 -10.215 1.00 62.84 699 SER A O 1
ATOM 5500 N N . GLY A 1 700 ? -8.045 11.035 -11.210 1.00 54.09 700 GLY A N 1
ATOM 5501 C CA . GLY A 1 700 ? -7.692 12.447 -11.079 1.00 54.09 700 GLY A CA 1
ATOM 5502 C C . GLY A 1 700 ? -7.885 12.973 -9.657 1.00 54.09 700 GLY A C 1
ATOM 5503 O O . GLY A 1 700 ? -8.672 12.445 -8.882 1.00 54.09 700 GLY A O 1
ATOM 5504 N N . THR A 1 701 ? -7.171 14.035 -9.295 1.00 49.53 701 THR A N 1
ATOM 5505 C CA . THR A 1 701 ? -7.431 14.780 -8.051 1.00 49.53 701 THR A CA 1
ATOM 5506 C C . THR A 1 701 ? -8.713 15.607 -8.179 1.00 49.53 701 THR A C 1
ATOM 5508 O O . THR A 1 701 ? -9.462 15.744 -7.216 1.00 49.53 701 THR A O 1
ATOM 5511 N N . THR A 1 702 ? -9.011 16.045 -9.405 1.00 50.06 702 THR A N 1
ATOM 5512 C CA . THR A 1 702 ? -10.243 16.697 -9.856 1.00 50.06 702 THR A CA 1
ATOM 5513 C C . THR A 1 702 ? -10.672 16.087 -11.208 1.00 50.06 702 THR A C 1
ATOM 5515 O O . THR A 1 702 ? -9.824 15.773 -12.040 1.00 50.06 702 THR A O 1
ATOM 5518 N N . GLY A 1 703 ? -11.977 15.872 -11.439 1.00 59.91 703 GLY A N 1
ATOM 5519 C CA . GLY A 1 703 ? -12.518 15.403 -12.734 1.00 59.91 703 GLY A CA 1
ATOM 5520 C C . GLY A 1 703 ? -12.507 13.883 -13.000 1.00 59.91 703 GLY A C 1
ATOM 5521 O O . GLY A 1 703 ? -12.233 13.076 -12.114 1.00 59.91 703 GLY A O 1
ATOM 5522 N N . LYS A 1 704 ? -12.861 13.481 -14.231 1.00 70.75 704 LYS A N 1
ATOM 5523 C CA . LYS A 1 704 ? -12.947 12.067 -14.656 1.00 70.75 704 LYS A CA 1
ATOM 5524 C C . LYS A 1 704 ? -11.581 11.351 -14.568 1.00 70.75 704 LYS A C 1
ATOM 5526 O O . LYS A 1 704 ? -10.546 12.018 -14.581 1.00 70.75 704 LYS A O 1
ATOM 5531 N N . PRO A 1 705 ? -11.539 10.003 -14.501 1.00 80.12 705 PRO A N 1
ATOM 5532 C CA . PRO A 1 705 ? -10.281 9.258 -14.524 1.00 80.12 705 PRO A CA 1
ATOM 5533 C C . PRO A 1 705 ? -9.421 9.620 -15.742 1.00 80.12 705 PRO A C 1
ATOM 5535 O O . PRO A 1 705 ? -9.927 9.650 -16.863 1.00 80.12 705 PRO A O 1
ATOM 5538 N N . LYS A 1 706 ? -8.121 9.841 -15.520 1.00 86.94 706 LYS A N 1
ATOM 5539 C CA . LYS A 1 706 ? -7.133 10.112 -16.568 1.00 86.94 706 LYS A CA 1
ATOM 5540 C C . LYS A 1 706 ? -6.933 8.846 -17.396 1.00 86.94 706 LYS A C 1
ATOM 5542 O O . LYS A 1 706 ? -6.542 7.808 -16.859 1.00 86.94 706 LYS A O 1
ATOM 5547 N N . CYS A 1 707 ? -7.180 8.936 -18.697 1.00 92.88 707 CYS A N 1
ATOM 5548 C CA . CYS A 1 707 ? -6.950 7.846 -19.639 1.00 92.88 707 CYS A CA 1
ATOM 5549 C C . CYS A 1 707 ? -5.512 7.935 -20.171 1.00 92.88 707 CYS A C 1
ATOM 5551 O O . CYS A 1 707 ? -5.258 8.551 -21.202 1.00 92.88 707 CYS A O 1
ATOM 5553 N N . ILE A 1 708 ? -4.554 7.371 -19.441 1.00 94.88 708 ILE A N 1
ATOM 5554 C CA . ILE A 1 708 ? -3.129 7.445 -19.773 1.00 94.88 708 ILE A CA 1
ATOM 5555 C C . ILE A 1 708 ? -2.844 6.507 -20.944 1.00 94.88 708 ILE A C 1
ATOM 5557 O O . ILE A 1 708 ? -3.098 5.303 -20.855 1.00 94.88 708 ILE A O 1
ATOM 5561 N N . THR A 1 709 ? -2.308 7.052 -22.033 1.00 96.75 709 THR A N 1
ATOM 5562 C CA . THR A 1 709 ? -1.863 6.251 -23.177 1.00 96.75 709 THR A CA 1
ATOM 5563 C C . THR A 1 709 ? -0.403 5.835 -23.005 1.00 96.75 709 THR A C 1
ATOM 5565 O O . THR A 1 709 ? 0.395 6.574 -22.433 1.00 96.75 709 THR A O 1
ATOM 5568 N N . HIS A 1 710 ? -0.029 4.661 -23.509 1.00 97.81 710 HIS A N 1
ATOM 5569 C CA . HIS A 1 710 ? 1.367 4.220 -23.558 1.00 97.81 710 HIS A CA 1
ATOM 5570 C C . HIS A 1 710 ? 1.777 3.823 -24.967 1.00 97.81 710 HIS A C 1
ATOM 5572 O O . HIS A 1 710 ? 1.017 3.162 -25.681 1.00 97.81 710 HIS A O 1
ATOM 5578 N N . SER A 1 711 ? 3.001 4.204 -25.331 1.00 97.00 711 SER A N 1
ATOM 5579 C CA . SER A 1 711 ? 3.610 3.913 -26.624 1.00 97.00 711 SER A CA 1
ATOM 5580 C C . SER A 1 711 ? 4.256 2.529 -26.674 1.00 97.00 711 SER A C 1
ATOM 5582 O O . SER A 1 711 ? 4.805 2.042 -25.680 1.00 97.00 711 SER A O 1
ATOM 5584 N N . THR A 1 712 ? 4.214 1.899 -27.850 1.00 96.38 712 THR A N 1
ATOM 5585 C CA . THR A 1 712 ? 4.740 0.536 -28.051 1.00 96.38 712 THR A CA 1
ATOM 5586 C C . THR A 1 712 ? 6.243 0.462 -27.780 1.00 96.38 712 THR A C 1
ATOM 5588 O O . THR A 1 712 ? 6.699 -0.376 -26.999 1.00 96.38 712 THR A O 1
ATOM 5591 N N . GLY A 1 713 ? 7.012 1.362 -28.400 1.00 96.88 713 GLY A N 1
ATOM 5592 C CA . GLY A 1 713 ? 8.465 1.431 -28.264 1.00 96.88 713 GLY A CA 1
ATOM 5593 C C . GLY A 1 713 ? 8.915 1.778 -26.856 1.00 96.88 713 GLY A C 1
ATOM 5594 O O . GLY A 1 713 ? 9.798 1.114 -26.312 1.00 96.88 713 GLY A O 1
ATOM 5595 N N . GLY A 1 714 ? 8.261 2.764 -26.237 1.00 96.69 714 GLY A N 1
ATOM 5596 C CA . GLY A 1 714 ? 8.582 3.198 -24.882 1.00 96.69 714 GLY A CA 1
ATOM 5597 C C . GLY A 1 714 ? 8.465 2.057 -23.872 1.00 96.69 714 GLY A C 1
ATOM 5598 O O . GLY A 1 714 ? 9.412 1.791 -23.131 1.00 96.69 714 GLY A O 1
ATOM 5599 N N . VAL A 1 715 ? 7.333 1.343 -23.867 1.00 97.31 715 VAL A N 1
ATOM 5600 C CA . VAL A 1 715 ? 7.097 0.247 -22.911 1.00 97.31 715 VAL A CA 1
ATOM 5601 C C . VAL A 1 715 ? 8.044 -0.930 -23.141 1.00 97.31 715 VAL A C 1
ATOM 5603 O O . VAL A 1 715 ? 8.599 -1.446 -22.172 1.00 97.31 715 VAL A O 1
ATOM 5606 N N . LEU A 1 716 ? 8.271 -1.347 -24.392 1.00 97.88 716 LEU A N 1
ATOM 5607 C CA . LEU A 1 716 ? 9.171 -2.469 -24.687 1.00 97.88 716 LEU A CA 1
ATOM 5608 C C . LEU A 1 716 ? 10.624 -2.153 -24.319 1.00 97.88 716 LEU A C 1
ATOM 5610 O O . LEU A 1 716 ? 11.283 -2.967 -23.671 1.00 97.88 716 LEU A O 1
ATOM 5614 N N . LEU A 1 717 ? 11.114 -0.959 -24.660 1.00 97.62 717 LEU A N 1
ATOM 5615 C CA . LEU A 1 717 ? 12.476 -0.555 -24.316 1.00 97.62 717 LEU A CA 1
ATOM 5616 C C . LEU A 1 717 ? 12.653 -0.415 -22.796 1.00 97.62 717 LEU A C 1
ATOM 5618 O O . LEU A 1 717 ? 13.670 -0.845 -22.246 1.00 97.62 717 LEU A O 1
ATOM 5622 N N . ASN A 1 718 ? 11.642 0.107 -22.089 1.00 96.88 718 ASN A N 1
ATOM 5623 C CA . ASN A 1 718 ? 11.661 0.155 -20.628 1.00 96.88 718 ASN A CA 1
ATOM 5624 C C . ASN A 1 718 ? 11.621 -1.249 -19.996 1.00 96.88 718 ASN A C 1
ATOM 5626 O O . ASN A 1 718 ? 12.299 -1.485 -18.998 1.00 96.88 718 ASN A O 1
ATOM 5630 N N . ALA A 1 719 ? 10.897 -2.202 -20.591 1.00 95.62 719 ALA A N 1
ATOM 5631 C CA . ALA A 1 719 ? 10.862 -3.590 -20.128 1.00 95.62 719 ALA A CA 1
ATOM 5632 C C . ALA A 1 719 ? 12.218 -4.304 -20.265 1.00 95.62 719 ALA A C 1
ATOM 5634 O O . ALA A 1 719 ? 12.544 -5.151 -19.432 1.00 95.62 719 ALA A O 1
ATOM 5635 N N . ILE A 1 720 ? 13.036 -3.946 -21.262 1.00 96.44 720 ILE A N 1
ATOM 5636 C CA . ILE A 1 720 ? 14.435 -4.396 -21.343 1.00 96.44 720 ILE A CA 1
ATOM 5637 C C . ILE A 1 720 ? 15.272 -3.731 -20.253 1.00 96.44 720 ILE A C 1
ATOM 5639 O O . ILE A 1 720 ? 15.962 -4.417 -19.501 1.00 96.44 720 ILE A O 1
ATOM 5643 N N . LYS A 1 721 ? 15.170 -2.408 -20.110 1.00 97.25 721 LYS A N 1
ATOM 5644 C CA . LYS A 1 721 ? 15.892 -1.656 -19.077 1.00 97.25 721 LYS A CA 1
ATOM 5645 C C . LYS A 1 721 ? 15.658 -2.236 -17.680 1.00 97.25 721 LYS A C 1
ATOM 5647 O O . LYS A 1 721 ? 16.604 -2.570 -16.976 1.00 97.25 721 LYS A O 1
ATOM 5652 N N . GLU A 1 722 ? 14.400 -2.365 -17.271 1.00 95.75 722 GLU A N 1
ATOM 5653 C CA . GLU A 1 722 ? 14.036 -2.824 -15.929 1.00 95.75 722 GLU A CA 1
ATOM 5654 C C . GLU A 1 722 ? 14.127 -4.348 -15.801 1.00 95.75 722 GLU A C 1
ATOM 5656 O O . GLU A 1 722 ? 14.654 -4.848 -14.812 1.00 95.75 722 GLU A O 1
ATOM 5661 N N . GLY A 1 723 ? 13.664 -5.101 -16.799 1.00 93.94 723 GLY A N 1
ATOM 5662 C CA . GLY A 1 723 ? 13.659 -6.561 -16.752 1.00 93.94 723 GLY A CA 1
ATOM 5663 C C . GLY A 1 723 ? 15.044 -7.171 -16.941 1.00 93.94 723 GLY A C 1
ATOM 5664 O O . GLY A 1 723 ? 15.532 -7.872 -16.062 1.00 93.94 723 GLY A O 1
ATOM 5665 N N . HIS A 1 724 ? 15.707 -6.883 -18.064 1.00 94.38 724 HIS A N 1
ATOM 5666 C CA . HIS A 1 724 ? 17.004 -7.487 -18.392 1.00 94.38 724 HIS A CA 1
ATOM 5667 C C . HIS A 1 724 ? 18.131 -6.910 -17.540 1.00 94.38 724 HIS A C 1
ATOM 5669 O O . HIS A 1 724 ? 18.911 -7.672 -16.978 1.00 94.38 724 HIS A O 1
ATOM 5675 N N . LEU A 1 725 ? 18.225 -5.582 -17.387 1.00 96.00 725 LEU A N 1
ATOM 5676 C CA . LEU A 1 725 ? 19.338 -5.001 -16.622 1.00 96.00 725 LEU A CA 1
ATOM 5677 C C . LEU A 1 725 ? 19.092 -5.062 -15.112 1.00 96.00 725 LEU A C 1
ATOM 5679 O O . LEU A 1 725 ? 19.918 -5.614 -14.390 1.00 96.00 725 LEU A O 1
ATOM 5683 N N . HIS A 1 726 ? 17.988 -4.502 -14.612 1.00 95.44 726 HIS A N 1
ATOM 5684 C CA . HIS A 1 726 ? 17.779 -4.394 -13.162 1.00 95.44 726 HIS A CA 1
ATOM 5685 C C . HIS A 1 726 ? 17.351 -5.703 -12.494 1.00 95.44 726 HIS A C 1
ATOM 5687 O O . HIS A 1 726 ? 17.857 -6.014 -11.418 1.00 95.44 726 HIS A O 1
ATOM 5693 N N . GLN A 1 727 ? 16.440 -6.457 -13.110 1.00 91.25 727 GLN A N 1
ATOM 5694 C CA . GLN A 1 727 ? 15.917 -7.705 -12.543 1.00 91.25 727 GLN A CA 1
ATOM 5695 C C . GLN A 1 727 ? 16.637 -8.958 -13.053 1.00 91.25 727 GLN A C 1
ATOM 5697 O O . GLN A 1 727 ? 16.426 -10.043 -12.518 1.00 91.25 727 GLN A O 1
ATOM 5702 N N . ASN A 1 728 ? 17.515 -8.818 -14.052 1.00 91.69 728 ASN A N 1
ATOM 5703 C CA . ASN A 1 728 ? 18.258 -9.927 -14.646 1.00 91.69 728 ASN A CA 1
ATOM 5704 C C . ASN A 1 728 ? 17.339 -11.044 -15.183 1.00 91.69 728 ASN A C 1
ATOM 5706 O O . ASN A 1 728 ? 17.637 -12.231 -15.031 1.00 91.69 728 ASN A O 1
ATOM 5710 N N . TYR A 1 729 ? 16.209 -10.660 -15.786 1.00 93.25 729 TYR A N 1
ATOM 5711 C CA . TYR A 1 729 ? 15.283 -11.594 -16.418 1.00 93.25 729 TYR A CA 1
ATOM 5712 C C . TYR A 1 729 ? 15.902 -12.273 -17.637 1.00 93.25 729 TYR A C 1
ATOM 5714 O O . TYR A 1 729 ? 16.664 -11.672 -18.393 1.00 93.25 729 TYR A O 1
ATOM 5722 N N . GLY A 1 730 ? 15.528 -13.533 -17.836 1.00 91.81 730 GLY A N 1
ATOM 5723 C CA . GLY A 1 730 ? 15.942 -14.336 -18.978 1.00 91.81 730 GLY A CA 1
ATOM 5724 C C . GLY A 1 730 ? 14.997 -15.512 -19.232 1.00 91.81 730 GLY A C 1
ATOM 5725 O O . GLY A 1 730 ? 13.966 -15.643 -18.565 1.00 91.81 730 GLY A O 1
ATOM 5726 N N . PRO A 1 731 ? 15.327 -16.405 -20.180 1.00 92.00 731 PRO A N 1
ATOM 5727 C CA . PRO A 1 731 ? 14.486 -17.560 -20.511 1.00 92.00 731 PRO A CA 1
ATOM 5728 C C . PRO A 1 731 ? 14.277 -18.555 -19.358 1.00 92.00 731 PRO A C 1
ATOM 5730 O O . PRO A 1 731 ? 13.382 -19.392 -19.406 1.00 92.00 731 PRO A O 1
ATOM 5733 N N . ASP A 1 732 ? 15.116 -18.488 -18.328 1.00 91.06 732 ASP A N 1
ATOM 5734 C CA . ASP A 1 732 ? 15.044 -19.293 -17.111 1.00 91.06 732 ASP A CA 1
ATOM 5735 C C . ASP A 1 732 ? 14.217 -18.636 -15.989 1.00 91.06 732 ASP A C 1
ATOM 5737 O O . ASP A 1 732 ? 13.985 -19.261 -14.953 1.00 91.06 732 ASP A O 1
ATOM 5741 N N . THR A 1 733 ? 13.746 -17.403 -16.193 1.00 94.44 733 THR A N 1
ATOM 5742 C CA . THR A 1 733 ? 12.843 -16.708 -15.273 1.00 94.44 733 THR A CA 1
ATOM 5743 C C . THR A 1 733 ? 11.446 -17.322 -15.306 1.00 94.44 733 THR A C 1
ATOM 5745 O O . THR A 1 733 ? 10.833 -17.505 -16.361 1.00 94.44 733 THR A O 1
ATOM 5748 N N . ILE A 1 734 ? 10.911 -17.575 -14.116 1.00 95.31 734 ILE A N 1
ATOM 5749 C CA . ILE A 1 734 ? 9.536 -17.984 -13.859 1.00 95.31 734 ILE A CA 1
ATOM 5750 C C . ILE A 1 734 ? 8.936 -16.948 -12.911 1.00 95.31 734 ILE A C 1
ATOM 5752 O O . ILE A 1 734 ? 9.195 -16.971 -11.705 1.00 95.31 734 ILE A O 1
ATOM 5756 N N . CYS A 1 735 ? 8.142 -16.036 -13.462 1.00 95.31 735 CYS A N 1
ATOM 5757 C CA . CYS A 1 735 ? 7.612 -14.894 -12.730 1.00 95.31 735 CYS A CA 1
ATOM 5758 C C . CYS A 1 735 ? 6.173 -15.134 -12.265 1.00 95.31 735 CYS A C 1
ATOM 5760 O O . CYS A 1 735 ? 5.297 -15.467 -13.064 1.00 95.31 735 CYS A O 1
ATOM 5762 N N . LEU A 1 736 ? 5.914 -14.909 -10.977 1.00 93.00 736 LEU A N 1
ATOM 5763 C CA . LEU A 1 736 ? 4.566 -14.795 -10.425 1.00 93.00 736 LEU A CA 1
ATOM 5764 C C . LEU A 1 736 ? 4.453 -13.439 -9.740 1.00 93.00 736 LEU A C 1
ATOM 5766 O O . LEU A 1 736 ? 4.992 -13.244 -8.656 1.00 93.00 736 LEU A O 1
ATOM 5770 N N . ASN A 1 737 ? 3.715 -12.514 -10.345 1.00 85.56 737 ASN A N 1
ATOM 5771 C CA . ASN A 1 737 ? 3.389 -11.240 -9.717 1.00 85.56 737 ASN A CA 1
ATOM 5772 C C . ASN A 1 737 ? 1.971 -11.273 -9.169 1.00 85.56 737 ASN A C 1
ATOM 5774 O O . ASN A 1 737 ? 1.007 -11.561 -9.879 1.00 85.56 737 ASN A O 1
ATOM 5778 N N . PHE A 1 738 ? 1.847 -10.922 -7.899 1.00 73.81 738 PHE A N 1
ATOM 5779 C CA . PHE A 1 738 ? 0.590 -10.884 -7.192 1.00 73.81 738 PHE A CA 1
ATOM 5780 C C . PHE A 1 738 ? 0.301 -9.485 -6.634 1.00 73.81 738 PHE A C 1
ATOM 5782 O O . PHE A 1 738 ? 1.096 -8.909 -5.891 1.00 73.81 738 PHE A O 1
ATOM 5789 N N . SER A 1 739 ? -0.876 -8.945 -6.959 1.00 52.72 739 SER A N 1
ATOM 5790 C CA . SER A 1 739 ? -1.261 -7.566 -6.645 1.00 52.72 739 SER A CA 1
ATOM 5791 C C . SER A 1 739 ? -2.674 -7.450 -6.037 1.00 52.72 739 SER A C 1
ATOM 5793 O O . SER A 1 739 ? -3.578 -6.939 -6.684 1.00 52.72 739 SER A O 1
ATOM 5795 N N . SER A 1 740 ? -2.894 -7.902 -4.785 1.00 51.09 740 SER A N 1
ATOM 5796 C CA . SER A 1 740 ? -3.894 -7.337 -3.828 1.00 51.09 740 SER A CA 1
ATOM 5797 C C . SER A 1 740 ? -4.050 -8.144 -2.522 1.00 51.09 740 SER A C 1
ATOM 5799 O O . SER A 1 740 ? -4.252 -9.346 -2.554 1.00 51.09 740 SER A O 1
ATOM 5801 N N . VAL A 1 741 ? -4.160 -7.508 -1.350 1.00 36.16 741 VAL A N 1
ATOM 5802 C CA . VAL A 1 741 ? -4.815 -8.138 -0.180 1.00 36.16 741 VAL A CA 1
ATOM 5803 C C . VAL A 1 741 ? -5.930 -7.235 0.333 1.00 36.16 741 VAL A C 1
ATOM 5805 O O . VAL A 1 741 ? -5.719 -6.065 0.642 1.00 36.16 741 VAL A O 1
ATOM 5808 N N . GLY A 1 742 ? -7.141 -7.783 0.462 1.00 33.38 742 GLY A N 1
ATOM 5809 C CA . GLY A 1 742 ? -8.243 -7.155 1.186 1.00 33.38 742 GLY A CA 1
ATOM 5810 C C . GLY A 1 742 ? -8.628 -7.931 2.426 1.00 33.38 742 GLY A C 1
ATOM 5811 O O . GLY A 1 742 ? -9.308 -8.946 2.324 1.00 33.38 742 GLY A O 1
ATOM 5812 N N . LEU A 1 743 ? -8.269 -7.425 3.606 1.00 29.66 743 LEU A N 1
ATOM 5813 C CA . LEU A 1 743 ? -8.693 -8.040 4.861 1.00 29.66 743 LEU A CA 1
ATOM 5814 C C . LEU A 1 743 ? -10.189 -7.812 5.140 1.00 29.66 743 LEU A C 1
ATOM 5816 O O . LEU A 1 743 ? -10.757 -6.731 4.938 1.00 29.66 743 LEU A O 1
ATOM 5820 N N . LYS A 1 744 ? -10.830 -8.854 5.676 1.00 30.66 744 LYS A N 1
ATOM 5821 C CA . LYS A 1 744 ? -12.117 -8.757 6.370 1.00 30.66 744 LYS A CA 1
ATOM 5822 C C . LYS A 1 744 ? -11.865 -8.202 7.777 1.00 30.66 744 LYS A C 1
ATOM 5824 O O . LYS A 1 744 ? -11.246 -8.875 8.590 1.00 30.66 744 LYS A O 1
ATOM 5829 N N . LYS A 1 745 ? -12.419 -7.032 8.111 1.00 28.05 745 LYS A N 1
ATOM 5830 C CA . LYS A 1 745 ? -12.851 -6.766 9.493 1.00 28.05 745 LYS A CA 1
ATOM 5831 C C . LYS A 1 745 ? -14.278 -7.296 9.621 1.00 28.05 745 LYS A C 1
ATOM 5833 O O . LYS A 1 745 ? -15.179 -6.779 8.965 1.00 28.05 745 LYS A O 1
ATOM 5838 N N . LYS A 1 746 ? -14.483 -8.350 10.417 1.00 26.92 746 LYS A N 1
ATOM 5839 C CA . LYS A 1 746 ? -15.815 -8.707 10.928 1.00 26.92 746 LYS A CA 1
ATOM 5840 C C . LYS A 1 746 ? -16.125 -7.715 12.048 1.00 26.92 746 LYS A C 1
ATOM 5842 O O . LYS A 1 746 ? -15.588 -7.840 13.141 1.00 26.92 746 LYS A O 1
ATOM 5847 N N . THR A 1 747 ? -16.962 -6.721 11.776 1.00 28.02 747 THR A N 1
ATOM 5848 C CA . THR A 1 747 ? -17.594 -5.943 12.845 1.00 28.02 747 THR A CA 1
ATOM 5849 C C . THR A 1 747 ? -18.743 -6.783 13.391 1.00 28.02 747 THR A C 1
ATOM 5851 O O . THR A 1 747 ? -19.692 -7.078 12.664 1.00 28.02 747 THR A O 1
ATOM 5854 N N . LEU A 1 748 ? -18.653 -7.201 14.654 1.00 29.70 748 LEU A N 1
ATOM 5855 C CA . LEU A 1 748 ? -19.754 -7.843 15.364 1.00 29.70 748 LEU A CA 1
ATOM 5856 C C . LEU A 1 748 ? -20.761 -6.749 15.762 1.00 29.70 748 LEU A C 1
ATOM 5858 O O . LEU A 1 748 ? -20.686 -6.167 16.836 1.00 29.70 748 LEU A O 1
ATOM 5862 N N . SER A 1 749 ? -21.670 -6.409 14.849 1.00 30.72 749 SER A N 1
ATOM 5863 C CA . SER A 1 749 ? -22.896 -5.676 15.166 1.00 30.72 749 SER A CA 1
ATOM 5864 C C . SER A 1 749 ? -24.060 -6.483 14.611 1.00 30.72 749 SER A C 1
ATOM 5866 O O . SER A 1 749 ? -24.316 -6.527 13.406 1.00 30.72 749 SER A O 1
ATOM 5868 N N . SER A 1 750 ? -24.727 -7.199 15.506 1.00 36.62 750 SER A N 1
ATOM 5869 C CA . SER A 1 750 ? -25.978 -7.895 15.256 1.00 36.62 750 SER A CA 1
ATOM 5870 C C . SER A 1 750 ? -27.058 -6.881 14.862 1.00 36.62 750 SER A C 1
ATOM 5872 O O . SER A 1 750 ? -27.619 -6.253 15.756 1.00 36.62 750 SER A O 1
ATOM 5874 N N . ARG A 1 751 ? -27.316 -6.701 13.551 1.00 35.50 751 ARG A N 1
ATOM 5875 C CA . ARG A 1 751 ? -28.649 -6.433 12.936 1.00 35.50 751 ARG A CA 1
ATOM 5876 C C . ARG A 1 751 ? -28.655 -5.977 11.465 1.00 35.50 751 ARG A C 1
ATOM 5878 O O . ARG A 1 751 ? -29.735 -5.735 10.943 1.00 35.50 751 ARG A O 1
ATOM 5885 N N . ILE A 1 752 ? -27.533 -5.950 10.736 1.00 28.77 752 ILE A N 1
ATOM 5886 C CA . ILE A 1 752 ? -27.570 -5.718 9.275 1.00 28.77 752 ILE A CA 1
ATOM 5887 C C . ILE A 1 752 ? -26.715 -6.764 8.549 1.00 28.77 752 ILE A C 1
ATOM 5889 O O . ILE A 1 752 ? -25.490 -6.760 8.645 1.00 28.77 752 ILE A O 1
ATOM 5893 N N . LYS A 1 753 ? -27.359 -7.673 7.803 1.00 25.45 753 LYS A N 1
ATOM 5894 C CA . LYS A 1 753 ? -26.683 -8.562 6.845 1.00 25.45 753 LYS A CA 1
ATOM 5895 C C . LYS A 1 753 ? -26.445 -7.783 5.547 1.00 25.45 753 LYS A C 1
ATOM 5897 O O . LYS A 1 753 ? -27.241 -7.868 4.621 1.00 25.45 753 LYS A O 1
ATOM 5902 N N . ILE A 1 754 ? -25.364 -7.005 5.483 1.00 27.97 754 ILE A N 1
ATOM 5903 C CA . ILE A 1 754 ? -24.867 -6.476 4.203 1.00 27.97 754 ILE A CA 1
ATOM 5904 C C . ILE A 1 754 ? -24.065 -7.593 3.535 1.00 27.97 754 ILE A C 1
ATOM 5906 O O . ILE A 1 754 ? -23.085 -8.088 4.095 1.00 27.97 754 ILE A O 1
ATOM 5910 N N . GLN A 1 755 ? -24.494 -8.015 2.349 1.00 25.50 755 GLN A N 1
ATOM 5911 C CA . GLN A 1 755 ? -23.759 -8.956 1.513 1.00 25.50 755 GLN A CA 1
ATOM 5912 C C . GLN A 1 755 ? -22.537 -8.231 0.927 1.00 25.50 755 GLN A C 1
ATOM 5914 O O . GLN A 1 755 ? -22.667 -7.297 0.146 1.00 25.50 755 GLN A O 1
ATOM 5919 N N . VAL A 1 756 ? -21.345 -8.614 1.394 1.00 29.48 756 VAL A N 1
ATOM 5920 C CA . VAL A 1 756 ? -20.057 -7.975 1.068 1.00 29.48 756 VAL A CA 1
ATOM 5921 C C . VAL A 1 756 ? -19.381 -8.695 -0.105 1.00 29.48 756 VAL A C 1
ATOM 5923 O O . VAL A 1 756 ? -19.116 -9.903 -0.007 1.00 29.48 756 VAL A O 1
ATOM 5926 N N . THR A 1 757 ? -19.056 -7.947 -1.164 1.00 32.69 757 THR A N 1
ATOM 5927 C CA . THR A 1 757 ? -18.187 -8.345 -2.286 1.00 32.69 757 THR A CA 1
ATOM 5928 C C . THR A 1 757 ? -16.704 -8.168 -1.925 1.00 32.69 757 THR A C 1
ATOM 5930 O O . THR A 1 757 ? -16.305 -7.238 -1.217 1.00 32.69 757 THR A O 1
ATOM 5933 N N . ASN A 1 758 ? -15.892 -9.148 -2.325 1.00 33.09 758 ASN A N 1
ATOM 5934 C CA . ASN A 1 758 ? -14.485 -9.313 -1.954 1.00 33.09 758 ASN A CA 1
ATOM 5935 C C . ASN A 1 758 ? -13.583 -8.908 -3.152 1.00 33.09 758 ASN A C 1
ATOM 5937 O O . ASN A 1 758 ? -14.017 -9.034 -4.288 1.00 33.09 758 ASN A O 1
ATOM 5941 N N . GLY A 1 759 ? -12.371 -8.384 -2.922 1.00 37.88 759 GLY A N 1
ATOM 5942 C CA . GLY A 1 759 ? -11.575 -7.721 -3.976 1.00 37.88 759 GLY A CA 1
ATOM 5943 C C . GLY A 1 759 ? -10.696 -8.652 -4.815 1.00 37.88 759 GLY A C 1
ATOM 5944 O O . GLY A 1 759 ? -9.698 -9.112 -4.293 1.00 37.88 759 GLY A O 1
ATOM 5945 N N . VAL A 1 760 ? -11.028 -8.830 -6.094 1.00 47.50 760 VAL A N 1
ATOM 5946 C CA . VAL A 1 760 ? -10.390 -9.690 -7.121 1.00 47.50 760 VAL A CA 1
ATOM 5947 C C . VAL A 1 760 ? -8.964 -9.218 -7.508 1.00 47.50 760 VAL A C 1
ATOM 5949 O O . VAL A 1 760 ? -8.690 -8.019 -7.367 1.00 47.50 760 VAL A O 1
ATOM 5952 N N . PRO A 1 761 ? -8.034 -10.090 -7.977 1.00 51.12 761 PRO A N 1
ATOM 5953 C CA . PRO A 1 761 ? -6.798 -9.653 -8.641 1.00 51.12 761 PRO A CA 1
ATOM 5954 C C . PRO A 1 761 ? -7.065 -8.657 -9.768 1.00 51.12 761 PRO A C 1
ATOM 5956 O O . PRO A 1 761 ? -8.042 -8.789 -10.504 1.00 51.12 761 PRO A O 1
ATOM 5959 N N . LYS A 1 762 ? -6.200 -7.645 -9.897 1.00 64.44 762 LYS A N 1
ATOM 5960 C CA . LYS A 1 762 ? -6.511 -6.457 -10.696 1.00 64.44 762 LYS A CA 1
ATOM 5961 C C . LYS A 1 762 ? -5.797 -6.436 -12.040 1.00 64.44 762 LYS A C 1
ATOM 5963 O O . LYS A 1 762 ? -4.637 -6.040 -12.126 1.00 64.44 762 LYS A O 1
ATOM 5968 N N . THR A 1 763 ? -6.526 -6.766 -13.101 1.00 73.62 763 THR A N 1
ATOM 5969 C CA . THR A 1 763 ? -6.106 -6.560 -14.501 1.00 73.62 763 THR A CA 1
ATOM 5970 C C . THR A 1 763 ? -6.078 -5.083 -14.890 1.00 73.62 763 THR A C 1
ATOM 5972 O O . THR A 1 763 ? -5.447 -4.713 -15.875 1.00 73.62 763 THR A O 1
ATOM 5975 N N . SER A 1 764 ? -6.723 -4.216 -14.102 1.00 69.12 764 SER A N 1
ATOM 5976 C CA . SER A 1 764 ? -6.723 -2.762 -14.302 1.00 69.12 764 SER A CA 1
ATOM 5977 C C . SER A 1 764 ? -5.457 -2.057 -13.813 1.00 69.12 764 SER A C 1
ATOM 5979 O O . SER A 1 764 ? -5.384 -0.832 -13.864 1.00 69.12 764 SER A O 1
ATOM 5981 N N . TRP A 1 765 ? -4.502 -2.782 -13.228 1.00 76.00 765 TRP A N 1
ATOM 5982 C CA . TRP A 1 765 ? -3.271 -2.206 -12.690 1.00 76.00 765 TRP A CA 1
ATOM 5983 C C . TRP A 1 765 ? -2.122 -2.374 -13.661 1.00 76.00 765 TRP A C 1
ATOM 5985 O O . TRP A 1 765 ? -1.975 -3.421 -14.284 1.00 76.00 765 TRP A O 1
ATOM 5995 N N . ILE A 1 766 ? -1.230 -1.386 -13.694 1.00 87.00 766 ILE A N 1
ATOM 5996 C CA . ILE A 1 766 ? -0.058 -1.445 -14.568 1.00 87.00 766 ILE A CA 1
ATOM 5997 C C . ILE A 1 766 ? 0.846 -2.651 -14.270 1.00 87.00 766 ILE A C 1
ATOM 5999 O O . ILE A 1 766 ? 1.494 -3.167 -15.170 1.00 87.00 766 ILE A O 1
ATOM 6003 N N . VAL A 1 767 ? 0.812 -3.174 -13.037 1.00 84.19 767 VAL A N 1
ATOM 6004 C CA . VAL A 1 767 ? 1.517 -4.403 -12.630 1.00 84.19 767 VAL A CA 1
ATOM 6005 C C . VAL A 1 767 ? 1.121 -5.615 -13.485 1.00 84.19 767 VAL A C 1
ATOM 6007 O O . VAL A 1 767 ? 1.964 -6.470 -13.744 1.00 84.19 767 VAL A O 1
ATOM 6010 N N . TYR A 1 768 ? -0.125 -5.689 -13.970 1.00 88.50 768 TYR A N 1
ATOM 6011 C CA . TYR A 1 768 ? -0.536 -6.736 -14.910 1.00 88.50 768 TYR A CA 1
ATOM 6012 C C . TYR A 1 768 ? 0.280 -6.650 -16.205 1.00 88.50 768 TYR A C 1
ATOM 6014 O O . TYR A 1 768 ? 0.914 -7.624 -16.599 1.00 88.50 768 TYR A O 1
ATOM 6022 N N . ILE A 1 769 ? 0.375 -5.459 -16.803 1.00 91.69 769 ILE A N 1
ATOM 6023 C CA . ILE A 1 769 ? 1.189 -5.226 -18.004 1.00 91.69 769 ILE A CA 1
ATOM 6024 C C . ILE A 1 769 ? 2.672 -5.495 -17.723 1.00 91.69 769 ILE A C 1
ATOM 6026 O O . ILE A 1 769 ? 3.322 -6.169 -18.517 1.00 91.69 769 ILE A O 1
ATOM 6030 N N . LEU A 1 770 ? 3.187 -5.067 -16.564 1.00 89.00 770 LEU A N 1
ATOM 6031 C CA . LEU A 1 770 ? 4.564 -5.355 -16.140 1.00 89.00 770 LEU A CA 1
ATOM 6032 C C . LEU A 1 770 ? 4.836 -6.858 -15.963 1.00 89.00 770 LEU A C 1
ATOM 6034 O O . LEU A 1 770 ? 5.973 -7.293 -16.095 1.00 89.00 770 LEU A O 1
ATOM 6038 N N . THR A 1 771 ? 3.804 -7.660 -15.700 1.00 91.50 771 THR A N 1
ATOM 6039 C CA . THR A 1 771 ? 3.903 -9.127 -15.677 1.00 91.50 771 THR A CA 1
ATOM 6040 C C . THR A 1 771 ? 3.932 -9.688 -17.092 1.00 91.50 771 THR A C 1
ATOM 6042 O O . THR A 1 771 ? 4.753 -10.547 -17.392 1.00 91.50 771 THR A O 1
ATOM 6045 N N . VAL A 1 772 ? 3.087 -9.174 -17.991 1.00 94.62 772 VAL A N 1
ATOM 6046 C CA . VAL A 1 772 ? 3.052 -9.609 -19.395 1.00 94.62 772 VAL A CA 1
ATOM 6047 C C . VAL A 1 772 ? 4.380 -9.344 -20.097 1.00 94.62 772 VAL A C 1
ATOM 6049 O O . VAL A 1 772 ? 4.869 -10.220 -20.804 1.00 94.62 772 VAL A O 1
ATOM 6052 N N . VAL A 1 773 ? 5.008 -8.185 -19.878 1.00 95.06 773 VAL A N 1
ATOM 6053 C CA . VAL A 1 773 ? 6.290 -7.857 -20.528 1.00 95.06 773 VAL A CA 1
ATOM 6054 C C . VAL A 1 773 ? 7.458 -8.732 -20.066 1.00 95.06 773 VAL A C 1
ATOM 6056 O O . VAL A 1 773 ? 8.493 -8.730 -20.720 1.00 95.06 773 VAL A O 1
ATOM 6059 N N . VAL A 1 774 ? 7.308 -9.542 -19.011 1.00 95.81 774 VAL A N 1
ATOM 6060 C CA . VAL A 1 774 ? 8.317 -10.555 -18.646 1.00 95.81 774 VAL A CA 1
ATOM 6061 C C . VAL A 1 774 ? 8.477 -11.597 -19.761 1.00 95.81 774 VAL A C 1
ATOM 6063 O O . VAL A 1 774 ? 9.587 -12.045 -20.032 1.00 95.81 774 VAL A O 1
ATOM 6066 N N . LEU A 1 775 ? 7.400 -11.903 -20.496 1.00 97.06 775 LEU A N 1
ATOM 6067 C CA . LEU A 1 775 ? 7.425 -12.790 -21.667 1.00 97.06 775 LEU A CA 1
ATOM 6068 C C . LEU A 1 775 ? 8.362 -12.291 -22.784 1.00 97.06 775 LEU A C 1
ATOM 6070 O O . LEU A 1 775 ? 8.822 -13.092 -23.600 1.00 97.06 775 LEU A O 1
ATOM 6074 N N . LEU A 1 776 ? 8.684 -10.989 -22.821 1.00 96.94 776 LEU A N 1
ATOM 6075 C CA . LEU A 1 776 ? 9.632 -10.414 -23.781 1.00 96.94 776 LEU A CA 1
ATOM 6076 C C . LEU A 1 776 ? 10.978 -11.155 -23.757 1.00 96.94 776 LEU A C 1
ATOM 6078 O O . LEU A 1 776 ? 11.538 -11.421 -24.818 1.00 96.94 776 LEU A O 1
ATOM 6082 N N . HIS A 1 777 ? 11.421 -11.574 -22.568 1.00 95.81 777 HIS A N 1
ATOM 6083 C CA . HIS A 1 777 ? 12.716 -12.213 -22.302 1.00 95.81 777 HIS A CA 1
ATOM 6084 C C . HIS A 1 777 ? 12.736 -13.729 -22.571 1.00 95.81 777 HIS A C 1
ATOM 6086 O O . HIS A 1 777 ? 13.702 -14.409 -22.230 1.00 95.81 777 HIS A O 1
ATOM 6092 N N . GLY A 1 778 ? 11.661 -14.288 -23.144 1.00 94.81 778 GLY A N 1
ATOM 6093 C CA . GLY A 1 778 ? 11.486 -15.741 -23.304 1.00 94.81 778 GLY A CA 1
ATOM 6094 C C . GLY A 1 778 ? 11.163 -16.471 -21.996 1.00 94.81 778 GLY A C 1
ATOM 6095 O O . GLY A 1 778 ? 11.173 -17.699 -21.950 1.00 94.81 778 GLY A O 1
ATOM 6096 N N . SER A 1 779 ? 10.886 -15.714 -20.936 1.00 95.81 779 SER A N 1
ATOM 6097 C CA . SER A 1 779 ? 10.526 -16.203 -19.609 1.00 95.81 779 SER A CA 1
ATOM 6098 C C . SER A 1 779 ? 9.138 -16.844 -19.574 1.00 95.81 779 SER A C 1
ATOM 6100 O O . SER A 1 779 ? 8.324 -16.678 -20.485 1.00 95.81 779 SER A O 1
ATOM 6102 N N . ARG A 1 780 ? 8.837 -17.512 -18.457 1.00 94.88 780 ARG A N 1
ATOM 6103 C CA . ARG A 1 780 ? 7.517 -18.065 -18.142 1.00 94.88 780 ARG A CA 1
ATOM 6104 C C . ARG A 1 780 ? 6.796 -17.197 -17.111 1.00 94.88 780 ARG A C 1
ATOM 6106 O O . ARG A 1 780 ? 7.405 -16.796 -16.122 1.00 94.88 780 ARG A O 1
ATOM 6113 N N . ILE A 1 781 ? 5.492 -16.975 -17.280 1.00 95.56 781 ILE A N 1
ATOM 6114 C CA . ILE A 1 781 ? 4.665 -16.281 -16.273 1.00 95.56 781 ILE A CA 1
ATOM 6115 C C . ILE A 1 781 ? 3.634 -17.209 -15.626 1.00 95.56 781 ILE A C 1
ATOM 6117 O O . ILE A 1 781 ? 3.111 -18.122 -16.265 1.00 95.56 781 ILE A O 1
ATOM 6121 N N . VAL A 1 782 ? 3.305 -16.955 -14.361 1.00 93.50 782 VAL A N 1
ATOM 6122 C CA . VAL A 1 782 ? 2.206 -17.610 -13.646 1.00 93.50 782 VAL A CA 1
ATOM 6123 C C . VAL A 1 782 ? 1.093 -16.589 -13.417 1.00 93.50 782 VAL A C 1
ATOM 6125 O O . VAL A 1 782 ? 1.248 -15.647 -12.641 1.00 93.50 782 VAL A O 1
ATOM 6128 N N . LEU A 1 783 ? -0.037 -16.779 -14.097 1.00 91.06 783 LEU A N 1
ATOM 6129 C CA . LEU A 1 783 ? -1.251 -15.996 -13.896 1.00 91.06 783 LEU A CA 1
ATOM 6130 C C . LEU A 1 783 ? -2.053 -16.622 -12.759 1.00 91.06 783 LEU A C 1
ATOM 6132 O O . LEU A 1 783 ? -2.494 -17.765 -12.863 1.00 91.06 783 LEU A O 1
ATOM 6136 N N . TYR A 1 784 ? -2.229 -15.879 -11.670 1.00 88.12 784 TYR A N 1
ATOM 6137 C CA . TYR A 1 784 ? -3.047 -16.305 -10.541 1.00 88.12 784 TYR A CA 1
ATOM 6138 C C . TYR A 1 784 ? -4.333 -15.479 -10.451 1.00 88.12 784 TYR A C 1
ATOM 6140 O O . TYR A 1 784 ? -4.284 -14.248 -10.339 1.00 88.12 784 TYR A O 1
ATOM 6148 N N . ASP A 1 785 ? -5.466 -16.176 -10.470 1.00 85.38 785 ASP A N 1
ATOM 6149 C CA . ASP A 1 785 ? -6.817 -15.634 -10.345 1.00 85.38 785 ASP A CA 1
ATOM 6150 C C . ASP A 1 785 ? -7.430 -16.059 -8.997 1.00 85.38 785 ASP A C 1
ATOM 6152 O O . ASP A 1 785 ? -7.984 -17.146 -8.847 1.00 85.38 785 ASP A O 1
ATOM 6156 N N . GLY A 1 786 ? -7.259 -15.248 -7.955 1.00 79.12 786 GLY A N 1
ATOM 6157 C CA . GLY A 1 786 ? -7.846 -15.528 -6.649 1.00 79.12 786 GLY A CA 1
ATOM 6158 C C . GLY A 1 786 ? -7.286 -14.710 -5.494 1.00 79.12 786 GLY A C 1
ATOM 6159 O O . GLY A 1 786 ? -6.445 -13.821 -5.646 1.00 79.12 786 GLY A O 1
ATOM 6160 N N . SER A 1 787 ? -7.783 -15.014 -4.300 1.00 79.38 787 SER A N 1
ATOM 6161 C CA . SER A 1 787 ? -7.297 -14.489 -3.032 1.00 79.38 787 SER A CA 1
ATOM 6162 C C . SER A 1 787 ? -6.078 -15.286 -2.562 1.00 79.38 787 SER A C 1
ATOM 6164 O O . SER A 1 787 ? -6.207 -16.476 -2.292 1.00 79.38 787 SER A O 1
ATOM 6166 N N . PRO A 1 788 ? -4.940 -14.638 -2.260 1.00 76.38 788 PRO A N 1
ATOM 6167 C CA . PRO A 1 788 ? -3.725 -15.308 -1.788 1.00 76.38 788 PRO A CA 1
ATOM 6168 C C . PRO A 1 788 ? -3.866 -15.792 -0.333 1.00 76.38 788 PRO A C 1
ATOM 6170 O O . PRO A 1 788 ? -2.926 -16.313 0.255 1.00 76.38 788 PRO A O 1
ATOM 6173 N N . LEU A 1 789 ? -5.020 -15.518 0.285 1.00 74.75 789 LEU A N 1
ATOM 6174 C CA . LEU A 1 789 ? -5.402 -15.920 1.635 1.00 74.75 789 LEU A CA 1
ATOM 6175 C C . LEU A 1 789 ? -6.517 -16.976 1.627 1.00 74.75 789 LEU A C 1
ATOM 6177 O O . LEU A 1 789 ? -7.060 -17.269 2.689 1.00 74.75 789 LEU A O 1
ATOM 6181 N N . PHE A 1 790 ? -6.925 -17.467 0.452 1.00 75.50 790 PHE A N 1
ATOM 6182 C CA . PHE A 1 790 ? -7.975 -18.472 0.319 1.00 75.50 790 PHE A CA 1
ATOM 6183 C C . PHE A 1 790 ? -7.458 -19.712 -0.434 1.00 75.50 790 PHE A C 1
ATOM 6185 O O . PHE A 1 790 ? -6.812 -19.555 -1.470 1.00 75.50 790 PHE A O 1
ATOM 6192 N N . PRO A 1 791 ? -7.749 -20.939 0.044 1.00 70.12 791 PRO A N 1
ATOM 6193 C CA . PRO A 1 791 ? -8.460 -21.271 1.291 1.00 70.12 791 PRO A CA 1
ATOM 6194 C C . PRO A 1 791 ? -7.681 -20.875 2.556 1.00 70.12 791 PRO A C 1
ATOM 6196 O O . PRO A 1 791 ? -8.284 -20.614 3.595 1.00 70.12 791 PRO A O 1
ATOM 6199 N N . ASP A 1 792 ? -6.363 -20.737 2.431 1.00 73.12 792 ASP A N 1
ATOM 6200 C CA . ASP A 1 792 ? -5.455 -20.211 3.442 1.00 73.12 792 ASP A CA 1
ATOM 6201 C C . ASP A 1 792 ? -4.216 -19.582 2.777 1.00 73.12 792 ASP A C 1
ATOM 6203 O O . ASP A 1 792 ? -4.011 -19.680 1.566 1.00 73.12 792 ASP A O 1
ATOM 6207 N N . CYS A 1 793 ? -3.379 -18.920 3.579 1.00 74.38 793 CYS A N 1
ATOM 6208 C CA . CYS A 1 793 ? -2.133 -18.311 3.105 1.00 74.38 793 CYS A CA 1
ATOM 6209 C C . CYS A 1 793 ? -1.099 -19.355 2.629 1.00 74.38 793 CYS A C 1
ATOM 6211 O O . CYS A 1 793 ? -0.292 -19.085 1.740 1.00 74.38 793 CYS A O 1
ATOM 6213 N N . GLN A 1 794 ? -1.121 -20.566 3.200 1.00 84.94 794 GLN A N 1
ATOM 6214 C CA . GLN A 1 794 ? -0.132 -21.610 2.913 1.00 84.94 794 GLN A CA 1
ATOM 6215 C C . GLN A 1 794 ? -0.304 -22.178 1.503 1.00 84.94 794 GLN A C 1
ATOM 6217 O O . GLN A 1 794 ? 0.677 -22.481 0.831 1.00 84.94 794 GLN A O 1
ATOM 6222 N N . SER A 1 795 ? -1.545 -22.290 1.038 1.00 82.25 795 SER A N 1
ATOM 6223 C CA . SER A 1 795 ? -1.902 -22.801 -0.283 1.00 82.25 795 SER A CA 1
ATOM 6224 C C . SER A 1 795 ? -1.304 -21.948 -1.399 1.00 82.25 795 SER A C 1
ATOM 6226 O O . SER A 1 795 ? -0.756 -22.486 -2.360 1.00 82.25 795 SER A O 1
ATOM 6228 N N . PHE A 1 796 ? -1.341 -20.622 -1.242 1.00 85.19 796 PHE A N 1
ATOM 6229 C CA . PHE A 1 796 ? -0.699 -19.694 -2.169 1.00 85.19 796 PHE A CA 1
ATOM 6230 C C . PHE A 1 796 ? 0.835 -19.785 -2.107 1.00 85.19 796 PHE A C 1
ATOM 6232 O O . PHE A 1 796 ? 1.490 -19.780 -3.143 1.00 85.19 796 PHE A O 1
ATOM 6239 N N . ILE A 1 797 ? 1.422 -19.963 -0.919 1.00 88.94 797 ILE A N 1
ATOM 6240 C CA . ILE A 1 797 ? 2.876 -20.168 -0.770 1.00 88.94 797 ILE A CA 1
ATOM 6241 C C . ILE A 1 797 ? 3.327 -21.472 -1.450 1.00 88.94 797 ILE A C 1
ATOM 6243 O O . ILE A 1 797 ? 4.319 -21.476 -2.174 1.00 88.94 797 ILE A O 1
ATOM 6247 N N . ARG A 1 798 ? 2.567 -22.566 -1.308 1.00 89.50 798 ARG A N 1
ATOM 6248 C CA . ARG A 1 798 ? 2.838 -23.847 -1.990 1.00 89.50 798 ARG A CA 1
ATOM 6249 C C . ARG A 1 798 ? 2.727 -23.753 -3.515 1.00 89.50 798 ARG A C 1
ATOM 6251 O O . ARG A 1 798 ? 3.301 -24.584 -4.214 1.00 89.50 798 ARG A O 1
ATOM 6258 N N . LEU A 1 799 ? 2.012 -22.762 -4.058 1.00 88.50 799 LEU A N 1
ATOM 6259 C CA . LEU A 1 799 ? 2.013 -22.506 -5.501 1.00 88.50 799 LEU A CA 1
ATOM 6260 C C . LEU A 1 799 ? 3.408 -22.082 -5.988 1.00 88.50 799 LEU A C 1
ATOM 6262 O O . LEU A 1 799 ? 3.802 -22.496 -7.076 1.00 88.50 799 LEU A O 1
ATOM 6266 N N . LEU A 1 800 ? 4.162 -21.324 -5.180 1.00 90.44 800 LEU A N 1
ATOM 6267 C CA . LEU A 1 800 ? 5.521 -20.887 -5.523 1.00 90.44 800 LEU A CA 1
ATOM 6268 C C . LEU A 1 800 ? 6.460 -22.083 -5.722 1.00 90.44 800 LEU A C 1
ATOM 6270 O O . LEU A 1 800 ? 7.131 -22.165 -6.747 1.00 90.44 800 LEU A O 1
ATOM 6274 N N . GLU A 1 801 ? 6.439 -23.035 -4.787 1.00 89.94 801 GLU A N 1
ATOM 6275 C CA . GLU A 1 801 ? 7.212 -24.285 -4.851 1.00 89.94 801 GLU A CA 1
ATOM 6276 C C . GLU A 1 801 ? 6.803 -25.142 -6.052 1.00 89.94 801 GLU A C 1
ATOM 6278 O O . GLU A 1 801 ? 7.645 -25.529 -6.864 1.00 89.94 801 GLU A O 1
ATOM 6283 N N . ARG A 1 802 ? 5.498 -25.400 -6.220 1.00 90.62 802 ARG A N 1
ATOM 6284 C CA . ARG A 1 802 ? 4.991 -26.252 -7.311 1.00 90.62 802 ARG A CA 1
ATOM 6285 C C . ARG A 1 802 ? 5.371 -25.731 -8.685 1.00 90.62 802 ARG A C 1
ATOM 6287 O O . ARG A 1 802 ? 5.700 -26.516 -9.567 1.00 90.62 802 ARG A O 1
ATOM 6294 N N . GLN A 1 803 ? 5.317 -24.413 -8.854 1.00 91.50 803 GLN A N 1
ATOM 6295 C CA . GLN A 1 803 ? 5.659 -23.765 -10.113 1.00 91.50 803 GLN A CA 1
ATOM 6296 C C . GLN A 1 803 ? 7.140 -23.399 -10.205 1.00 91.50 803 GLN A C 1
ATOM 6298 O O . GLN A 1 803 ? 7.550 -22.857 -11.229 1.00 91.50 803 GLN A O 1
ATOM 6303 N N . ARG A 1 804 ? 7.952 -23.712 -9.184 1.00 91.00 804 ARG A N 1
ATOM 6304 C CA . ARG A 1 804 ? 9.374 -23.345 -9.096 1.00 91.00 804 ARG A CA 1
ATOM 6305 C C . ARG A 1 804 ? 9.608 -21.877 -9.448 1.00 91.00 804 ARG A C 1
ATOM 6307 O O . ARG A 1 804 ? 10.452 -21.557 -10.281 1.00 91.00 804 ARG A O 1
ATOM 6314 N N . VAL A 1 805 ? 8.799 -20.994 -8.867 1.00 93.00 805 VAL A N 1
ATOM 6315 C CA . VAL A 1 805 ? 8.879 -19.550 -9.119 1.00 93.00 805 VAL A CA 1
ATOM 6316 C C . VAL A 1 805 ? 10.291 -19.065 -8.793 1.00 93.00 805 VAL A C 1
ATOM 6318 O O . VAL A 1 805 ? 10.851 -19.435 -7.759 1.00 93.00 805 VAL A O 1
ATOM 6321 N N . THR A 1 806 ? 10.867 -18.260 -9.686 1.00 93.12 806 THR A N 1
ATOM 6322 C CA . THR A 1 806 ? 12.177 -17.622 -9.491 1.00 93.12 806 THR A CA 1
ATOM 6323 C C . THR A 1 806 ? 12.023 -16.172 -9.054 1.00 93.12 806 THR A C 1
ATOM 6325 O O . THR A 1 806 ? 12.798 -15.691 -8.233 1.00 93.12 806 THR A O 1
ATOM 6328 N N . ASP A 1 807 ? 10.989 -15.496 -9.554 1.00 92.62 807 ASP A N 1
ATOM 6329 C CA . ASP A 1 807 ? 10.765 -14.070 -9.348 1.00 92.62 807 ASP A CA 1
ATOM 6330 C C . ASP A 1 807 ? 9.332 -13.865 -8.855 1.00 92.62 807 ASP A C 1
ATOM 6332 O O . ASP A 1 807 ? 8.361 -14.006 -9.606 1.00 92.62 807 ASP A O 1
ATOM 6336 N N . PHE A 1 808 ? 9.195 -13.587 -7.559 1.00 93.19 808 PHE A N 1
ATOM 6337 C CA . PHE A 1 808 ? 7.895 -13.454 -6.907 1.00 93.19 808 PHE A CA 1
ATOM 6338 C C . PHE A 1 808 ? 7.585 -11.991 -6.584 1.00 93.19 808 PHE A C 1
ATOM 6340 O O . PHE A 1 808 ? 8.196 -11.395 -5.703 1.00 93.19 808 PHE A O 1
ATOM 6347 N N . GLY A 1 809 ? 6.608 -11.399 -7.266 1.00 89.31 809 GLY A N 1
ATOM 6348 C CA . GLY A 1 809 ? 6.092 -10.072 -6.942 1.00 89.31 809 GLY A CA 1
ATOM 6349 C C . GLY A 1 809 ? 4.944 -10.129 -5.942 1.00 89.31 809 GLY A C 1
ATOM 6350 O O . GLY A 1 809 ? 3.992 -10.888 -6.106 1.00 89.31 809 GLY A O 1
ATOM 6351 N N . THR A 1 810 ? 5.001 -9.284 -4.920 1.00 82.75 810 THR A N 1
ATOM 6352 C CA . THR A 1 810 ? 3.984 -9.160 -3.878 1.00 82.75 810 THR A CA 1
ATOM 6353 C C . THR A 1 810 ? 3.856 -7.712 -3.389 1.00 82.75 810 THR A C 1
ATOM 6355 O O . THR A 1 810 ? 4.387 -6.767 -3.976 1.00 82.75 810 THR A O 1
ATOM 6358 N N . SER A 1 811 ? 3.123 -7.518 -2.295 1.00 72.94 811 SER A N 1
ATOM 6359 C CA . SER A 1 811 ? 2.930 -6.222 -1.646 1.00 72.94 811 SER A CA 1
ATOM 6360 C C . SER A 1 811 ? 3.346 -6.271 -0.173 1.00 72.94 811 SER A C 1
ATOM 6362 O O . SER A 1 811 ? 3.164 -7.310 0.479 1.00 72.94 811 SER A O 1
ATOM 6364 N N . PRO A 1 812 ? 3.764 -5.134 0.417 1.00 68.69 812 PRO A N 1
ATOM 6365 C CA . PRO A 1 812 ? 3.954 -5.017 1.863 1.00 68.69 812 PRO A CA 1
ATOM 6366 C C . PRO A 1 812 ? 2.720 -5.457 2.659 1.00 68.69 812 PRO A C 1
ATOM 6368 O O . PRO A 1 812 ? 2.836 -5.970 3.770 1.00 68.69 812 PRO A O 1
ATOM 6371 N N . ARG A 1 813 ? 1.517 -5.320 2.084 1.00 67.94 813 ARG A N 1
ATOM 6372 C CA . ARG A 1 813 ? 0.270 -5.749 2.721 1.00 67.94 813 ARG A CA 1
ATOM 6373 C C . ARG A 1 813 ? 0.174 -7.259 2.895 1.00 67.94 813 ARG A C 1
ATOM 6375 O O . ARG A 1 813 ? -0.280 -7.714 3.946 1.00 67.94 813 ARG A O 1
ATOM 6382 N N . TRP A 1 814 ? 0.564 -8.020 1.875 1.00 75.06 814 TRP A N 1
ATOM 6383 C CA . TRP A 1 814 ? 0.583 -9.478 1.945 1.00 75.06 814 TRP A CA 1
ATOM 6384 C C . TRP A 1 814 ? 1.659 -9.960 2.918 1.00 75.06 814 TRP A C 1
ATOM 6386 O O . TRP A 1 814 ? 1.341 -10.749 3.804 1.00 75.06 814 TRP A O 1
ATOM 6396 N N . LEU A 1 815 ? 2.865 -9.380 2.860 1.00 71.88 815 LEU A N 1
ATOM 6397 C CA . LEU A 1 815 ? 3.943 -9.655 3.821 1.00 71.88 815 LEU A CA 1
ATOM 6398 C C . LEU A 1 815 ? 3.484 -9.414 5.271 1.00 71.88 815 LEU A C 1
ATOM 6400 O O . LEU A 1 815 ? 3.605 -10.297 6.116 1.00 71.88 815 LEU A O 1
ATOM 6404 N N . ALA A 1 816 ? 2.836 -8.275 5.545 1.00 65.12 816 ALA A N 1
ATOM 6405 C CA . ALA A 1 816 ? 2.256 -7.985 6.861 1.00 65.12 816 ALA A CA 1
ATOM 6406 C C . ALA A 1 816 ? 1.161 -8.985 7.267 1.00 65.12 816 ALA A C 1
ATOM 6408 O O . ALA A 1 816 ? 0.970 -9.250 8.453 1.00 65.12 816 ALA A O 1
ATOM 6409 N N . SER A 1 817 ? 0.395 -9.508 6.305 1.00 66.75 817 SER A N 1
ATOM 6410 C CA . SER A 1 817 ? -0.641 -10.509 6.566 1.00 66.75 817 SER A CA 1
ATOM 6411 C C . SER A 1 817 ? -0.035 -11.853 6.962 1.00 66.75 817 SER A C 1
ATOM 6413 O O . SER A 1 817 ? -0.575 -12.504 7.855 1.00 66.75 817 SER A O 1
ATOM 6415 N N . CYS A 1 818 ? 1.066 -12.256 6.322 1.00 73.06 818 CYS A N 1
ATOM 6416 C CA . CYS A 1 818 ? 1.840 -13.438 6.696 1.00 73.06 818 CYS A CA 1
ATOM 6417 C C . CYS A 1 818 ? 2.431 -13.278 8.100 1.00 73.06 818 CYS A C 1
ATOM 6419 O O . CYS A 1 818 ? 2.166 -14.110 8.965 1.00 73.06 818 CYS A O 1
ATOM 6421 N N . GLN A 1 819 ? 3.111 -12.156 8.359 1.00 72.06 819 GLN A N 1
ATOM 6422 C CA . GLN A 1 819 ? 3.700 -11.839 9.663 1.00 72.06 819 GLN A CA 1
ATOM 6423 C C . GLN A 1 819 ? 2.655 -11.869 10.791 1.00 72.06 819 GLN A C 1
ATOM 6425 O O . GLN A 1 819 ? 2.841 -12.556 11.786 1.00 72.06 819 GLN A O 1
ATOM 6430 N N . LYS A 1 820 ? 1.498 -11.213 10.609 1.00 65.75 820 LYS A N 1
ATOM 6431 C CA . LYS A 1 820 ? 0.401 -11.195 11.603 1.00 65.75 820 LYS A CA 1
ATOM 6432 C C . LYS A 1 820 ? -0.213 -12.566 11.886 1.00 65.75 820 LYS A C 1
ATOM 6434 O O . LYS A 1 820 ? -0.802 -12.755 12.943 1.00 65.75 820 LYS A O 1
ATOM 6439 N N . GLN A 1 821 ? -0.140 -13.486 10.929 1.00 71.75 821 GLN A N 1
ATOM 6440 C CA . GLN A 1 821 ? -0.630 -14.857 11.079 1.00 71.75 821 GLN A CA 1
ATOM 6441 C C . GLN A 1 821 ? 0.472 -15.822 11.537 1.00 71.75 821 GLN A C 1
ATOM 6443 O O . GLN A 1 821 ? 0.221 -17.022 11.580 1.00 71.75 821 GLN A O 1
ATOM 6448 N N . ASN A 1 822 ? 1.676 -15.324 11.856 1.00 78.75 822 ASN A N 1
ATOM 6449 C CA . ASN A 1 822 ? 2.860 -16.135 12.156 1.00 78.75 822 ASN A CA 1
ATOM 6450 C C . ASN A 1 822 ? 3.158 -17.176 11.060 1.00 78.75 822 ASN A C 1
ATOM 6452 O O . ASN A 1 822 ? 3.575 -18.300 11.325 1.00 78.75 822 ASN A O 1
ATOM 6456 N N . VAL A 1 823 ? 2.909 -16.797 9.805 1.00 80.19 823 VAL A N 1
ATOM 6457 C CA . VAL A 1 823 ? 3.142 -17.618 8.618 1.00 80.19 823 VAL A CA 1
ATOM 6458 C C . VAL A 1 823 ? 4.517 -17.276 8.050 1.00 80.19 823 VAL A C 1
ATOM 6460 O O . VAL A 1 823 ? 4.721 -16.173 7.546 1.00 80.19 823 VAL A O 1
ATOM 6463 N N . SER A 1 824 ? 5.446 -18.231 8.114 1.00 86.25 824 SER A N 1
ATOM 6464 C CA . SER A 1 824 ? 6.782 -18.148 7.509 1.00 86.25 824 SER A CA 1
ATOM 6465 C C . SER A 1 824 ? 6.795 -18.895 6.164 1.00 86.25 824 SER A C 1
ATOM 6467 O O . SER A 1 824 ? 6.698 -20.124 6.167 1.00 86.25 824 SER A O 1
ATOM 6469 N N . PRO A 1 825 ? 6.899 -18.203 5.007 1.00 88.38 825 PRO A N 1
ATOM 6470 C CA . PRO A 1 825 ? 6.922 -18.855 3.696 1.00 88.38 825 PRO A CA 1
ATOM 6471 C C . PRO A 1 825 ? 7.986 -19.945 3.548 1.00 88.38 825 PRO A C 1
ATOM 6473 O O . PRO A 1 825 ? 7.664 -21.045 3.101 1.00 88.38 825 PRO A O 1
ATOM 6476 N N . ARG A 1 826 ? 9.219 -19.688 4.002 1.00 87.06 826 ARG A N 1
ATOM 6477 C CA . ARG A 1 826 ? 10.324 -20.663 3.967 1.00 87.06 826 ARG A CA 1
ATOM 6478 C C . ARG A 1 826 ? 10.098 -21.906 4.838 1.00 87.06 826 ARG A C 1
ATOM 6480 O O . ARG A 1 826 ? 10.764 -22.911 4.630 1.00 87.06 826 ARG A O 1
ATOM 6487 N N . ALA A 1 827 ? 9.198 -21.842 5.822 1.00 88.31 827 ALA A N 1
ATOM 6488 C CA . ALA A 1 827 ? 8.828 -22.995 6.645 1.00 88.31 827 ALA A CA 1
ATOM 6489 C C . ALA A 1 827 ? 7.699 -23.837 6.021 1.00 88.31 827 ALA A C 1
ATOM 6491 O O . ALA A 1 827 ? 7.429 -24.939 6.490 1.00 88.31 827 ALA A O 1
ATOM 6492 N N . ILE A 1 828 ? 7.014 -23.316 4.996 1.00 87.50 828 ILE A N 1
ATOM 6493 C CA . ILE A 1 828 ? 5.823 -23.936 4.397 1.00 87.50 828 ILE A CA 1
ATOM 6494 C C . ILE A 1 828 ? 6.139 -24.676 3.099 1.00 87.50 828 ILE A C 1
ATOM 6496 O O . ILE A 1 828 ? 5.478 -25.675 2.809 1.00 87.50 828 ILE A O 1
ATOM 6500 N N . ALA A 1 829 ? 7.085 -24.174 2.307 1.00 87.19 829 ALA A N 1
ATOM 6501 C CA . ALA A 1 829 ? 7.364 -24.678 0.968 1.00 87.19 829 ALA A CA 1
ATOM 6502 C C . ALA A 1 829 ? 8.864 -24.597 0.644 1.00 87.19 829 ALA A C 1
ATOM 6504 O O . ALA A 1 829 ? 9.565 -23.735 1.181 1.00 87.19 829 ALA A O 1
ATOM 6505 N N . ASP A 1 830 ? 9.352 -25.467 -0.245 1.00 87.44 830 ASP A N 1
ATOM 6506 C CA . ASP A 1 830 ? 10.696 -25.351 -0.810 1.00 87.44 830 ASP A CA 1
ATOM 6507 C C . ASP A 1 830 ? 10.777 -24.130 -1.737 1.00 87.44 830 ASP A C 1
ATOM 6509 O O . ASP A 1 830 ? 10.198 -24.085 -2.824 1.00 87.44 830 ASP A O 1
ATOM 6513 N N . LEU A 1 831 ? 11.502 -23.114 -1.272 1.00 88.56 831 LEU A N 1
ATOM 6514 C CA . LEU A 1 831 ? 11.713 -21.850 -1.972 1.00 88.56 831 LEU A CA 1
ATOM 6515 C C . LEU A 1 831 ? 13.098 -21.764 -2.630 1.00 88.56 831 LEU A C 1
ATOM 6517 O O . LEU A 1 831 ? 13.538 -20.672 -2.981 1.00 88.56 831 LEU A O 1
ATOM 6521 N N . SER A 1 832 ? 13.790 -22.894 -2.810 1.00 85.62 832 SER A N 1
ATOM 6522 C CA . SER A 1 832 ? 15.137 -22.945 -3.395 1.00 85.62 832 SER A CA 1
ATOM 6523 C C . SER A 1 832 ? 15.220 -22.450 -4.843 1.00 85.62 832 SER A C 1
ATOM 6525 O O . SER A 1 832 ? 16.309 -22.135 -5.305 1.00 85.62 832 SER A O 1
ATOM 6527 N N . SER A 1 833 ? 14.105 -22.342 -5.572 1.00 88.62 833 SER A N 1
ATOM 6528 C CA . SER A 1 833 ? 14.088 -21.738 -6.911 1.00 88.62 833 SER A CA 1
ATOM 6529 C C . SER A 1 833 ? 14.066 -20.208 -6.896 1.00 88.62 833 SER A C 1
ATOM 6531 O O . SER A 1 833 ? 14.420 -19.603 -7.910 1.00 88.62 833 SER A O 1
ATOM 6533 N N . LEU A 1 834 ? 13.648 -19.578 -5.788 1.00 90.19 834 LEU A N 1
ATOM 6534 C CA . LEU A 1 834 ? 13.513 -18.125 -5.711 1.00 90.19 834 LEU A CA 1
ATOM 6535 C C . LEU A 1 834 ? 14.880 -17.437 -5.797 1.00 90.19 834 LEU A C 1
ATOM 6537 O O . LEU A 1 834 ? 15.846 -17.816 -5.137 1.00 90.19 834 LEU A O 1
ATOM 6541 N N . ARG A 1 835 ? 14.920 -16.374 -6.598 1.00 89.38 835 ARG A N 1
ATOM 6542 C CA . ARG A 1 835 ? 16.054 -15.464 -6.802 1.00 89.38 835 ARG A CA 1
ATOM 6543 C C . ARG A 1 835 ? 15.703 -14.057 -6.353 1.00 89.38 835 ARG A C 1
ATOM 6545 O O . ARG A 1 835 ? 16.528 -13.383 -5.747 1.00 89.38 835 ARG A O 1
ATOM 6552 N N . THR A 1 836 ? 14.474 -13.618 -6.616 1.00 89.88 836 THR A N 1
ATOM 6553 C CA . THR A 1 836 ? 14.000 -12.296 -6.204 1.00 89.88 836 THR A CA 1
ATOM 6554 C C . THR A 1 836 ? 12.609 -12.374 -5.589 1.00 89.88 836 THR A C 1
ATOM 6556 O O . THR A 1 836 ? 11.757 -13.178 -5.986 1.00 89.88 836 THR A O 1
ATOM 6559 N N . VAL A 1 837 ? 12.367 -11.505 -4.607 1.00 92.44 837 VAL A N 1
ATOM 6560 C CA . VAL A 1 837 ? 11.015 -11.175 -4.158 1.00 92.44 837 VAL A CA 1
ATOM 6561 C C . VAL A 1 837 ? 10.825 -9.677 -4.295 1.00 92.44 837 VAL A C 1
ATOM 6563 O O . VAL A 1 837 ? 11.456 -8.888 -3.592 1.00 92.44 837 VAL A O 1
ATOM 6566 N N . THR A 1 838 ? 9.944 -9.280 -5.204 1.00 89.94 838 THR A N 1
ATOM 6567 C CA . THR A 1 838 ? 9.620 -7.878 -5.446 1.00 89.94 838 THR A CA 1
ATOM 6568 C C . THR A 1 838 ? 8.474 -7.433 -4.545 1.00 89.94 838 THR A C 1
ATOM 6570 O O . THR A 1 838 ? 7.451 -8.102 -4.444 1.00 89.94 838 THR A O 1
ATOM 6573 N N . SER A 1 839 ? 8.621 -6.277 -3.905 1.00 81.56 839 SER A N 1
ATOM 6574 C CA . SER A 1 839 ? 7.591 -5.638 -3.086 1.00 81.56 839 SER A CA 1
ATOM 6575 C C . SER A 1 839 ? 7.269 -4.258 -3.653 1.00 81.56 839 SER A C 1
ATOM 6577 O O . SER A 1 839 ? 8.170 -3.439 -3.832 1.00 81.56 839 SER A O 1
ATOM 6579 N N . THR A 1 840 ? 5.990 -3.984 -3.930 1.00 76.19 840 THR A N 1
ATOM 6580 C CA . THR A 1 840 ? 5.559 -2.704 -4.516 1.00 76.19 840 THR A CA 1
ATOM 6581 C C . THR A 1 840 ? 4.164 -2.254 -4.051 1.00 76.19 840 THR A C 1
ATOM 6583 O O . THR A 1 840 ? 3.439 -2.986 -3.374 1.00 76.19 840 THR A O 1
ATOM 6586 N N . GLY A 1 841 ? 3.785 -1.020 -4.399 1.00 63.34 841 GLY A N 1
ATOM 6587 C CA . GLY A 1 841 ? 2.460 -0.426 -4.167 1.00 63.34 841 GLY A CA 1
ATOM 6588 C C . GLY A 1 841 ? 2.322 0.411 -2.887 1.00 63.34 841 GLY A C 1
ATOM 6589 O O . GLY A 1 841 ? 1.446 1.275 -2.810 1.00 63.34 841 GLY A O 1
ATOM 6590 N N . MET A 1 842 ? 3.196 0.218 -1.896 1.00 65.31 842 MET A N 1
ATOM 6591 C CA . MET A 1 842 ? 3.241 1.014 -0.661 1.00 65.31 842 MET A CA 1
ATOM 6592 C C . MET A 1 842 ? 4.635 0.973 -0.020 1.00 65.31 842 MET A C 1
ATOM 6594 O O . MET A 1 842 ? 5.487 0.191 -0.432 1.00 65.31 842 MET A O 1
ATOM 6598 N N . VAL A 1 843 ? 4.866 1.817 0.989 1.00 64.62 843 VAL A N 1
ATOM 6599 C CA . VAL A 1 843 ? 6.136 1.841 1.732 1.00 64.62 843 VAL A CA 1
ATOM 6600 C C . VAL A 1 843 ? 6.282 0.547 2.541 1.00 64.62 843 VAL A C 1
ATOM 6602 O O . VAL A 1 843 ? 5.393 0.212 3.323 1.00 64.62 843 VAL A O 1
ATOM 6605 N N . LEU A 1 844 ? 7.395 -0.162 2.342 1.00 65.19 844 LEU A N 1
ATOM 6606 C CA . LEU A 1 844 ? 7.817 -1.317 3.139 1.00 65.19 844 LEU A CA 1
ATOM 6607 C C . LEU A 1 844 ? 8.535 -0.815 4.403 1.00 65.19 844 LEU A C 1
ATOM 6609 O O . LEU A 1 844 ? 9.423 0.030 4.291 1.00 65.19 844 LEU A O 1
ATOM 6613 N N . THR A 1 845 ? 8.136 -1.277 5.591 1.00 65.75 845 THR A N 1
ATOM 6614 C CA . THR A 1 845 ? 8.712 -0.795 6.864 1.00 65.75 845 THR A CA 1
ATOM 6615 C C . THR A 1 845 ? 10.002 -1.529 7.227 1.00 65.75 845 THR A C 1
ATOM 6617 O O . THR A 1 845 ? 10.197 -2.670 6.811 1.00 65.75 845 THR A O 1
ATOM 6620 N N . ASP A 1 846 ? 10.856 -0.920 8.052 1.00 68.00 846 ASP A N 1
ATOM 6621 C CA . ASP A 1 846 ? 12.114 -1.531 8.517 1.00 68.00 846 ASP A CA 1
ATOM 6622 C C . ASP A 1 846 ? 11.880 -2.884 9.216 1.00 68.00 846 ASP A C 1
ATOM 6624 O O . ASP A 1 846 ? 12.585 -3.854 8.941 1.00 68.00 846 ASP A O 1
ATOM 6628 N N . ASP A 1 847 ? 10.820 -3.004 10.021 1.00 64.00 847 ASP A N 1
ATOM 6629 C CA . ASP A 1 847 ? 10.417 -4.282 10.630 1.00 64.00 847 ASP A CA 1
ATOM 6630 C C . ASP A 1 847 ? 10.087 -5.353 9.586 1.00 64.00 847 ASP A C 1
ATOM 6632 O O . ASP A 1 847 ? 10.362 -6.533 9.791 1.00 64.00 847 ASP A O 1
ATOM 6636 N N . GLN A 1 848 ? 9.505 -4.962 8.447 1.00 67.44 848 GLN A N 1
ATOM 6637 C CA . GLN A 1 848 ? 9.211 -5.893 7.362 1.00 67.44 848 GLN A CA 1
ATOM 6638 C C . GLN A 1 848 ? 10.468 -6.283 6.588 1.00 67.44 848 GLN A C 1
ATOM 6640 O O . GLN A 1 848 ? 10.558 -7.433 6.169 1.00 67.44 848 GLN A O 1
ATOM 6645 N N . PHE A 1 849 ? 11.439 -5.377 6.426 1.00 78.62 849 PHE A N 1
ATOM 6646 C CA . PHE A 1 849 ? 12.764 -5.721 5.898 1.00 78.62 849 PHE A CA 1
ATOM 6647 C C . PHE A 1 849 ? 13.463 -6.755 6.791 1.00 78.62 849 PHE A C 1
ATOM 6649 O O . PHE A 1 849 ? 13.971 -7.754 6.284 1.00 78.62 849 PHE A O 1
ATOM 6656 N N . LYS A 1 850 ? 13.447 -6.549 8.115 1.00 78.44 850 LYS A N 1
ATOM 6657 C CA . LYS A 1 850 ? 14.047 -7.480 9.083 1.00 78.44 850 LYS A CA 1
ATOM 6658 C C . LYS A 1 850 ? 13.324 -8.819 9.098 1.00 78.44 850 LYS A C 1
ATOM 6660 O O . LYS A 1 850 ? 13.959 -9.849 8.910 1.00 78.44 850 LYS A O 1
ATOM 6665 N N . TRP A 1 851 ? 11.998 -8.815 9.223 1.00 81.50 851 TRP A N 1
ATOM 6666 C CA . TRP A 1 851 ? 11.181 -10.031 9.175 1.00 81.50 851 TRP A CA 1
ATOM 6667 C C . TRP A 1 851 ? 11.359 -10.810 7.863 1.00 81.50 851 TRP A C 1
ATOM 6669 O O . TRP A 1 851 ? 11.392 -12.042 7.874 1.00 81.50 851 TRP A O 1
ATOM 6679 N N . PHE A 1 852 ? 11.509 -10.106 6.732 1.00 86.62 852 PHE A N 1
ATOM 6680 C CA . PHE A 1 852 ? 11.711 -10.730 5.425 1.00 86.62 852 PHE A CA 1
ATOM 6681 C C . PHE A 1 852 ? 12.892 -11.704 5.447 1.00 86.62 852 PHE A C 1
ATOM 6683 O O . PHE A 1 852 ? 12.731 -12.860 5.065 1.00 86.62 852 PHE A O 1
ATOM 6690 N N . TYR A 1 853 ? 14.048 -11.250 5.930 1.00 84.69 853 TYR A N 1
ATOM 6691 C CA . TYR A 1 853 ? 15.264 -12.055 5.993 1.00 84.69 853 TYR A CA 1
ATOM 6692 C C . TYR A 1 853 ? 15.288 -12.958 7.237 1.00 84.69 853 TYR A C 1
ATOM 6694 O O . TYR A 1 853 ? 15.586 -14.147 7.137 1.00 84.69 853 TYR A O 1
ATOM 6702 N N . ASN A 1 854 ? 14.902 -12.451 8.408 1.00 81.94 854 ASN A N 1
ATOM 6703 C CA . ASN A 1 854 ? 14.994 -13.209 9.656 1.00 81.94 854 ASN A CA 1
ATOM 6704 C C . ASN A 1 854 ? 14.056 -14.408 9.688 1.00 81.94 854 ASN A C 1
ATOM 6706 O O . ASN A 1 854 ? 14.477 -15.470 10.141 1.00 81.94 854 ASN A O 1
ATOM 6710 N N . ASP A 1 855 ? 12.837 -14.275 9.158 1.00 81.56 855 ASP A N 1
ATOM 6711 C CA . ASP A 1 855 ? 11.750 -15.223 9.409 1.00 81.56 855 ASP A CA 1
ATOM 6712 C C . ASP A 1 855 ? 11.057 -15.731 8.146 1.00 81.56 855 ASP A C 1
ATOM 6714 O O . ASP A 1 855 ? 10.610 -16.879 8.125 1.00 81.56 855 ASP A O 1
ATOM 6718 N N . ALA A 1 856 ? 10.929 -14.912 7.099 1.00 83.12 856 ALA A N 1
ATOM 6719 C CA . ALA A 1 856 ? 10.010 -15.206 6.000 1.00 83.12 856 ALA A CA 1
ATOM 6720 C C . ALA A 1 856 ? 10.657 -15.928 4.811 1.00 83.12 856 ALA A C 1
ATOM 6722 O O . ALA A 1 856 ? 10.122 -16.926 4.323 1.00 83.12 856 ALA A O 1
ATOM 6723 N N . PHE A 1 857 ? 11.805 -15.431 4.362 1.00 86.38 857 PHE A N 1
ATOM 6724 C CA . PHE A 1 857 ? 12.564 -15.901 3.207 1.00 86.38 857 PHE A CA 1
ATOM 6725 C C . PHE A 1 857 ? 14.015 -16.183 3.642 1.00 86.38 857 PHE A C 1
ATOM 6727 O O . PHE A 1 857 ? 14.446 -15.699 4.688 1.00 86.38 857 PHE A O 1
ATOM 6734 N N . PRO A 1 858 ? 14.759 -17.056 2.946 1.00 69.50 858 PRO A N 1
ATOM 6735 C CA . PRO A 1 858 ? 16.093 -17.476 3.388 1.00 69.50 858 PRO A CA 1
ATOM 6736 C C . PRO A 1 858 ? 17.142 -16.331 3.310 1.00 69.50 858 PRO A C 1
ATOM 6738 O O . PRO A 1 858 ? 17.334 -15.788 2.225 1.00 69.50 858 PRO A O 1
ATOM 6741 N N . PRO A 1 859 ? 17.856 -15.996 4.414 1.00 61.62 859 PRO A N 1
ATOM 6742 C CA . PRO A 1 859 ? 18.800 -14.863 4.496 1.00 61.62 859 PRO A CA 1
ATOM 6743 C C . PRO A 1 859 ? 20.305 -15.188 4.339 1.00 61.62 859 PRO A C 1
ATOM 6745 O O . PRO A 1 859 ? 21.120 -14.290 4.490 1.00 61.62 859 PRO A O 1
ATOM 6748 N N . HIS A 1 860 ? 20.678 -16.429 3.993 1.00 55.69 860 HIS A N 1
ATOM 6749 C CA . HIS A 1 860 ? 22.034 -17.041 3.970 1.00 55.69 860 HIS A CA 1
ATOM 6750 C C . HIS A 1 860 ? 22.571 -17.667 5.262 1.00 55.69 860 HIS A C 1
ATOM 6752 O O . HIS A 1 860 ? 22.545 -17.072 6.330 1.00 55.69 860 HIS A O 1
ATOM 6758 N N . VAL A 1 861 ? 23.206 -18.839 5.090 1.00 33.66 861 VAL A N 1
ATOM 6759 C CA . VAL A 1 861 ? 24.403 -19.264 5.834 1.00 33.66 861 VAL A CA 1
ATOM 6760 C C . VAL A 1 861 ? 25.384 -19.874 4.828 1.00 33.66 861 VAL A C 1
ATOM 6762 O O . VAL A 1 861 ? 25.113 -20.922 4.246 1.00 33.66 861 VAL A O 1
ATOM 6765 N N . GLN A 1 862 ? 26.531 -19.227 4.628 1.00 27.48 862 GLN A N 1
ATOM 6766 C CA . GLN A 1 862 ? 27.731 -19.890 4.130 1.00 27.48 862 GLN A CA 1
ATOM 6767 C C . GLN A 1 862 ? 28.455 -20.466 5.357 1.00 27.48 862 GLN A C 1
ATOM 6769 O O . GLN A 1 862 ? 28.978 -19.719 6.178 1.00 27.48 862 GLN A O 1
ATOM 6774 N N . LEU A 1 863 ? 28.467 -21.791 5.496 1.00 24.48 863 LEU A N 1
ATOM 6775 C CA . LEU A 1 863 ? 29.495 -22.525 6.237 1.00 24.48 863 LEU A CA 1
ATOM 6776 C C . LEU A 1 863 ? 30.161 -23.482 5.238 1.00 24.48 863 LEU A C 1
ATOM 6778 O O . LEU A 1 863 ? 29.522 -23.989 4.321 1.00 24.48 863 LEU A O 1
ATOM 6782 N N . CYS A 1 864 ? 31.472 -23.616 5.381 1.00 29.08 864 CYS A N 1
ATOM 6783 C CA . CYS A 1 864 ? 32.453 -24.118 4.423 1.00 29.08 864 CYS A CA 1
ATOM 6784 C C . CYS A 1 864 ? 32.063 -25.364 3.586 1.00 29.08 864 CYS A C 1
ATOM 6786 O O . CYS A 1 864 ? 31.552 -26.349 4.108 1.00 29.08 864 CYS A O 1
ATOM 6788 N N . ASN A 1 865 ? 32.484 -25.348 2.312 1.00 29.53 865 ASN A N 1
ATOM 6789 C CA . ASN A 1 865 ? 32.717 -26.499 1.417 1.00 29.53 865 ASN A CA 1
ATOM 6790 C C . ASN A 1 865 ? 31.535 -27.237 0.751 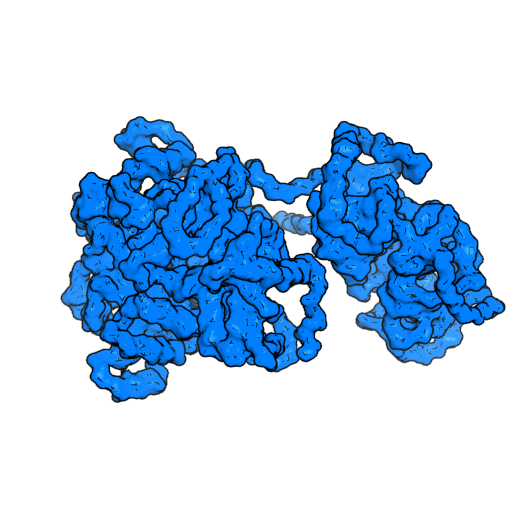1.00 29.53 865 ASN A C 1
ATOM 6792 O O . ASN A 1 865 ? 31.582 -28.460 0.644 1.00 29.53 865 ASN A O 1
ATOM 6796 N N . VAL A 1 866 ? 30.566 -26.534 0.149 1.00 28.52 866 VAL A N 1
ATOM 6797 C CA . VAL A 1 866 ? 29.770 -27.107 -0.963 1.00 28.52 866 VAL A CA 1
ATOM 6798 C C . VAL A 1 866 ? 29.505 -26.053 -2.046 1.00 28.52 866 VAL A C 1
ATOM 6800 O O . VAL A 1 866 ? 29.202 -24.899 -1.749 1.00 28.52 866 VAL A O 1
ATOM 6803 N N . SER A 1 867 ? 29.632 -26.448 -3.313 1.00 35.41 867 SER A N 1
ATOM 6804 C CA . SER A 1 867 ? 29.353 -25.629 -4.495 1.00 35.41 867 SER A CA 1
ATOM 6805 C C . SER A 1 867 ? 27.853 -25.275 -4.617 1.00 35.41 867 SER A C 1
ATOM 6807 O O . SER A 1 867 ? 27.055 -26.102 -5.033 1.00 35.41 867 SER A O 1
ATOM 6809 N N . VAL A 1 868 ? 27.539 -24.021 -4.253 1.00 45.09 868 VAL A N 1
ATOM 6810 C CA . VAL A 1 868 ? 26.434 -23.104 -4.650 1.00 45.09 868 VAL A CA 1
ATOM 6811 C C . VAL A 1 868 ? 24.954 -23.546 -4.500 1.00 45.09 868 VAL A C 1
ATOM 6813 O O . VAL A 1 868 ? 24.447 -24.285 -5.340 1.00 45.09 868 VAL A O 1
ATOM 6816 N N . PRO A 1 869 ? 24.195 -22.927 -3.562 1.00 39.47 869 PRO A N 1
ATOM 6817 C CA . PRO A 1 869 ? 22.740 -22.703 -3.664 1.00 39.47 869 PRO A CA 1
ATOM 6818 C C . PRO A 1 869 ? 22.345 -21.196 -3.744 1.00 39.47 869 PRO A C 1
ATOM 6820 O O . PRO A 1 869 ? 23.147 -20.338 -3.373 1.00 39.47 869 PRO A O 1
ATOM 6823 N N . PRO A 1 870 ? 21.134 -20.841 -4.237 1.00 46.06 870 PRO A N 1
ATOM 6824 C CA . PRO A 1 870 ? 20.770 -19.468 -4.626 1.00 46.06 870 PRO A CA 1
ATOM 6825 C C . PRO A 1 870 ? 20.363 -18.531 -3.469 1.00 46.06 870 PRO A C 1
ATOM 6827 O O . PRO A 1 870 ? 20.010 -18.955 -2.370 1.00 46.06 870 PRO A O 1
ATOM 6830 N N . HIS A 1 871 ? 20.439 -17.226 -3.758 1.00 67.50 871 HIS A N 1
ATOM 6831 C CA . HIS A 1 871 ? 20.283 -16.081 -2.855 1.00 67.50 871 HIS A CA 1
ATOM 6832 C C . HIS A 1 871 ? 19.000 -15.308 -3.214 1.00 67.50 871 HIS A C 1
ATOM 6834 O O . HIS A 1 871 ? 18.848 -14.957 -4.380 1.00 67.50 871 HIS A O 1
ATOM 6840 N N . VAL A 1 872 ? 18.100 -15.016 -2.259 1.00 81.00 872 VAL A N 1
ATOM 6841 C CA . VAL A 1 872 ? 16.860 -14.255 -2.540 1.00 81.00 872 VAL A CA 1
ATOM 6842 C C . VAL A 1 872 ? 17.074 -12.761 -2.284 1.00 81.00 872 VAL A C 1
ATOM 6844 O O . VAL A 1 872 ? 17.161 -12.339 -1.133 1.00 81.00 872 VAL A O 1
ATOM 6847 N N . GLN A 1 873 ? 17.114 -11.950 -3.343 1.00 89.81 873 GLN A N 1
ATOM 6848 C CA . GLN A 1 873 ? 17.153 -10.488 -3.238 1.00 89.81 873 GLN A CA 1
ATOM 6849 C C . GLN A 1 873 ? 15.751 -9.925 -2.947 1.00 89.81 873 GLN A C 1
ATOM 6851 O O . GLN A 1 873 ? 14.802 -10.178 -3.695 1.00 89.81 873 GLN A O 1
ATOM 6856 N N . LEU A 1 874 ? 15.613 -9.112 -1.894 1.00 91.00 874 LEU A N 1
ATOM 6857 C CA . LEU A 1 874 ? 14.425 -8.278 -1.685 1.00 91.00 874 LEU A CA 1
ATOM 6858 C C . LEU A 1 874 ? 14.472 -7.054 -2.610 1.00 91.00 874 LEU A C 1
ATOM 6860 O O . LEU A 1 874 ? 15.271 -6.137 -2.410 1.00 91.00 874 LEU A O 1
ATOM 6864 N N . CYS A 1 875 ? 13.571 -7.009 -3.586 1.00 90.81 875 CYS A N 1
ATOM 6865 C CA . CYS A 1 875 ? 13.450 -5.913 -4.539 1.00 90.81 875 CYS A CA 1
ATOM 6866 C C . CYS A 1 875 ? 12.303 -4.981 -4.122 1.00 90.81 875 CYS A C 1
ATOM 6868 O O . CYS A 1 875 ? 11.156 -5.155 -4.531 1.00 90.81 875 CYS A O 1
ATOM 6870 N N . ASN A 1 876 ? 12.585 -3.973 -3.294 1.00 85.19 876 ASN A N 1
ATOM 6871 C CA . ASN A 1 876 ? 11.611 -2.912 -3.025 1.00 85.19 876 ASN A CA 1
ATOM 6872 C C . ASN A 1 876 ? 11.541 -1.982 -4.249 1.00 85.19 876 ASN A C 1
ATOM 6874 O O . ASN A 1 876 ? 12.565 -1.420 -4.643 1.00 85.19 876 ASN A O 1
ATOM 6878 N N . VAL A 1 877 ? 10.363 -1.839 -4.865 1.00 86.94 877 VAL A N 1
ATOM 6879 C CA . VAL A 1 877 ? 10.171 -1.108 -6.131 1.00 86.94 877 VAL A CA 1
ATOM 6880 C C . VAL A 1 877 ? 9.016 -0.119 -6.019 1.00 86.94 877 VAL A C 1
ATOM 6882 O O . VAL A 1 877 ? 7.915 -0.466 -5.586 1.00 86.94 877 VAL A O 1
ATOM 6885 N N . SER A 1 878 ? 9.249 1.115 -6.458 1.00 83.88 878 SER A N 1
ATOM 6886 C CA . SER A 1 878 ? 8.228 2.147 -6.604 1.00 83.88 878 SER A CA 1
ATOM 6887 C C . SER A 1 878 ? 8.198 2.673 -8.028 1.00 83.88 878 SER A C 1
ATOM 6889 O O . SER A 1 878 ? 9.213 3.098 -8.582 1.00 83.88 878 SER A O 1
ATOM 6891 N N . GLY A 1 879 ? 7.001 2.660 -8.598 1.00 76.44 879 GLY A N 1
ATOM 6892 C CA . GLY A 1 879 ? 6.715 3.083 -9.954 1.00 76.44 879 GLY A CA 1
ATOM 6893 C C . GLY A 1 879 ? 5.311 3.652 -10.078 1.00 76.44 879 GLY A C 1
ATOM 6894 O O . GLY A 1 879 ? 4.586 3.795 -9.088 1.00 76.44 879 GLY A O 1
ATOM 6895 N N . GLY A 1 880 ? 4.927 3.975 -11.308 1.00 79.38 880 GLY A N 1
ATOM 6896 C CA . GLY A 1 880 ? 3.661 4.634 -11.596 1.00 79.38 880 GLY A CA 1
ATOM 6897 C C . GLY A 1 880 ? 2.957 4.046 -12.808 1.00 79.38 880 GLY A C 1
ATOM 6898 O O . GLY A 1 880 ? 3.587 3.620 -13.775 1.00 79.38 880 GLY A O 1
ATOM 6899 N N . THR A 1 881 ? 1.625 4.084 -12.766 1.00 86.00 881 THR A N 1
ATOM 6900 C CA . THR A 1 881 ? 0.783 3.871 -13.952 1.00 86.00 881 THR A CA 1
ATOM 6901 C C . THR A 1 881 ? 1.137 4.874 -15.042 1.00 86.00 881 THR A C 1
ATOM 6903 O O . THR A 1 881 ? 1.155 4.514 -16.204 1.00 86.00 881 THR A O 1
ATOM 6906 N N . ASP A 1 882 ? 1.530 6.083 -14.651 1.00 90.00 882 ASP A N 1
ATOM 6907 C CA . ASP A 1 882 ? 1.878 7.206 -15.516 1.00 90.00 882 ASP A CA 1
ATOM 6908 C C . ASP A 1 882 ? 2.975 6.898 -16.535 1.00 90.00 882 ASP A C 1
ATOM 6910 O O . ASP A 1 882 ? 2.997 7.524 -17.572 1.00 90.00 882 ASP A O 1
ATOM 6914 N N . MET A 1 883 ? 3.881 5.952 -16.289 1.00 90.81 883 MET A N 1
ATOM 6915 C CA . MET A 1 883 ? 4.983 5.661 -17.222 1.00 90.81 883 MET A CA 1
ATOM 6916 C C . MET A 1 883 ? 5.178 4.177 -17.506 1.00 90.81 883 MET A C 1
ATOM 6918 O O . MET A 1 883 ? 6.080 3.823 -18.255 1.00 90.81 883 MET A O 1
ATOM 6922 N N . ALA A 1 884 ? 4.367 3.296 -16.915 1.00 91.69 884 ALA A N 1
ATOM 6923 C CA . ALA A 1 884 ? 4.580 1.852 -17.017 1.00 91.69 884 ALA A CA 1
ATOM 6924 C C . ALA A 1 884 ? 6.022 1.437 -16.658 1.00 91.69 884 ALA A C 1
ATOM 6926 O O . ALA A 1 884 ? 6.693 0.725 -17.404 1.00 91.69 884 ALA A O 1
ATOM 6927 N N . GLY A 1 885 ? 6.506 1.925 -15.513 1.00 90.81 885 GLY A N 1
ATOM 6928 C CA . GLY A 1 885 ? 7.877 1.709 -15.054 1.00 90.81 885 GLY A CA 1
ATOM 6929 C C . GLY A 1 885 ? 8.120 2.219 -13.638 1.00 90.81 885 GLY A C 1
ATOM 6930 O O . GLY A 1 885 ? 7.187 2.659 -12.952 1.00 90.81 885 GLY A O 1
ATOM 6931 N N . ALA A 1 886 ? 9.379 2.158 -13.212 1.00 91.94 886 ALA A N 1
ATOM 6932 C CA . ALA A 1 886 ? 9.843 2.520 -11.881 1.00 91.94 886 ALA A CA 1
ATOM 6933 C C . ALA A 1 886 ? 10.550 3.888 -11.833 1.00 91.94 886 ALA A C 1
ATOM 6935 O O . ALA A 1 886 ? 11.177 4.333 -12.792 1.00 91.94 886 ALA A O 1
ATOM 6936 N N . LEU A 1 887 ? 10.489 4.526 -10.661 1.00 93.31 887 LEU A N 1
ATOM 6937 C CA . LEU A 1 887 ? 11.253 5.726 -10.284 1.00 93.31 887 LEU A CA 1
ATOM 6938 C C . LEU A 1 887 ? 12.239 5.453 -9.140 1.00 93.31 887 LEU A C 1
ATOM 6940 O O . LEU A 1 887 ? 13.156 6.237 -8.905 1.00 93.31 887 LEU A O 1
ATOM 6944 N N . ALA A 1 888 ? 12.077 4.326 -8.449 1.00 92.44 888 ALA A N 1
ATOM 6945 C CA . ALA A 1 888 ? 13.029 3.799 -7.484 1.00 92.44 888 ALA A CA 1
ATOM 6946 C C . ALA A 1 888 ? 12.919 2.268 -7.464 1.00 92.44 888 ALA A C 1
ATOM 6948 O O . ALA A 1 888 ? 11.809 1.737 -7.430 1.00 92.44 888 ALA A O 1
ATOM 6949 N N . MET A 1 889 ? 14.038 1.546 -7.522 1.00 93.56 889 MET A N 1
ATOM 6950 C CA . MET A 1 889 ? 14.020 0.082 -7.650 1.00 93.56 889 MET A CA 1
ATOM 6951 C C . MET A 1 889 ? 15.306 -0.577 -7.133 1.00 93.56 889 MET A C 1
ATOM 6953 O O . MET A 1 889 ? 16.156 0.087 -6.538 1.00 93.56 889 MET A O 1
ATOM 6957 N N . ASN A 1 890 ? 15.427 -1.889 -7.336 1.00 92.88 890 ASN A N 1
ATOM 6958 C CA . ASN A 1 890 ? 16.623 -2.677 -7.060 1.00 92.88 890 ASN A CA 1
ATOM 6959 C C . ASN A 1 890 ? 17.706 -2.508 -8.139 1.00 92.88 890 ASN A C 1
ATOM 6961 O O . ASN A 1 890 ? 17.442 -2.066 -9.256 1.00 92.88 890 ASN A O 1
ATOM 6965 N N . ASN A 1 891 ? 18.930 -2.920 -7.824 1.00 92.25 891 ASN A N 1
ATOM 6966 C CA . ASN A 1 891 ? 19.951 -3.208 -8.827 1.00 92.25 891 ASN A CA 1
ATOM 6967 C C . ASN A 1 891 ? 20.755 -4.454 -8.413 1.00 92.25 891 ASN A C 1
ATOM 6969 O O . ASN A 1 891 ? 20.866 -4.742 -7.218 1.00 92.25 891 ASN A O 1
ATOM 6973 N N . PRO A 1 892 ? 21.326 -5.199 -9.367 1.00 91.62 892 PRO A N 1
ATOM 6974 C CA . PRO A 1 892 ? 22.030 -6.438 -9.061 1.00 91.62 892 PRO A CA 1
ATOM 6975 C C . PRO A 1 892 ? 23.528 -6.221 -8.762 1.00 91.62 892 PRO A C 1
ATOM 6977 O O . PRO A 1 892 ? 24.258 -7.189 -8.571 1.00 91.62 892 PRO A O 1
ATOM 6980 N N . LEU A 1 893 ? 24.008 -4.968 -8.739 1.00 91.81 893 LEU A N 1
ATOM 6981 C CA . LEU A 1 893 ? 25.429 -4.623 -8.582 1.00 91.81 893 LEU A CA 1
ATOM 6982 C C . LEU A 1 893 ? 25.792 -4.099 -7.187 1.00 91.81 893 LEU A C 1
ATOM 6984 O O . LEU A 1 893 ? 26.972 -3.965 -6.879 1.00 91.81 893 LEU A O 1
ATOM 6988 N N . THR A 1 894 ? 24.817 -3.766 -6.341 1.00 89.25 894 THR A N 1
ATOM 6989 C CA . THR A 1 894 ? 25.068 -3.235 -4.994 1.00 89.25 894 THR A CA 1
ATOM 6990 C C . THR A 1 894 ? 24.358 -4.057 -3.918 1.00 89.25 894 THR A C 1
ATOM 6992 O O . THR A 1 894 ? 23.426 -4.800 -4.227 1.00 89.25 894 THR A O 1
ATOM 6995 N N . PRO A 1 895 ? 24.761 -3.932 -2.642 1.00 87.25 895 PRO A N 1
ATOM 6996 C CA . PRO A 1 895 ? 24.024 -4.528 -1.534 1.00 87.25 895 PRO A CA 1
ATOM 6997 C C . PRO A 1 895 ? 22.630 -3.909 -1.339 1.00 87.25 895 PRO A C 1
ATOM 6999 O O . PRO A 1 895 ? 22.364 -2.778 -1.765 1.00 87.25 895 PRO A O 1
ATOM 7002 N N . VAL A 1 896 ? 21.762 -4.647 -0.643 1.00 87.31 896 VAL A N 1
ATOM 7003 C CA . VAL A 1 896 ? 20.492 -4.173 -0.082 1.00 87.31 896 VAL A CA 1
ATOM 7004 C C . VAL A 1 896 ? 20.727 -3.812 1.383 1.00 87.31 896 VAL A C 1
ATOM 7006 O O . VAL A 1 896 ? 21.167 -4.643 2.176 1.00 87.31 896 VAL A O 1
ATOM 7009 N N . PHE A 1 897 ? 20.399 -2.575 1.740 1.00 84.88 897 PHE A N 1
ATOM 7010 C CA . PHE A 1 897 ? 20.459 -2.066 3.110 1.00 84.88 897 PHE A CA 1
ATOM 7011 C C . PHE A 1 897 ? 19.058 -1.960 3.712 1.00 84.88 897 PHE A C 1
ATOM 7013 O O . PHE A 1 897 ? 18.067 -1.915 2.978 1.00 84.88 897 PHE A O 1
ATOM 7020 N N . LEU A 1 898 ? 18.981 -1.878 5.040 1.00 79.06 898 LEU A N 1
ATOM 7021 C CA . LEU A 1 898 ? 17.726 -1.688 5.762 1.00 79.06 898 LEU A CA 1
ATOM 7022 C C . LEU A 1 898 ? 17.002 -0.408 5.322 1.00 79.06 898 LEU A C 1
ATOM 7024 O O . LEU A 1 898 ? 17.532 0.695 5.468 1.00 79.06 898 LEU A O 1
ATOM 7028 N N . GLY A 1 899 ? 15.774 -0.566 4.826 1.00 75.00 899 GLY A N 1
ATOM 7029 C CA . GLY A 1 899 ? 14.890 0.540 4.476 1.00 75.00 899 GLY A CA 1
ATOM 7030 C C . GLY A 1 899 ? 15.207 1.214 3.132 1.00 75.00 899 GLY A C 1
ATOM 7031 O O . GLY A 1 899 ? 16.329 1.194 2.614 1.00 75.00 899 GLY A O 1
ATOM 7032 N N . GLY A 1 900 ? 14.183 1.864 2.573 1.00 78.56 900 GLY A N 1
ATOM 7033 C CA . GLY A 1 900 ? 14.267 2.605 1.312 1.00 78.56 900 GLY A CA 1
ATOM 7034 C C . GLY A 1 900 ? 14.268 1.725 0.055 1.00 78.56 900 GLY A C 1
ATOM 7035 O O . GLY A 1 900 ? 14.006 0.524 0.088 1.00 78.56 900 GLY A O 1
ATOM 7036 N N . PHE A 1 901 ? 14.512 2.362 -1.084 1.00 89.88 901 PHE A N 1
ATOM 7037 C CA . PHE A 1 901 ? 14.681 1.745 -2.398 1.00 89.88 901 PHE A CA 1
ATOM 7038 C C . PHE A 1 901 ? 16.165 1.777 -2.757 1.00 89.88 901 PHE A C 1
ATOM 7040 O O . PHE A 1 901 ? 16.822 2.798 -2.542 1.00 89.88 901 PHE A O 1
ATOM 7047 N N . GLN A 1 902 ? 16.692 0.678 -3.297 1.00 91.38 902 GLN A N 1
ATOM 7048 C CA . GLN A 1 902 ? 18.134 0.471 -3.460 1.00 91.38 902 GLN A CA 1
ATOM 7049 C C . GLN A 1 902 ? 18.796 1.544 -4.334 1.00 91.38 902 GLN A C 1
ATOM 7051 O O . GLN A 1 902 ? 19.881 2.013 -4.004 1.00 91.38 902 GLN A O 1
ATOM 7056 N N . CYS A 1 903 ? 18.146 1.952 -5.428 1.00 93.31 903 CYS A N 1
ATOM 7057 C CA . CYS A 1 903 ? 18.680 2.964 -6.330 1.00 93.31 903 CYS A CA 1
ATOM 7058 C C . CYS A 1 903 ? 17.605 3.693 -7.150 1.00 93.31 903 CYS A C 1
ATOM 7060 O O . CYS A 1 903 ? 16.461 3.250 -7.287 1.00 93.31 903 CYS A O 1
ATOM 7062 N N . ARG A 1 904 ? 18.027 4.793 -7.780 1.00 95.81 904 ARG A N 1
ATOM 7063 C CA . ARG A 1 904 ? 17.329 5.430 -8.907 1.00 95.81 904 ARG A CA 1
ATOM 7064 C C . ARG A 1 904 ? 17.553 4.599 -10.182 1.00 95.81 904 ARG A C 1
ATOM 7066 O O . ARG A 1 904 ? 18.703 4.218 -10.393 1.00 95.81 904 ARG A O 1
ATOM 7073 N N . PRO A 1 905 ? 16.530 4.298 -11.005 1.00 96.31 905 PRO A N 1
ATOM 7074 C CA . PRO A 1 905 ? 16.672 3.473 -12.211 1.00 96.31 905 PRO A CA 1
ATOM 7075 C C . PRO A 1 905 ? 17.583 4.098 -13.275 1.00 96.31 905 PRO A C 1
ATOM 7077 O O . PRO A 1 905 ? 17.608 5.320 -13.419 1.00 96.31 905 PRO A O 1
ATOM 7080 N N . LEU A 1 906 ? 18.276 3.273 -14.068 1.00 97.75 906 LEU A N 1
ATOM 7081 C CA . LEU A 1 906 ? 19.068 3.750 -15.210 1.00 97.75 906 LEU A CA 1
ATOM 7082 C C . LEU A 1 906 ? 18.195 4.551 -16.193 1.00 97.75 906 LEU A C 1
ATOM 7084 O O . LEU A 1 906 ? 17.005 4.270 -16.353 1.00 97.75 906 LEU A O 1
ATOM 7088 N N . GLY A 1 907 ? 18.772 5.570 -16.829 1.00 96.12 907 GLY A N 1
ATOM 7089 C CA . GLY A 1 907 ? 18.090 6.431 -17.805 1.00 96.12 907 GLY A CA 1
ATOM 7090 C C . GLY A 1 907 ? 17.012 7.359 -17.226 1.00 96.12 907 GLY A C 1
ATOM 7091 O O . GLY A 1 907 ? 16.459 8.168 -17.965 1.00 96.12 907 GLY A O 1
ATOM 7092 N N . MET A 1 908 ? 16.720 7.284 -15.922 1.00 96.50 908 MET A N 1
ATOM 7093 C CA . MET A 1 908 ? 15.728 8.125 -15.248 1.00 96.50 908 MET A CA 1
ATOM 7094 C C . MET A 1 908 ? 16.434 9.176 -14.389 1.00 96.50 908 MET A C 1
ATOM 7096 O O . MET A 1 908 ? 16.959 8.858 -13.324 1.00 96.50 908 MET A O 1
ATOM 7100 N N . ALA A 1 909 ? 16.432 10.439 -14.828 1.00 95.06 909 ALA A N 1
ATOM 7101 C CA . ALA A 1 909 ? 17.076 11.559 -14.129 1.00 95.06 909 ALA A CA 1
ATOM 7102 C C . ALA A 1 909 ? 16.274 12.026 -12.895 1.00 95.06 909 ALA A C 1
ATOM 7104 O O . ALA A 1 909 ? 15.753 13.146 -12.869 1.00 95.06 909 ALA A O 1
ATOM 7105 N N . VAL A 1 910 ? 16.136 11.131 -11.909 1.00 94.31 910 VAL A N 1
ATOM 7106 C CA . VAL A 1 910 ? 15.363 11.331 -10.676 1.00 94.31 910 VAL A CA 1
ATOM 7107 C C . VAL A 1 910 ? 16.132 12.218 -9.698 1.00 94.31 910 VAL A C 1
ATOM 7109 O O . VAL A 1 910 ? 17.236 11.878 -9.245 1.00 94.31 910 VAL A O 1
ATOM 7112 N N . ASN A 1 911 ? 15.499 13.330 -9.330 1.00 91.06 911 ASN A N 1
ATOM 7113 C CA . ASN A 1 911 ? 16.017 14.355 -8.432 1.00 91.06 911 ASN A CA 1
ATOM 7114 C C . ASN A 1 911 ? 14.943 14.771 -7.413 1.00 91.06 911 ASN A C 1
ATOM 7116 O O . ASN A 1 911 ? 13.763 14.454 -7.567 1.00 91.06 911 ASN A O 1
ATOM 7120 N N . ALA A 1 912 ? 15.369 15.498 -6.379 1.00 86.06 912 ALA A N 1
ATOM 7121 C CA . ALA A 1 912 ? 14.485 16.153 -5.423 1.00 86.06 912 ALA A CA 1
ATOM 7122 C C . ALA A 1 912 ? 14.629 17.678 -5.556 1.00 86.06 912 ALA A C 1
ATOM 7124 O O . ALA A 1 912 ? 15.752 18.189 -5.521 1.00 86.06 912 ALA A O 1
ATOM 7125 N N . TYR A 1 913 ? 13.519 18.391 -5.749 1.00 84.81 913 TYR A N 1
ATOM 7126 C CA . TYR A 1 913 ? 13.460 19.864 -5.779 1.00 84.81 913 TYR A CA 1
ATOM 7127 C C . TYR A 1 913 ? 12.785 20.405 -4.513 1.00 84.81 913 TYR A C 1
ATOM 7129 O O . TYR A 1 913 ? 12.118 19.652 -3.798 1.00 84.81 913 TYR A O 1
ATOM 7137 N N . GLU A 1 914 ? 12.976 21.692 -4.210 1.00 73.25 914 GLU A N 1
ATOM 7138 C CA . GLU A 1 914 ? 12.285 22.347 -3.093 1.00 73.25 914 GLU A CA 1
ATOM 7139 C C . GLU A 1 914 ? 10.764 22.161 -3.205 1.00 73.25 914 GLU A C 1
ATOM 7141 O O . GLU A 1 914 ? 10.200 22.092 -4.300 1.00 73.25 914 GLU A O 1
ATOM 7146 N N . LEU A 1 915 ? 10.094 22.039 -2.056 1.00 61.44 915 LEU A N 1
ATOM 7147 C CA . LEU A 1 915 ? 8.642 21.897 -2.004 1.00 61.44 915 LEU A CA 1
ATOM 7148 C C . LEU A 1 915 ? 7.997 23.214 -2.458 1.00 61.44 915 LEU A C 1
ATOM 7150 O O . LEU A 1 915 ? 7.870 24.148 -1.668 1.00 61.44 915 LEU A O 1
ATOM 7154 N N . SER A 1 916 ? 7.590 23.278 -3.727 1.00 54.09 916 SER A N 1
ATOM 7155 C CA . SER A 1 916 ? 6.876 24.423 -4.303 1.00 54.09 916 SER A CA 1
ATOM 7156 C C . SER A 1 916 ? 5.605 24.718 -3.501 1.00 54.09 916 SER A C 1
ATOM 7158 O O . SER A 1 916 ? 4.795 23.807 -3.271 1.00 54.09 916 SER A O 1
ATOM 7160 N N . GLN A 1 917 ? 5.371 25.980 -3.136 1.00 46.16 917 GLN A N 1
ATOM 7161 C CA . GLN A 1 917 ? 4.056 26.423 -2.666 1.00 46.16 917 GLN A CA 1
ATOM 7162 C C . GLN A 1 917 ? 3.158 26.617 -3.887 1.00 46.16 917 GLN A C 1
ATOM 7164 O O . GLN A 1 917 ? 2.898 27.745 -4.279 1.00 46.16 917 GLN A O 1
ATOM 7169 N N . GLY A 1 918 ? 2.733 25.517 -4.517 1.00 44.00 918 GLY A N 1
ATOM 7170 C CA . GLY A 1 918 ? 2.064 25.558 -5.819 1.00 44.00 918 GLY A CA 1
ATOM 7171 C C . GLY A 1 918 ? 1.010 26.666 -5.910 1.00 44.00 918 GLY A C 1
ATOM 7172 O O . GLY A 1 918 ? 0.018 26.655 -5.173 1.00 44.00 918 GLY A O 1
ATOM 7173 N N . SER A 1 919 ? 1.223 27.626 -6.812 1.00 36.59 919 SER A N 1
ATOM 7174 C CA . SER A 1 919 ? 0.206 28.601 -7.176 1.00 36.59 919 SER A CA 1
ATOM 7175 C C . SER A 1 919 ? -0.909 27.869 -7.926 1.00 36.59 919 SER A C 1
ATOM 7177 O O . SER A 1 919 ? -0.745 27.360 -9.028 1.00 36.59 919 SER A O 1
ATOM 7179 N N . ASN A 1 920 ? -2.095 27.807 -7.323 1.00 37.88 920 ASN A N 1
ATOM 7180 C CA . ASN A 1 920 ? -3.317 27.374 -8.007 1.00 37.88 920 ASN A CA 1
ATOM 7181 C C . ASN A 1 920 ? -3.910 28.511 -8.872 1.00 37.88 920 ASN A C 1
ATOM 7183 O O . ASN A 1 920 ? -5.135 28.617 -8.988 1.00 37.88 920 ASN A O 1
ATOM 7187 N N . SER A 1 921 ? -3.076 29.393 -9.440 1.00 34.66 921 SER A N 1
ATOM 7188 C CA . SER A 1 921 ? -3.539 30.451 -10.342 1.00 34.66 921 SER A CA 1
ATOM 7189 C C . SER A 1 921 ? -4.019 29.830 -11.655 1.00 34.66 921 SER A C 1
ATOM 7191 O O . SER A 1 921 ? -3.402 28.921 -12.202 1.00 34.66 921 SER A O 1
ATOM 7193 N N . GLU A 1 922 ? -5.175 30.283 -12.138 1.00 36.34 922 GLU A N 1
ATOM 7194 C CA . GLU A 1 922 ? -5.680 29.928 -13.475 1.00 36.34 922 GLU A CA 1
ATOM 7195 C C . GLU A 1 922 ? -4.932 30.662 -14.585 1.00 36.34 922 GLU A C 1
ATOM 7197 O O . GLU A 1 922 ? -5.017 30.275 -15.750 1.00 36.34 922 GLU A O 1
ATOM 7202 N N . ASP A 1 923 ? -4.138 31.654 -14.199 1.00 37.69 923 ASP A N 1
ATOM 7203 C CA . ASP A 1 923 ? -3.162 32.285 -15.056 1.00 37.69 923 ASP A CA 1
ATOM 7204 C C . ASP A 1 923 ? -1.945 31.364 -15.180 1.00 37.69 923 ASP A C 1
ATOM 7206 O O . ASP A 1 923 ? -1.325 30.983 -14.182 1.00 37.69 923 ASP A O 1
ATOM 7210 N N . LEU A 1 924 ? -1.626 31.011 -16.429 1.00 40.09 924 LEU A N 1
ATOM 7211 C CA . LEU A 1 924 ? -0.399 30.351 -16.889 1.00 40.09 924 LEU A CA 1
ATOM 7212 C C . LEU A 1 924 ? 0.840 31.244 -16.641 1.00 40.09 924 LEU A C 1
ATOM 7214 O O . LEU A 1 924 ? 1.635 31.472 -17.553 1.00 40.09 924 LEU A O 1
ATOM 7218 N N . GLU A 1 925 ? 0.986 31.826 -15.451 1.00 38.56 925 GLU A N 1
ATOM 7219 C CA . GLU A 1 925 ? 2.186 32.578 -15.095 1.00 38.56 925 GLU A CA 1
ATOM 7220 C C . GLU A 1 925 ? 3.361 31.632 -14.830 1.00 38.56 925 GLU A C 1
ATOM 7222 O O . GLU A 1 925 ? 3.191 30.465 -14.474 1.00 38.56 925 GLU A O 1
ATOM 7227 N N . ALA A 1 926 ? 4.560 32.144 -15.115 1.00 47.59 926 ALA A N 1
ATOM 7228 C CA . ALA A 1 926 ? 5.771 31.373 -15.360 1.00 47.59 926 ALA A CA 1
ATOM 7229 C C . ALA A 1 926 ? 6.072 30.323 -14.265 1.00 47.59 926 ALA A C 1
ATOM 7231 O O . ALA A 1 926 ? 5.975 30.645 -13.079 1.00 47.59 926 ALA A O 1
ATOM 7232 N N . PRO A 1 927 ? 6.504 29.102 -14.642 1.00 53.66 927 PRO A N 1
ATOM 7233 C CA . PRO A 1 927 ? 6.852 28.055 -13.682 1.00 53.66 927 PRO A CA 1
ATOM 7234 C C . PRO A 1 927 ? 7.913 28.523 -12.671 1.00 53.66 927 PRO A C 1
ATOM 7236 O O . PRO A 1 927 ? 8.803 29.309 -13.015 1.00 53.66 927 PRO A O 1
ATOM 7239 N N . GLU A 1 928 ? 7.854 28.016 -11.435 1.00 56.81 928 GLU A N 1
ATOM 7240 C CA . GLU A 1 928 ? 8.785 28.395 -10.365 1.00 56.81 928 GLU A CA 1
ATOM 7241 C C . GLU A 1 928 ? 10.253 28.071 -10.729 1.00 56.81 928 GLU A C 1
ATOM 7243 O O . GLU A 1 928 ? 10.553 27.141 -11.490 1.00 56.81 928 GLU A O 1
ATOM 7248 N N . LYS A 1 929 ? 11.207 28.840 -10.172 1.00 54.34 929 LYS A N 1
ATOM 7249 C CA . LYS A 1 929 ? 12.648 28.603 -10.381 1.00 54.34 929 LYS A CA 1
ATOM 7250 C C . LYS A 1 929 ? 13.030 27.197 -9.908 1.00 54.34 929 LYS A C 1
ATOM 7252 O O . LYS A 1 929 ? 12.717 26.797 -8.793 1.00 54.34 929 LYS A O 1
ATOM 7257 N N . ARG A 1 930 ? 13.797 26.480 -10.738 1.00 65.31 930 ARG A N 1
ATOM 7258 C CA . ARG A 1 930 ? 14.399 25.182 -10.399 1.00 65.31 930 ARG A CA 1
ATOM 7259 C C . ARG A 1 930 ? 15.387 25.360 -9.243 1.00 65.31 930 ARG A C 1
ATOM 7261 O O . ARG A 1 930 ? 16.514 25.794 -9.479 1.00 65.31 930 ARG A O 1
ATOM 7268 N N . VAL A 1 931 ? 14.991 25.012 -8.021 1.00 62.12 931 VAL A N 1
ATOM 7269 C CA . VAL A 1 931 ? 15.906 24.955 -6.873 1.00 62.12 931 VAL A CA 1
ATOM 7270 C C . VAL A 1 931 ? 16.049 23.494 -6.438 1.00 62.12 931 VAL A C 1
ATOM 7272 O O . VAL A 1 931 ? 15.180 22.961 -5.745 1.00 62.12 931 VAL A O 1
ATOM 7275 N N . PRO A 1 932 ? 17.103 22.791 -6.894 1.00 64.12 932 PRO A N 1
ATOM 7276 C CA . PRO A 1 932 ? 17.456 21.492 -6.341 1.00 64.12 932 PRO A CA 1
ATOM 7277 C C . PRO A 1 932 ? 17.766 21.643 -4.852 1.00 64.12 932 PRO A C 1
ATOM 7279 O O . PRO A 1 932 ? 18.501 22.552 -4.469 1.00 64.12 932 PRO A O 1
ATOM 7282 N N . ILE A 1 933 ? 17.256 20.736 -4.023 1.00 69.62 933 ILE A N 1
ATOM 7283 C CA . ILE A 1 933 ? 17.658 20.691 -2.614 1.00 69.62 933 ILE A CA 1
ATOM 7284 C C . ILE A 1 933 ? 19.025 20.026 -2.457 1.00 69.62 933 ILE A C 1
ATOM 7286 O O . ILE A 1 933 ? 19.484 19.268 -3.316 1.00 69.62 933 ILE A O 1
ATOM 7290 N N . VAL A 1 934 ? 19.663 20.276 -1.315 1.00 59.25 934 VAL A N 1
ATOM 7291 C CA . VAL A 1 934 ? 20.875 19.562 -0.905 1.00 59.25 934 VAL A CA 1
ATOM 7292 C C . VAL A 1 934 ? 20.555 18.071 -0.723 1.00 59.25 934 VAL A C 1
ATOM 7294 O O . VAL A 1 934 ? 19.570 17.711 -0.077 1.00 59.25 934 VAL A O 1
ATOM 7297 N N . GLU A 1 935 ? 21.385 17.183 -1.281 1.00 58.28 935 GLU A N 1
ATOM 7298 C CA . GLU A 1 935 ? 21.234 15.734 -1.088 1.00 58.28 935 GLU A CA 1
ATOM 7299 C C . GLU A 1 935 ? 21.233 15.374 0.404 1.00 58.28 935 GLU A C 1
ATOM 7301 O O . GLU A 1 935 ? 22.148 15.736 1.145 1.00 58.28 935 GLU A O 1
ATOM 7306 N N . GLY A 1 936 ? 20.216 14.623 0.827 1.00 56.06 936 GLY A N 1
ATOM 7307 C CA . GLY A 1 936 ? 19.949 14.324 2.233 1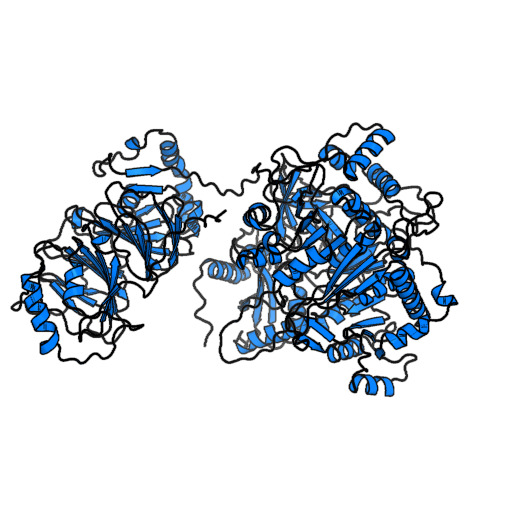.00 56.06 936 GLY A CA 1
ATOM 7308 C C . GLY A 1 936 ? 18.742 15.069 2.807 1.00 56.06 936 GLY A C 1
ATOM 7309 O O . GLY A 1 936 ? 18.230 14.641 3.843 1.00 56.06 936 GLY A O 1
ATOM 7310 N N . GLU A 1 937 ? 18.223 16.087 2.124 1.00 66.56 937 GLU A N 1
ATOM 7311 C CA . GLU A 1 937 ? 16.988 16.769 2.517 1.00 66.56 937 GLU A CA 1
ATOM 7312 C C . GLU A 1 937 ? 15.738 16.157 1.838 1.00 66.56 937 GLU A C 1
ATOM 7314 O O . GLU A 1 937 ? 15.851 15.510 0.789 1.00 66.56 937 GLU A O 1
ATOM 7319 N N . PRO A 1 938 ? 14.538 16.288 2.436 1.00 68.81 938 PRO A N 1
ATOM 7320 C CA . PRO A 1 938 ? 13.263 15.988 1.779 1.00 68.81 938 PRO A CA 1
ATOM 7321 C C . PRO A 1 938 ? 12.885 17.007 0.692 1.00 68.81 938 PRO A C 1
ATOM 7323 O O . PRO A 1 938 ? 12.958 18.210 0.928 1.00 68.81 938 PRO A O 1
ATOM 7326 N N . GLY A 1 939 ? 12.387 16.539 -0.456 1.00 75.00 939 GLY A N 1
ATOM 7327 C CA . GLY A 1 939 ? 11.917 17.390 -1.556 1.00 75.00 939 GLY A CA 1
ATOM 7328 C C . GLY A 1 939 ? 10.934 16.702 -2.497 1.00 75.00 939 GLY A C 1
ATOM 7329 O O . GLY A 1 939 ? 10.658 15.510 -2.373 1.00 75.00 939 GLY A O 1
ATOM 7330 N N . GLU A 1 940 ? 10.392 17.458 -3.446 1.00 83.88 940 GLU A N 1
ATOM 7331 C CA . GLU A 1 940 ? 9.466 16.961 -4.465 1.00 83.88 940 GLU A CA 1
ATOM 7332 C C . GLU A 1 940 ? 10.201 16.067 -5.479 1.00 83.88 940 GLU A C 1
ATOM 7334 O O . GLU A 1 940 ? 11.231 16.462 -6.030 1.00 83.88 940 GLU A O 1
ATOM 7339 N N . LEU A 1 941 ? 9.667 14.868 -5.740 1.00 90.12 941 LEU A N 1
ATOM 7340 C CA . LEU A 1 941 ? 10.183 13.922 -6.730 1.00 90.12 941 LEU A CA 1
ATOM 7341 C C . LEU A 1 941 ? 9.962 14.482 -8.131 1.00 90.12 941 LEU A C 1
ATOM 7343 O O . LEU A 1 941 ? 8.826 14.575 -8.616 1.00 90.12 941 LEU A O 1
ATOM 7347 N N . VAL A 1 942 ? 11.074 14.773 -8.798 1.00 92.81 942 VAL A N 1
ATOM 7348 C CA . VAL A 1 942 ? 11.086 15.239 -10.178 1.00 92.81 942 VAL A CA 1
ATOM 7349 C C . VAL A 1 942 ? 11.950 14.363 -11.082 1.00 92.81 942 VAL A C 1
ATOM 7351 O O . VAL A 1 942 ? 12.931 13.763 -10.638 1.00 92.81 942 VAL A O 1
ATOM 7354 N N . VAL A 1 943 ? 11.608 14.323 -12.371 1.00 94.75 943 VAL A N 1
ATOM 7355 C CA . VAL A 1 943 ? 12.466 13.794 -13.438 1.00 94.75 943 VAL A CA 1
ATOM 7356 C C . VAL A 1 943 ? 12.840 14.940 -14.367 1.00 94.75 943 VAL A C 1
ATOM 7358 O O . VAL A 1 943 ? 11.981 15.618 -14.928 1.00 94.75 943 VAL A O 1
ATOM 7361 N N . THR A 1 944 ? 14.141 15.181 -14.495 1.00 93.50 944 THR A N 1
ATOM 7362 C CA . THR A 1 944 ? 14.677 16.413 -15.104 1.00 93.50 944 THR A CA 1
ATOM 7363 C C . THR A 1 944 ? 15.050 16.275 -16.579 1.00 93.50 944 THR A C 1
ATOM 7365 O O . THR A 1 944 ? 15.497 17.243 -17.193 1.00 93.50 944 THR A O 1
ATOM 7368 N N . LYS A 1 945 ? 14.877 15.078 -17.147 1.00 94.25 945 LYS A N 1
ATOM 7369 C CA . LYS A 1 945 ? 15.184 14.752 -18.542 1.00 94.25 945 LYS A CA 1
ATOM 7370 C C . LYS A 1 945 ? 14.085 13.889 -19.159 1.00 94.25 945 LYS A C 1
ATOM 7372 O O . LYS A 1 945 ? 13.484 13.096 -18.430 1.00 94.25 945 LYS A O 1
ATOM 7377 N N . PRO A 1 946 ? 13.850 14.001 -20.479 1.00 94.81 946 PRO A N 1
ATOM 7378 C CA . PRO A 1 946 ? 12.907 13.139 -21.179 1.00 94.81 946 PRO A CA 1
ATOM 7379 C C . PRO A 1 946 ? 13.343 11.670 -21.126 1.00 94.81 946 PRO A C 1
ATOM 7381 O O . PRO A 1 946 ? 14.535 11.362 -21.089 1.00 94.81 946 PRO A O 1
ATOM 7384 N N . PHE A 1 947 ? 12.365 10.765 -21.163 1.00 95.94 947 PHE A N 1
ATOM 7385 C CA . PHE A 1 947 ? 12.565 9.314 -21.200 1.00 95.94 947 PHE A CA 1
ATOM 7386 C C . PHE A 1 947 ? 11.572 8.653 -22.185 1.00 95.94 947 PHE A C 1
ATOM 7388 O O . PHE A 1 947 ? 10.483 9.194 -22.388 1.00 95.94 947 PHE A O 1
ATOM 7395 N N . PRO A 1 948 ? 11.899 7.498 -22.806 1.00 95.62 948 PRO A N 1
ATOM 7396 C CA . PRO A 1 948 ? 11.130 6.948 -23.934 1.00 95.62 948 PRO A CA 1
ATOM 7397 C C . PRO A 1 948 ? 9.680 6.554 -23.628 1.00 95.62 948 PRO A C 1
ATOM 7399 O O . PRO A 1 948 ? 8.837 6.544 -24.522 1.00 95.62 948 PRO A O 1
ATOM 7402 N N . ASN A 1 949 ? 9.389 6.187 -22.380 1.00 95.19 949 ASN A N 1
ATOM 7403 C CA . ASN A 1 949 ? 8.084 5.707 -21.918 1.00 95.19 949 ASN A CA 1
ATOM 7404 C C . ASN A 1 949 ? 7.232 6.787 -21.230 1.00 95.19 949 ASN A C 1
ATOM 7406 O O . ASN A 1 949 ? 6.304 6.457 -20.490 1.00 95.19 949 ASN A O 1
ATOM 7410 N N . MET A 1 950 ? 7.516 8.070 -21.477 1.00 95.75 950 MET A N 1
ATOM 7411 C CA . MET A 1 950 ? 6.538 9.129 -21.213 1.00 95.75 950 MET A CA 1
ATOM 7412 C C . MET A 1 950 ? 5.238 8.825 -21.985 1.00 95.75 950 MET A C 1
ATOM 7414 O O . MET A 1 950 ? 5.321 8.412 -23.147 1.00 95.75 950 MET A O 1
ATOM 7418 N N . PRO A 1 951 ? 4.043 9.015 -21.393 1.00 95.38 951 PRO A N 1
ATOM 7419 C CA . PRO A 1 951 ? 2.799 8.928 -22.145 1.00 95.38 951 PRO A CA 1
ATOM 7420 C C . PRO A 1 951 ? 2.841 9.885 -23.329 1.00 95.38 951 PRO A C 1
ATOM 7422 O O . PRO A 1 951 ? 3.200 11.049 -23.139 1.00 95.38 951 PRO A O 1
ATOM 7425 N N . PRO A 1 952 ? 2.455 9.447 -24.535 1.00 94.06 952 PRO A N 1
ATOM 7426 C CA . PRO A 1 952 ? 2.381 10.362 -25.658 1.00 94.06 952 PRO A CA 1
ATOM 7427 C C . PRO A 1 952 ? 1.267 11.403 -25.464 1.00 94.06 952 PRO A C 1
ATOM 7429 O O . PRO A 1 952 ? 1.405 12.514 -25.957 1.00 94.06 952 PRO A O 1
ATOM 7432 N N . PHE A 1 953 ? 0.178 11.065 -24.758 1.00 94.94 953 PHE A N 1
ATOM 7433 C CA . PHE A 1 953 ? -0.902 11.989 -24.372 1.00 94.94 953 PHE A CA 1
ATOM 7434 C C . PHE A 1 953 ? -1.888 11.336 -23.378 1.00 94.94 953 PHE A C 1
ATOM 7436 O O . PHE A 1 953 ? -1.809 10.136 -23.088 1.00 94.94 953 PHE A O 1
ATOM 7443 N N . PHE A 1 954 ? -2.863 12.099 -22.874 1.00 95.00 954 PHE A N 1
ATOM 7444 C CA . PHE A 1 954 ? -4.069 11.544 -22.248 1.00 95.00 954 PHE A CA 1
ATOM 7445 C C . PHE A 1 954 ? -5.201 11.415 -23.272 1.00 95.00 954 PHE A C 1
ATOM 7447 O O . PHE A 1 954 ? -5.509 12.349 -24.007 1.00 95.00 954 PHE A O 1
ATOM 7454 N N . TRP A 1 955 ? -5.843 10.250 -23.334 1.00 94.50 955 TRP A N 1
ATOM 7455 C CA . TRP A 1 955 ? -6.990 10.045 -24.213 1.00 94.50 955 TRP A CA 1
ATOM 7456 C C . TRP A 1 955 ? -8.169 10.909 -23.754 1.00 94.50 955 TRP A C 1
ATOM 7458 O O . TRP A 1 955 ? -8.490 10.941 -22.568 1.00 94.50 955 TRP A O 1
ATOM 7468 N N . GLY A 1 956 ? -8.820 11.594 -24.695 1.00 89.12 956 GLY A N 1
ATOM 7469 C CA . GLY A 1 956 ? -9.883 12.558 -24.391 1.00 89.12 956 GLY A CA 1
ATOM 7470 C C . GLY A 1 956 ? -9.391 13.956 -23.982 1.00 89.12 956 GLY A C 1
ATOM 7471 O O . GLY A 1 956 ? -10.227 14.811 -23.708 1.00 89.12 956 GLY A O 1
ATOM 7472 N N . ASP A 1 957 ? -8.077 14.209 -23.986 1.00 91.81 957 ASP A N 1
ATOM 7473 C CA . ASP A 1 957 ? -7.444 15.507 -23.687 1.00 91.81 957 ASP A CA 1
ATOM 7474 C C . ASP A 1 957 ? -6.914 16.159 -24.977 1.00 91.81 957 ASP A C 1
ATOM 7476 O O . ASP A 1 957 ? -5.715 16.184 -25.248 1.00 91.81 957 ASP A O 1
ATOM 7480 N N . ALA A 1 958 ? -7.829 16.619 -25.837 1.00 86.38 958 ALA A N 1
ATOM 7481 C CA . ALA A 1 958 ? -7.502 17.028 -27.208 1.00 86.38 958 ALA A CA 1
ATOM 7482 C C . ALA A 1 958 ? -6.518 18.212 -27.307 1.00 86.38 958 ALA A C 1
ATOM 7484 O O . ALA A 1 958 ? -5.812 18.327 -28.307 1.00 86.38 958 ALA A O 1
ATOM 7485 N N . ASP A 1 959 ? -6.467 19.087 -26.299 1.00 87.00 959 ASP A N 1
ATOM 7486 C CA . ASP A 1 959 ? -5.553 20.233 -26.242 1.00 87.00 959 ASP A CA 1
ATOM 7487 C C . ASP A 1 959 ? -4.324 19.994 -25.340 1.00 87.00 959 ASP A C 1
ATOM 7489 O O . ASP A 1 959 ? -3.482 20.886 -25.202 1.00 87.00 959 ASP A O 1
ATOM 7493 N N . GLY A 1 960 ? -4.193 18.792 -24.761 1.00 89.31 960 GLY A N 1
ATOM 7494 C CA . GLY A 1 960 ? -3.064 18.374 -23.924 1.00 89.31 960 GLY A CA 1
ATOM 7495 C C . GLY A 1 960 ? -2.963 19.105 -22.581 1.00 89.31 960 GLY A C 1
ATOM 7496 O O . GLY A 1 960 ? -1.914 19.054 -21.926 1.00 89.31 960 GLY A O 1
ATOM 7497 N N . ARG A 1 961 ? -4.009 19.836 -22.175 1.00 89.50 961 ARG A N 1
ATOM 7498 C CA . ARG A 1 961 ? -3.973 20.677 -20.973 1.00 89.50 961 ARG A CA 1
ATOM 7499 C C . ARG A 1 961 ? -3.977 19.855 -19.698 1.00 89.50 961 ARG A C 1
ATOM 7501 O O . ARG A 1 961 ? -3.282 20.231 -18.753 1.00 89.50 961 ARG A O 1
ATOM 7508 N N . GLU A 1 962 ? -4.723 18.755 -19.651 1.00 87.38 962 GLU A N 1
ATOM 7509 C CA . GLU A 1 962 ? -4.767 17.904 -18.458 1.00 87.38 962 GLU A CA 1
ATOM 7510 C C . GLU A 1 962 ? -3.455 17.133 -18.272 1.00 87.38 962 GLU A C 1
ATOM 7512 O O . GLU A 1 962 ? -2.982 16.992 -17.141 1.00 87.38 962 GLU A O 1
ATOM 7517 N N . TYR A 1 963 ? -2.814 16.713 -19.367 1.00 91.19 963 TYR A N 1
ATOM 7518 C CA . TYR A 1 963 ? -1.469 16.137 -19.336 1.00 91.19 963 TYR A CA 1
ATOM 7519 C C . TYR A 1 963 ? -0.428 17.141 -18.823 1.00 91.19 963 TYR A C 1
ATOM 7521 O O . TYR A 1 963 ? 0.314 16.847 -17.882 1.00 91.19 963 TYR A O 1
ATOM 7529 N N . PHE A 1 964 ? -0.409 18.359 -19.379 1.00 91.44 964 PHE A N 1
ATOM 7530 C CA . PHE A 1 964 ? 0.500 19.415 -18.929 1.00 91.44 964 PHE A CA 1
ATOM 7531 C C . PHE A 1 964 ? 0.273 19.766 -17.453 1.00 91.44 964 PHE A C 1
ATOM 7533 O O . PHE A 1 964 ? 1.222 19.828 -16.668 1.00 91.44 964 PHE A O 1
ATOM 7540 N N . ARG A 1 965 ? -0.993 19.931 -17.046 1.00 85.75 965 ARG A N 1
ATOM 7541 C CA . ARG A 1 965 ? -1.369 20.216 -15.655 1.00 85.75 965 ARG A CA 1
ATOM 7542 C C . ARG A 1 965 ? -0.949 19.103 -14.700 1.00 85.75 965 ARG A C 1
ATOM 7544 O O . ARG A 1 965 ? -0.614 19.390 -13.557 1.00 85.75 965 ARG A O 1
ATOM 7551 N N . ALA A 1 966 ? -0.976 17.848 -15.142 1.00 85.25 966 ALA A N 1
ATOM 7552 C CA . ALA A 1 966 ? -0.616 16.724 -14.291 1.00 85.25 966 ALA A CA 1
ATOM 7553 C C . ALA A 1 966 ? 0.880 16.684 -13.941 1.00 85.25 966 ALA A C 1
ATOM 7555 O O . ALA A 1 966 ? 1.201 16.268 -12.829 1.00 85.25 966 ALA A O 1
ATOM 7556 N N . TYR A 1 967 ? 1.770 17.094 -14.854 1.00 89.62 967 TYR A N 1
ATOM 7557 C CA . TYR A 1 967 ? 3.206 16.812 -14.711 1.00 89.62 967 TYR A CA 1
ATOM 7558 C C . TYR A 1 967 ? 4.139 18.020 -14.849 1.00 89.62 967 TYR A C 1
ATOM 7560 O O . TYR A 1 967 ? 5.251 17.954 -14.336 1.00 89.62 967 TYR A O 1
ATOM 7568 N N . PHE A 1 968 ? 3.730 19.108 -15.508 1.00 89.94 968 PHE A N 1
ATOM 7569 C CA . PHE A 1 968 ? 4.638 20.193 -15.923 1.00 89.94 968 PHE A CA 1
ATOM 7570 C C . PHE A 1 968 ? 4.220 21.593 -15.455 1.00 89.94 968 PHE A C 1
ATOM 7572 O O . PHE A 1 968 ? 4.966 22.548 -15.649 1.00 89.94 968 PHE A O 1
ATOM 7579 N N . ASN A 1 969 ? 3.058 21.744 -14.815 1.00 83.31 969 ASN A N 1
ATOM 7580 C CA . ASN A 1 969 ? 2.552 23.058 -14.402 1.00 83.31 969 ASN A CA 1
ATOM 7581 C C . ASN A 1 969 ? 3.294 23.706 -13.223 1.00 83.31 969 ASN A C 1
ATOM 7583 O O . ASN A 1 969 ? 3.052 24.873 -12.945 1.00 83.31 969 ASN A O 1
ATOM 7587 N N . VAL A 1 970 ? 4.149 22.965 -12.515 1.00 78.44 970 VAL A N 1
ATOM 7588 C CA . VAL A 1 970 ? 4.892 23.486 -11.355 1.00 78.44 970 VAL A CA 1
ATOM 7589 C C . VAL A 1 970 ? 6.304 23.915 -11.734 1.00 78.44 970 VAL A C 1
ATOM 7591 O O . VAL A 1 970 ? 6.734 25.014 -11.393 1.00 78.44 970 VAL A O 1
ATOM 7594 N N . PHE A 1 971 ? 7.030 23.052 -12.446 1.00 83.75 971 PHE A N 1
ATOM 7595 C CA . PHE A 1 971 ? 8.434 23.262 -12.781 1.00 83.75 971 PHE A CA 1
ATOM 7596 C C . PHE A 1 971 ? 8.621 23.295 -14.295 1.00 83.75 971 PHE A C 1
ATOM 7598 O O . PHE A 1 971 ? 8.205 22.374 -14.999 1.00 83.75 971 PHE A O 1
ATOM 7605 N N . ASP A 1 972 ? 9.302 24.334 -14.789 1.00 85.38 972 ASP A N 1
ATOM 7606 C CA . ASP A 1 972 ? 9.475 24.551 -16.227 1.00 85.38 972 ASP A CA 1
ATOM 7607 C C . ASP A 1 972 ? 10.156 23.352 -16.895 1.00 85.38 972 ASP A C 1
ATOM 7609 O O . ASP A 1 972 ? 11.323 23.072 -16.604 1.00 85.38 972 ASP A O 1
ATOM 7613 N N . SER A 1 973 ? 9.452 22.667 -17.804 1.00 88.31 973 SER A N 1
ATOM 7614 C CA . SER A 1 973 ? 9.939 21.487 -18.538 1.00 88.31 973 SER A CA 1
ATOM 7615 C C . SER A 1 973 ? 10.543 20.394 -17.637 1.00 88.31 973 SER A C 1
ATOM 7617 O O . SER A 1 973 ? 11.507 19.727 -18.024 1.00 88.31 973 SER A O 1
ATOM 7619 N N . VAL A 1 974 ? 10.009 20.209 -16.430 1.00 91.38 974 VAL A N 1
ATOM 7620 C CA . VAL A 1 974 ? 10.441 19.163 -15.495 1.00 91.38 974 VAL A CA 1
ATOM 7621 C C . VAL A 1 974 ? 9.226 18.357 -15.067 1.00 91.38 974 VAL A C 1
ATOM 7623 O O . VAL A 1 974 ? 8.235 18.916 -14.606 1.00 91.38 974 VAL A O 1
ATOM 7626 N N . TRP A 1 975 ? 9.314 17.034 -15.200 1.00 93.50 975 TRP A N 1
ATOM 7627 C CA . TRP A 1 975 ? 8.242 16.140 -14.778 1.00 93.50 975 TRP A CA 1
ATOM 7628 C C . TRP A 1 975 ? 8.170 16.106 -13.255 1.00 93.50 975 TRP A C 1
ATOM 7630 O O . TRP A 1 975 ? 9.086 15.605 -12.601 1.00 93.50 975 TRP A O 1
ATOM 7640 N N . ARG A 1 976 ? 7.055 16.555 -12.684 1.00 91.00 976 ARG A N 1
ATOM 7641 C CA . ARG A 1 976 ? 6.696 16.383 -11.274 1.00 91.00 976 ARG A CA 1
ATOM 7642 C C . ARG A 1 976 ? 5.843 15.125 -11.106 1.00 91.00 976 ARG A C 1
ATOM 7644 O O . ARG A 1 976 ? 4.814 14.984 -11.757 1.00 91.00 976 ARG A O 1
ATOM 7651 N N . HIS A 1 977 ? 6.243 14.204 -10.226 1.00 88.56 977 HIS A N 1
ATOM 7652 C CA . HIS A 1 977 ? 5.517 12.932 -10.062 1.00 88.56 977 HIS A CA 1
ATOM 7653 C C . HIS A 1 977 ? 4.424 12.945 -8.975 1.00 88.56 977 HIS A C 1
ATOM 7655 O O . HIS A 1 977 ? 3.546 12.077 -8.974 1.00 88.56 977 HIS A O 1
ATOM 7661 N N . GLY A 1 978 ? 4.459 13.903 -8.044 1.00 80.62 978 GLY A N 1
ATOM 7662 C CA . GLY A 1 978 ? 3.478 13.984 -6.957 1.00 80.62 978 GLY A CA 1
ATOM 7663 C C . GLY A 1 978 ? 3.857 13.188 -5.698 1.00 80.62 978 GLY A C 1
ATOM 7664 O O . GLY A 1 978 ? 2.977 12.796 -4.927 1.00 80.62 978 GLY A O 1
ATOM 7665 N N . ASP A 1 979 ? 5.149 12.922 -5.488 1.00 79.50 979 ASP A N 1
ATOM 7666 C CA . ASP A 1 979 ? 5.699 12.255 -4.301 1.00 79.50 979 ASP A CA 1
ATOM 7667 C C . ASP A 1 979 ? 6.773 13.130 -3.642 1.00 79.50 979 ASP A C 1
ATOM 7669 O O . ASP A 1 979 ? 7.544 13.796 -4.324 1.00 79.50 979 ASP A O 1
ATOM 7673 N N . VAL A 1 980 ? 6.864 13.089 -2.313 1.00 74.12 980 VAL A N 1
ATOM 7674 C CA . VAL A 1 980 ? 7.965 13.690 -1.548 1.00 74.12 980 VAL A CA 1
ATOM 7675 C C . VAL A 1 980 ? 9.003 12.611 -1.271 1.00 74.12 980 VAL A C 1
ATOM 7677 O O . VAL A 1 980 ? 8.680 11.587 -0.659 1.00 74.12 980 VAL A O 1
ATOM 7680 N N . ILE A 1 981 ? 10.246 12.842 -1.689 1.00 81.62 981 ILE A N 1
ATOM 7681 C CA . ILE A 1 981 ? 11.363 11.911 -1.531 1.00 81.62 981 ILE A CA 1
ATOM 7682 C C . ILE A 1 981 ? 12.539 12.511 -0.769 1.00 81.62 981 ILE A C 1
ATOM 7684 O O . ILE A 1 981 ? 12.706 13.722 -0.688 1.00 81.62 981 ILE A O 1
ATOM 7688 N N . LYS A 1 982 ? 13.394 11.631 -0.256 1.00 79.06 982 LYS A N 1
ATOM 7689 C CA . LYS A 1 982 ? 14.741 11.941 0.227 1.00 79.06 982 LYS A CA 1
ATOM 7690 C C . LYS A 1 982 ? 15.725 10.963 -0.408 1.00 79.06 982 LYS A C 1
ATOM 7692 O O . LYS A 1 982 ? 15.452 9.765 -0.458 1.00 79.06 982 LYS A O 1
ATOM 7697 N N . ILE A 1 983 ? 16.860 11.460 -0.889 1.00 85.19 983 ILE A N 1
ATOM 7698 C CA . ILE A 1 983 ? 17.929 10.635 -1.474 1.00 85.19 983 ILE A CA 1
ATOM 7699 C C . ILE A 1 983 ? 19.090 10.584 -0.480 1.00 85.19 983 ILE A C 1
ATOM 7701 O O . ILE A 1 983 ? 19.563 11.622 -0.017 1.00 85.19 983 ILE A O 1
ATOM 7705 N N . ASN A 1 984 ? 19.541 9.382 -0.123 1.00 79.81 984 ASN A N 1
ATOM 7706 C CA . ASN A 1 984 ? 20.695 9.201 0.749 1.00 79.81 984 ASN A CA 1
ATOM 7707 C C . ASN A 1 984 ? 21.994 9.419 -0.041 1.00 79.81 984 ASN A C 1
ATOM 7709 O O . ASN A 1 984 ? 22.279 8.694 -0.991 1.00 79.81 984 ASN A O 1
ATOM 7713 N N . LYS A 1 985 ? 22.803 10.383 0.404 1.00 75.94 985 LYS A N 1
ATOM 7714 C CA . LYS A 1 985 ? 24.047 10.797 -0.260 1.00 75.94 985 LYS A CA 1
ATOM 7715 C C . LYS A 1 985 ? 25.122 9.703 -0.336 1.00 75.94 985 LYS A C 1
ATOM 7717 O O . LYS A 1 985 ? 25.863 9.645 -1.307 1.00 75.94 985 LYS A O 1
ATOM 7722 N N . ALA A 1 986 ? 25.224 8.843 0.679 1.00 73.31 986 ALA A N 1
ATOM 7723 C CA . ALA A 1 986 ? 26.277 7.826 0.755 1.00 73.31 986 ALA A CA 1
ATOM 7724 C C . ALA A 1 986 ? 25.963 6.571 -0.075 1.00 73.31 986 ALA A C 1
ATOM 7726 O O . ALA A 1 986 ? 26.856 5.970 -0.662 1.00 73.31 986 ALA A O 1
ATOM 7727 N N . THR A 1 987 ? 24.693 6.167 -0.109 1.00 75.94 987 THR A N 1
ATOM 7728 C CA . THR A 1 987 ? 24.246 4.890 -0.692 1.00 75.94 987 THR A CA 1
ATOM 7729 C C . THR A 1 987 ? 23.449 5.056 -1.984 1.00 75.94 987 THR A C 1
ATOM 7731 O O . THR A 1 987 ? 23.195 4.070 -2.665 1.00 75.94 987 THR A O 1
ATOM 7734 N N . GLY A 1 988 ? 23.006 6.272 -2.322 1.00 81.19 988 GLY A N 1
ATOM 7735 C CA . GLY A 1 988 ? 22.131 6.532 -3.471 1.00 81.19 988 GLY A CA 1
ATOM 7736 C C . GLY A 1 988 ? 20.692 6.027 -3.297 1.00 81.19 988 GLY A C 1
ATOM 7737 O O . GLY A 1 988 ? 19.891 6.142 -4.230 1.00 81.19 988 GLY A O 1
ATOM 7738 N N . ARG A 1 989 ? 20.352 5.488 -2.115 1.00 87.75 989 ARG A N 1
ATOM 7739 C CA . ARG A 1 989 ? 19.015 4.981 -1.790 1.00 87.75 989 ARG A CA 1
ATOM 7740 C C . ARG A 1 989 ? 17.977 6.090 -1.816 1.00 87.75 989 ARG A C 1
ATOM 7742 O O . ARG A 1 989 ? 18.221 7.195 -1.331 1.00 87.75 989 ARG A O 1
ATOM 7749 N N . VAL A 1 990 ? 16.795 5.767 -2.322 1.00 87.31 990 VAL A N 1
ATOM 7750 C CA . VAL A 1 990 ? 15.652 6.684 -2.359 1.00 87.31 990 VAL A CA 1
ATOM 7751 C C . VAL A 1 990 ? 14.685 6.312 -1.241 1.00 87.31 990 VAL A C 1
ATOM 7753 O O . VAL A 1 990 ? 14.399 5.140 -1.029 1.00 87.31 990 VAL A O 1
ATOM 7756 N N . PHE A 1 991 ? 14.150 7.298 -0.534 1.00 80.00 991 PHE A N 1
ATOM 7757 C CA . PHE A 1 991 ? 13.103 7.132 0.470 1.00 80.00 991 PHE A CA 1
ATOM 7758 C C . PHE A 1 991 ? 11.877 7.923 0.026 1.00 80.00 991 PHE A C 1
ATOM 7760 O O . PHE A 1 991 ? 11.985 9.123 -0.201 1.00 80.00 991 PHE A O 1
ATOM 7767 N N . ILE A 1 992 ? 10.720 7.269 -0.092 1.00 74.50 992 ILE A N 1
ATOM 7768 C CA . ILE A 1 992 ? 9.440 7.932 -0.387 1.00 74.50 992 ILE A CA 1
ATOM 7769 C C . ILE A 1 992 ? 8.730 8.216 0.934 1.00 74.50 992 ILE A C 1
ATOM 7771 O O . ILE A 1 992 ? 8.444 7.294 1.696 1.00 74.50 992 ILE A O 1
ATOM 7775 N N . LEU A 1 993 ? 8.451 9.492 1.199 1.00 63.91 993 LEU A N 1
ATOM 7776 C CA . LEU A 1 993 ? 7.932 9.974 2.479 1.00 63.91 993 LEU A CA 1
ATOM 7777 C C . LEU A 1 993 ? 6.405 10.140 2.460 1.00 63.91 993 LEU A C 1
ATOM 7779 O O . LEU A 1 993 ? 5.732 9.722 3.403 1.00 63.91 993 LEU A O 1
ATOM 7783 N N . SER A 1 994 ? 5.842 10.747 1.405 1.00 60.09 994 SER A N 1
ATOM 7784 C CA . SER A 1 994 ? 4.392 11.000 1.270 1.00 60.09 994 SER A CA 1
ATOM 7785 C C . SER A 1 994 ? 3.981 11.397 -0.162 1.00 60.09 994 SER A C 1
ATOM 7787 O O . SER A 1 994 ? 4.855 11.649 -0.983 1.00 60.09 994 SER A O 1
ATOM 7789 N N . ARG A 1 995 ? 2.666 11.484 -0.445 1.00 67.88 995 ARG A N 1
ATOM 7790 C CA . ARG A 1 995 ? 2.098 12.062 -1.686 1.00 67.88 995 ARG A CA 1
ATOM 7791 C C . ARG A 1 995 ? 1.916 13.572 -1.547 1.00 67.88 995 ARG A C 1
ATOM 7793 O O . ARG A 1 995 ? 1.313 14.001 -0.563 1.00 67.88 995 ARG A O 1
ATOM 7800 N N . SER A 1 996 ? 2.338 14.346 -2.543 1.00 65.12 996 SER A N 1
ATOM 7801 C CA . SER A 1 996 ? 2.214 15.812 -2.562 1.00 65.12 996 SER A CA 1
ATOM 7802 C C . SER A 1 996 ? 0.987 16.326 -3.333 1.00 65.12 996 SER A C 1
ATOM 7804 O O . SER A 1 996 ? 0.614 17.486 -3.174 1.00 65.12 996 SER A O 1
ATOM 7806 N N . ASP A 1 997 ? 0.324 15.480 -4.130 1.00 61.22 997 ASP A N 1
ATOM 7807 C CA . ASP A 1 997 ? -0.699 15.891 -5.105 1.00 61.22 997 ASP A CA 1
ATOM 7808 C C . ASP A 1 997 ? -2.158 15.607 -4.702 1.00 61.22 997 ASP A C 1
ATOM 7810 O O . ASP A 1 997 ? -3.069 15.902 -5.460 1.00 61.22 997 ASP A O 1
ATOM 7814 N N . GLY A 1 998 ? -2.421 15.071 -3.506 1.00 61.03 998 GLY A N 1
ATOM 7815 C CA . GLY A 1 998 ? -3.791 14.834 -3.015 1.00 61.03 998 GLY A CA 1
ATOM 7816 C C . GLY A 1 998 ? -4.452 13.530 -3.490 1.00 61.03 998 GLY A C 1
ATOM 7817 O O . GLY A 1 998 ? -5.540 13.211 -3.010 1.00 61.03 998 GLY A O 1
ATOM 7818 N N . ILE A 1 999 ? -3.792 12.729 -4.342 1.00 68.44 999 ILE A N 1
ATOM 7819 C CA . ILE A 1 999 ? -4.255 11.375 -4.704 1.00 68.44 999 ILE A CA 1
ATOM 7820 C C . ILE A 1 999 ? -4.358 10.490 -3.449 1.00 68.44 999 ILE A C 1
ATOM 7822 O O . ILE A 1 999 ? -3.532 10.578 -2.530 1.00 68.44 999 ILE A O 1
ATOM 7826 N N . LEU A 1 1000 ? -5.389 9.638 -3.422 1.00 74.19 1000 LEU A N 1
ATOM 7827 C CA . LEU A 1 1000 ? -5.669 8.670 -2.361 1.00 74.19 1000 LEU A CA 1
ATOM 7828 C C . LEU A 1 1000 ? -5.024 7.328 -2.723 1.00 74.19 1000 LEU A C 1
ATOM 7830 O O . LEU A 1 1000 ? -5.139 6.871 -3.856 1.00 74.19 1000 LEU A O 1
ATOM 7834 N N . ASN A 1 1001 ? -4.371 6.677 -1.767 1.00 67.88 1001 ASN A N 1
ATOM 7835 C CA . ASN A 1 1001 ? -3.709 5.382 -1.906 1.00 67.88 1001 ASN A CA 1
ATOM 7836 C C . ASN A 1 1001 ? -3.989 4.418 -0.720 1.00 67.88 1001 ASN A C 1
ATOM 7838 O O . ASN A 1 1001 ? -3.050 3.879 -0.113 1.00 67.88 1001 ASN A O 1
ATOM 7842 N N . PRO A 1 1002 ? -5.260 4.170 -0.334 1.00 67.12 1002 PRO A N 1
ATOM 7843 C CA . PRO A 1 1002 ? -5.576 3.200 0.713 1.00 67.12 1002 PRO A CA 1
ATOM 7844 C C . PRO A 1 1002 ? -5.207 1.771 0.282 1.00 67.12 1002 PRO A C 1
ATOM 7846 O O . PRO A 1 1002 ? -5.622 1.296 -0.775 1.00 67.12 1002 PRO A O 1
ATOM 7849 N N . ASP A 1 1003 ? -4.435 1.066 1.117 1.00 59.09 1003 ASP A N 1
ATOM 7850 C CA . ASP A 1 1003 ? -3.950 -0.307 0.865 1.00 59.09 1003 ASP A CA 1
ATOM 7851 C C . ASP A 1 1003 ? -3.245 -0.489 -0.510 1.00 59.09 1003 ASP A C 1
ATOM 7853 O O . ASP A 1 1003 ? -3.319 -1.564 -1.107 1.00 59.09 1003 ASP A O 1
ATOM 7857 N N . GLY A 1 1004 ? -2.573 0.549 -1.031 1.00 55.28 1004 GLY A N 1
ATOM 7858 C CA . GLY A 1 1004 ? -1.833 0.493 -2.304 1.00 55.28 1004 GLY A CA 1
ATOM 7859 C C . GLY A 1 1004 ? -2.683 0.695 -3.567 1.00 55.28 1004 GLY A C 1
ATOM 7860 O O . GLY A 1 1004 ? -2.193 0.485 -4.675 1.00 55.28 1004 GLY A O 1
ATOM 7861 N N . ILE A 1 1005 ? -3.955 1.083 -3.416 1.00 58.91 1005 ILE A N 1
ATOM 7862 C CA . ILE A 1 1005 ? -4.886 1.337 -4.520 1.00 58.91 1005 ILE A CA 1
ATOM 7863 C C . ILE A 1 1005 ? -5.010 2.838 -4.767 1.00 58.91 1005 ILE A C 1
ATOM 7865 O O . ILE A 1 1005 ? -5.634 3.536 -3.972 1.00 58.91 1005 ILE A O 1
ATOM 7869 N N . ARG A 1 1006 ? -4.489 3.318 -5.901 1.00 66.69 1006 ARG A N 1
ATOM 7870 C CA . ARG A 1 1006 ? -4.572 4.734 -6.276 1.00 66.69 1006 ARG A CA 1
ATOM 7871 C C . ARG A 1 1006 ? -5.947 5.089 -6.842 1.00 66.69 1006 ARG A C 1
ATOM 7873 O O . ARG A 1 1006 ? -6.322 4.571 -7.895 1.00 66.69 1006 ARG A O 1
ATOM 7880 N N . PHE A 1 1007 ? -6.664 5.997 -6.183 1.00 62.38 1007 PHE A N 1
ATOM 7881 C CA . PHE A 1 1007 ? -7.840 6.636 -6.765 1.00 62.38 1007 PHE A CA 1
ATOM 7882 C C . PHE A 1 1007 ? -8.027 8.099 -6.332 1.00 62.38 1007 PHE A C 1
ATOM 7884 O O . PHE A 1 1007 ? -7.283 8.628 -5.505 1.00 62.38 1007 PHE A O 1
ATOM 7891 N N . GLY A 1 1008 ? -8.984 8.770 -6.964 1.00 65.31 1008 GLY A N 1
ATOM 7892 C CA . GLY A 1 1008 ? -9.154 10.210 -6.923 1.00 65.31 1008 GLY A CA 1
ATOM 7893 C C . GLY A 1 1008 ? -10.282 10.622 -5.987 1.00 65.31 1008 GLY A C 1
ATOM 7894 O O . GLY A 1 1008 ? -11.291 9.919 -5.923 1.00 65.31 1008 GLY A O 1
ATOM 7895 N N . PRO A 1 1009 ? -10.188 11.770 -5.296 1.00 72.88 1009 PRO A N 1
ATOM 7896 C CA . PRO A 1 1009 ? -11.335 12.376 -4.620 1.00 72.88 1009 PRO A CA 1
ATOM 7897 C C . PRO A 1 1009 ? -12.554 12.552 -5.545 1.00 72.88 1009 PRO A C 1
ATOM 7899 O O . PRO A 1 1009 ? -13.691 12.386 -5.104 1.00 72.88 1009 PRO A O 1
ATOM 7902 N N . SER A 1 1010 ? -12.324 12.809 -6.837 1.00 60.62 1010 SER A N 1
ATOM 7903 C CA . SER A 1 1010 ? -13.366 13.028 -7.846 1.00 60.62 1010 SER A CA 1
ATOM 7904 C C . SER A 1 1010 ? -14.268 11.825 -8.120 1.00 60.62 1010 SER A C 1
ATOM 7906 O O . SER A 1 1010 ? -15.453 12.018 -8.401 1.00 60.62 1010 SER A O 1
ATOM 7908 N N . ASP A 1 1011 ? -13.757 10.597 -7.974 1.00 67.75 1011 ASP A N 1
ATOM 7909 C CA . ASP A 1 1011 ? -14.583 9.387 -8.045 1.00 67.75 1011 ASP A CA 1
ATOM 7910 C C . ASP A 1 1011 ? -15.678 9.447 -6.961 1.00 67.75 1011 ASP A C 1
ATOM 7912 O O . ASP A 1 1011 ? -16.853 9.183 -7.202 1.00 67.75 1011 ASP A O 1
ATOM 7916 N N . ILE A 1 1012 ? -15.330 9.894 -5.751 1.00 79.56 1012 ILE A N 1
ATOM 7917 C CA . ILE A 1 1012 ? -16.292 10.020 -4.649 1.00 79.56 1012 ILE A CA 1
ATOM 7918 C C . ILE A 1 1012 ? -17.216 11.225 -4.856 1.00 79.56 1012 ILE A C 1
ATOM 7920 O O . ILE A 1 1012 ? -18.426 11.100 -4.644 1.00 79.56 1012 ILE A O 1
ATOM 7924 N N . TYR A 1 1013 ? -16.680 12.365 -5.305 1.00 75.19 1013 TYR A N 1
ATOM 7925 C CA . TYR A 1 1013 ? -17.478 13.567 -5.579 1.00 75.19 1013 TYR A CA 1
ATOM 7926 C C . TYR A 1 1013 ? -18.584 13.297 -6.603 1.00 75.19 1013 TYR A C 1
ATOM 7928 O O . TYR A 1 1013 ? -19.728 13.678 -6.373 1.00 75.19 1013 TYR A O 1
ATOM 7936 N N . SER A 1 1014 ? -18.289 12.532 -7.657 1.00 65.75 1014 SER A N 1
ATOM 7937 C CA . SER A 1 1014 ? -19.257 12.204 -8.713 1.00 65.75 1014 SER A CA 1
ATOM 7938 C C . SER A 1 1014 ? -20.497 11.471 -8.178 1.00 65.75 1014 SER A C 1
ATOM 7940 O O . SER A 1 1014 ? -21.619 11.717 -8.625 1.00 65.75 1014 SER A O 1
ATOM 7942 N N . VAL A 1 1015 ? -20.344 10.598 -7.174 1.00 74.12 1015 VAL A N 1
ATOM 7943 C CA . VAL A 1 1015 ? -21.488 9.928 -6.519 1.00 74.12 1015 VAL A CA 1
ATOM 7944 C C . VAL A 1 1015 ? -22.282 10.895 -5.650 1.00 74.12 1015 VAL A C 1
ATOM 7946 O O . VAL A 1 1015 ? -23.514 10.859 -5.668 1.00 74.12 1015 VAL A O 1
ATOM 7949 N N . VAL A 1 1016 ? -21.591 11.759 -4.905 1.00 78.94 1016 VAL A N 1
ATOM 7950 C CA . VAL A 1 1016 ? -22.228 12.788 -4.072 1.00 78.94 1016 VAL A CA 1
ATOM 7951 C C . VAL A 1 1016 ? -23.067 13.727 -4.946 1.00 78.94 1016 VAL A C 1
ATOM 7953 O O . VAL A 1 1016 ? -24.247 13.941 -4.669 1.00 78.94 1016 VAL A O 1
ATOM 7956 N N . GLU A 1 1017 ? -22.499 14.209 -6.047 1.00 74.88 1017 GLU A N 1
ATOM 7957 C CA . GLU A 1 1017 ? -23.125 15.167 -6.961 1.00 74.88 1017 GLU A CA 1
ATOM 7958 C C . GLU A 1 1017 ? -24.252 14.544 -7.799 1.00 74.88 1017 GLU A C 1
ATOM 7960 O O . GLU A 1 1017 ? -25.288 15.168 -8.024 1.00 74.88 1017 GLU A O 1
ATOM 7965 N N . SER A 1 1018 ? -24.118 13.288 -8.227 1.00 66.38 1018 SER A N 1
ATOM 7966 C CA . SER A 1 1018 ? -25.162 12.650 -9.042 1.00 66.38 1018 SER A CA 1
ATOM 7967 C C . SER A 1 1018 ? -26.387 12.209 -8.240 1.00 66.38 1018 SER A C 1
ATOM 7969 O O . SER A 1 1018 ? -27.492 12.193 -8.782 1.00 66.38 1018 SER A O 1
ATOM 7971 N N . LYS A 1 1019 ? -26.223 11.828 -6.964 1.00 75.88 1019 LYS A N 1
ATOM 7972 C CA . LYS A 1 1019 ? -27.297 11.165 -6.196 1.00 75.88 1019 LYS A CA 1
ATOM 7973 C C . LYS A 1 1019 ? -27.757 11.893 -4.946 1.00 75.88 1019 LYS A C 1
ATOM 7975 O O . LYS A 1 1019 ? -28.848 11.599 -4.461 1.00 75.88 1019 LYS A O 1
ATOM 7980 N N . PHE A 1 1020 ? -26.956 12.814 -4.419 1.00 83.88 1020 PHE A N 1
ATOM 7981 C CA . PHE A 1 1020 ? -27.202 13.415 -3.109 1.00 83.88 1020 PHE A CA 1
ATOM 7982 C C . PHE A 1 1020 ? -27.296 14.943 -3.148 1.00 83.88 1020 PHE A C 1
ATOM 7984 O O . PHE A 1 1020 ? -27.317 15.570 -2.096 1.00 83.88 1020 PHE A O 1
ATOM 7991 N N . THR A 1 1021 ? -27.440 15.564 -4.324 1.00 77.25 1021 THR A N 1
ATOM 7992 C CA . THR A 1 1021 ? -27.590 17.029 -4.466 1.00 77.25 1021 THR A CA 1
ATOM 7993 C C . THR A 1 1021 ? -28.832 17.604 -3.800 1.00 77.25 1021 THR A C 1
ATOM 7995 O O . THR A 1 1021 ? -28.898 18.814 -3.590 1.00 77.25 1021 THR A O 1
ATOM 7998 N N . SER A 1 1022 ? -29.835 16.794 -3.451 1.00 78.25 1022 SER A N 1
ATOM 7999 C CA . SER A 1 1022 ? -30.978 17.272 -2.666 1.00 78.25 1022 SER A CA 1
ATOM 8000 C C . SER A 1 1022 ? -30.665 17.393 -1.171 1.00 78.25 1022 SER A C 1
ATOM 8002 O O . SER A 1 1022 ? -31.286 18.220 -0.515 1.00 78.25 1022 SER A O 1
ATOM 8004 N N . GLN A 1 1023 ? -29.679 16.657 -0.641 1.00 89.31 1023 GLN A N 1
ATOM 8005 C CA . GLN A 1 1023 ? -29.315 16.669 0.785 1.00 89.31 1023 GLN A CA 1
ATOM 8006 C C . GLN A 1 1023 ? -27.925 17.260 1.075 1.00 89.31 1023 GLN A C 1
ATOM 8008 O O . GLN A 1 1023 ? -27.710 17.798 2.161 1.00 89.31 1023 GLN A O 1
ATOM 8013 N N . ILE A 1 1024 ? -26.984 17.163 0.136 1.00 86.75 1024 ILE A N 1
ATOM 8014 C CA . ILE A 1 1024 ? -25.584 17.584 0.267 1.00 86.75 1024 ILE A CA 1
ATOM 8015 C C . ILE A 1 1024 ? -25.343 18.783 -0.647 1.00 86.75 1024 ILE A C 1
ATOM 8017 O O . ILE A 1 1024 ? -25.687 18.767 -1.828 1.00 86.75 1024 ILE A O 1
ATOM 8021 N N . GLN A 1 1025 ? -24.790 19.840 -0.061 1.00 83.81 1025 GLN A N 1
ATOM 8022 C CA . GLN A 1 1025 ? -24.426 21.079 -0.732 1.00 83.81 1025 GLN A CA 1
ATOM 8023 C C . GLN A 1 1025 ? -23.023 20.992 -1.336 1.00 83.81 1025 GLN A C 1
ATOM 8025 O O . GLN A 1 1025 ? -22.849 21.393 -2.481 1.00 83.81 1025 GLN A O 1
ATOM 8030 N N . ASP A 1 1026 ? -22.045 20.473 -0.588 1.00 81.69 1026 ASP A N 1
ATOM 8031 C CA . ASP A 1 1026 ? -20.660 20.333 -1.053 1.00 81.69 1026 ASP A CA 1
ATOM 8032 C C . ASP A 1 1026 ? -19.912 19.209 -0.303 1.00 81.69 1026 ASP A C 1
ATOM 8034 O O . ASP A 1 1026 ? -20.408 18.672 0.690 1.00 81.69 1026 ASP A O 1
ATOM 8038 N N . SER A 1 1027 ? -18.727 18.815 -0.775 1.00 88.50 1027 SER A N 1
ATOM 8039 C CA . SER A 1 1027 ? -17.881 17.799 -0.137 1.00 88.50 1027 SER A CA 1
ATOM 8040 C C . SER A 1 1027 ? -16.387 17.946 -0.455 1.00 88.50 1027 SER A C 1
ATOM 8042 O O . SER A 1 1027 ? -16.027 18.423 -1.524 1.00 88.50 1027 SER A O 1
ATOM 8044 N N . VAL A 1 1028 ? -15.498 17.497 0.434 1.00 87.12 1028 VAL A N 1
ATOM 8045 C CA . VAL A 1 1028 ? -14.056 17.350 0.150 1.00 87.12 1028 VAL A CA 1
ATOM 8046 C C . VAL A 1 1028 ? -13.546 16.021 0.686 1.00 87.12 1028 VAL A C 1
ATOM 8048 O O . VAL A 1 1028 ? -13.926 15.591 1.773 1.00 87.12 1028 VAL A O 1
ATOM 8051 N N . CYS A 1 1029 ? -12.703 15.339 -0.079 1.00 85.56 1029 CYS A N 1
ATOM 8052 C CA . CYS A 1 1029 ? -12.216 14.011 0.248 1.00 85.56 1029 CYS A CA 1
ATOM 8053 C C . CYS A 1 1029 ? -10.692 14.002 0.274 1.00 85.56 1029 CYS A C 1
ATOM 8055 O O . CYS A 1 1029 ? -10.039 14.412 -0.682 1.00 85.56 1029 CYS A O 1
ATOM 8057 N N . VAL A 1 1030 ? -10.123 13.500 1.370 1.00 85.56 1030 VAL A N 1
ATOM 8058 C CA . VAL A 1 1030 ? -8.671 13.411 1.557 1.00 85.56 1030 VAL A CA 1
ATOM 8059 C C . VAL A 1 1030 ? -8.265 12.053 2.096 1.00 85.56 1030 VAL A C 1
ATOM 8061 O O . VAL A 1 1030 ? -9.037 11.340 2.741 1.00 85.56 1030 VAL A O 1
ATOM 8064 N N . GLY A 1 1031 ? -7.020 11.699 1.817 1.00 79.94 1031 GLY A N 1
ATOM 8065 C CA . GLY A 1 1031 ? -6.396 10.490 2.308 1.00 79.94 1031 GLY A CA 1
ATOM 8066 C C . GLY A 1 1031 ? -5.489 10.855 3.466 1.00 79.94 1031 GLY A C 1
ATOM 8067 O O . GLY A 1 1031 ? -4.686 11.780 3.351 1.00 79.94 1031 GLY A O 1
ATOM 8068 N N . ALA A 1 1032 ? -5.639 10.168 4.592 1.00 72.38 1032 ALA A N 1
ATOM 8069 C CA . ALA A 1 1032 ? -4.807 10.406 5.762 1.00 72.38 1032 ALA A CA 1
ATOM 8070 C C . ALA A 1 1032 ? -4.459 9.098 6.469 1.00 72.38 1032 ALA A C 1
ATOM 8072 O O . ALA A 1 1032 ? -5.226 8.132 6.471 1.00 72.38 1032 ALA A O 1
ATOM 8073 N N . ARG A 1 1033 ? -3.288 9.066 7.108 1.00 66.31 1033 ARG A N 1
ATOM 8074 C CA . ARG A 1 1033 ? -2.926 8.003 8.050 1.00 66.31 1033 ARG A CA 1
ATOM 8075 C C . ARG A 1 1033 ? -3.306 8.479 9.448 1.00 66.31 1033 ARG A C 1
ATOM 8077 O O . ARG A 1 1033 ? -2.718 9.430 9.943 1.00 66.31 1033 ARG A O 1
ATOM 8084 N N . LEU A 1 1034 ? -4.282 7.817 10.074 1.00 54.44 1034 LEU A N 1
ATOM 8085 C CA . LEU A 1 1034 ? -4.778 8.192 11.410 1.00 54.44 1034 LEU A CA 1
ATOM 8086 C C . LEU A 1 1034 ? -3.738 8.009 12.532 1.00 54.44 1034 LEU A C 1
ATOM 8088 O O . LEU A 1 1034 ? -3.921 8.527 13.626 1.00 54.44 1034 LEU A O 1
ATOM 8092 N N . SER A 1 1035 ? -2.656 7.271 12.276 1.00 46.78 1035 SER A N 1
ATOM 8093 C CA . SER A 1 1035 ? -1.477 7.187 13.140 1.00 46.78 1035 SER A CA 1
ATOM 8094 C C . SER A 1 1035 ? -0.235 6.889 12.294 1.00 46.78 1035 SER A C 1
ATOM 8096 O O . SER A 1 1035 ? -0.350 6.387 11.171 1.00 46.78 1035 SER A O 1
ATOM 8098 N N . ARG A 1 1036 ? 0.967 7.160 12.825 1.00 38.00 1036 ARG A N 1
ATOM 8099 C CA . ARG A 1 1036 ? 2.234 6.809 12.147 1.00 38.00 1036 ARG A CA 1
ATOM 8100 C C . ARG A 1 1036 ? 2.445 5.292 12.018 1.00 38.00 1036 ARG A C 1
ATOM 8102 O O . ARG A 1 1036 ? 3.138 4.864 11.106 1.00 38.00 1036 ARG A O 1
ATOM 8109 N N . GLU A 1 1037 ? 1.793 4.502 12.868 1.00 36.94 1037 GLU A N 1
ATOM 8110 C CA . GLU A 1 1037 ? 1.778 3.029 12.848 1.00 36.94 1037 GLU A CA 1
ATOM 8111 C C . GLU A 1 1037 ? 0.764 2.448 11.846 1.00 36.94 1037 GLU A C 1
ATOM 8113 O O . GLU A 1 1037 ? 0.777 1.252 11.539 1.00 36.94 1037 GLU A O 1
ATOM 8118 N N . SER A 1 1038 ? -0.152 3.276 11.325 1.00 42.47 1038 SER A N 1
ATOM 8119 C CA . SER A 1 1038 ? -1.132 2.836 10.336 1.00 42.47 1038 SER A CA 1
ATOM 8120 C C . SER A 1 1038 ? -0.430 2.492 9.024 1.00 42.47 1038 SER A C 1
ATOM 8122 O O . SER A 1 1038 ? 0.014 3.371 8.286 1.00 42.47 1038 SER A O 1
ATOM 8124 N N . GLN A 1 1039 ? -0.381 1.194 8.709 1.00 45.78 1039 GLN A N 1
ATOM 8125 C CA . GLN A 1 1039 ? 0.232 0.665 7.484 1.00 45.78 1039 GLN A CA 1
ATOM 8126 C C . GLN A 1 1039 ? -0.448 1.183 6.201 1.00 45.78 1039 GLN A C 1
ATOM 8128 O O . GLN A 1 1039 ? 0.188 1.236 5.156 1.00 45.78 1039 GLN A O 1
ATOM 8133 N N . SER A 1 1040 ? -1.724 1.584 6.258 1.00 53.06 1040 SER A N 1
ATOM 8134 C CA . SER A 1 1040 ? -2.503 2.055 5.105 1.00 53.06 1040 SER A CA 1
ATOM 8135 C C . SER A 1 1040 ? -3.090 3.448 5.340 1.00 53.06 1040 SER A C 1
ATOM 8137 O O . SER A 1 1040 ? -3.525 3.773 6.449 1.00 53.06 1040 SER A O 1
ATOM 8139 N N . GLU A 1 1041 ? -3.155 4.252 4.279 1.00 70.88 1041 GLU A N 1
ATOM 8140 C CA . GLU A 1 1041 ? -3.984 5.461 4.230 1.00 70.88 1041 GLU A CA 1
ATOM 8141 C C . GLU A 1 1041 ? -5.468 5.076 4.359 1.00 70.88 1041 GLU A C 1
ATOM 8143 O O . GLU A 1 1041 ? -5.879 4.011 3.891 1.00 70.88 1041 GLU A O 1
ATOM 8148 N N . ILE A 1 1042 ? -6.271 5.916 5.010 1.00 76.62 1042 ILE A N 1
ATOM 8149 C CA . ILE A 1 1042 ? -7.730 5.821 4.975 1.00 76.62 1042 ILE A CA 1
ATOM 8150 C C . ILE A 1 1042 ? -8.310 7.023 4.245 1.00 76.62 1042 ILE A C 1
ATOM 8152 O O . ILE A 1 1042 ? -7.735 8.107 4.238 1.00 76.62 1042 ILE A O 1
ATOM 8156 N N . VAL A 1 1043 ? -9.483 6.820 3.664 1.00 84.62 1043 VAL A N 1
ATOM 8157 C CA . VAL A 1 1043 ? -10.218 7.849 2.932 1.00 84.62 1043 VAL A CA 1
ATOM 8158 C C . VAL A 1 1043 ? -11.190 8.526 3.891 1.00 84.62 1043 VAL A C 1
ATOM 8160 O O . VAL A 1 1043 ? -11.949 7.836 4.577 1.00 84.62 1043 VAL A O 1
ATOM 8163 N N . ILE A 1 1044 ? -11.172 9.852 3.959 1.00 89.75 1044 ILE A N 1
ATOM 8164 C CA . ILE A 1 1044 ? -12.049 10.648 4.822 1.00 89.75 1044 ILE A CA 1
ATOM 8165 C C . ILE A 1 1044 ? -12.830 11.607 3.928 1.00 89.75 1044 ILE A C 1
ATOM 8167 O O . ILE A 1 1044 ? -12.230 12.413 3.221 1.00 89.75 1044 ILE A O 1
ATOM 8171 N N . LEU A 1 1045 ? -14.160 11.494 3.957 1.00 92.00 1045 LEU A N 1
ATOM 8172 C CA . LEU A 1 1045 ? -15.071 12.344 3.193 1.00 92.00 1045 LEU A CA 1
ATOM 8173 C C . LEU A 1 1045 ? -15.721 13.362 4.129 1.00 92.00 1045 LEU A C 1
ATOM 8175 O O . LEU A 1 1045 ? -16.472 12.996 5.027 1.00 92.00 1045 LEU A O 1
ATOM 8179 N N . PHE A 1 1046 ? -15.463 14.637 3.901 1.00 94.19 1046 PHE A N 1
ATOM 8180 C CA . PHE A 1 1046 ? -16.144 15.731 4.575 1.00 94.19 1046 PHE A CA 1
ATOM 8181 C C . PHE A 1 1046 ? -17.292 16.226 3.696 1.00 94.19 1046 PHE A C 1
ATOM 8183 O O . PHE A 1 1046 ? -17.125 16.325 2.481 1.00 94.19 1046 PHE A O 1
ATOM 8190 N N . VAL A 1 1047 ? -18.452 16.517 4.283 1.00 93.69 1047 VAL A N 1
ATOM 8191 C CA . VAL A 1 1047 ? -19.658 16.961 3.567 1.00 93.69 1047 VAL A CA 1
ATOM 8192 C C . VAL A 1 1047 ? -20.275 18.187 4.236 1.00 93.69 1047 VAL A C 1
ATOM 8194 O O . VAL A 1 1047 ? -20.278 18.289 5.459 1.00 93.69 1047 VAL A O 1
ATOM 8197 N N . VAL A 1 1048 ? -20.839 19.082 3.432 1.00 90.62 1048 VAL A N 1
ATOM 8198 C CA . VAL A 1 1048 ? -21.703 20.188 3.865 1.00 90.62 1048 VAL A CA 1
ATOM 8199 C C . VAL A 1 1048 ? -23.124 19.824 3.458 1.00 90.62 1048 VAL A C 1
ATOM 8201 O O . VAL A 1 1048 ? -23.375 19.561 2.281 1.00 90.62 1048 VAL A O 1
ATOM 8204 N N . THR A 1 1049 ? -24.065 19.768 4.395 1.00 91.94 1049 THR A N 1
ATOM 8205 C CA . THR A 1 1049 ? -25.473 19.480 4.085 1.00 91.94 1049 THR A CA 1
ATOM 8206 C C . THR A 1 1049 ? -26.230 20.746 3.685 1.00 91.94 1049 THR A C 1
ATOM 8208 O O . THR A 1 1049 ? -25.865 21.859 4.058 1.00 91.94 1049 THR A O 1
ATOM 8211 N N . LYS A 1 1050 ? -27.304 20.589 2.903 1.00 85.56 1050 LYS A N 1
ATOM 8212 C CA . LYS A 1 1050 ? -28.207 21.702 2.574 1.00 85.56 1050 LYS A CA 1
ATOM 8213 C C . LYS A 1 1050 ? -29.014 22.150 3.806 1.00 85.56 1050 LYS A C 1
ATOM 8215 O O . LYS A 1 1050 ? -29.280 21.324 4.682 1.00 85.56 1050 LYS A O 1
ATOM 8220 N N . PRO A 1 1051 ? -29.482 23.414 3.863 1.00 83.94 1051 PRO A N 1
ATOM 8221 C CA . PRO A 1 1051 ? -30.344 23.891 4.945 1.00 83.94 1051 PRO A CA 1
ATOM 8222 C C . PRO A 1 1051 ? -31.542 22.962 5.190 1.00 83.94 1051 PRO A C 1
ATOM 8224 O O . PRO A 1 1051 ? -32.232 22.568 4.253 1.00 83.94 1051 PRO A O 1
ATOM 8227 N N . GLY A 1 1052 ? -31.777 22.596 6.453 1.00 83.88 1052 GLY A N 1
ATOM 8228 C CA . GLY A 1 1052 ? -32.823 21.641 6.846 1.00 83.88 1052 GLY A CA 1
ATOM 8229 C C . GLY A 1 1052 ? -32.411 20.161 6.801 1.00 83.88 1052 GLY A C 1
ATOM 8230 O O . GLY A 1 1052 ? -33.171 19.315 7.269 1.00 83.88 1052 GLY A O 1
ATOM 8231 N N . HIS A 1 1053 ? -31.207 19.837 6.316 1.00 86.38 1053 HIS A N 1
ATOM 8232 C CA . HIS A 1 1053 ? -30.648 18.482 6.306 1.00 86.38 1053 HIS A CA 1
ATOM 8233 C C . HIS A 1 1053 ? -29.459 18.346 7.275 1.00 86.38 1053 HIS A C 1
ATOM 8235 O O . HIS A 1 1053 ? -28.723 19.298 7.517 1.00 86.38 1053 HIS A O 1
ATOM 8241 N N . LYS A 1 1054 ? -29.252 17.138 7.818 1.00 86.38 1054 LYS A N 1
ATOM 8242 C CA . LYS A 1 1054 ? -28.093 16.764 8.653 1.00 86.38 1054 LYS A CA 1
ATOM 8243 C C . LYS A 1 1054 ? -27.522 15.417 8.219 1.00 86.38 1054 LYS A C 1
ATOM 8245 O O . LYS A 1 1054 ? -28.261 14.580 7.683 1.00 86.38 1054 LYS A O 1
ATOM 8250 N N . LEU A 1 1055 ? -26.243 15.172 8.500 1.00 89.38 1055 LEU A N 1
ATOM 8251 C CA . LEU A 1 1055 ? -25.600 13.875 8.304 1.00 89.38 1055 LEU A CA 1
ATOM 8252 C C . LEU A 1 1055 ? -26.105 12.871 9.350 1.00 89.38 1055 LEU A C 1
ATOM 8254 O O . LEU A 1 1055 ? -25.500 12.632 10.391 1.00 89.38 1055 LEU A O 1
ATOM 8258 N N . THR A 1 1056 ? -27.260 12.273 9.070 1.00 86.81 1056 THR A N 1
ATOM 8259 C CA . THR A 1 1056 ? -27.823 11.195 9.890 1.00 86.81 1056 THR A CA 1
ATOM 8260 C C . THR A 1 1056 ? -27.114 9.868 9.623 1.00 86.81 1056 THR A C 1
ATOM 8262 O O . THR A 1 1056 ? -26.545 9.652 8.550 1.00 86.81 1056 THR A O 1
ATOM 8265 N N . HIS A 1 1057 ? -27.246 8.913 10.547 1.00 70.38 1057 HIS A N 1
ATOM 8266 C CA . HIS A 1 1057 ? -26.820 7.527 10.321 1.00 70.38 1057 HIS A CA 1
ATOM 8267 C C . HIS A 1 1057 ? -27.405 6.911 9.046 1.00 70.38 1057 HIS A C 1
ATOM 8269 O O . HIS A 1 1057 ? -26.749 6.105 8.389 1.00 70.38 1057 HIS A O 1
ATOM 8275 N N . TYR A 1 1058 ? -28.629 7.301 8.683 1.00 71.62 1058 TYR A N 1
ATOM 8276 C CA . TYR A 1 1058 ? -29.254 6.869 7.441 1.00 71.62 1058 TYR A CA 1
ATOM 8277 C C . TYR A 1 1058 ? -28.532 7.446 6.216 1.00 71.62 1058 TYR A C 1
ATOM 8279 O O . TYR A 1 1058 ? -28.204 6.690 5.306 1.00 71.62 1058 TYR A O 1
ATOM 8287 N N . LEU A 1 1059 ? -28.230 8.751 6.199 1.00 79.44 1059 LEU A N 1
ATOM 8288 C CA . LEU A 1 1059 ? -27.540 9.397 5.077 1.00 79.44 1059 LEU A CA 1
ATOM 8289 C C . LEU A 1 1059 ? -26.094 8.894 4.909 1.00 79.44 1059 LEU A C 1
ATOM 8291 O O . LEU A 1 1059 ? -25.701 8.586 3.786 1.00 79.44 1059 LEU A O 1
ATOM 8295 N N . ASP A 1 1060 ? -25.338 8.718 6.002 1.00 86.38 1060 ASP A N 1
ATOM 8296 C CA . ASP A 1 1060 ? -24.001 8.088 5.972 1.00 86.38 1060 ASP A CA 1
ATOM 8297 C C . ASP A 1 1060 ? -24.070 6.671 5.370 1.00 86.38 1060 ASP A C 1
ATOM 8299 O O . ASP A 1 1060 ? -23.310 6.339 4.455 1.00 86.38 1060 ASP A O 1
ATOM 8303 N N . ALA A 1 1061 ? -25.034 5.851 5.808 1.00 77.50 1061 ALA A N 1
ATOM 8304 C CA . ALA A 1 1061 ? -25.204 4.498 5.286 1.00 77.50 1061 ALA A CA 1
ATOM 8305 C C . ALA A 1 1061 ? -25.573 4.484 3.792 1.00 77.50 1061 ALA A C 1
ATOM 8307 O O . ALA A 1 1061 ? -25.062 3.638 3.052 1.00 77.50 1061 ALA A O 1
ATOM 8308 N N . GLN A 1 1062 ? -26.421 5.414 3.332 1.00 80.25 1062 GLN A N 1
ATOM 8309 C CA . GLN A 1 1062 ? -26.760 5.545 1.910 1.00 80.25 1062 GLN A CA 1
ATOM 8310 C C . GLN A 1 1062 ? -25.555 6.001 1.080 1.00 80.25 1062 GLN A C 1
ATOM 8312 O O . GLN A 1 1062 ? -25.281 5.385 0.053 1.00 80.25 1062 GLN A O 1
ATOM 8317 N N . LEU A 1 1063 ? -24.786 6.997 1.537 1.00 82.56 1063 LEU A N 1
ATOM 8318 C CA . LEU A 1 1063 ? -23.553 7.438 0.869 1.00 82.56 1063 LEU A CA 1
ATOM 8319 C C . LEU A 1 1063 ? -22.575 6.276 0.689 1.00 82.56 1063 LEU A C 1
ATOM 8321 O O . LEU A 1 1063 ? -22.130 5.993 -0.422 1.00 82.56 1063 LEU A O 1
ATOM 8325 N N . ARG A 1 1064 ? -22.287 5.538 1.768 1.00 88.31 1064 ARG A N 1
ATOM 8326 C CA . ARG A 1 1064 ? -21.391 4.371 1.726 1.00 88.31 1064 ARG A CA 1
ATOM 8327 C C . ARG A 1 1064 ? -21.895 3.294 0.775 1.00 88.31 1064 ARG A C 1
ATOM 8329 O O . ARG A 1 1064 ? -21.096 2.701 0.054 1.00 88.31 1064 ARG A O 1
ATOM 8336 N N . LYS A 1 1065 ? -23.204 3.030 0.787 1.00 81.44 1065 LYS A N 1
ATOM 8337 C CA . LYS A 1 1065 ? -23.850 2.045 -0.084 1.00 81.44 1065 LYS A CA 1
ATOM 8338 C C . LYS A 1 1065 ? -23.750 2.448 -1.553 1.00 81.44 1065 LYS A C 1
ATOM 8340 O O . LYS A 1 1065 ? -23.399 1.607 -2.375 1.00 81.44 1065 LYS A O 1
ATOM 8345 N N . GLU A 1 1066 ? -24.030 3.704 -1.884 1.00 79.12 1066 GLU A N 1
ATOM 8346 C CA . GLU A 1 1066 ? -23.987 4.180 -3.266 1.00 79.12 1066 GLU A CA 1
ATOM 8347 C C . GLU A 1 1066 ? -22.551 4.300 -3.792 1.00 79.12 1066 GLU A C 1
ATOM 8349 O O . GLU A 1 1066 ? -22.308 3.898 -4.927 1.00 79.12 1066 GLU A O 1
ATOM 8354 N N . ILE A 1 1067 ? -21.581 4.722 -2.968 1.00 78.62 1067 ILE A N 1
ATOM 8355 C CA . ILE A 1 1067 ? -20.150 4.704 -3.333 1.00 78.62 1067 ILE A CA 1
ATOM 8356 C C . ILE A 1 1067 ? -19.672 3.264 -3.569 1.00 78.62 1067 ILE A C 1
ATOM 8358 O O . ILE A 1 1067 ? -19.001 2.988 -4.564 1.00 78.62 1067 ILE A O 1
ATOM 8362 N N . LEU A 1 1068 ? -20.049 2.326 -2.689 1.00 78.69 1068 LEU A N 1
ATOM 8363 C CA . LEU A 1 1068 ? -19.738 0.902 -2.851 1.00 78.69 1068 LEU A CA 1
ATOM 8364 C C . LEU A 1 1068 ? -20.332 0.335 -4.144 1.00 78.69 1068 LEU A C 1
ATOM 8366 O O . LEU A 1 1068 ? -19.668 -0.446 -4.818 1.00 78.69 1068 LEU A O 1
ATOM 8370 N N . LYS A 1 1069 ? -21.577 0.708 -4.461 1.00 73.00 1069 LYS A N 1
ATOM 8371 C CA . LYS A 1 1069 ? -22.292 0.264 -5.661 1.00 73.00 1069 LYS A CA 1
ATOM 8372 C C . LYS A 1 1069 ? -21.680 0.841 -6.939 1.00 73.00 1069 LYS A C 1
ATOM 8374 O O . LYS A 1 1069 ? -21.626 0.143 -7.945 1.00 73.00 1069 LYS A O 1
ATOM 8379 N N . ALA A 1 1070 ? -21.275 2.110 -6.914 1.00 66.25 1070 ALA A N 1
ATOM 8380 C CA . ALA A 1 1070 ? -20.736 2.798 -8.081 1.00 66.25 1070 ALA A CA 1
ATOM 8381 C C . ALA A 1 1070 ? -19.297 2.376 -8.401 1.00 66.25 1070 ALA A C 1
ATOM 8383 O O . ALA A 1 1070 ? -18.970 2.189 -9.571 1.00 66.25 1070 ALA A O 1
ATOM 8384 N N . TYR A 1 1071 ? -18.467 2.195 -7.369 1.00 76.56 1071 TYR A N 1
ATOM 8385 C CA . TYR A 1 1071 ? -17.042 1.900 -7.509 1.00 76.56 1071 TYR A CA 1
ATOM 8386 C C . TYR A 1 1071 ? -16.680 0.556 -6.870 1.00 76.56 1071 TYR A C 1
ATOM 8388 O O . TYR A 1 1071 ? -17.028 -0.494 -7.397 1.00 76.56 1071 TYR A O 1
ATOM 8396 N N . SER A 1 1072 ? -15.942 0.572 -5.756 1.00 67.56 1072 SER A N 1
ATOM 8397 C CA . SER A 1 1072 ? -15.538 -0.628 -5.024 1.00 67.56 1072 SER A CA 1
ATOM 8398 C C . SER A 1 1072 ? -15.431 -0.337 -3.529 1.00 67.56 1072 SER A C 1
ATOM 8400 O O . SER A 1 1072 ? -15.380 0.819 -3.105 1.00 67.56 1072 SER A O 1
ATOM 8402 N N . LYS A 1 1073 ? -15.297 -1.384 -2.703 1.00 68.50 1073 LYS A N 1
ATOM 8403 C CA . LYS A 1 1073 ? -15.132 -1.266 -1.237 1.00 68.50 1073 LYS A CA 1
ATOM 8404 C C . LYS A 1 1073 ? -14.024 -0.295 -0.814 1.00 68.50 1073 LYS A C 1
ATOM 8406 O O . LYS A 1 1073 ? -14.049 0.218 0.296 1.00 68.50 1073 LYS A O 1
ATOM 8411 N N . ARG A 1 1074 ? -13.028 -0.092 -1.671 1.00 68.94 1074 ARG A N 1
ATOM 8412 C CA . ARG A 1 1074 ? -11.837 0.711 -1.380 1.00 68.94 1074 ARG A CA 1
ATOM 8413 C C . ARG A 1 1074 ? -12.078 2.205 -1.563 1.00 68.94 1074 ARG A C 1
ATOM 8415 O O . ARG A 1 1074 ? -11.405 2.983 -0.905 1.00 68.94 1074 ARG A O 1
ATOM 8422 N N . HIS A 1 1075 ? -13.084 2.561 -2.360 1.00 75.81 1075 HIS A N 1
ATOM 8423 C CA . HIS A 1 1075 ? -13.574 3.928 -2.519 1.00 75.81 1075 HIS A CA 1
ATOM 8424 C C . HIS A 1 1075 ? -14.483 4.349 -1.361 1.00 75.81 1075 HIS A C 1
ATOM 8426 O O . HIS A 1 1075 ? -14.686 5.536 -1.143 1.00 75.81 1075 HIS A O 1
ATOM 8432 N N . VAL A 1 1076 ? -15.029 3.394 -0.594 1.00 84.81 1076 VAL A N 1
ATOM 8433 C CA . VAL A 1 1076 ? -15.890 3.701 0.554 1.00 84.81 1076 VAL A CA 1
ATOM 8434 C C . VAL A 1 1076 ? -15.059 4.410 1.629 1.00 84.81 1076 VAL A C 1
ATOM 8436 O O . VAL A 1 1076 ? -14.120 3.798 2.150 1.00 84.81 1076 VAL A O 1
ATOM 8439 N N . PRO A 1 1077 ? -15.408 5.654 2.015 1.00 85.69 1077 PRO A N 1
ATOM 8440 C CA . PRO A 1 1077 ? -14.671 6.386 3.037 1.00 85.69 1077 PRO A CA 1
ATOM 8441 C C . PRO A 1 1077 ? -14.602 5.596 4.344 1.00 85.69 1077 PRO A C 1
ATOM 8443 O O . PRO A 1 1077 ? -15.590 5.003 4.772 1.00 85.69 1077 PRO A O 1
ATOM 8446 N N . GLY A 1 1078 ? -13.459 5.597 5.024 1.00 81.38 1078 GLY A N 1
ATOM 8447 C CA . GLY A 1 1078 ? -13.356 5.069 6.386 1.00 81.38 1078 GLY A CA 1
ATOM 8448 C C . GLY A 1 1078 ? -14.246 5.858 7.351 1.00 81.38 1078 GLY A C 1
ATOM 8449 O O . GLY A 1 1078 ? -14.925 5.270 8.193 1.00 81.38 1078 GLY A O 1
ATOM 8450 N N . THR A 1 1079 ? -14.328 7.172 7.139 1.00 85.00 1079 THR A N 1
ATOM 8451 C CA . THR A 1 1079 ? -15.109 8.117 7.946 1.00 85.00 1079 THR A CA 1
ATOM 8452 C C . THR A 1 1079 ? -15.789 9.139 7.031 1.00 85.00 1079 THR A C 1
ATOM 8454 O O . THR A 1 1079 ? -15.171 9.590 6.067 1.00 85.00 1079 THR A O 1
ATOM 8457 N N . ILE A 1 1080 ? -17.045 9.491 7.335 1.00 89.62 1080 ILE A N 1
ATOM 8458 C CA . ILE A 1 1080 ? -17.769 10.614 6.723 1.00 89.62 1080 ILE A CA 1
ATOM 8459 C C . ILE A 1 1080 ? -18.061 11.630 7.829 1.00 89.62 1080 ILE A C 1
ATOM 8461 O O . ILE A 1 1080 ? -18.468 11.229 8.920 1.00 89.62 1080 ILE A O 1
ATOM 8465 N N . VAL A 1 1081 ? -17.803 12.910 7.580 1.00 92.06 1081 VAL A N 1
ATOM 8466 C CA . VAL A 1 1081 ? -17.850 13.968 8.599 1.00 92.06 1081 VAL A CA 1
ATOM 8467 C C . VAL A 1 1081 ? -18.623 15.161 8.060 1.00 92.06 1081 VAL A C 1
ATOM 8469 O O . VAL A 1 1081 ? -18.333 15.635 6.967 1.00 92.06 1081 VAL A O 1
ATOM 8472 N N . GLU A 1 1082 ? -19.587 15.664 8.824 1.00 92.06 1082 GLU A N 1
ATOM 8473 C CA . GLU A 1 1082 ? -20.267 16.918 8.496 1.00 92.06 1082 GLU A CA 1
ATOM 8474 C C . GLU A 1 1082 ? -19.396 18.106 8.922 1.00 92.06 1082 GLU A C 1
ATOM 8476 O O . GLU A 1 1082 ? -18.904 18.146 10.052 1.00 92.06 1082 GLU A O 1
ATOM 8481 N N . VAL A 1 1083 ? -19.194 19.059 8.015 1.00 93.75 1083 VAL A N 1
ATOM 8482 C CA . VAL A 1 1083 ? -18.452 20.303 8.255 1.00 93.75 1083 VAL A CA 1
ATOM 8483 C C . VAL A 1 1083 ? -19.301 21.502 7.834 1.00 93.75 1083 VAL A C 1
ATOM 8485 O O . VAL A 1 1083 ? -20.153 21.361 6.959 1.00 93.75 1083 VAL A O 1
ATOM 8488 N N . PRO A 1 1084 ? -19.092 22.681 8.445 1.00 88.56 1084 PRO A N 1
ATOM 8489 C CA . PRO A 1 1084 ? -19.870 23.870 8.112 1.00 88.56 1084 PRO A CA 1
ATOM 8490 C C . PRO A 1 1084 ? -19.579 24.399 6.701 1.00 88.56 1084 PRO A C 1
ATOM 8492 O O . PRO A 1 1084 ? -20.481 24.921 6.055 1.00 88.56 1084 PRO A O 1
ATOM 8495 N N . GLU A 1 1085 ? -18.343 24.261 6.213 1.00 89.00 1085 GLU A N 1
ATOM 8496 C CA . GLU A 1 1085 ? -17.914 24.797 4.919 1.00 89.00 1085 GLU A CA 1
ATOM 8497 C C . GLU A 1 1085 ? -16.731 23.995 4.357 1.00 89.00 1085 GLU A C 1
ATOM 8499 O O . GLU A 1 1085 ? -15.920 23.457 5.116 1.00 89.00 1085 GLU A O 1
ATOM 8504 N N . ILE A 1 1086 ? -16.625 23.918 3.026 1.00 88.94 1086 ILE A N 1
ATOM 8505 C CA . ILE A 1 1086 ? -15.462 23.355 2.333 1.00 88.94 1086 ILE A CA 1
ATOM 8506 C C . ILE A 1 1086 ? -14.483 24.486 1.982 1.00 88.94 1086 ILE A C 1
ATOM 8508 O O . ILE A 1 1086 ? -14.891 25.438 1.320 1.00 88.94 1086 ILE A O 1
ATOM 8512 N N . PRO A 1 1087 ? -13.191 24.397 2.360 1.00 83.50 1087 PRO A N 1
ATOM 8513 C CA . PRO A 1 1087 ? -12.209 25.411 2.011 1.00 83.50 1087 PRO A CA 1
ATOM 8514 C C . PRO A 1 1087 ? -11.991 25.428 0.503 1.00 83.50 1087 PRO A C 1
ATOM 8516 O O . PRO A 1 1087 ? -11.548 24.439 -0.091 1.00 83.50 1087 PRO A O 1
ATOM 8519 N N . ILE A 1 1088 ? -12.260 26.583 -0.096 1.00 72.50 1088 ILE A N 1
ATOM 8520 C CA . ILE A 1 1088 ? -11.988 26.866 -1.500 1.00 72.50 1088 ILE A CA 1
ATOM 8521 C C . ILE A 1 1088 ? -10.992 28.017 -1.635 1.00 72.50 1088 ILE A C 1
ATOM 8523 O O . ILE A 1 1088 ? -10.907 28.914 -0.795 1.00 72.50 1088 ILE A O 1
ATOM 8527 N N . THR A 1 1089 ? -10.217 27.993 -2.709 1.00 63.22 1089 THR A N 1
ATOM 8528 C CA . THR A 1 1089 ? -9.391 29.118 -3.156 1.00 63.22 1089 THR A CA 1
ATOM 8529 C C . THR A 1 1089 ? -10.274 30.284 -3.609 1.00 63.22 1089 THR A C 1
ATOM 8531 O O . THR A 1 1089 ? -11.458 30.099 -3.891 1.00 63.22 1089 THR A O 1
ATOM 8534 N N . ARG A 1 1090 ? -9.707 31.491 -3.737 1.00 57.88 1090 ARG A N 1
ATOM 8535 C CA . ARG A 1 1090 ? -10.432 32.666 -4.274 1.00 57.88 1090 ARG A CA 1
ATOM 8536 C C . ARG A 1 1090 ? -11.030 32.445 -5.672 1.00 57.88 1090 ARG A C 1
ATOM 8538 O O . ARG A 1 1090 ? -12.000 33.105 -6.018 1.00 57.88 1090 ARG A O 1
ATOM 8545 N N . ASN A 1 1091 ? -10.503 31.475 -6.419 1.00 46.16 1091 ASN A N 1
ATOM 8546 C CA . ASN A 1 1091 ? -10.983 31.087 -7.747 1.00 46.16 1091 ASN A CA 1
ATOM 8547 C C . ASN A 1 1091 ? -11.989 29.917 -7.691 1.00 46.16 1091 ASN A C 1
ATOM 8549 O O . ASN A 1 1091 ? -12.261 29.278 -8.700 1.00 46.16 1091 ASN A O 1
ATOM 8553 N N . GLY A 1 1092 ? -12.512 29.579 -6.509 1.00 47.19 1092 GLY A N 1
ATOM 8554 C CA . GLY A 1 1092 ? -13.586 28.595 -6.345 1.00 47.19 1092 GLY A CA 1
ATOM 8555 C C . GLY A 1 1092 ? -13.155 27.124 -6.329 1.00 47.19 1092 GLY A C 1
ATOM 8556 O O . GLY A 1 1092 ? -14.009 26.246 -6.247 1.00 47.19 1092 GLY A O 1
ATOM 8557 N N . LYS A 1 1093 ? -11.850 26.817 -6.378 1.00 53.50 1093 LYS A N 1
ATOM 8558 C CA . LYS A 1 1093 ? -11.344 25.428 -6.330 1.00 53.50 1093 LYS A CA 1
ATOM 8559 C C . LYS A 1 1093 ? -11.211 24.913 -4.905 1.00 53.50 1093 LYS A C 1
ATOM 8561 O O . LYS A 1 1093 ? -10.677 25.637 -4.070 1.00 53.50 1093 LYS A O 1
ATOM 8566 N N . LYS A 1 1094 ? -11.591 23.655 -4.663 1.00 72.06 1094 LYS A N 1
ATOM 8567 C CA . LYS A 1 1094 ? -11.398 22.946 -3.386 1.00 72.06 1094 LYS A CA 1
ATOM 8568 C C . LYS A 1 1094 ? -9.917 22.890 -2.997 1.00 72.06 1094 LYS A C 1
ATOM 8570 O O . LYS A 1 1094 ? -9.034 22.852 -3.849 1.00 72.06 1094 LYS A O 1
ATOM 8575 N N . ALA A 1 1095 ? -9.648 22.951 -1.695 1.00 76.31 1095 ALA A N 1
ATOM 8576 C CA . ALA A 1 1095 ? -8.299 22.952 -1.137 1.00 76.31 1095 ALA A CA 1
ATOM 8577 C C . ALA A 1 1095 ? -7.912 21.580 -0.545 1.00 76.31 1095 ALA A C 1
ATOM 8579 O O . ALA A 1 1095 ? -7.510 21.494 0.618 1.00 76.31 1095 ALA A O 1
ATOM 8580 N N . GLU A 1 1096 ? -8.020 20.494 -1.328 1.00 78.31 1096 GLU A N 1
ATOM 8581 C CA . GLU A 1 1096 ? -7.760 19.115 -0.872 1.00 78.31 1096 GLU A CA 1
ATOM 8582 C C . GLU A 1 1096 ? -6.380 18.943 -0.231 1.00 78.31 1096 GLU A C 1
ATOM 8584 O O . GLU A 1 1096 ? -6.248 18.251 0.776 1.00 78.31 1096 GLU A O 1
ATOM 8589 N N . VAL A 1 1097 ? -5.346 19.570 -0.801 1.00 72.00 1097 VAL A N 1
ATOM 8590 C CA . VAL A 1 1097 ? -3.962 19.438 -0.319 1.00 72.00 1097 VAL A CA 1
ATOM 8591 C C . VAL A 1 1097 ? -3.813 20.043 1.076 1.00 72.00 1097 VAL A C 1
ATOM 8593 O O . VAL A 1 1097 ? -3.252 19.399 1.958 1.00 72.00 1097 VAL A O 1
ATOM 8596 N N . ILE A 1 1098 ? -4.381 21.229 1.310 1.00 75.62 1098 ILE A N 1
ATOM 8597 C CA . ILE A 1 1098 ? -4.337 21.902 2.617 1.00 75.62 1098 ILE A CA 1
ATOM 8598 C C . ILE A 1 1098 ? -5.126 21.092 3.649 1.00 75.62 1098 ILE A C 1
ATOM 8600 O O . ILE A 1 1098 ? -4.641 20.847 4.754 1.00 75.62 1098 ILE A O 1
ATOM 8604 N N . VAL A 1 1099 ? -6.314 20.601 3.280 1.00 82.81 1099 VAL A N 1
ATOM 8605 C CA . VAL A 1 1099 ? -7.105 19.722 4.153 1.00 82.81 1099 VAL A CA 1
ATOM 8606 C C . VAL A 1 1099 ? -6.333 18.439 4.474 1.00 82.81 1099 VAL A C 1
ATOM 8608 O O . VAL A 1 1099 ? -6.275 18.032 5.633 1.00 82.81 1099 VAL A O 1
ATOM 8611 N N . LYS A 1 1100 ? -5.675 17.824 3.485 1.00 79.81 1100 LYS A N 1
ATOM 8612 C CA . LYS A 1 1100 ? -4.850 16.624 3.672 1.00 79.81 1100 LYS A CA 1
ATOM 8613 C C . LYS A 1 1100 ? -3.678 16.889 4.611 1.00 79.81 1100 LYS A C 1
ATOM 8615 O O . LYS A 1 1100 ? -3.428 16.063 5.489 1.00 79.81 1100 LYS A O 1
ATOM 8620 N N . GLN A 1 1101 ? -2.991 18.020 4.454 1.00 73.50 1101 GLN A N 1
ATOM 8621 C CA . GLN A 1 1101 ? -1.900 18.443 5.334 1.00 73.50 1101 GLN A CA 1
ATOM 8622 C C . GLN A 1 1101 ? -2.388 18.565 6.780 1.00 73.50 1101 GLN A C 1
ATOM 8624 O O . GLN A 1 1101 ? -1.819 17.925 7.663 1.00 73.50 1101 GLN A O 1
ATOM 8629 N N . ILE A 1 1102 ? -3.494 19.283 7.006 1.00 79.00 1102 ILE A N 1
ATOM 8630 C CA . ILE A 1 1102 ? -4.092 19.469 8.336 1.00 79.00 1102 ILE A CA 1
ATOM 8631 C C . ILE A 1 1102 ? -4.478 18.123 8.957 1.00 79.00 1102 ILE A C 1
ATOM 8633 O O . ILE A 1 1102 ? -4.060 17.811 10.070 1.00 79.00 1102 ILE A O 1
ATOM 8637 N N . VAL A 1 1103 ? -5.228 17.292 8.229 1.00 78.12 1103 VAL A N 1
ATOM 8638 C CA . VAL A 1 1103 ? -5.698 15.987 8.723 1.00 78.12 1103 VAL A CA 1
ATOM 8639 C C . VAL A 1 1103 ? -4.542 14.998 8.934 1.00 78.12 1103 VAL A C 1
ATOM 8641 O O . VAL A 1 1103 ? -4.635 14.122 9.790 1.00 78.12 1103 VAL A O 1
ATOM 8644 N N . SER A 1 1104 ? -3.430 15.157 8.210 1.00 68.62 1104 SER A N 1
ATOM 8645 C CA . SER A 1 1104 ? -2.203 14.363 8.389 1.00 68.62 1104 SER A CA 1
ATOM 8646 C C . SER A 1 1104 ? -1.251 14.931 9.454 1.00 68.62 1104 SER A C 1
ATOM 8648 O O . SER A 1 1104 ? -0.149 14.403 9.622 1.00 68.62 1104 SER A O 1
ATOM 8650 N N . GLY A 1 1105 ? -1.641 15.998 10.161 1.00 66.94 1105 GLY A N 1
ATOM 8651 C CA . GLY A 1 1105 ? -0.847 16.617 11.226 1.00 66.94 1105 GLY A CA 1
ATOM 8652 C C . GLY A 1 1105 ? 0.374 17.403 10.733 1.00 66.94 1105 GLY A C 1
ATOM 8653 O O . GLY A 1 1105 ? 1.351 17.537 11.470 1.00 66.94 1105 GLY A O 1
ATOM 8654 N N . GLN A 1 1106 ? 0.355 17.878 9.486 1.00 58.19 1106 GLN A N 1
ATOM 8655 C CA . GLN A 1 1106 ? 1.399 18.725 8.908 1.00 58.19 1106 GLN A CA 1
ATOM 8656 C C . GLN A 1 1106 ? 1.091 20.208 9.156 1.00 58.19 1106 GLN A C 1
ATOM 8658 O O . GLN A 1 1106 ? -0.064 20.635 9.105 1.00 58.19 1106 GLN A O 1
ATOM 8663 N N . THR A 1 1107 ? 2.132 21.005 9.405 1.00 55.72 1107 THR A N 1
ATOM 8664 C CA . THR A 1 1107 ? 2.007 22.460 9.539 1.00 55.72 1107 THR A CA 1
ATOM 8665 C C . THR A 1 1107 ? 1.781 23.075 8.162 1.00 55.72 1107 THR A C 1
ATOM 8667 O O . THR A 1 1107 ? 2.608 22.903 7.269 1.00 55.72 1107 THR A O 1
ATOM 8670 N N . ILE A 1 1108 ? 0.675 23.797 7.988 1.00 61.19 1108 ILE A N 1
ATOM 8671 C CA . ILE A 1 1108 ? 0.418 24.536 6.749 1.00 61.19 1108 ILE A CA 1
ATOM 8672 C C . ILE A 1 1108 ? 1.363 25.739 6.664 1.00 61.19 1108 ILE A C 1
ATOM 8674 O O . ILE A 1 1108 ? 1.547 26.464 7.640 1.00 61.19 1108 ILE A O 1
ATOM 8678 N N . THR A 1 1109 ? 1.976 25.950 5.503 1.00 48.50 1109 THR A N 1
ATOM 8679 C CA . THR A 1 1109 ? 2.929 27.047 5.273 1.00 48.50 1109 THR A CA 1
ATOM 8680 C C . THR A 1 1109 ? 2.241 28.382 4.973 1.00 48.50 1109 THR A C 1
ATOM 8682 O O . THR A 1 1109 ? 2.807 29.424 5.290 1.00 48.50 1109 THR A O 1
ATOM 8685 N N . SER A 1 1110 ? 1.018 28.378 4.418 1.00 57.53 1110 SER A N 1
ATOM 8686 C CA . SER A 1 1110 ? 0.183 29.579 4.236 1.00 57.53 1110 SER A CA 1
ATOM 8687 C C . SER A 1 1110 ? -1.291 29.239 3.948 1.00 57.53 1110 SER A C 1
ATOM 8689 O O . SER A 1 1110 ? -1.581 28.272 3.248 1.00 57.53 1110 SER A O 1
ATOM 8691 N N . ALA A 1 1111 ? -2.224 30.062 4.448 1.00 61.47 1111 ALA A N 1
ATOM 8692 C CA . ALA A 1 1111 ? -3.663 30.009 4.138 1.00 61.47 1111 ALA A CA 1
ATOM 8693 C C . ALA A 1 1111 ? -4.156 31.225 3.318 1.00 61.47 1111 ALA A C 1
ATOM 8695 O O . ALA A 1 1111 ? -5.356 31.380 3.093 1.00 61.47 1111 ALA A O 1
ATOM 8696 N N . SER A 1 1112 ? -3.247 32.103 2.869 1.00 57.41 1112 SER A N 1
ATOM 8697 C CA . SER A 1 1112 ? -3.581 33.403 2.258 1.00 57.41 1112 SER A CA 1
ATOM 8698 C C . SER A 1 1112 ? -4.346 33.317 0.928 1.00 57.41 1112 SER A C 1
ATOM 8700 O O . SER A 1 1112 ? -5.022 34.275 0.549 1.00 57.41 1112 SER A O 1
ATOM 8702 N N . GLY A 1 1113 ? -4.266 32.177 0.231 1.00 60.75 1113 GLY A N 1
ATOM 8703 C CA . GLY A 1 1113 ? -4.946 31.919 -1.045 1.00 60.75 1113 GLY A CA 1
ATOM 8704 C C . GLY A 1 1113 ? -6.394 31.417 -0.937 1.00 60.75 1113 GLY A C 1
ATOM 8705 O O . GLY A 1 1113 ? -7.053 31.245 -1.966 1.00 60.75 1113 GLY A O 1
ATOM 8706 N N . LEU A 1 1114 ? -6.903 31.171 0.276 1.00 73.19 1114 LEU A N 1
ATOM 8707 C CA . LEU A 1 1114 ? -8.279 30.713 0.493 1.00 73.19 1114 LEU A CA 1
ATOM 8708 C C . LEU A 1 1114 ? -9.278 31.875 0.454 1.00 73.19 1114 LEU A C 1
ATOM 8710 O O . LEU A 1 1114 ? -8.973 32.988 0.882 1.00 73.19 1114 LEU A O 1
ATOM 8714 N N . ALA A 1 1115 ? -10.479 31.605 -0.062 1.00 67.75 1115 ALA A N 1
ATOM 8715 C CA . ALA A 1 1115 ? -11.598 32.543 -0.044 1.00 67.75 1115 ALA A CA 1
ATOM 8716 C C . ALA A 1 1115 ? -12.084 32.787 1.391 1.00 67.75 1115 ALA A C 1
ATOM 8718 O O . ALA A 1 1115 ? -12.291 33.932 1.784 1.00 67.75 1115 ALA A O 1
ATOM 8719 N N . ASN A 1 1116 ? -12.181 31.715 2.183 1.00 77.19 1116 ASN A N 1
ATOM 8720 C CA . ASN A 1 1116 ? -12.465 31.773 3.611 1.00 77.19 1116 ASN A CA 1
ATOM 8721 C C . ASN A 1 1116 ? -11.440 30.935 4.400 1.00 77.19 1116 ASN A C 1
ATOM 8723 O O . ASN A 1 1116 ? -11.592 29.715 4.487 1.00 77.19 1116 ASN A O 1
ATOM 8727 N N . PRO A 1 1117 ? -10.400 31.543 4.993 1.00 81.50 1117 PRO A N 1
ATOM 8728 C CA . PRO A 1 1117 ? -9.444 30.821 5.834 1.00 81.50 1117 PRO A CA 1
ATOM 8729 C C . PRO A 1 1117 ? -10.054 30.177 7.095 1.00 81.50 1117 PRO A C 1
ATOM 8731 O O . PRO A 1 1117 ? -9.527 29.165 7.557 1.00 81.50 1117 PRO A O 1
ATOM 8734 N N . GLU A 1 1118 ? -11.159 30.710 7.637 1.00 84.12 1118 GLU A N 1
ATOM 8735 C CA . GLU A 1 1118 ? -11.821 30.173 8.843 1.00 84.12 1118 GLU A CA 1
ATOM 8736 C C . GLU A 1 1118 ? -12.469 28.804 8.594 1.00 84.12 1118 GLU A C 1
ATOM 8738 O O . GLU A 1 1118 ? -12.590 27.994 9.515 1.00 84.12 1118 GLU A O 1
ATOM 8743 N N . SER A 1 1119 ? -12.796 28.488 7.335 1.00 83.94 1119 SER A N 1
ATOM 8744 C CA . SER A 1 1119 ? -13.308 27.167 6.940 1.00 83.94 1119 SER A CA 1
ATOM 8745 C C . SER A 1 1119 ? -12.360 26.017 7.324 1.00 83.94 1119 SER A C 1
ATOM 8747 O O . SER A 1 1119 ? -12.808 24.889 7.531 1.00 83.94 1119 SER A O 1
ATOM 8749 N N . LEU A 1 1120 ? -11.058 26.289 7.508 1.00 87.06 1120 LEU A N 1
ATOM 8750 C CA . LEU A 1 1120 ? -10.067 25.301 7.945 1.00 87.06 1120 LEU A CA 1
ATOM 8751 C C . LEU A 1 1120 ? -10.239 24.850 9.405 1.00 87.06 1120 LEU A C 1
ATOM 8753 O O . LEU A 1 1120 ? -9.753 23.772 9.757 1.00 87.06 1120 LEU A O 1
ATOM 8757 N N . GLU A 1 1121 ? -10.911 25.627 10.262 1.00 86.31 1121 GLU A N 1
ATOM 8758 C CA . GLU A 1 1121 ? -11.025 25.329 11.699 1.00 86.31 1121 GLU A CA 1
ATOM 8759 C C . GLU A 1 1121 ? -11.750 24.008 11.971 1.00 86.31 1121 GLU A C 1
ATOM 8761 O O . GLU A 1 1121 ? -11.333 23.234 12.835 1.00 86.31 1121 GLU A O 1
ATOM 8766 N N . ALA A 1 1122 ? -12.774 23.676 11.181 1.00 84.38 1122 ALA A N 1
ATOM 8767 C CA . ALA A 1 1122 ? -13.468 22.394 11.299 1.00 84.38 1122 ALA A CA 1
ATOM 8768 C C . ALA A 1 1122 ? -12.536 21.202 11.011 1.00 84.38 1122 ALA A C 1
ATOM 8770 O O . ALA A 1 1122 ? -12.597 20.179 11.695 1.00 84.38 1122 ALA A O 1
ATOM 8771 N N . PHE A 1 1123 ? -11.622 21.354 10.050 1.00 88.19 1123 PHE A N 1
ATOM 8772 C CA . PHE A 1 1123 ? -10.647 20.326 9.681 1.00 88.19 1123 PHE A CA 1
ATOM 8773 C C . PHE A 1 1123 ? -9.514 20.227 10.699 1.00 88.19 1123 PHE A C 1
ATOM 8775 O O . PHE A 1 1123 ? -9.095 19.118 11.020 1.00 88.19 1123 PHE A O 1
ATOM 8782 N N . LYS A 1 1124 ? -9.055 21.354 11.263 1.00 84.69 1124 LYS A N 1
ATOM 8783 C CA . LYS A 1 1124 ? -8.089 21.368 12.376 1.00 84.69 1124 LYS A CA 1
ATOM 8784 C C . LYS A 1 1124 ? -8.677 20.719 13.622 1.00 84.69 1124 LYS A C 1
ATOM 8786 O O . LYS A 1 1124 ? -8.017 19.893 14.243 1.00 84.69 1124 LYS A O 1
ATOM 8791 N N . LYS A 1 1125 ? -9.934 21.031 13.951 1.00 81.62 1125 LYS A N 1
ATOM 8792 C CA . LYS A 1 1125 ? -10.672 20.403 15.053 1.00 81.62 1125 LYS A CA 1
ATOM 8793 C C . LYS A 1 1125 ? -10.834 18.906 14.823 1.00 81.62 1125 LYS A C 1
ATOM 8795 O O . LYS A 1 1125 ? -10.578 18.131 15.736 1.00 81.62 1125 LYS A O 1
ATOM 8800 N N . PHE A 1 1126 ? -11.192 18.493 13.609 1.00 82.75 1126 PHE A N 1
ATOM 8801 C CA . PHE A 1 1126 ? -11.255 17.080 13.255 1.00 82.75 1126 PHE A CA 1
ATOM 8802 C C . PHE A 1 1126 ? -9.884 16.395 13.361 1.00 82.75 1126 PHE A C 1
ATOM 8804 O O . PHE A 1 1126 ? -9.786 15.312 13.931 1.00 82.75 1126 PHE A O 1
ATOM 8811 N N . ALA A 1 1127 ? -8.816 17.022 12.859 1.00 74.56 1127 ALA A N 1
ATOM 8812 C CA . ALA A 1 1127 ? -7.454 16.509 12.984 1.00 74.56 1127 ALA A CA 1
ATOM 8813 C C . ALA A 1 1127 ? -7.065 16.363 14.462 1.00 74.56 1127 ALA A C 1
ATOM 8815 O O . ALA A 1 1127 ? -6.592 15.306 14.871 1.00 74.56 1127 ALA A O 1
ATOM 8816 N N . ALA A 1 1128 ? -7.364 17.365 15.292 1.00 68.19 1128 ALA A N 1
ATOM 8817 C CA . ALA A 1 1128 ? -7.162 17.318 16.735 1.00 68.19 1128 ALA A CA 1
ATOM 8818 C C . ALA A 1 1128 ? -7.983 16.198 17.403 1.00 68.19 1128 ALA A C 1
ATOM 8820 O O . ALA A 1 1128 ? -7.428 15.450 18.199 1.00 68.19 1128 ALA A O 1
ATOM 8821 N N . GLN A 1 1129 ? -9.258 16.014 17.032 1.00 65.62 1129 GLN A N 1
ATOM 8822 C CA . GLN A 1 1129 ? -10.138 14.934 17.518 1.00 65.62 1129 GLN A CA 1
ATOM 8823 C C . GLN A 1 1129 ? -9.647 13.535 17.114 1.00 65.62 1129 GLN A C 1
ATOM 8825 O O . GLN A 1 1129 ? -9.738 12.585 17.892 1.00 65.62 1129 GLN A O 1
ATOM 8830 N N . MET A 1 1130 ? -9.113 13.397 15.898 1.00 56.56 1130 MET A N 1
ATOM 8831 C CA . MET A 1 1130 ? -8.523 12.148 15.414 1.00 56.56 1130 MET A CA 1
ATOM 8832 C C . MET A 1 1130 ? -7.181 11.846 16.087 1.00 56.56 1130 MET A C 1
ATOM 8834 O O . MET A 1 1130 ? -6.858 10.678 16.293 1.00 56.56 1130 MET A O 1
ATOM 8838 N N . THR A 1 1131 ? -6.436 12.882 16.478 1.00 47.19 1131 THR A N 1
ATOM 8839 C CA . THR A 1 1131 ? -5.158 12.752 17.196 1.00 47.19 1131 THR A CA 1
ATOM 8840 C C . THR A 1 1131 ? -5.370 12.515 18.701 1.00 47.19 1131 THR A C 1
ATOM 8842 O O . THR A 1 1131 ? -4.559 11.843 19.329 1.00 47.19 1131 THR A O 1
ATOM 8845 N N . SER A 1 1132 ? -6.487 12.985 19.273 1.00 39.38 1132 SER A N 1
ATOM 8846 C CA . SER A 1 1132 ? -6.803 12.901 20.707 1.00 39.38 1132 SER A CA 1
ATOM 8847 C C . SER A 1 1132 ? -7.544 11.631 21.147 1.00 39.38 1132 SER A C 1
ATOM 8849 O O . SER A 1 1132 ? -7.754 11.440 22.341 1.00 39.38 1132 SER A O 1
ATOM 8851 N N . GLY A 1 1133 ? -7.957 10.742 20.232 1.00 39.41 1133 GLY A N 1
ATOM 8852 C CA . GLY A 1 1133 ? -8.581 9.445 20.561 1.00 39.41 1133 GLY A CA 1
ATOM 8853 C C . GLY A 1 1133 ? -9.888 9.508 21.377 1.00 39.41 1133 GLY A C 1
ATOM 8854 O O . GLY A 1 1133 ? -10.464 8.468 21.702 1.00 39.41 1133 GLY A O 1
ATOM 8855 N N . ALA A 1 1134 ? -10.393 10.702 21.677 1.00 32.50 1134 ALA A N 1
ATOM 8856 C CA . ALA A 1 1134 ? -11.520 10.944 22.560 1.00 32.50 1134 ALA A CA 1
ATOM 8857 C C . ALA A 1 1134 ? -12.713 11.479 21.762 1.00 32.50 1134 ALA A C 1
ATOM 8859 O O . ALA A 1 1134 ? -13.055 12.646 21.869 1.00 32.50 1134 ALA A O 1
ATOM 8860 N N . GLN A 1 1135 ? -13.331 10.626 20.936 1.00 29.08 1135 GLN A N 1
ATOM 8861 C CA . GLN A 1 1135 ? -14.750 10.716 20.542 1.00 29.08 1135 GLN A CA 1
ATOM 8862 C C . GLN A 1 1135 ? -15.109 9.550 19.607 1.00 29.08 1135 GLN A C 1
ATOM 8864 O O . GLN A 1 1135 ? -15.117 9.648 18.385 1.00 29.08 1135 GLN A O 1
ATOM 8869 N N . ARG A 1 1136 ? -15.432 8.393 20.195 1.00 28.22 1136 ARG A N 1
ATOM 8870 C CA . ARG A 1 1136 ? -16.162 7.315 19.496 1.00 28.22 1136 ARG A CA 1
ATOM 8871 C C . ARG A 1 1136 ? -17.442 6.883 20.214 1.00 28.22 1136 ARG A C 1
ATOM 8873 O O . ARG A 1 1136 ? -17.988 5.829 19.898 1.00 28.22 1136 ARG A O 1
ATOM 8880 N N . LYS A 1 1137 ? -17.928 7.690 21.165 1.00 29.42 1137 LYS A N 1
ATOM 8881 C CA . LYS A 1 1137 ? -19.173 7.423 21.904 1.00 29.42 1137 LYS A CA 1
ATOM 8882 C C . LYS A 1 1137 ? -20.356 8.333 21.569 1.00 29.42 1137 LYS A C 1
ATOM 8884 O O . LYS A 1 1137 ? -21.452 8.021 22.006 1.00 29.42 1137 LYS A O 1
ATOM 8889 N N . GLU A 1 1138 ? -20.201 9.347 20.722 1.00 27.19 1138 GLU A N 1
ATOM 8890 C CA . GLU A 1 1138 ? -21.312 10.243 20.363 1.00 27.19 1138 GLU A CA 1
ATOM 8891 C C . GLU A 1 1138 ? -21.554 10.268 18.852 1.00 27.19 1138 GLU A C 1
ATOM 8893 O O . GLU A 1 1138 ? -21.297 11.230 18.146 1.00 27.19 1138 GLU A O 1
ATOM 8898 N N . SER A 1 1139 ? -22.013 9.132 18.339 1.00 24.47 1139 SER A N 1
ATOM 8899 C CA . SER A 1 1139 ? -22.921 9.056 17.186 1.00 24.47 1139 SER A CA 1
ATOM 8900 C C . SER A 1 1139 ? -23.612 7.693 17.243 1.00 24.47 1139 SER A C 1
ATOM 8902 O O . SER A 1 1139 ? -23.382 6.784 16.453 1.00 24.47 1139 SER A O 1
ATOM 8904 N N . LYS A 1 1140 ? -24.376 7.508 18.318 1.00 25.53 1140 LYS A N 1
ATOM 8905 C CA . LYS A 1 1140 ? -25.459 6.529 18.421 1.00 25.53 1140 LYS A CA 1
ATOM 8906 C C . LYS A 1 1140 ? -26.570 7.190 19.230 1.00 25.53 1140 LYS A C 1
ATOM 8908 O O . LYS A 1 1140 ? -26.775 6.865 20.396 1.00 25.53 1140 LYS A O 1
ATOM 8913 N N . LEU A 1 1141 ? -27.218 8.152 18.585 1.00 26.03 1141 LEU A N 1
ATOM 8914 C CA . LEU A 1 1141 ? -28.608 8.521 18.815 1.00 26.03 1141 LEU A CA 1
ATOM 8915 C C . LEU A 1 1141 ? -29.299 8.486 17.454 1.00 26.03 1141 LEU A C 1
ATOM 8917 O O . LEU A 1 1141 ? -28.724 9.061 16.500 1.00 26.03 1141 LEU A O 1
#

Organism: NCBI:txid1567544

InterPro domains:
  IPR000873 AMP-dependent synthetase/ligase domain [PF00501] (519-855)
  IPR011051 RmlC-like cupin domain superfamily [SSF51182] (14-315)
  IPR013096 Cupin 2, conserved barrel [PF07883] (68-116)
  IPR014710 RmlC-like jelly roll fold [G3DSA:2.60.120.10] (1-184)
  IPR014710 RmlC-like jelly roll fold [G3DSA:2.60.120.10] (197-334)
  IPR020845 AMP-binding, conserved site [PS00455] (695-706)
  IPR032387 Acetyl-coenzyme A synthetase, N-terminal domain [PF16177] (418-476)
  IPR042099 ANL, N-terminal domain [G3DSA:3.40.50.12780] (396-997)
  IPR045851 AMP-binding enzyme domain superfamily [G3DSA:3.30.300.30] (999-1132)

Radius of gyration: 35.84 Å; chains: 1; bounding box: 71×67×116 Å

Foldseek 3Di:
DDDDDLAAAAEDLEDPLAQAGKHKHDFLGYQWWDQFQFQKIKHWQAFCSNQVQLKTKIKMKGFFGDKDFWKFFQAKKKKKAWQAAWKWKFFAPAIDIAHHGKMWIHGGPTGMIMGRHGGDMTMIMMMIGRGPLCVLRVQRTDGDDDSHGHNDRPPDCVVRRVVSVVVSVVPHRMDGDNPDDDDDHDDDPCPQLEDPQAADNRIGMHHGLGYWWFDDQLKIKHWPDACRNHVQFKTKIKIKGALLSVVRDDPKWKAFQNKKKKKAWQAAWKWKQWPSHTDIHHHNMMIIDHHRITIDIHGPHRMTIIMMMMGGGPDSNVRRLPTDIDDGSHGDDPVVSVVCVVVCVVVVVVVPDPDQQVPDPDPPDDSPTMDIGDDPPDPPVPVVFPFFQWAFPDPCPALQNVLVVVCCVVVVNDDDFPVSQQCCCADPNVQVVLVSLVVVLQAQKDFFAPGQWDPVDFLLLPIDGGFGIWHFQLQLLLFGADPVGSNDTHCVLQDQPAWAEKEFEFAAPVPDDPDRFSPDIDTHGSNNLLQLLLLLLLLCVLLPDAAAAEEEEQDALDSVLLSNLSSCRQRNHAYAYWYVQWFLQLVLLQCVQSVHQEYEYEQWADEQNDIGGCLVSQVSNLVSRVVRPNHDAYEYEYPPPPQDDRPPVLVVQQVPDPDPHRNYHYPVVSSVSSPDPVSSPDGGDIDTQQDFRYWAWFADQADGTWGFTWGSNLLSSQLCQCACFAVVQASLAEEEAFDDDDDDDPDPDPDDPDDADDDWTTPRDLVSVSQSSSSSRSYYYYRYTYHCQVVHVLSNLQVCQVSLHAEYHDELVNLVVCVVVVHASVVRHPNQSYAEYEYELAFRALVSSCCCPVGHDPSDDDDDDDPDTHDYYYWYFYDDPQQSHTQAIGGNRGTDGRGFGQAGGRSFQKFFFAADPDDPDPDLPDADDTHGDDAQDKGFIKGQDHGSRRGVATRSCVVRPVVCVQAPSHHHSIGTPQWIWHAHPPRNGIHTDGGQNQWARFRSDTHYQNLLQVLCVVPPVQWFDDKAKGWEQLDPPRRTTFIEMETETDPPHDPAPVNLVVSQVSSCNNTHNRSRGPYYHYANDFWDFPVGHGDSSVLRCLLHVHDDPDPVRTPDSCSCVRSNVVSVCSSSVPDPPPRDD